Protein AF-0000000073942133 (afdb_homodimer)

Structure (mmCIF, N/CA/C/O backbone):
data_AF-0000000073942133-model_v1
#
loop_
_entity.id
_entity.type
_entity.pdbx_description
1 polymer 'glycerol-3-phosphate dehydrogenase'
#
loop_
_atom_site.group_PDB
_atom_site.id
_atom_site.type_symbol
_atom_site.label_atom_id
_atom_site.label_alt_id
_atom_site.label_comp_id
_atom_site.label_asym_id
_atom_site.label_entity_id
_atom_site.label_seq_id
_atom_site.pdbx_PDB_ins_code
_atom_site.Cartn_x
_atom_site.Cartn_y
_atom_site.Cartn_z
_atom_site.occupancy
_atom_site.B_iso_or_equiv
_atom_site.auth_seq_id
_atom_site.auth_comp_id
_atom_site.auth_asym_id
_atom_site.auth_atom_id
_atom_site.pdbx_PDB_model_num
ATOM 1 N N . MET A 1 1 ? -6.895 -44.781 -34.844 1 18.38 1 MET A N 1
ATOM 2 C CA . MET A 1 1 ? -6.207 -43.5 -34.625 1 18.38 1 MET A CA 1
ATOM 3 C C . MET A 1 1 ? -5.527 -43.438 -33.281 1 18.38 1 MET A C 1
ATOM 5 O O . MET A 1 1 ? -6.191 -43.562 -32.25 1 18.38 1 MET A O 1
ATOM 9 N N . ALA A 1 2 ? -4.328 -43.969 -33.219 1 23.02 2 ALA A N 1
ATOM 10 C CA . ALA A 1 2 ? -3.523 -44.25 -32.031 1 23.02 2 ALA A CA 1
ATOM 11 C C . ALA A 1 2 ? -3.377 -43 -31.156 1 23.02 2 ALA A C 1
ATOM 13 O O . ALA A 1 2 ? -2.912 -41.969 -31.641 1 23.02 2 ALA A O 1
ATOM 14 N N . LEU A 1 3 ? -4.281 -42.844 -30.266 1 23.98 3 LEU A N 1
ATOM 15 C CA . LEU A 1 3 ? -4.328 -41.781 -29.297 1 23.98 3 LEU A CA 1
ATOM 16 C C . LEU A 1 3 ? -2.982 -41.594 -28.594 1 23.98 3 LEU A C 1
ATOM 18 O O . LEU A 1 3 ? -2.467 -42.562 -28 1 23.98 3 LEU A O 1
ATOM 22 N N . THR A 1 4 ? -2.107 -40.938 -29.219 1 26.41 4 THR A N 1
ATOM 23 C CA . THR A 1 4 ? -0.809 -40.562 -28.672 1 26.41 4 THR A CA 1
ATOM 24 C C . THR A 1 4 ? -0.973 -39.906 -27.297 1 26.41 4 THR A C 1
ATOM 26 O O . THR A 1 4 ? -1.591 -38.844 -27.188 1 26.41 4 THR A O 1
ATOM 29 N N . THR A 1 5 ? -1.275 -40.812 -26.297 1 28.55 5 THR A N 1
ATOM 30 C CA . THR A 1 5 ? -1.516 -40.375 -24.922 1 28.55 5 THR A CA 1
ATOM 31 C C . THR A 1 5 ? -0.202 -40.031 -24.234 1 28.55 5 THR A C 1
ATOM 33 O O . THR A 1 5 ? 0.751 -40.812 -24.266 1 28.55 5 THR A O 1
ATOM 36 N N . LEU A 1 6 ? 0.133 -38.844 -24.156 1 30.69 6 LEU A N 1
ATOM 37 C CA . LEU A 1 6 ? 1.237 -38.406 -23.312 1 30.69 6 LEU A CA 1
ATOM 38 C C . LEU A 1 6 ? 0.811 -38.312 -21.859 1 30.69 6 LEU A C 1
ATOM 40 O O . LEU A 1 6 ? -0.242 -37.781 -21.531 1 30.69 6 LEU A O 1
ATOM 44 N N . ILE A 1 7 ? 1.294 -39.406 -21.047 1 28.94 7 ILE A N 1
ATOM 45 C CA . ILE A 1 7 ? 1.059 -39.344 -19.609 1 28.94 7 ILE A CA 1
ATOM 46 C C . ILE A 1 7 ? 2.088 -38.438 -18.953 1 28.94 7 ILE A C 1
ATOM 48 O O . ILE A 1 7 ? 3.293 -38.562 -19.172 1 28.94 7 ILE A O 1
ATOM 52 N N . HIS A 1 8 ? 1.687 -37.281 -18.484 1 34.56 8 HIS A N 1
ATOM 53 C CA . HIS A 1 8 ? 2.576 -36.375 -17.781 1 34.56 8 HIS A CA 1
ATOM 54 C C . HIS A 1 8 ? 2.371 -36.438 -16.266 1 34.56 8 HIS A C 1
ATOM 56 O O . HIS A 1 8 ? 1.234 -36.406 -15.797 1 34.56 8 HIS A O 1
ATOM 62 N N . ILE A 1 9 ? 3.383 -37.031 -15.531 1 30.84 9 ILE A N 1
ATOM 63 C CA . ILE A 1 9 ? 3.316 -37.219 -14.086 1 30.84 9 ILE A CA 1
ATOM 64 C C . ILE A 1 9 ? 3.789 -35.938 -13.391 1 30.84 9 ILE A C 1
ATOM 66 O O . ILE A 1 9 ? 4.953 -35.562 -13.516 1 30.84 9 ILE A O 1
ATOM 70 N N . PRO A 1 10 ? 2.932 -35 -12.961 1 36.94 10 PRO A N 1
ATOM 71 C CA . PRO A 1 10 ? 3.275 -33.656 -12.508 1 36.94 10 PRO A CA 1
ATOM 72 C C . PRO A 1 10 ? 3.729 -33.625 -11.047 1 36.94 10 PRO A C 1
ATOM 74 O O . PRO A 1 10 ? 3.051 -34.188 -10.172 1 36.94 10 PRO A O 1
ATOM 77 N N . LEU A 1 11 ? 4.887 -33.844 -10.766 1 32.72 11 LEU A N 1
ATOM 78 C CA . LEU A 1 11 ? 5.086 -33.438 -9.375 1 32.72 11 LEU A CA 1
ATOM 79 C C . LEU A 1 11 ? 5.168 -31.922 -9.234 1 32.72 11 LEU A C 1
ATOM 81 O O . LEU A 1 11 ? 4.648 -31.359 -8.273 1 32.72 11 LEU A O 1
ATOM 85 N N . VAL A 1 12 ? 6.297 -31.422 -9.844 1 36.19 12 VAL A N 1
ATOM 86 C CA . VAL A 1 12 ? 6.555 -29.984 -9.703 1 36.19 12 VAL A CA 1
ATOM 87 C C . VAL A 1 12 ? 5.898 -29.234 -10.859 1 36.19 12 VAL A C 1
ATOM 89 O O . VAL A 1 12 ? 6.133 -29.547 -12.023 1 36.19 12 VAL A O 1
ATOM 92 N N . PHE A 1 13 ? 4.836 -28.5 -10.672 1 40.72 13 PHE A N 1
ATOM 93 C CA . PHE A 1 13 ? 3.744 -28.047 -11.531 1 40.72 13 PHE A CA 1
ATOM 94 C C . PHE A 1 13 ? 4.266 -27.156 -12.648 1 40.72 13 PHE A C 1
ATOM 96 O O . PHE A 1 13 ? 3.768 -27.203 -13.773 1 40.72 13 PHE A O 1
ATOM 103 N N . ARG A 1 14 ? 5.262 -26.344 -12.453 1 46.28 14 ARG A N 1
ATOM 104 C CA . ARG A 1 14 ? 5.371 -25.219 -13.367 1 46.28 14 ARG A CA 1
ATOM 105 C C . ARG A 1 14 ? 5.742 -25.672 -14.773 1 46.28 14 ARG A C 1
ATOM 107 O O . ARG A 1 14 ? 5.066 -25.344 -15.742 1 46.28 14 ARG A O 1
ATOM 114 N N . PRO A 1 15 ? 6.84 -26.406 -14.914 1 41.75 15 PRO A N 1
ATOM 115 C CA . PRO A 1 15 ? 7.27 -26.734 -16.281 1 41.75 15 PRO A CA 1
ATOM 116 C C . PRO A 1 15 ? 6.254 -27.594 -17.031 1 41.75 15 PRO A C 1
ATOM 118 O O . PRO A 1 15 ? 6.09 -27.438 -18.234 1 41.75 15 PRO A O 1
ATOM 121 N N . LEU A 1 16 ? 5.457 -28.297 -16.281 1 45.31 16 LEU A N 1
ATOM 122 C CA . LEU A 1 16 ? 4.664 -29.344 -16.906 1 45.31 16 LEU A CA 1
ATOM 123 C C . LEU A 1 16 ? 3.42 -28.781 -17.578 1 45.31 16 LEU A C 1
ATOM 125 O O . LEU A 1 16 ? 3.043 -29.203 -18.672 1 45.31 16 LEU A O 1
ATOM 129 N N . SER A 1 17 ? 2.92 -27.875 -16.828 1 44.53 17 SER A N 1
ATOM 130 C CA . SER A 1 17 ? 1.689 -27.359 -17.406 1 44.53 17 SER A CA 1
ATOM 131 C C . SER A 1 17 ? 1.965 -26.625 -18.719 1 44.53 17 SER A C 1
ATOM 133 O O . SER A 1 17 ? 1.148 -26.672 -19.641 1 44.53 17 SER A O 1
ATOM 135 N N . TYR A 1 18 ? 3.252 -26.297 -18.719 1 48.66 18 TYR A N 1
ATOM 136 C CA . TYR A 1 18 ? 3.627 -25.688 -19.984 1 48.66 18 TYR A CA 1
ATOM 137 C C . TYR A 1 18 ? 3.723 -26.734 -21.078 1 48.66 18 TYR A C 1
ATOM 139 O O . TYR A 1 18 ? 3.299 -26.484 -22.219 1 48.66 18 TYR A O 1
ATOM 147 N N . LEU A 1 19 ? 4.156 -27.891 -20.641 1 48.28 19 LEU A N 1
ATOM 148 C CA . LEU A 1 19 ? 4.332 -28.969 -21.594 1 48.28 19 LEU A CA 1
ATOM 149 C C . LEU A 1 19 ? 2.996 -29.391 -22.203 1 48.28 19 LEU A C 1
ATOM 151 O O . LEU A 1 19 ? 2.881 -29.531 -23.422 1 48.28 19 LEU A O 1
ATOM 155 N N . SER A 1 20 ? 2.08 -29.562 -21.375 1 41.88 20 SER A N 1
ATOM 156 C CA . SER A 1 20 ? 0.787 -30.047 -21.828 1 41.88 20 SER A CA 1
ATOM 157 C C . SER A 1 20 ? 0.107 -29.047 -22.75 1 41.88 20 SER A C 1
ATOM 159 O O . SER A 1 20 ? -0.511 -29.438 -23.75 1 41.88 20 SER A O 1
ATOM 161 N N . THR A 1 21 ? 0.329 -27.844 -22.422 1 46.91 21 THR A N 1
ATOM 162 C CA . THR A 1 21 ? -0.264 -26.812 -23.266 1 46.91 21 THR A CA 1
ATOM 163 C C . THR A 1 21 ? 0.386 -26.812 -24.656 1 46.91 21 THR A C 1
ATOM 165 O O . THR A 1 21 ? -0.305 -26.734 -25.672 1 46.91 21 THR A O 1
ATOM 168 N N . ILE A 1 22 ? 1.604 -27.125 -24.641 1 51.31 22 ILE A N 1
ATOM 169 C CA . ILE A 1 22 ? 2.348 -27.078 -25.891 1 51.31 22 ILE A CA 1
ATOM 170 C C . ILE A 1 22 ? 1.969 -28.281 -26.766 1 51.31 22 ILE A C 1
ATOM 172 O O . ILE A 1 22 ? 1.729 -28.125 -27.969 1 51.31 22 ILE A O 1
ATOM 176 N N . PHE A 1 23 ? 1.799 -29.375 -26.125 1 51.38 23 PHE A N 1
ATOM 177 C CA . PHE A 1 23 ? 1.507 -30.594 -26.875 1 51.38 23 PHE A CA 1
ATOM 178 C C . PHE A 1 23 ? 0.134 -30.5 -27.531 1 51.38 23 PHE A C 1
ATOM 180 O O . PHE A 1 23 ? -0.019 -30.828 -28.719 1 51.38 23 PHE A O 1
ATOM 187 N N . ASN A 1 24 ? -0.779 -30.078 -26.797 1 52.62 24 ASN A N 1
ATOM 188 C CA . ASN A 1 24 ? -2.133 -30.094 -27.344 1 52.62 24 ASN A CA 1
ATOM 189 C C . ASN A 1 24 ? -2.303 -29.062 -28.469 1 52.62 24 ASN A C 1
ATOM 191 O O . ASN A 1 24 ? -3.062 -29.281 -29.406 1 52.62 24 ASN A O 1
ATOM 195 N N . LEU A 1 25 ? -1.527 -28.094 -28.344 1 53.12 25 LEU A N 1
ATOM 196 C CA . LEU A 1 25 ? -1.572 -27.141 -29.438 1 53.12 25 LEU A CA 1
ATOM 197 C C . LEU A 1 25 ? -1.017 -27.766 -30.719 1 53.12 25 LEU A C 1
ATOM 199 O O . LEU A 1 25 ? -1.333 -27.312 -31.828 1 53.12 25 LEU A O 1
ATOM 203 N N . ASN A 1 26 ? -0.343 -28.859 -30.531 1 53.78 26 ASN A N 1
ATOM 204 C CA . ASN A 1 26 ? 0.201 -29.562 -31.688 1 53.78 26 ASN A CA 1
ATOM 205 C C . ASN A 1 26 ? -0.642 -30.781 -32.062 1 53.78 26 ASN A C 1
ATOM 207 O O . ASN A 1 26 ? -0.185 -31.656 -32.781 1 53.78 26 ASN A O 1
ATOM 211 N N . LYS A 1 27 ? -1.918 -30.781 -31.562 1 53.88 27 LYS A N 1
ATOM 212 C CA . LYS A 1 27 ? -2.881 -31.844 -31.859 1 53.88 27 LYS A CA 1
ATOM 213 C C . LYS A 1 27 ? -2.363 -33.219 -31.422 1 53.88 27 LYS A C 1
ATOM 215 O O . LYS A 1 27 ? -2.508 -34.188 -32.125 1 53.88 27 LYS A O 1
ATOM 220 N N . VAL A 1 28 ? -1.515 -33.188 -30.531 1 52.69 28 VAL A N 1
ATOM 221 C CA . VAL A 1 28 ? -1.12 -34.438 -29.875 1 52.69 28 VAL A CA 1
ATOM 222 C C . VAL A 1 28 ? -1.883 -34.594 -28.562 1 52.69 28 VAL A C 1
ATOM 224 O O . VAL A 1 28 ? -1.959 -33.656 -27.766 1 52.69 28 VAL A O 1
ATOM 227 N N . LYS A 1 29 ? -2.637 -35.688 -28.578 1 55.16 29 LYS A N 1
ATOM 228 C CA . LYS A 1 29 ? -3.402 -35.938 -27.359 1 55.16 29 LYS A CA 1
ATOM 229 C C . LYS A 1 29 ? -2.477 -36.125 -26.156 1 55.16 29 LYS A C 1
ATOM 231 O O . LYS A 1 29 ? -1.551 -36.938 -26.203 1 55.16 29 LYS A O 1
ATOM 236 N N . THR A 1 30 ? -2.561 -35.219 -25.297 1 55.09 30 THR A N 1
ATOM 237 C CA . THR A 1 30 ? -1.694 -35.25 -24.125 1 55.09 30 THR A CA 1
ATOM 238 C C . THR A 1 30 ? -2.506 -35.531 -22.859 1 55.09 30 THR A C 1
ATOM 240 O O . THR A 1 30 ? -3.613 -35.031 -22.703 1 55.09 30 THR A O 1
ATOM 243 N N . TYR A 1 31 ? -2.049 -36.656 -22.156 1 48.16 31 TYR A N 1
ATOM 244 C CA . TYR A 1 31 ? -2.607 -36.969 -20.859 1 48.16 31 TYR A CA 1
ATOM 245 C C . TYR A 1 31 ? -1.702 -36.469 -19.734 1 48.16 31 TYR A C 1
ATOM 247 O O . TYR A 1 31 ? -0.503 -36.75 -19.719 1 48.16 31 TYR A O 1
ATOM 255 N N . LEU A 1 32 ? -2.24 -35.562 -19.031 1 53.81 32 LEU A N 1
ATOM 256 C CA . LEU A 1 32 ? -1.499 -35.031 -17.906 1 53.81 32 LEU A CA 1
ATOM 257 C C . LEU A 1 32 ? -1.964 -35.656 -16.594 1 53.81 32 LEU A C 1
ATOM 259 O O . LEU A 1 32 ? -3.152 -35.625 -16.266 1 53.81 32 LEU A O 1
ATOM 263 N N . VAL A 1 33 ? -1.079 -36.562 -16.062 1 45.53 33 VAL A N 1
ATOM 264 C CA . VAL A 1 33 ? -1.37 -37.156 -14.766 1 45.53 33 VAL A CA 1
ATOM 265 C C . VAL A 1 33 ? -0.679 -36.375 -13.656 1 45.53 33 VAL A C 1
ATOM 267 O O . VAL A 1 33 ? 0.544 -36.219 -13.672 1 45.53 33 VAL A O 1
ATOM 270 N N . LEU A 1 34 ? -1.489 -35.719 -12.938 1 50.91 34 LEU A N 1
ATOM 271 C CA . LEU A 1 34 ? -0.98 -34.906 -11.828 1 50.91 34 LEU A CA 1
ATOM 272 C C . LEU A 1 34 ? -1.048 -35.688 -10.523 1 50.91 34 LEU A C 1
ATOM 274 O O . LEU A 1 34 ? -2.107 -36.219 -10.156 1 50.91 34 LEU A O 1
ATOM 278 N N . TYR A 1 35 ? 0.207 -36.219 -10.109 1 46.25 35 TYR A N 1
ATOM 279 C CA . TYR A 1 35 ? 0.288 -36.906 -8.828 1 46.25 35 TYR A CA 1
ATOM 280 C C . TYR A 1 35 ? 0.151 -35.938 -7.664 1 46.25 35 TYR A C 1
ATOM 282 O O . TYR A 1 35 ? 0.802 -34.906 -7.645 1 46.25 35 TYR A O 1
ATOM 290 N N . ASN A 1 36 ? -0.962 -35.844 -7.07 1 45.56 36 ASN A N 1
ATOM 291 C CA . ASN A 1 36 ? -1.144 -35 -5.91 1 45.56 36 ASN A CA 1
ATOM 292 C C . ASN A 1 36 ? -0.457 -35.562 -4.672 1 45.56 36 ASN A C 1
ATOM 294 O O . ASN A 1 36 ? -1.115 -36.125 -3.791 1 45.56 36 ASN A O 1
ATOM 298 N N . GLN A 1 37 ? 0.386 -36.531 -4.66 1 38.41 37 GLN A N 1
ATOM 299 C CA . GLN A 1 37 ? 0.679 -36.719 -3.246 1 38.41 37 GLN A CA 1
ATOM 300 C C . GLN A 1 37 ? 0.98 -35.406 -2.553 1 38.41 37 GLN A C 1
ATOM 302 O O . GLN A 1 37 ? 0.756 -34.312 -3.123 1 38.41 37 GLN A O 1
ATOM 307 N N . ASP A 1 38 ? 2.199 -35.5 -1.638 1 35.03 38 ASP A N 1
ATOM 308 C CA . ASP A 1 38 ? 2.725 -34.406 -0.829 1 35.03 38 ASP A CA 1
ATOM 309 C C . ASP A 1 38 ? 3.094 -33.219 -1.701 1 35.03 38 ASP A C 1
ATOM 311 O O . ASP A 1 38 ? 4.18 -33.188 -2.281 1 35.03 38 ASP A O 1
ATOM 315 N N . ILE A 1 39 ? 2.254 -32.906 -2.496 1 38.81 39 ILE A N 1
ATOM 316 C CA . ILE A 1 39 ? 2.328 -31.625 -3.18 1 38.81 39 ILE A CA 1
ATOM 317 C C . ILE A 1 39 ? 3.205 -30.672 -2.381 1 38.81 39 ILE A C 1
ATOM 319 O O . ILE A 1 39 ? 2.709 -29.703 -1.806 1 38.81 39 ILE A O 1
ATOM 323 N N . GLN A 1 40 ? 3.701 -31.234 -1.528 1 36.91 40 GLN A N 1
ATOM 324 C CA . GLN A 1 40 ? 4.543 -30.469 -0.616 1 36.91 40 GLN A CA 1
ATOM 325 C C . GLN A 1 40 ? 5.488 -29.547 -1.383 1 36.91 40 GLN A C 1
ATOM 327 O O . GLN A 1 40 ? 5.977 -28.562 -0.839 1 36.91 40 GLN A O 1
ATOM 332 N N . ARG A 1 41 ? 5.969 -30.172 -2.602 1 39.03 41 ARG A N 1
ATOM 333 C CA . ARG A 1 41 ? 7.18 -29.516 -3.09 1 39.03 41 ARG A CA 1
ATOM 334 C C . ARG A 1 41 ? 6.848 -28.25 -3.873 1 39.03 41 ARG A C 1
ATOM 336 O O . ARG A 1 41 ? 7.746 -27.562 -4.363 1 39.03 41 ARG A O 1
ATOM 343 N N . SER A 1 42 ? 5.625 -28.438 -4.551 1 41.12 42 SER A N 1
ATOM 344 C CA . SER A 1 42 ? 5.586 -27.188 -5.301 1 41.12 42 SER A CA 1
ATOM 345 C C . SER A 1 42 ? 5.707 -25.984 -4.371 1 41.12 42 SER A C 1
ATOM 347 O O . SER A 1 42 ? 4.895 -25.812 -3.461 1 41.12 42 SER A O 1
ATOM 349 N N . ARG A 1 43 ? 7.008 -25.797 -4.09 1 41.44 43 ARG A N 1
ATOM 350 C CA . ARG A 1 43 ? 7.578 -24.688 -3.332 1 41.44 43 ARG A CA 1
ATOM 351 C C . ARG A 1 43 ? 6.805 -23.406 -3.582 1 41.44 43 ARG A C 1
ATOM 353 O O . ARG A 1 43 ? 6.598 -23 -4.73 1 41.44 43 ARG A O 1
ATOM 360 N N . LYS A 1 44 ? 5.758 -23.125 -2.781 1 46.09 44 LYS A N 1
ATOM 361 C CA . LYS A 1 44 ? 4.945 -21.938 -2.525 1 46.09 44 LYS A CA 1
ATOM 362 C C . LYS A 1 44 ? 5.816 -20.688 -2.428 1 46.09 44 LYS A C 1
ATOM 364 O O . LYS A 1 44 ? 6.344 -20.375 -1.359 1 46.09 44 LYS A O 1
ATOM 369 N N . GLY A 1 45 ? 6.891 -20.578 -3.09 1 44.38 45 GLY A N 1
ATOM 370 C CA . GLY A 1 45 ? 7.68 -19.406 -2.762 1 44.38 45 GLY A CA 1
ATOM 371 C C . GLY A 1 45 ? 7.34 -18.203 -3.613 1 44.38 45 GLY A C 1
ATOM 372 O O . GLY A 1 45 ? 6.629 -18.312 -4.613 1 44.38 45 GLY A O 1
ATOM 373 N N . ILE A 1 46 ? 7 -17 -3.062 1 47.12 46 ILE A N 1
ATOM 374 C CA . ILE A 1 46 ? 7.191 -15.773 -3.826 1 47.12 46 ILE A CA 1
ATOM 375 C C . ILE A 1 46 ? 8.211 -16.016 -4.938 1 47.12 46 ILE A C 1
ATOM 377 O O . ILE A 1 46 ? 9.398 -16.219 -4.668 1 47.12 46 ILE A O 1
ATOM 381 N N . SER A 1 47 ? 7.648 -16.594 -6.051 1 61.72 47 SER A N 1
ATOM 382 C CA . SER A 1 47 ? 8.594 -17.203 -6.973 1 61.72 47 SER A CA 1
ATOM 383 C C . SER A 1 47 ? 9.086 -16.219 -8.016 1 61.72 47 SER A C 1
ATOM 385 O O . SER A 1 47 ? 8.281 -15.531 -8.656 1 61.72 47 SER A O 1
ATOM 387 N N . PHE A 1 48 ? 10.164 -15.695 -7.723 1 64.31 48 PHE A N 1
ATOM 388 C CA . PHE A 1 48 ? 10.891 -14.938 -8.734 1 64.31 48 PHE A CA 1
ATOM 389 C C . PHE A 1 48 ? 10.984 -15.719 -10.039 1 64.31 48 PHE A C 1
ATOM 391 O O . PHE A 1 48 ? 11.094 -16.953 -10.023 1 64.31 48 PHE A O 1
ATOM 398 N N . ILE A 1 49 ? 10.531 -15.008 -11 1 63.5 49 ILE A N 1
ATOM 399 C CA . ILE A 1 49 ? 10.859 -15.562 -12.305 1 63.5 49 ILE A CA 1
ATOM 400 C C . ILE A 1 49 ? 12.367 -15.453 -12.539 1 63.5 49 ILE A C 1
ATOM 402 O O . ILE A 1 49 ? 12.969 -14.414 -12.266 1 63.5 49 ILE A O 1
ATOM 406 N N . THR A 1 50 ? 13.031 -16.344 -12.547 1 57.88 50 THR A N 1
ATOM 407 C CA . THR A 1 50 ? 14.492 -16.391 -12.625 1 57.88 50 THR A CA 1
ATOM 408 C C . THR A 1 50 ? 15.023 -15.266 -13.508 1 57.88 50 THR A C 1
ATOM 410 O O . THR A 1 50 ? 14.578 -15.102 -14.648 1 57.88 50 THR A O 1
ATOM 413 N N . THR A 1 51 ? 15.672 -14.195 -13.023 1 59.25 51 THR A N 1
ATOM 414 C CA . THR A 1 51 ? 16.094 -13 -13.758 1 59.25 51 THR A CA 1
ATOM 415 C C . THR A 1 51 ? 17.469 -13.211 -14.383 1 59.25 51 THR A C 1
ATOM 417 O O . THR A 1 51 ? 17.828 -12.539 -15.352 1 59.25 51 THR A O 1
ATOM 420 N N . GLY A 1 52 ? 18.172 -14.227 -14.039 1 62.34 52 GLY A N 1
ATOM 421 C CA . GLY A 1 52 ? 19.469 -14.461 -14.664 1 62.34 52 GLY A CA 1
ATOM 422 C C . GLY A 1 52 ? 20.547 -13.484 -14.211 1 62.34 52 GLY A C 1
ATOM 423 O O . GLY A 1 52 ? 21.672 -13.539 -14.688 1 62.34 52 GLY A O 1
ATOM 424 N N . VAL A 1 53 ? 20.188 -12.5 -13.305 1 66.56 53 VAL A N 1
ATOM 425 C CA . VAL A 1 53 ? 21.172 -11.492 -12.906 1 66.56 53 VAL A CA 1
ATOM 426 C C . VAL A 1 53 ? 22.359 -12.172 -12.227 1 66.56 53 VAL A C 1
ATOM 428 O O . VAL A 1 53 ? 23.5 -11.734 -12.383 1 66.56 53 VAL A O 1
ATOM 431 N N . GLN A 1 54 ? 22.141 -13.141 -11.594 1 66.81 54 GLN A N 1
ATOM 432 C CA . GLN A 1 54 ? 23.188 -13.867 -10.891 1 66.81 54 GLN A CA 1
ATOM 433 C C . GLN A 1 54 ? 24.141 -14.531 -11.875 1 66.81 54 GLN A C 1
ATOM 435 O O . GLN A 1 54 ? 25.328 -14.727 -11.57 1 66.81 54 GLN A O 1
ATOM 440 N N . TYR A 1 55 ? 23.672 -14.797 -13.008 1 68.62 55 TYR A N 1
ATOM 441 C CA . TYR A 1 55 ? 24.484 -15.453 -14.023 1 68.62 55 TYR A CA 1
ATOM 442 C C . TYR A 1 55 ? 25.344 -14.445 -14.781 1 68.62 55 TYR A C 1
ATOM 444 O O . TYR A 1 55 ? 26.344 -14.812 -15.398 1 68.62 55 TYR A O 1
ATOM 452 N N . LEU A 1 56 ? 24.859 -13.219 -14.75 1 73.81 56 LEU A N 1
ATOM 453 C CA . LEU A 1 56 ? 25.578 -12.188 -15.492 1 73.81 56 LEU A CA 1
ATOM 454 C C . LEU A 1 56 ? 26.953 -11.938 -14.891 1 73.81 56 LEU A C 1
ATOM 456 O O . LEU A 1 56 ? 27.922 -11.742 -15.617 1 73.81 56 LEU A O 1
ATOM 460 N N . ASP A 1 57 ? 26.953 -11.93 -13.609 1 73.19 57 ASP A N 1
ATOM 461 C CA . ASP A 1 57 ? 28.234 -11.734 -12.938 1 73.19 57 ASP A CA 1
ATOM 462 C C . ASP A 1 57 ? 29.234 -12.797 -13.352 1 73.19 57 ASP A C 1
ATOM 464 O O . ASP A 1 57 ? 30.375 -12.477 -13.719 1 73.19 57 ASP A O 1
ATOM 468 N N . LYS A 1 58 ? 28.781 -13.984 -13.359 1 70.06 58 LYS A N 1
ATOM 469 C CA . LYS A 1 58 ? 29.656 -15.086 -13.734 1 70.06 58 LYS A CA 1
ATOM 470 C C . LYS A 1 58 ? 29.984 -15.047 -15.227 1 70.06 58 LYS A C 1
ATOM 472 O O . LYS A 1 58 ? 31.094 -15.391 -15.641 1 70.06 58 LYS A O 1
ATOM 477 N N . ALA A 1 59 ? 29.109 -14.633 -16.016 1 75.56 59 ALA A N 1
ATOM 478 C CA . ALA A 1 59 ? 29.297 -14.555 -17.453 1 75.56 59 ALA A CA 1
ATOM 479 C C . ALA A 1 59 ? 30.328 -13.492 -17.828 1 75.56 59 ALA A C 1
ATOM 481 O O . ALA A 1 59 ? 31.203 -13.727 -18.672 1 75.56 59 ALA A O 1
ATOM 482 N N . VAL A 1 60 ? 30.281 -12.391 -17.188 1 74.06 60 VAL A N 1
ATOM 483 C CA . VAL A 1 60 ? 31.141 -11.266 -17.531 1 74.06 60 VAL A CA 1
ATOM 484 C C . VAL A 1 60 ? 32.531 -11.492 -16.969 1 74.06 60 VAL A C 1
ATOM 486 O O . VAL A 1 60 ? 33.531 -11.297 -17.672 1 74.06 60 VAL A O 1
ATOM 489 N N . PHE A 1 61 ? 32.594 -11.984 -15.742 1 74.88 61 PHE A N 1
ATOM 490 C CA . PHE A 1 61 ? 33.875 -12.109 -15.102 1 74.88 61 PHE A CA 1
ATOM 491 C C . PHE A 1 61 ? 34.625 -13.32 -15.633 1 74.88 61 PHE A C 1
ATOM 493 O O . PHE A 1 61 ? 35.875 -13.289 -15.766 1 74.88 61 PHE A O 1
ATOM 500 N N . ASN A 1 62 ? 33.844 -14.367 -15.938 1 75 62 ASN A N 1
ATOM 501 C CA . ASN A 1 62 ? 34.5 -15.578 -16.422 1 75 62 ASN A CA 1
ATOM 502 C C . ASN A 1 62 ? 34.438 -15.648 -17.953 1 75 62 ASN A C 1
ATOM 504 O O . ASN A 1 62 ? 34.938 -16.609 -18.547 1 75 62 ASN A O 1
ATOM 508 N N . LEU A 1 63 ? 34 -14.617 -18.562 1 75.81 63 LEU A N 1
ATOM 509 C CA . LEU A 1 63 ? 33.844 -14.594 -20.016 1 75.81 63 LEU A CA 1
ATOM 510 C C . LEU A 1 63 ? 33.25 -15.898 -20.531 1 75.81 63 LEU A C 1
ATOM 512 O O . LEU A 1 63 ? 33.812 -16.516 -21.453 1 75.81 63 LEU A O 1
ATOM 516 N N . ASP A 1 64 ? 32.375 -16.453 -19.828 1 79.62 64 ASP A N 1
ATOM 517 C CA . ASP A 1 64 ? 31.734 -17.719 -20.141 1 79.62 64 ASP A CA 1
ATOM 518 C C . ASP A 1 64 ? 30.5 -17.516 -21.031 1 79.62 64 ASP A C 1
ATOM 520 O O . ASP A 1 64 ? 29.484 -16.984 -20.594 1 79.62 64 ASP A O 1
ATOM 524 N N . TYR A 1 65 ? 30.594 -17.984 -22.219 1 79 65 TYR A N 1
ATOM 525 C CA . TYR A 1 65 ? 29.531 -17.828 -23.188 1 79 65 TYR A CA 1
ATOM 526 C C . TYR A 1 65 ? 28.312 -18.656 -22.797 1 79 65 TYR A C 1
ATOM 528 O O . TYR A 1 65 ? 27.172 -18.297 -23.109 1 79 65 TYR A O 1
ATOM 536 N N . GLY A 1 66 ? 28.547 -19.781 -22.234 1 72.56 66 GLY A N 1
ATOM 537 C CA . GLY A 1 66 ? 27.453 -20.625 -21.766 1 72.56 66 GLY A CA 1
ATOM 538 C C . GLY A 1 66 ? 26.562 -19.922 -20.75 1 72.56 66 GLY A C 1
ATOM 539 O O . GLY A 1 66 ? 25.328 -20 -20.828 1 72.56 66 GLY A O 1
ATOM 540 N N . GLN A 1 67 ? 27.172 -19.219 -19.969 1 74.25 67 GLN A N 1
ATOM 541 C CA . GLN A 1 67 ? 26.422 -18.5 -18.938 1 74.25 67 GLN A CA 1
ATOM 542 C C . GLN A 1 67 ? 25.688 -17.312 -19.547 1 74.25 67 GLN A C 1
ATOM 544 O O . GLN A 1 67 ? 24.578 -16.969 -19.109 1 74.25 67 GLN A O 1
ATOM 549 N N . LEU A 1 68 ? 26.297 -16.703 -20.422 1 79.88 68 LEU A N 1
ATOM 550 C CA . LEU A 1 68 ? 25.641 -15.578 -21.094 1 79.88 68 LEU A CA 1
ATOM 551 C C . LEU A 1 68 ? 24.391 -16.047 -21.828 1 79.88 68 LEU A C 1
ATOM 553 O O . LEU A 1 68 ? 23.375 -15.336 -21.844 1 79.88 68 LEU A O 1
ATOM 557 N N . LYS A 1 69 ? 24.5 -17.172 -22.453 1 78.19 69 LYS A N 1
ATOM 558 C CA . LYS A 1 69 ? 23.344 -17.75 -23.141 1 78.19 69 LYS A CA 1
ATOM 559 C C . LYS A 1 69 ? 22.203 -18.031 -22.156 1 78.19 69 LYS A C 1
ATOM 561 O O . LYS A 1 69 ? 21.031 -17.891 -22.484 1 78.19 69 LYS A O 1
ATOM 566 N N . LEU A 1 70 ? 22.594 -18.406 -21 1 75.25 70 LEU A N 1
ATOM 567 C CA . LEU A 1 70 ? 21.594 -18.672 -19.969 1 75.25 70 LEU A CA 1
ATOM 568 C C . LEU A 1 70 ? 20.891 -17.391 -19.562 1 75.25 70 LEU A C 1
ATOM 570 O O . LEU A 1 70 ? 19.688 -17.391 -19.266 1 75.25 70 LEU A O 1
ATOM 574 N N . VAL A 1 71 ? 21.609 -16.375 -19.516 1 79.94 71 VAL A N 1
ATOM 575 C CA . VAL A 1 71 ? 21.031 -15.078 -19.156 1 79.94 71 VAL A CA 1
ATOM 576 C C . VAL A 1 71 ? 20.016 -14.672 -20.234 1 79.94 71 VAL A C 1
ATOM 578 O O . VAL A 1 71 ? 18.906 -14.234 -19.906 1 79.94 71 VAL A O 1
ATOM 581 N N . PHE A 1 72 ? 20.391 -14.906 -21.453 1 82.62 72 PHE A N 1
ATOM 582 C CA . PHE A 1 72 ? 19.484 -14.547 -22.547 1 82.62 72 PHE A CA 1
ATOM 583 C C . PHE A 1 72 ? 18.219 -15.406 -22.5 1 82.62 72 PHE A C 1
ATOM 585 O O . PHE A 1 72 ? 17.125 -14.898 -22.734 1 82.62 72 PHE A O 1
ATOM 592 N N . CYS A 1 73 ? 18.391 -16.609 -22.219 1 77.69 73 CYS A N 1
ATOM 593 C CA . CYS A 1 73 ? 17.25 -17.516 -22.141 1 77.69 73 CYS A CA 1
ATOM 594 C C . CYS A 1 73 ? 16.344 -17.141 -20.984 1 77.69 73 CYS A C 1
ATOM 596 O O . CYS A 1 73 ? 15.109 -17.188 -21.125 1 77.69 73 CYS A O 1
ATOM 598 N N . ALA A 1 74 ? 16.938 -16.812 -19.938 1 79.31 74 ALA A N 1
ATOM 599 C CA . ALA A 1 74 ? 16.156 -16.422 -18.766 1 79.31 74 ALA A CA 1
ATOM 600 C C . ALA A 1 74 ? 15.367 -15.141 -19.031 1 79.31 74 ALA A C 1
ATOM 602 O O . ALA A 1 74 ? 14.211 -15.016 -18.625 1 79.31 74 ALA A O 1
ATOM 603 N N . LEU A 1 75 ? 16 -14.242 -19.703 1 83.94 75 LEU A N 1
ATOM 604 C CA . LEU A 1 75 ? 15.352 -12.977 -20.031 1 83.94 75 LEU A CA 1
ATOM 605 C C . LEU A 1 75 ? 14.203 -13.18 -21 1 83.94 75 LEU A C 1
ATOM 607 O O . LEU A 1 75 ? 13.148 -12.547 -20.875 1 83.94 75 LEU A O 1
ATOM 611 N N . LYS A 1 76 ? 14.438 -14.023 -21.906 1 82.94 76 LYS A N 1
ATOM 612 C CA . LYS A 1 76 ? 13.391 -14.336 -22.875 1 82.94 76 LYS A CA 1
ATOM 613 C C . LYS A 1 76 ? 12.195 -15 -22.188 1 82.94 76 LYS A C 1
ATOM 615 O O . LYS A 1 76 ? 11.047 -14.656 -22.469 1 82.94 76 LYS A O 1
ATOM 620 N N . GLU A 1 77 ? 12.43 -15.875 -21.344 1 80.81 77 GLU A N 1
ATOM 621 C CA . GLU A 1 77 ? 11.375 -16.594 -20.641 1 80.81 77 GLU A CA 1
ATOM 622 C C . GLU A 1 77 ? 10.594 -15.664 -19.719 1 80.81 77 GLU A C 1
ATOM 624 O O . GLU A 1 77 ? 9.367 -15.766 -19.609 1 80.81 77 GLU A O 1
ATOM 629 N N . ARG A 1 78 ? 11.32 -14.852 -19.031 1 83.62 78 ARG A N 1
ATOM 630 C CA . ARG A 1 78 ? 10.672 -13.906 -18.141 1 83.62 78 ARG A CA 1
ATOM 631 C C . ARG A 1 78 ? 9.656 -13.047 -18.875 1 83.62 78 ARG A C 1
ATOM 633 O O . ARG A 1 78 ? 8.523 -12.883 -18.438 1 83.62 78 ARG A O 1
ATOM 640 N N . LYS A 1 79 ? 10.094 -12.539 -19.953 1 85.94 79 LYS A N 1
ATOM 641 C CA . LYS A 1 79 ? 9.203 -11.703 -20.75 1 85.94 79 LYS A CA 1
ATOM 642 C C . LYS A 1 79 ? 8.016 -12.508 -21.281 1 85.94 79 LYS A C 1
ATOM 644 O O . LYS A 1 79 ? 6.883 -12.031 -21.266 1 85.94 79 LYS A O 1
ATOM 649 N N . GLN A 1 80 ? 8.281 -13.656 -21.719 1 83.5 80 GLN A N 1
ATOM 650 C CA . GLN A 1 80 ? 7.238 -14.516 -22.281 1 83.5 80 GLN A CA 1
ATOM 651 C C . GLN A 1 80 ? 6.199 -14.875 -21.219 1 83.5 80 GLN A C 1
ATOM 653 O O . GLN A 1 80 ? 4.996 -14.82 -21.469 1 83.5 80 GLN A O 1
ATOM 658 N N . VAL A 1 81 ? 6.652 -15.242 -20.078 1 83.69 81 VAL A N 1
ATOM 659 C CA . VAL A 1 81 ? 5.734 -15.664 -19.016 1 83.69 81 VAL A CA 1
ATOM 660 C C . VAL A 1 81 ? 4.867 -14.484 -18.578 1 83.69 81 VAL A C 1
ATOM 662 O O . VAL A 1 81 ? 3.678 -14.648 -18.297 1 83.69 81 VAL A O 1
ATOM 665 N N . ILE A 1 82 ? 5.422 -13.344 -18.531 1 88.38 82 ILE A N 1
ATOM 666 C CA . ILE A 1 82 ? 4.676 -12.148 -18.141 1 88.38 82 ILE A CA 1
ATOM 667 C C . ILE A 1 82 ? 3.619 -11.836 -19.203 1 88.38 82 ILE A C 1
ATOM 669 O O . ILE A 1 82 ? 2.504 -11.43 -18.859 1 88.38 82 ILE A O 1
ATOM 673 N N . GLU A 1 83 ? 3.971 -12.078 -20.422 1 88.44 83 GLU A N 1
ATOM 674 C CA . GLU A 1 83 ? 3.02 -11.836 -21.516 1 88.44 83 GLU A CA 1
ATOM 675 C C . GLU A 1 83 ? 1.943 -12.914 -21.547 1 88.44 83 GLU A C 1
ATOM 677 O O . GLU A 1 83 ? 0.795 -12.641 -21.906 1 88.44 83 GLU A O 1
ATOM 682 N N . ASN A 1 84 ? 2.324 -14.133 -21.234 1 88.25 84 ASN A N 1
ATOM 683 C CA . ASN A 1 84 ? 1.379 -15.242 -21.219 1 88.25 84 ASN A CA 1
ATOM 684 C C . ASN A 1 84 ? 0.354 -15.094 -20.094 1 88.25 84 ASN A C 1
ATOM 686 O O . ASN A 1 84 ? -0.797 -15.516 -20.25 1 88.25 84 ASN A O 1
ATOM 690 N N . ALA A 1 85 ? 0.789 -14.633 -19.062 1 91.75 85 ALA A N 1
ATOM 691 C CA . ALA A 1 85 ? -0.074 -14.5 -17.891 1 91.75 85 ALA A CA 1
ATOM 692 C C . ALA A 1 85 ? 0.083 -13.133 -17.234 1 91.75 85 ALA A C 1
ATOM 694 O O . ALA A 1 85 ? 0.552 -13.023 -16.109 1 91.75 85 ALA A O 1
ATOM 695 N N . PRO A 1 86 ? -0.513 -12.102 -17.828 1 92.62 86 PRO A N 1
ATOM 696 C CA . PRO A 1 86 ? -0.313 -10.727 -17.359 1 92.62 86 PRO A CA 1
ATOM 697 C C . PRO A 1 86 ? -0.961 -10.484 -15.992 1 92.62 86 PRO A C 1
ATOM 699 O O . PRO A 1 86 ? -0.538 -9.586 -15.258 1 92.62 86 PRO A O 1
ATOM 702 N N . HIS A 1 87 ? -1.966 -11.258 -15.672 1 95.25 87 HIS A N 1
ATOM 703 C CA . HIS A 1 87 ? -2.623 -11.062 -14.391 1 95.25 87 HIS A CA 1
ATOM 704 C C . HIS A 1 87 ? -1.859 -11.766 -13.266 1 95.25 87 HIS A C 1
ATOM 706 O O . HIS A 1 87 ? -2 -11.406 -12.094 1 95.25 87 HIS A O 1
ATOM 712 N N . LEU A 1 88 ? -1.017 -12.68 -13.578 1 93 88 LEU A N 1
ATOM 713 C CA . LEU A 1 88 ? -0.375 -13.508 -12.555 1 93 88 LEU A CA 1
ATOM 714 C C . LEU A 1 88 ? 1.095 -13.133 -12.398 1 93 88 LEU A C 1
ATOM 716 O O . LEU A 1 88 ? 1.733 -13.5 -11.414 1 93 88 LEU A O 1
ATOM 720 N N . CYS A 1 89 ? 1.622 -12.453 -13.367 1 90.06 89 CYS A N 1
ATOM 721 C CA . CYS A 1 89 ? 3.041 -12.109 -13.367 1 90.06 89 CYS A CA 1
ATOM 722 C C . CYS A 1 89 ? 3.24 -10.602 -13.469 1 90.06 89 CYS A C 1
ATOM 724 O O . CYS A 1 89 ? 2.547 -9.93 -14.234 1 90.06 89 CYS A O 1
ATOM 726 N N . THR A 1 90 ? 4.109 -10.148 -12.609 1 87.81 90 THR A N 1
ATOM 727 C CA . THR A 1 90 ? 4.391 -8.711 -12.609 1 87.81 90 THR A CA 1
ATOM 728 C C . THR A 1 90 ? 5.883 -8.453 -12.406 1 87.81 90 THR A C 1
ATOM 730 O O . THR A 1 90 ? 6.625 -9.352 -12.008 1 87.81 90 THR A O 1
ATOM 733 N N . ALA A 1 91 ? 6.242 -7.254 -12.82 1 89.12 91 ALA A N 1
ATOM 734 C CA . ALA A 1 91 ? 7.609 -6.832 -12.523 1 89.12 91 ALA A CA 1
ATOM 735 C C . ALA A 1 91 ? 7.75 -6.414 -11.062 1 89.12 91 ALA A C 1
ATOM 737 O O . ALA A 1 91 ? 6.848 -5.785 -10.5 1 89.12 91 ALA A O 1
ATOM 738 N N . LEU A 1 92 ? 8.789 -6.824 -10.445 1 88.12 92 LEU A N 1
ATOM 739 C CA . LEU A 1 92 ? 9.062 -6.48 -9.055 1 88.12 92 LEU A CA 1
ATOM 740 C C . LEU A 1 92 ? 10.398 -5.758 -8.922 1 88.12 92 LEU A C 1
ATOM 742 O O . LEU A 1 92 ? 11.438 -6.293 -9.312 1 88.12 92 LEU A O 1
ATOM 746 N N . PRO A 1 93 ? 10.344 -4.543 -8.43 1 90.12 93 PRO A N 1
ATOM 747 C CA . PRO A 1 93 ? 11.617 -3.879 -8.148 1 90.12 93 PRO A CA 1
ATOM 748 C C . PRO A 1 93 ? 12.375 -4.52 -6.988 1 90.12 93 PRO A C 1
ATOM 750 O O . PRO A 1 93 ? 11.766 -4.859 -5.965 1 90.12 93 PRO A O 1
ATOM 753 N N . CYS A 1 94 ? 13.609 -4.762 -7.184 1 88.88 94 CYS A N 1
ATOM 754 C CA . CYS A 1 94 ? 14.5 -5.316 -6.164 1 88.88 94 CYS A CA 1
ATOM 755 C C . CYS A 1 94 ? 15.602 -4.328 -5.812 1 88.88 94 CYS A C 1
ATOM 757 O O . CYS A 1 94 ? 16.375 -3.918 -6.684 1 88.88 94 CYS A O 1
ATOM 759 N N . MET A 1 95 ? 15.648 -4.066 -4.582 1 91.56 95 MET A N 1
ATOM 760 C CA . MET A 1 95 ? 16.594 -3.064 -4.098 1 91.56 95 MET A CA 1
ATOM 761 C C . MET A 1 95 ? 17.812 -3.729 -3.455 1 91.56 95 MET A C 1
ATOM 763 O O . MET A 1 95 ? 17.672 -4.699 -2.709 1 91.56 95 MET A O 1
ATOM 767 N N . THR A 1 96 ? 19.016 -3.246 -3.797 1 90.25 96 THR A N 1
ATOM 768 C CA . THR A 1 96 ? 20.266 -3.678 -3.176 1 90.25 96 THR A CA 1
ATOM 769 C C . THR A 1 96 ? 20.953 -2.508 -2.486 1 90.25 96 THR A C 1
ATOM 771 O O . THR A 1 96 ? 21.422 -1.573 -3.146 1 90.25 96 THR A O 1
ATOM 774 N N . PRO A 1 97 ? 21 -2.562 -1.205 1 91.44 97 PRO A N 1
ATOM 775 C CA . PRO A 1 97 ? 21.672 -1.474 -0.481 1 91.44 97 PRO A CA 1
ATOM 776 C C . PRO A 1 97 ? 23.188 -1.49 -0.648 1 91.44 97 PRO A C 1
ATOM 778 O O . PRO A 1 97 ? 23.797 -2.562 -0.672 1 91.44 97 PRO A O 1
ATOM 781 N N . CYS A 1 98 ? 23.781 -0.323 -0.854 1 93.5 98 CYS A N 1
ATOM 782 C CA . CYS A 1 98 ? 25.219 -0.154 -1 1 93.5 98 CYS A CA 1
ATOM 783 C C . CYS A 1 98 ? 25.781 0.712 0.12 1 93.5 98 CYS A C 1
ATOM 785 O O . CYS A 1 98 ? 25.375 1.862 0.287 1 93.5 98 CYS A O 1
ATOM 787 N N . PHE A 1 99 ? 26.75 0.2 0.862 1 91.19 99 PHE A N 1
ATOM 788 C CA . PHE A 1 99 ? 27.328 0.921 1.991 1 91.19 99 PHE A CA 1
ATOM 789 C C . PHE A 1 99 ? 28.703 1.448 1.646 1 91.19 99 PHE A C 1
ATOM 791 O O . PHE A 1 99 ? 29.406 1.98 2.51 1 91.19 99 PHE A O 1
ATOM 798 N N . ASP A 1 100 ? 29.094 1.166 0.406 1 91.88 100 ASP A N 1
ATOM 799 C CA . ASP A 1 100 ? 30.344 1.691 -0.142 1 91.88 100 ASP A CA 1
ATOM 800 C C . ASP A 1 100 ? 30.141 2.209 -1.564 1 91.88 100 ASP A C 1
ATOM 802 O O . ASP A 1 100 ? 29.422 1.604 -2.354 1 91.88 100 ASP A O 1
ATOM 806 N N . TRP A 1 101 ? 30.891 3.332 -1.825 1 92.5 101 TRP A N 1
ATOM 807 C CA . TRP A 1 101 ? 30.734 3.943 -3.141 1 92.5 101 TRP A CA 1
ATOM 808 C C . TRP A 1 101 ? 31.234 3.012 -4.238 1 92.5 101 TRP A C 1
ATOM 810 O O . TRP A 1 101 ? 30.688 2.996 -5.344 1 92.5 101 TRP A O 1
ATOM 820 N N . PHE A 1 102 ? 32.25 2.311 -3.973 1 92.56 102 PHE A N 1
ATOM 821 C CA . PHE A 1 102 ? 32.781 1.373 -4.961 1 92.56 102 PHE A CA 1
ATOM 822 C C . PHE A 1 102 ? 31.75 0.283 -5.266 1 92.56 102 PHE A C 1
ATOM 824 O O . PHE A 1 102 ? 31.578 -0.121 -6.418 1 92.56 102 PHE A O 1
ATOM 831 N N . GLU A 1 103 ? 31.141 -0.119 -4.227 1 88.38 103 GLU A N 1
ATOM 832 C CA . GLU A 1 103 ? 30.094 -1.123 -4.402 1 88.38 103 GLU A CA 1
ATOM 833 C C . GLU A 1 103 ? 28.922 -0.567 -5.203 1 88.38 103 GLU A C 1
ATOM 835 O O . GLU A 1 103 ? 28.359 -1.267 -6.043 1 88.38 103 GLU A O 1
ATOM 840 N N . ALA A 1 104 ? 28.547 0.633 -4.902 1 92.94 104 ALA A N 1
ATOM 841 C CA . ALA A 1 104 ? 27.422 1.268 -5.598 1 92.94 104 ALA A CA 1
ATOM 842 C C . ALA A 1 104 ? 27.703 1.363 -7.098 1 92.94 104 ALA A C 1
ATOM 844 O O . ALA A 1 104 ? 26.828 1.044 -7.91 1 92.94 104 ALA A O 1
ATOM 845 N N . VAL A 1 105 ? 28.906 1.759 -7.445 1 93.5 105 VAL A N 1
ATOM 846 C CA . VAL A 1 105 ? 29.281 1.91 -8.852 1 93.5 105 VAL A CA 1
ATOM 847 C C . VAL A 1 105 ? 29.375 0.537 -9.516 1 93.5 105 VAL A C 1
ATOM 849 O O . VAL A 1 105 ? 28.922 0.364 -10.648 1 93.5 105 VAL A O 1
ATOM 852 N N . TYR A 1 106 ? 29.922 -0.385 -8.758 1 89.62 106 TYR A N 1
ATOM 853 C CA . TYR A 1 106 ? 30.047 -1.746 -9.266 1 89.62 106 TYR A CA 1
ATOM 854 C C . TYR A 1 106 ? 28.688 -2.338 -9.602 1 89.62 106 TYR A C 1
ATOM 856 O O . TYR A 1 106 ? 28.469 -2.828 -10.711 1 89.62 106 TYR A O 1
ATOM 864 N N . PHE A 1 107 ? 27.797 -2.297 -8.633 1 89.38 107 PHE A N 1
ATOM 865 C CA . PHE A 1 107 ? 26.469 -2.863 -8.852 1 89.38 107 PHE A CA 1
ATOM 866 C C . PHE A 1 107 ? 25.719 -2.078 -9.914 1 89.38 107 PHE A C 1
ATOM 868 O O . PHE A 1 107 ? 24.984 -2.658 -10.719 1 89.38 107 PHE A O 1
ATOM 875 N N . TRP A 1 108 ? 25.844 -0.834 -9.836 1 92.12 108 TRP A N 1
ATOM 876 C CA . TRP A 1 108 ? 25.156 0.003 -10.82 1 92.12 108 TRP A CA 1
ATOM 877 C C . TRP A 1 108 ? 25.625 -0.333 -12.234 1 92.12 108 TRP A C 1
ATOM 879 O O . TRP A 1 108 ? 24.797 -0.467 -13.141 1 92.12 108 TRP A O 1
ATOM 889 N N . MET A 1 109 ? 26.875 -0.448 -12.477 1 90.56 109 MET A N 1
ATOM 890 C CA . MET A 1 109 ? 27.422 -0.782 -13.789 1 90.56 109 MET A CA 1
ATOM 891 C C . MET A 1 109 ? 26.969 -2.176 -14.227 1 90.56 109 MET A C 1
ATOM 893 O O . MET A 1 109 ? 26.672 -2.4 -15.398 1 90.56 109 MET A O 1
ATOM 897 N N . GLY A 1 110 ? 27.047 -3.047 -13.273 1 87.19 110 GLY A N 1
ATOM 898 C CA . GLY A 1 110 ? 26.578 -4.387 -13.586 1 87.19 110 GLY A CA 1
ATOM 899 C C . GLY A 1 110 ? 25.125 -4.418 -14.023 1 87.19 110 GLY A C 1
ATOM 900 O O . GLY A 1 110 ? 24.766 -5.133 -14.969 1 87.19 110 GLY A O 1
ATOM 901 N N . LEU A 1 111 ? 24.344 -3.635 -13.391 1 89.69 111 LEU A N 1
ATOM 902 C CA . LEU A 1 111 ? 22.922 -3.617 -13.711 1 89.69 111 LEU A CA 1
ATOM 903 C C . LEU A 1 111 ? 22.672 -2.904 -15.039 1 89.69 111 LEU A C 1
ATOM 905 O O . LEU A 1 111 ? 21.766 -3.266 -15.781 1 89.69 111 LEU A O 1
ATOM 909 N N . LYS A 1 112 ? 23.453 -1.926 -15.242 1 91.62 112 LYS A N 1
ATOM 910 C CA . LYS A 1 112 ? 23.312 -1.256 -16.531 1 91.62 112 LYS A CA 1
ATOM 911 C C . LYS A 1 112 ? 23.719 -2.184 -17.672 1 91.62 112 LYS A C 1
ATOM 913 O O . LYS A 1 112 ? 23.125 -2.131 -18.766 1 91.62 112 LYS A O 1
ATOM 918 N N . LEU A 1 113 ? 24.719 -2.941 -17.406 1 88 113 LEU A N 1
ATOM 919 C CA . LEU A 1 113 ? 25.078 -3.953 -18.391 1 88 113 LEU A CA 1
ATOM 920 C C . LEU A 1 113 ? 23.953 -4.957 -18.594 1 88 113 LEU A C 1
ATOM 922 O O . LEU A 1 113 ? 23.672 -5.383 -19.719 1 88 113 LEU A O 1
ATOM 926 N N . TYR A 1 114 ? 23.438 -5.305 -17.516 1 87.19 114 TYR A N 1
ATOM 927 C CA . TYR A 1 114 ? 22.281 -6.188 -17.562 1 87.19 114 TYR A CA 1
ATOM 928 C C . TYR A 1 114 ? 21.172 -5.578 -18.406 1 87.19 114 TYR A C 1
ATOM 930 O O . TYR A 1 114 ? 20.531 -6.273 -19.203 1 87.19 114 TYR A O 1
ATOM 938 N N . ASP A 1 115 ? 20.922 -4.301 -18.188 1 90.25 115 ASP A N 1
ATOM 939 C CA . ASP A 1 115 ? 19.906 -3.596 -18.984 1 90.25 115 ASP A CA 1
ATOM 940 C C . ASP A 1 115 ? 20.234 -3.654 -20.469 1 90.25 115 ASP A C 1
ATOM 942 O O . ASP A 1 115 ? 19.344 -3.814 -21.297 1 90.25 115 ASP A O 1
ATOM 946 N N . LEU A 1 116 ? 21.438 -3.521 -20.781 1 88.56 116 LEU A N 1
ATOM 947 C CA . LEU A 1 116 ? 21.891 -3.535 -22.172 1 88.56 116 LEU A CA 1
ATOM 948 C C . LEU A 1 116 ? 21.688 -4.914 -22.797 1 88.56 116 LEU A C 1
ATOM 950 O O . LEU A 1 116 ? 21.219 -5.027 -23.922 1 88.56 116 LEU A O 1
ATOM 954 N N . VAL A 1 117 ? 22.062 -5.84 -22.031 1 85.31 117 VAL A N 1
ATOM 955 C CA . VAL A 1 117 ? 21.953 -7.215 -22.516 1 85.31 117 VAL A CA 1
ATOM 956 C C . VAL A 1 117 ? 20.484 -7.586 -22.688 1 85.31 117 VAL A C 1
ATOM 958 O O . VAL A 1 117 ? 20.125 -8.32 -23.609 1 85.31 117 VAL A O 1
ATOM 961 N N . ALA A 1 118 ? 19.719 -7.164 -21.766 1 86.81 118 ALA A N 1
ATOM 962 C CA . ALA A 1 118 ? 18.281 -7.465 -21.844 1 86.81 118 ALA A CA 1
ATOM 963 C C . ALA A 1 118 ? 17.656 -6.844 -23.078 1 86.81 118 ALA A C 1
ATOM 965 O O . ALA A 1 118 ? 16.766 -7.43 -23.688 1 86.81 118 ALA A O 1
ATOM 966 N N . GLY A 1 119 ? 18.078 -5.656 -23.453 1 84.56 119 GLY A N 1
ATOM 967 C CA . GLY A 1 119 ? 17.594 -5.02 -24.672 1 84.56 119 GLY A CA 1
ATOM 968 C C . GLY A 1 119 ? 16.094 -4.867 -24.703 1 84.56 119 GLY A C 1
ATOM 969 O O . GLY A 1 119 ? 15.5 -4.285 -23.797 1 84.56 119 GLY A O 1
ATOM 970 N N . SER A 1 120 ? 15.477 -5.57 -25.719 1 82.81 120 SER A N 1
ATOM 971 C CA . SER A 1 120 ? 14.039 -5.469 -25.922 1 82.81 120 SER A CA 1
ATOM 972 C C . SER A 1 120 ? 13.273 -6.266 -24.875 1 82.81 120 SER A C 1
ATOM 974 O O . SER A 1 120 ? 12.055 -6.105 -24.734 1 82.81 120 SER A O 1
ATOM 976 N N . ARG A 1 121 ? 13.938 -7.066 -24.203 1 83.69 121 ARG A N 1
ATOM 977 C CA . ARG A 1 121 ? 13.297 -7.895 -23.188 1 83.69 121 ARG A CA 1
ATOM 978 C C . ARG A 1 121 ? 13.367 -7.238 -21.812 1 83.69 121 ARG A C 1
ATOM 980 O O . ARG A 1 121 ? 13.008 -7.848 -20.812 1 83.69 121 ARG A O 1
ATOM 987 N N . LEU A 1 122 ? 13.789 -6.043 -21.797 1 83.19 122 LEU A N 1
ATOM 988 C CA . LEU A 1 122 ? 13.914 -5.281 -20.562 1 83.19 122 LEU A CA 1
ATOM 989 C C . LEU A 1 122 ? 12.547 -4.93 -20 1 83.19 122 LEU A C 1
ATOM 991 O O . LEU A 1 122 ? 11.641 -4.539 -20.75 1 83.19 122 LEU A O 1
ATOM 995 N N . LEU A 1 123 ? 12.438 -5.27 -18.719 1 84.38 123 LEU A N 1
ATOM 996 C CA . LEU A 1 123 ? 11.211 -4.84 -18.062 1 84.38 123 LEU A CA 1
ATOM 997 C C . LEU A 1 123 ? 11.227 -3.336 -17.797 1 84.38 123 LEU A C 1
ATOM 999 O O . LEU A 1 123 ? 10.469 -2.586 -18.422 1 84.38 123 LEU A O 1
ATOM 1003 N N . HIS A 1 124 ? 12.094 -2.939 -16.891 1 86.69 124 HIS A N 1
ATOM 1004 C CA . HIS A 1 124 ? 12.344 -1.528 -16.625 1 86.69 124 HIS A CA 1
ATOM 1005 C C . HIS A 1 124 ? 13.828 -1.254 -16.422 1 86.69 124 HIS A C 1
ATOM 1007 O O . HIS A 1 124 ? 14.594 -2.162 -16.078 1 86.69 124 HIS A O 1
ATOM 1013 N N . LEU A 1 125 ? 14.086 -0.029 -16.688 1 88.38 125 LEU A N 1
ATOM 1014 C CA . LEU A 1 125 ? 15.484 0.36 -16.516 1 88.38 125 LEU A CA 1
ATOM 1015 C C . LEU A 1 125 ? 15.859 0.396 -15.039 1 88.38 125 LEU A C 1
ATOM 1017 O O . LEU A 1 125 ? 15.055 0.812 -14.195 1 88.38 125 LEU A O 1
ATOM 1021 N N . SER A 1 126 ? 17.047 -0.131 -14.812 1 90.88 126 SER A N 1
ATOM 1022 C CA . SER A 1 126 ? 17.578 -0.044 -13.453 1 90.88 126 SER A CA 1
ATOM 1023 C C . SER A 1 126 ? 17.844 1.404 -13.055 1 90.88 126 SER A C 1
ATOM 1025 O O . SER A 1 126 ? 18.062 2.26 -13.914 1 90.88 126 SER A O 1
ATOM 1027 N N . ARG A 1 127 ? 17.812 1.616 -11.727 1 90.56 127 ARG A N 1
ATOM 1028 C CA . ARG A 1 127 ? 17.953 2.98 -11.234 1 90.56 127 ARG A CA 1
ATOM 1029 C C . ARG A 1 127 ? 18.766 3.012 -9.938 1 90.56 127 ARG A C 1
ATOM 1031 O O . ARG A 1 127 ? 18.828 2.01 -9.227 1 90.56 127 ARG A O 1
ATOM 1038 N N . TYR A 1 128 ? 19.438 4.141 -9.789 1 93.12 128 TYR A N 1
ATOM 1039 C CA . TYR A 1 128 ? 20.125 4.43 -8.531 1 93.12 128 TYR A CA 1
ATOM 1040 C C . TYR A 1 128 ? 19.312 5.395 -7.676 1 93.12 128 TYR A C 1
ATOM 1042 O O . TYR A 1 128 ? 18.766 6.379 -8.188 1 93.12 128 TYR A O 1
ATOM 1050 N N . TYR A 1 129 ? 19.125 5.059 -6.418 1 92.31 129 TYR A N 1
ATOM 1051 C CA . TYR A 1 129 ? 18.469 5.93 -5.453 1 92.31 129 TYR A CA 1
ATOM 1052 C C . TYR A 1 129 ? 19.438 6.395 -4.379 1 92.31 129 TYR A C 1
ATOM 1054 O O . TYR A 1 129 ? 20.266 5.613 -3.91 1 92.31 129 TYR A O 1
ATOM 1062 N N . SER A 1 130 ? 19.297 7.633 -4.027 1 91.5 130 SER A N 1
ATOM 1063 C CA . SER A 1 130 ? 20.156 8.164 -2.967 1 91.5 130 SER A CA 1
ATOM 1064 C C . SER A 1 130 ? 19.812 7.543 -1.619 1 91.5 130 SER A C 1
ATOM 1066 O O . SER A 1 130 ? 18.797 6.855 -1.486 1 91.5 130 SER A O 1
ATOM 1068 N N . ALA A 1 131 ? 20.703 7.797 -0.682 1 92.19 131 ALA A N 1
ATOM 1069 C CA . ALA A 1 131 ? 20.484 7.258 0.659 1 92.19 131 ALA A CA 1
ATOM 1070 C C . ALA A 1 131 ? 19.172 7.75 1.239 1 92.19 131 ALA A C 1
ATOM 1072 O O . ALA A 1 131 ? 18.391 6.965 1.796 1 92.19 131 ALA A O 1
ATOM 1073 N N . GLN A 1 132 ? 18.859 9 1.099 1 88.19 132 GLN A N 1
ATOM 1074 C CA . GLN A 1 132 ? 17.625 9.586 1.633 1 88.19 132 GLN A CA 1
ATOM 1075 C C . GLN A 1 132 ? 16.391 9 0.949 1 88.19 132 GLN A C 1
ATOM 1077 O O . GLN A 1 132 ? 15.43 8.633 1.614 1 88.19 132 GLN A O 1
ATOM 1082 N N . GLU A 1 133 ? 16.469 8.867 -0.32 1 88.75 133 GLU A N 1
ATOM 1083 C CA . GLU A 1 133 ? 15.367 8.289 -1.071 1 88.75 133 GLU A CA 1
ATOM 1084 C C . GLU A 1 133 ? 15.141 6.828 -0.686 1 88.75 133 GLU A C 1
ATOM 1086 O O . GLU A 1 133 ? 14 6.367 -0.609 1 88.75 133 GLU A O 1
ATOM 1091 N N . SER A 1 134 ? 16.219 6.207 -0.508 1 91.81 134 SER A N 1
ATOM 1092 C CA . SER A 1 134 ? 16.156 4.789 -0.17 1 91.81 134 SER A CA 1
ATOM 1093 C C . SER A 1 134 ? 15.438 4.57 1.16 1 91.81 134 SER A C 1
ATOM 1095 O O . SER A 1 134 ? 14.602 3.672 1.283 1 91.81 134 SER A O 1
ATOM 1097 N N . VAL A 1 135 ? 15.703 5.383 2.08 1 90.12 135 VAL A N 1
ATOM 1098 C CA . VAL A 1 135 ? 15.125 5.242 3.412 1 90.12 135 VAL A CA 1
ATOM 1099 C C . VAL A 1 135 ? 13.648 5.621 3.377 1 90.12 135 VAL A C 1
ATOM 1101 O O . VAL A 1 135 ? 12.836 5.062 4.117 1 90.12 135 VAL A O 1
ATOM 1104 N N . GLU A 1 136 ? 13.328 6.508 2.516 1 87.44 136 GLU A N 1
ATOM 1105 C CA . GLU A 1 136 ? 11.922 6.875 2.365 1 87.44 136 GLU A CA 1
ATOM 1106 C C . GLU A 1 136 ? 11.125 5.746 1.721 1 87.44 136 GLU A C 1
ATOM 1108 O O . GLU A 1 136 ? 9.969 5.516 2.08 1 87.44 136 GLU A O 1
ATOM 1113 N N . LEU A 1 137 ? 11.797 5.039 0.788 1 87.69 137 LEU A N 1
ATOM 1114 C CA . LEU A 1 137 ? 11.141 3.943 0.081 1 87.69 137 LEU A CA 1
ATOM 1115 C C . LEU A 1 137 ? 11.094 2.691 0.95 1 87.69 137 LEU A C 1
ATOM 1117 O O . LEU A 1 137 ? 10.133 1.919 0.878 1 87.69 137 LEU A O 1
ATOM 1121 N N . PHE A 1 138 ? 12.102 2.533 1.696 1 91.62 138 PHE A N 1
ATOM 1122 C CA . PHE A 1 138 ? 12.258 1.387 2.584 1 91.62 138 PHE A CA 1
ATOM 1123 C C . PHE A 1 138 ? 12.672 1.834 3.98 1 91.62 138 PHE A C 1
ATOM 1125 O O . PHE A 1 138 ? 13.836 1.699 4.363 1 91.62 138 PHE A O 1
ATOM 1132 N N . PRO A 1 139 ? 11.68 2.186 4.777 1 89.69 139 PRO A N 1
ATOM 1133 C CA . PRO A 1 139 ? 11.969 2.828 6.066 1 89.69 139 PRO A CA 1
ATOM 1134 C C . PRO A 1 139 ? 12.758 1.928 7.012 1 89.69 139 PRO A C 1
ATOM 1136 O O . PRO A 1 139 ? 13.492 2.424 7.871 1 89.69 139 PRO A O 1
ATOM 1139 N N . THR A 1 140 ? 12.68 0.634 6.941 1 87.19 140 THR A N 1
ATOM 1140 C CA . THR A 1 140 ? 13.344 -0.283 7.859 1 87.19 140 THR A CA 1
ATOM 1141 C C . THR A 1 140 ? 14.766 -0.586 7.391 1 87.19 140 THR A C 1
ATOM 1143 O O . THR A 1 140 ? 15.469 -1.391 8 1 87.19 140 THR A O 1
ATOM 1146 N N . LEU A 1 141 ? 15.148 0.045 6.297 1 88.38 141 LEU A N 1
ATOM 1147 C CA . LEU A 1 141 ? 16.516 -0.119 5.801 1 88.38 141 LEU A CA 1
ATOM 1148 C C . LEU A 1 141 ? 17.516 0.528 6.742 1 88.38 141 LEU A C 1
ATOM 1150 O O . LEU A 1 141 ? 17.312 1.65 7.211 1 88.38 141 LEU A O 1
ATOM 1154 N N . ALA A 1 142 ? 18.516 -0.146 7.031 1 84.69 142 ALA A N 1
ATOM 1155 C CA . ALA A 1 142 ? 19.547 0.362 7.93 1 84.69 142 ALA A CA 1
ATOM 1156 C C . ALA A 1 142 ? 20.328 1.497 7.281 1 84.69 142 ALA A C 1
ATOM 1158 O O . ALA A 1 142 ? 20.75 1.393 6.121 1 84.69 142 ALA A O 1
ATOM 1159 N N . ARG A 1 143 ? 20.547 2.527 7.984 1 86.62 143 ARG A N 1
ATOM 1160 C CA . ARG A 1 143 ? 21.328 3.65 7.488 1 86.62 143 ARG A CA 1
ATOM 1161 C C . ARG A 1 143 ? 22.828 3.422 7.73 1 86.62 143 ARG A C 1
ATOM 1163 O O . ARG A 1 143 ? 23.656 3.961 7.012 1 86.62 143 ARG A O 1
ATOM 1170 N N . LYS A 1 144 ? 23.078 2.771 8.766 1 83.56 144 LYS A N 1
ATOM 1171 C CA . LYS A 1 144 ? 24.453 2.451 9.109 1 83.56 144 LYS A CA 1
ATOM 1172 C C . LYS A 1 144 ? 24.672 0.943 9.148 1 83.56 144 LYS A C 1
ATOM 1174 O O . LYS A 1 144 ? 23.812 0.193 9.602 1 83.56 144 LYS A O 1
ATOM 1179 N N . GLY A 1 145 ? 25.75 0.495 8.422 1 68.25 145 GLY A N 1
ATOM 1180 C CA . GLY A 1 145 ? 26.125 -0.909 8.445 1 68.25 145 GLY A CA 1
ATOM 1181 C C . GLY A 1 145 ? 27.609 -1.124 8.578 1 68.25 145 GLY A C 1
ATOM 1182 O O . GLY A 1 145 ? 28.391 -0.567 7.805 1 68.25 145 GLY A O 1
ATOM 1183 N N . LYS A 1 146 ? 28 -2.088 9.453 1 69.5 146 LYS A N 1
ATOM 1184 C CA . LYS A 1 146 ? 29.391 -2.496 9.672 1 69.5 146 LYS A CA 1
ATOM 1185 C C . LYS A 1 146 ? 30.328 -1.297 9.625 1 69.5 146 LYS A C 1
ATOM 1187 O O . LYS A 1 146 ? 31.328 -1.308 8.898 1 69.5 146 LYS A O 1
ATOM 1192 N N . ASP A 1 147 ? 30.047 -0.196 10.188 1 77.19 147 ASP A N 1
ATOM 1193 C CA . ASP A 1 147 ? 30.859 0.998 10.359 1 77.19 147 ASP A CA 1
ATOM 1194 C C . ASP A 1 147 ? 30.797 1.891 9.125 1 77.19 147 ASP A C 1
ATOM 1196 O O . ASP A 1 147 ? 31.688 2.713 8.898 1 77.19 147 ASP A O 1
ATOM 1200 N N . ARG A 1 148 ? 30.047 1.53 8.242 1 87.94 148 ARG A N 1
ATOM 1201 C CA . ARG A 1 148 ? 29.859 2.371 7.066 1 87.94 148 ARG A CA 1
ATOM 1202 C C . ARG A 1 148 ? 28.438 2.896 6.988 1 87.94 148 ARG A C 1
ATOM 1204 O O . ARG A 1 148 ? 27.531 2.363 7.637 1 87.94 148 ARG A O 1
ATOM 1211 N N . THR A 1 149 ? 28.266 3.967 6.195 1 91.31 149 THR A N 1
ATOM 1212 C CA . THR A 1 149 ? 26.953 4.594 6.043 1 91.31 149 THR A CA 1
ATOM 1213 C C . THR A 1 149 ? 26.359 4.277 4.676 1 91.31 149 THR A C 1
ATOM 1215 O O . THR A 1 149 ? 27.094 4.086 3.703 1 91.31 149 THR A O 1
ATOM 1218 N N . LEU A 1 150 ? 25.078 4.148 4.68 1 93.12 150 LEU A N 1
ATOM 1219 C CA . LEU A 1 150 ? 24.359 3.877 3.445 1 93.12 150 LEU A CA 1
ATOM 1220 C C . LEU A 1 150 ? 24.609 4.969 2.412 1 93.12 150 LEU A C 1
ATOM 1222 O O . LEU A 1 150 ? 24.391 6.148 2.682 1 93.12 150 LEU A O 1
ATOM 1226 N N . LYS A 1 151 ? 25.125 4.559 1.286 1 94.5 151 LYS A N 1
ATOM 1227 C CA . LYS A 1 151 ? 25.406 5.504 0.21 1 94.5 151 LYS A CA 1
ATOM 1228 C C . LYS A 1 151 ? 24.25 5.562 -0.786 1 94.5 151 LYS A C 1
ATOM 1230 O O . LYS A 1 151 ? 24.109 6.543 -1.521 1 94.5 151 LYS A O 1
ATOM 1235 N N . GLY A 1 152 ? 23.484 4.613 -0.825 1 94.19 152 GLY A N 1
ATOM 1236 C CA . GLY A 1 152 ? 22.344 4.52 -1.725 1 94.19 152 GLY A CA 1
ATOM 1237 C C . GLY A 1 152 ? 21.953 3.088 -2.045 1 94.19 152 GLY A C 1
ATOM 1238 O O . GLY A 1 152 ? 22.422 2.15 -1.392 1 94.19 152 GLY A O 1
ATOM 1239 N N . THR A 1 153 ? 20.984 2.998 -2.922 1 94.75 153 THR A N 1
ATOM 1240 C CA . THR A 1 153 ? 20.547 1.676 -3.354 1 94.75 153 THR A CA 1
ATOM 1241 C C . THR A 1 153 ? 20.438 1.613 -4.875 1 94.75 153 THR A C 1
ATOM 1243 O O . THR A 1 153 ? 20.203 2.633 -5.527 1 94.75 153 THR A O 1
ATOM 1246 N N . VAL A 1 154 ? 20.766 0.444 -5.352 1 94.69 154 VAL A N 1
ATOM 1247 C CA . VAL A 1 154 ? 20.516 0.173 -6.766 1 94.69 154 VAL A CA 1
ATOM 1248 C C . VAL A 1 154 ? 19.281 -0.727 -6.91 1 94.69 154 VAL A C 1
ATOM 1250 O O . VAL A 1 154 ? 19.109 -1.681 -6.145 1 94.69 154 VAL A O 1
ATOM 1253 N N . VAL A 1 155 ? 18.422 -0.291 -7.828 1 92.44 155 VAL A N 1
ATOM 1254 C CA . VAL A 1 155 ? 17.172 -1.018 -8.008 1 92.44 155 VAL A CA 1
ATOM 1255 C C . VAL A 1 155 ? 17.094 -1.562 -9.43 1 92.44 155 VAL A C 1
ATOM 1257 O O . VAL A 1 155 ? 17.312 -0.828 -10.398 1 92.44 155 VAL A O 1
ATOM 1260 N N . TYR A 1 156 ? 16.859 -2.811 -9.555 1 89.81 156 TYR A N 1
ATOM 1261 C CA . TYR A 1 156 ? 16.547 -3.422 -10.836 1 89.81 156 TYR A CA 1
ATOM 1262 C C . TYR A 1 156 ? 15.219 -4.164 -10.781 1 89.81 156 TYR A C 1
ATOM 1264 O O . TYR A 1 156 ? 14.633 -4.316 -9.703 1 89.81 156 TYR A O 1
ATOM 1272 N N . TYR A 1 157 ? 14.703 -4.535 -11.867 1 88.25 157 TYR A N 1
ATOM 1273 C CA . TYR A 1 157 ? 13.383 -5.152 -11.93 1 88.25 157 TYR A CA 1
ATOM 1274 C C . TYR A 1 157 ? 13.477 -6.613 -12.344 1 88.25 157 TYR A C 1
ATOM 1276 O O . TYR A 1 157 ? 14.141 -6.941 -13.336 1 88.25 157 TYR A O 1
ATOM 1284 N N . ASP A 1 158 ? 12.812 -7.379 -11.531 1 83.88 158 ASP A N 1
ATOM 1285 C CA . ASP A 1 158 ? 12.703 -8.805 -11.82 1 83.88 158 ASP A CA 1
ATOM 1286 C C . ASP A 1 158 ? 11.242 -9.234 -11.93 1 83.88 158 ASP A C 1
ATOM 1288 O O . ASP A 1 158 ? 10.336 -8.445 -11.648 1 83.88 158 ASP A O 1
ATOM 1292 N N . GLY A 1 159 ? 11.086 -10.484 -12.469 1 84.56 159 GLY A N 1
ATOM 1293 C CA . GLY A 1 159 ? 9.734 -11 -12.602 1 84.56 159 GLY A CA 1
ATOM 1294 C C . GLY A 1 159 ? 9.25 -11.742 -11.375 1 84.56 159 GLY A C 1
ATOM 1295 O O . GLY A 1 159 ? 10.023 -12.461 -10.734 1 84.56 159 GLY A O 1
ATOM 1296 N N . GLN A 1 160 ? 8.055 -11.414 -11.039 1 85.31 160 GLN A N 1
ATOM 1297 C CA . GLN A 1 160 ? 7.383 -12.125 -9.953 1 85.31 160 GLN A CA 1
ATOM 1298 C C . GLN A 1 160 ? 6.105 -12.797 -10.445 1 85.31 160 GLN A C 1
ATOM 1300 O O . GLN A 1 160 ? 5.371 -12.234 -11.258 1 85.31 160 GLN A O 1
ATOM 1305 N N . MET A 1 161 ? 5.883 -14.016 -9.984 1 85.5 161 MET A N 1
ATOM 1306 C CA . MET A 1 161 ? 4.684 -14.734 -10.406 1 85.5 161 MET A CA 1
ATOM 1307 C C . MET A 1 161 ? 3.977 -15.367 -9.211 1 85.5 161 MET A C 1
ATOM 1309 O O . MET A 1 161 ? 4.605 -15.648 -8.195 1 85.5 161 MET A O 1
ATOM 1313 N N . ASN A 1 162 ? 2.703 -15.438 -9.312 1 86.25 162 ASN A N 1
ATOM 1314 C CA . ASN A 1 162 ? 1.928 -16.312 -8.438 1 86.25 162 ASN A CA 1
ATOM 1315 C C . ASN A 1 162 ? 2.016 -17.766 -8.875 1 86.25 162 ASN A C 1
ATOM 1317 O O . ASN A 1 162 ? 1.207 -18.234 -9.688 1 86.25 162 ASN A O 1
ATOM 1321 N N . ASP A 1 163 ? 2.91 -18.422 -8.297 1 78.5 163 ASP A N 1
ATOM 1322 C CA . ASP A 1 163 ? 3.268 -19.75 -8.773 1 78.5 163 ASP A CA 1
ATOM 1323 C C . ASP A 1 163 ? 2.074 -20.703 -8.695 1 78.5 163 ASP A C 1
ATOM 1325 O O . ASP A 1 163 ? 1.833 -21.484 -9.625 1 78.5 163 ASP A O 1
ATOM 1329 N N . SER A 1 164 ? 1.342 -20.656 -7.621 1 82.19 164 SER A N 1
ATOM 1330 C CA . SER A 1 164 ? 0.21 -21.547 -7.449 1 82.19 164 SER A CA 1
ATOM 1331 C C . SER A 1 164 ? -0.874 -21.297 -8.484 1 82.19 164 SER A C 1
ATOM 1333 O O . SER A 1 164 ? -1.392 -22.234 -9.102 1 82.19 164 SER A O 1
ATOM 1335 N N . ARG A 1 165 ? -1.157 -20.094 -8.719 1 88.88 165 ARG A N 1
ATOM 1336 C CA . ARG A 1 165 ? -2.209 -19.75 -9.672 1 88.88 165 ARG A CA 1
ATOM 1337 C C . ARG A 1 165 ? -1.756 -20 -11.102 1 88.88 165 ARG A C 1
ATOM 1339 O O . ARG A 1 165 ? -2.561 -20.375 -11.961 1 88.88 165 ARG A O 1
ATOM 1346 N N . VAL A 1 166 ? -0.471 -19.766 -11.367 1 85.62 166 VAL A N 1
ATOM 1347 C CA . VAL A 1 166 ? 0.059 -20.047 -12.695 1 85.62 166 VAL A CA 1
ATOM 1348 C C . VAL A 1 166 ? -0.069 -21.547 -13 1 85.62 166 VAL A C 1
ATOM 1350 O O . VAL A 1 166 ? -0.468 -21.938 -14.102 1 85.62 166 VAL A O 1
ATOM 1353 N N . ASN A 1 167 ? 0.223 -22.328 -12.031 1 81.62 167 ASN A N 1
ATOM 1354 C CA . ASN A 1 167 ? 0.131 -23.781 -12.211 1 81.62 167 ASN A CA 1
ATOM 1355 C C . ASN A 1 167 ? -1.301 -24.219 -12.508 1 81.62 167 ASN A C 1
ATOM 1357 O O . ASN A 1 167 ? -1.534 -25.031 -13.406 1 81.62 167 ASN A O 1
ATOM 1361 N N . VAL A 1 168 ? -2.205 -23.719 -11.766 1 85.94 168 VAL A N 1
ATOM 1362 C CA . VAL A 1 168 ? -3.609 -24.047 -11.977 1 85.94 168 VAL A CA 1
ATOM 1363 C C . VAL A 1 168 ? -4.07 -23.5 -13.328 1 85.94 168 VAL A C 1
ATOM 1365 O O . VAL A 1 168 ? -4.797 -24.172 -14.062 1 85.94 168 VAL A O 1
ATOM 1368 N N . GLY A 1 169 ? -3.629 -22.281 -13.562 1 86.88 169 GLY A N 1
ATOM 1369 C CA . GLY A 1 169 ? -3.965 -21.672 -14.844 1 86.88 169 GLY A CA 1
ATOM 1370 C C . GLY A 1 169 ? -3.457 -22.469 -16.031 1 86.88 169 GLY A C 1
ATOM 1371 O O . GLY A 1 169 ? -4.156 -22.609 -17.031 1 86.88 169 GLY A O 1
ATOM 1372 N N . LEU A 1 170 ? -2.301 -22.984 -15.914 1 83.38 170 LEU A N 1
ATOM 1373 C CA . LEU A 1 170 ? -1.718 -23.797 -16.984 1 83.38 170 LEU A CA 1
ATOM 1374 C C . LEU A 1 170 ? -2.508 -25.078 -17.172 1 83.38 170 LEU A C 1
ATOM 1376 O O . LEU A 1 170 ? -2.789 -25.469 -18.312 1 83.38 170 LEU A O 1
ATOM 1380 N N . ALA A 1 171 ? -2.865 -25.75 -16.109 1 83.12 171 ALA A N 1
ATOM 1381 C CA . ALA A 1 171 ? -3.629 -27 -16.188 1 83.12 171 ALA A CA 1
ATOM 1382 C C . ALA A 1 171 ? -5 -26.766 -16.812 1 83.12 171 ALA A C 1
ATOM 1384 O O . ALA A 1 171 ? -5.438 -27.547 -17.656 1 83.12 171 ALA A O 1
ATOM 1385 N N . CYS A 1 172 ? -5.629 -25.734 -16.359 1 87.38 172 CYS A N 1
ATOM 1386 C CA . CYS A 1 172 ? -6.949 -25.422 -16.891 1 87.38 172 CYS A CA 1
ATOM 1387 C C . CYS A 1 172 ? -6.867 -25.047 -18.359 1 87.38 172 CYS A C 1
ATOM 1389 O O . CYS A 1 172 ? -7.734 -25.422 -19.156 1 87.38 172 CYS A O 1
ATOM 1391 N N . THR A 1 173 ? -5.852 -24.281 -18.719 1 86.06 173 THR A N 1
ATOM 1392 C CA . THR A 1 173 ? -5.664 -23.891 -20.125 1 86.06 173 THR A CA 1
ATOM 1393 C C . THR A 1 173 ? -5.391 -25.125 -20.984 1 86.06 173 THR A C 1
ATOM 1395 O O . THR A 1 173 ? -5.891 -25.219 -22.109 1 86.06 173 THR A O 1
ATOM 1398 N N . ALA A 1 174 ? -4.559 -26 -20.469 1 81.38 174 ALA A N 1
ATOM 1399 C CA . ALA A 1 174 ? -4.293 -27.25 -21.188 1 81.38 174 ALA A CA 1
ATOM 1400 C C . ALA A 1 174 ? -5.574 -28.031 -21.406 1 81.38 174 ALA A C 1
ATOM 1402 O O . ALA A 1 174 ? -5.805 -28.578 -22.5 1 81.38 174 ALA A O 1
ATOM 1403 N N . ALA A 1 175 ? -6.406 -28.141 -20.422 1 83.69 175 ALA A N 1
ATOM 1404 C CA . ALA A 1 175 ? -7.68 -28.844 -20.516 1 83.69 175 ALA A CA 1
ATOM 1405 C C . ALA A 1 175 ? -8.586 -28.188 -21.562 1 83.69 175 ALA A C 1
ATOM 1407 O O . ALA A 1 175 ? -9.242 -28.875 -22.344 1 83.69 175 ALA A O 1
ATOM 1408 N N . LEU A 1 176 ? -8.625 -26.922 -21.547 1 83.25 176 LEU A N 1
ATOM 1409 C CA . LEU A 1 176 ? -9.445 -26.172 -22.484 1 83.25 176 LEU A CA 1
ATOM 1410 C C . LEU A 1 176 ? -8.945 -26.375 -23.922 1 83.25 176 LEU A C 1
ATOM 1412 O O . LEU A 1 176 ? -9.742 -26.359 -24.859 1 83.25 176 LEU A O 1
ATOM 1416 N N . ALA A 1 177 ? -7.648 -26.547 -24.016 1 77.75 177 ALA A N 1
ATOM 1417 C CA . ALA A 1 177 ? -7.047 -26.766 -25.328 1 77.75 177 ALA A CA 1
ATOM 1418 C C . ALA A 1 177 ? -7.27 -28.203 -25.797 1 77.75 177 ALA A C 1
ATOM 1420 O O . ALA A 1 177 ? -6.926 -28.547 -26.922 1 77.75 177 ALA A O 1
ATOM 1421 N N . GLY A 1 178 ? -7.863 -29.078 -24.922 1 76.12 178 GLY A N 1
ATOM 1422 C CA . GLY A 1 178 ? -8.234 -30.406 -25.359 1 76.12 178 GLY A CA 1
ATOM 1423 C C . GLY A 1 178 ? -7.406 -31.5 -24.703 1 76.12 178 GLY A C 1
ATOM 1424 O O . GLY A 1 178 ? -7.602 -32.688 -24.969 1 76.12 178 GLY A O 1
ATOM 1425 N N . ALA A 1 179 ? -6.48 -31.109 -23.828 1 76.38 179 ALA A N 1
ATOM 1426 C CA . ALA A 1 179 ? -5.668 -32.125 -23.125 1 76.38 179 ALA A CA 1
ATOM 1427 C C . ALA A 1 179 ? -6.492 -32.844 -22.078 1 76.38 179 ALA A C 1
ATOM 1429 O O . ALA A 1 179 ? -7.402 -32.281 -21.469 1 76.38 179 ALA A O 1
ATOM 1430 N N . ALA A 1 180 ? -6.227 -34.125 -21.906 1 79.19 180 ALA A N 1
ATOM 1431 C CA . ALA A 1 180 ? -6.801 -34.875 -20.781 1 79.19 180 ALA A CA 1
ATOM 1432 C C . ALA A 1 180 ? -5.977 -34.656 -19.516 1 79.19 180 ALA A C 1
ATOM 1434 O O . ALA A 1 180 ? -4.82 -35.094 -19.438 1 79.19 180 ALA A O 1
ATOM 1435 N N . VAL A 1 181 ? -6.562 -33.938 -18.625 1 78.44 181 VAL A N 1
ATOM 1436 C CA . VAL A 1 181 ? -5.863 -33.625 -17.375 1 78.44 181 VAL A CA 1
ATOM 1437 C C . VAL A 1 181 ? -6.5 -34.406 -16.219 1 78.44 181 VAL A C 1
ATOM 1439 O O . VAL A 1 181 ? -7.703 -34.281 -15.977 1 78.44 181 VAL A O 1
ATOM 1442 N N . LEU A 1 182 ? -5.695 -35.281 -15.641 1 78.5 182 LEU A N 1
ATOM 1443 C CA . LEU A 1 182 ? -6.168 -36.031 -14.484 1 78.5 182 LEU A CA 1
ATOM 1444 C C . LEU A 1 182 ? -5.477 -35.562 -13.211 1 78.5 182 LEU A C 1
ATOM 1446 O O . LEU A 1 182 ? -4.258 -35.688 -13.07 1 78.5 182 LEU A O 1
ATOM 1450 N N . ASN A 1 183 ? -6.293 -34.938 -12.352 1 77.69 183 ASN A N 1
ATOM 1451 C CA . ASN A 1 183 ? -5.777 -34.531 -11.047 1 77.69 183 ASN A CA 1
ATOM 1452 C C . ASN A 1 183 ? -5.949 -35.656 -10.008 1 77.69 183 ASN A C 1
ATOM 1454 O O . ASN A 1 183 ? -6.785 -36.531 -10.164 1 77.69 183 ASN A O 1
ATOM 1458 N N . HIS A 1 184 ? -5.051 -35.656 -9.023 1 80 184 HIS A N 1
ATOM 1459 C CA . HIS A 1 184 ? -5.082 -36.594 -7.93 1 80 184 HIS A CA 1
ATOM 1460 C C . HIS A 1 184 ? -4.918 -38.031 -8.438 1 80 184 HIS A C 1
ATOM 1462 O O . HIS A 1 184 ? -5.684 -38.906 -8.062 1 80 184 HIS A O 1
ATOM 1468 N N . ALA A 1 185 ? -4.055 -38.156 -9.352 1 80.88 185 ALA A N 1
ATOM 1469 C CA . ALA A 1 185 ? -3.734 -39.469 -9.922 1 80.88 185 ALA A CA 1
ATOM 1470 C C . ALA A 1 185 ? -2.236 -39.75 -9.844 1 80.88 185 ALA A C 1
ATOM 1472 O O . ALA A 1 185 ? -1.426 -38.812 -9.812 1 80.88 185 ALA A O 1
ATOM 1473 N N . ALA A 1 186 ? -1.933 -41.031 -9.781 1 81.31 186 ALA A N 1
ATOM 1474 C CA . ALA A 1 186 ? -0.529 -41.406 -9.656 1 81.31 186 ALA A CA 1
ATOM 1475 C C . ALA A 1 186 ? -0.181 -42.562 -10.617 1 81.31 186 ALA A C 1
ATOM 1477 O O . ALA A 1 186 ? -0.986 -43.469 -10.828 1 81.31 186 ALA A O 1
ATOM 1478 N N . VAL A 1 187 ? 1.01 -42.406 -11.156 1 82 187 VAL A N 1
ATOM 1479 C CA . VAL A 1 187 ? 1.553 -43.531 -11.914 1 82 187 VAL A CA 1
ATOM 1480 C C . VAL A 1 187 ? 2.139 -44.562 -10.953 1 82 187 VAL A C 1
ATOM 1482 O O . VAL A 1 187 ? 3.021 -44.25 -10.156 1 82 187 VAL A O 1
ATOM 1485 N N . ILE A 1 188 ? 1.614 -45.719 -11.062 1 85.06 188 ILE A N 1
ATOM 1486 C CA . ILE A 1 188 ? 2.025 -46.75 -10.125 1 85.06 188 ILE A CA 1
ATOM 1487 C C . ILE A 1 188 ? 3.104 -47.625 -10.773 1 85.06 188 ILE A C 1
ATOM 1489 O O . ILE A 1 188 ? 4.031 -48.094 -10.094 1 85.06 188 ILE A O 1
ATOM 1493 N N . SER A 1 189 ? 2.943 -47.938 -12.023 1 85.38 189 SER A N 1
ATOM 1494 C CA . SER A 1 189 ? 3.893 -48.75 -12.773 1 85.38 189 SER A CA 1
ATOM 1495 C C . SER A 1 189 ? 3.805 -48.469 -14.266 1 85.38 189 SER A C 1
ATOM 1497 O O . SER A 1 189 ? 2.842 -47.875 -14.742 1 85.38 189 SER A O 1
ATOM 1499 N N . PHE A 1 190 ? 4.902 -48.969 -14.953 1 86.69 190 PHE A N 1
ATOM 1500 C CA . PHE A 1 190 ? 4.914 -48.812 -16.406 1 86.69 190 PHE A CA 1
ATOM 1501 C C . PHE A 1 190 ? 4.57 -50.125 -17.094 1 86.69 190 PHE A C 1
ATOM 1503 O O . PHE A 1 190 ? 4.93 -51.188 -16.609 1 86.69 190 PHE A O 1
ATOM 1510 N N . LEU A 1 191 ? 3.748 -49.906 -18.156 1 87 191 LEU A N 1
ATOM 1511 C CA . LEU A 1 191 ? 3.453 -51.062 -19 1 87 191 LEU A CA 1
ATOM 1512 C C . LEU A 1 191 ? 4.539 -51.25 -20.062 1 87 191 LEU A C 1
ATOM 1514 O O . LEU A 1 191 ? 4.855 -50.312 -20.797 1 87 191 LEU A O 1
ATOM 1518 N N . LYS A 1 192 ? 5.102 -52.438 -20.078 1 86.88 192 LYS A N 1
ATOM 1519 C CA . LYS A 1 192 ? 6.172 -52.75 -21.031 1 86.88 192 LYS A CA 1
ATOM 1520 C C . LYS A 1 192 ? 5.73 -53.781 -22.047 1 86.88 192 LYS A C 1
ATOM 1522 O O . LYS A 1 192 ? 4.949 -54.688 -21.734 1 86.88 192 LYS A O 1
ATOM 1527 N N . ASP A 1 193 ? 6.23 -53.531 -23.234 1 85.75 193 ASP A N 1
ATOM 1528 C CA . ASP A 1 193 ? 6.008 -54.562 -24.266 1 85.75 193 ASP A CA 1
ATOM 1529 C C . ASP A 1 193 ? 6.805 -55.812 -23.984 1 85.75 193 ASP A C 1
ATOM 1531 O O . ASP A 1 193 ? 7.98 -55.75 -23.609 1 85.75 193 ASP A O 1
ATOM 1535 N N . GLU A 1 194 ? 6.207 -57 -24 1 84 194 GLU A N 1
ATOM 1536 C CA . GLU A 1 194 ? 6.836 -58.25 -23.656 1 84 194 GLU A CA 1
ATOM 1537 C C . GLU A 1 194 ? 8.016 -58.562 -24.594 1 84 194 GLU A C 1
ATOM 1539 O O . GLU A 1 194 ? 9.023 -59.125 -24.156 1 84 194 GLU A O 1
ATOM 1544 N N . GLY A 1 195 ? 7.906 -58.219 -25.828 1 79.75 195 GLY A N 1
ATOM 1545 C CA . GLY A 1 195 ? 8.953 -58.531 -26.781 1 79.75 195 GLY A CA 1
ATOM 1546 C C . GLY A 1 195 ? 10.078 -57.5 -26.781 1 79.75 195 GLY A C 1
ATOM 1547 O O . GLY A 1 195 ? 11.258 -57.875 -26.734 1 79.75 195 GLY A O 1
ATOM 1548 N N . SER A 1 196 ? 9.891 -56.281 -26.719 1 77.81 196 SER A N 1
ATOM 1549 C CA . SER A 1 196 ? 10.875 -55.219 -26.922 1 77.81 196 SER A CA 1
ATOM 1550 C C . SER A 1 196 ? 11.234 -54.531 -25.609 1 77.81 196 SER A C 1
ATOM 1552 O O . SER A 1 196 ? 12.211 -53.781 -25.531 1 77.81 196 SER A O 1
ATOM 1554 N N . ASN A 1 197 ? 10.617 -54.812 -24.469 1 79.19 197 ASN A N 1
ATOM 1555 C CA . ASN A 1 197 ? 10.82 -54.188 -23.172 1 79.19 197 ASN A CA 1
ATOM 1556 C C . ASN A 1 197 ? 10.648 -52.688 -23.234 1 79.19 197 ASN A C 1
ATOM 1558 O O . ASN A 1 197 ? 11.133 -51.969 -22.359 1 79.19 197 ASN A O 1
ATOM 1562 N N . ARG A 1 198 ? 10.07 -52.281 -24.297 1 79.94 198 ARG A N 1
ATOM 1563 C CA . ARG A 1 198 ? 9.781 -50.844 -24.453 1 79.94 198 ARG A CA 1
ATOM 1564 C C . ARG A 1 198 ? 8.562 -50.469 -23.609 1 79.94 198 ARG A C 1
ATOM 1566 O O . ARG A 1 198 ? 7.594 -51.219 -23.516 1 79.94 198 ARG A O 1
ATOM 1573 N N . ILE A 1 199 ? 8.656 -49.281 -22.984 1 82.88 199 ILE A N 1
ATOM 1574 C CA . ILE A 1 199 ? 7.527 -48.781 -22.219 1 82.88 199 ILE A CA 1
ATOM 1575 C C . ILE A 1 199 ? 6.422 -48.312 -23.156 1 82.88 199 ILE A C 1
ATOM 1577 O O . ILE A 1 199 ? 6.645 -47.438 -24 1 82.88 199 ILE A O 1
ATOM 1581 N N . ILE A 1 200 ? 5.207 -48.906 -23.047 1 83.12 200 ILE A N 1
ATOM 1582 C CA . ILE A 1 200 ? 4.129 -48.594 -23.984 1 83.12 200 ILE A CA 1
ATOM 1583 C C . ILE A 1 200 ? 2.967 -47.938 -23.234 1 83.12 200 ILE A C 1
ATOM 1585 O O . ILE A 1 200 ? 1.952 -47.594 -23.844 1 83.12 200 ILE A O 1
ATOM 1589 N N . GLY A 1 201 ? 3.092 -47.844 -21.953 1 82.75 201 GLY A N 1
ATOM 1590 C CA . GLY A 1 201 ? 2.023 -47.25 -21.172 1 82.75 201 GLY A CA 1
ATOM 1591 C C . GLY A 1 201 ? 2.309 -47.25 -19.688 1 82.75 201 GLY A C 1
ATOM 1592 O O . GLY A 1 201 ? 3.449 -47.469 -19.266 1 82.75 201 GLY A O 1
ATOM 1593 N N . ALA A 1 202 ? 1.276 -46.75 -18.938 1 83.94 202 ALA A N 1
ATOM 1594 C CA . ALA A 1 202 ? 1.414 -46.719 -17.484 1 83.94 202 ALA A CA 1
ATOM 1595 C C . ALA A 1 202 ? 0.114 -47.125 -16.797 1 83.94 202 ALA A C 1
ATOM 1597 O O . ALA A 1 202 ? -0.973 -46.938 -17.344 1 83.94 202 ALA A O 1
ATOM 1598 N N . HIS A 1 203 ? 0.288 -47.844 -15.727 1 89 203 HIS A N 1
ATOM 1599 C CA . HIS A 1 203 ? -0.837 -48.094 -14.836 1 89 203 HIS A CA 1
ATOM 1600 C C . HIS A 1 203 ? -1.062 -46.938 -13.883 1 89 203 HIS A C 1
ATOM 1602 O O . HIS A 1 203 ? -0.167 -46.562 -13.117 1 89 203 HIS A O 1
ATOM 1608 N N . ILE A 1 204 ? -2.246 -46.281 -13.984 1 86.5 204 ILE A N 1
ATOM 1609 C CA . ILE A 1 204 ? -2.547 -45.094 -13.227 1 86.5 204 ILE A CA 1
ATOM 1610 C C . ILE A 1 204 ? -3.562 -45.406 -12.125 1 86.5 204 ILE A C 1
ATOM 1612 O O . ILE A 1 204 ? -4.504 -46.156 -12.352 1 86.5 204 ILE A O 1
ATOM 1616 N N . GLN A 1 205 ? -3.32 -44.938 -11 1 87.62 205 GLN A N 1
ATOM 1617 C CA . GLN A 1 205 ? -4.258 -45.031 -9.891 1 87.62 205 GLN A CA 1
ATOM 1618 C C . GLN A 1 205 ? -4.953 -43.688 -9.625 1 87.62 205 GLN A C 1
ATOM 1620 O O . GLN A 1 205 ? -4.297 -42.656 -9.5 1 87.62 205 GLN A O 1
ATOM 1625 N N . ASP A 1 206 ? -6.258 -43.688 -9.672 1 85.31 206 ASP A N 1
ATOM 1626 C CA . ASP A 1 206 ? -7.051 -42.562 -9.219 1 85.31 206 ASP A CA 1
ATOM 1627 C C . ASP A 1 206 ? -7.137 -42.5 -7.695 1 85.31 206 ASP A C 1
ATOM 1629 O O . ASP A 1 206 ? -7.812 -43.344 -7.086 1 85.31 206 ASP A O 1
ATOM 1633 N N . ASN A 1 207 ? -6.605 -41.531 -7.141 1 81.31 207 ASN A N 1
ATOM 1634 C CA . ASN A 1 207 ? -6.5 -41.5 -5.688 1 81.31 207 ASN A CA 1
ATOM 1635 C C . ASN A 1 207 ? -7.801 -41 -5.051 1 81.31 207 ASN A C 1
ATOM 1637 O O . ASN A 1 207 ? -7.988 -41.125 -3.84 1 81.31 207 ASN A O 1
ATOM 1641 N N . LEU A 1 208 ? -8.719 -40.469 -5.773 1 80.12 208 LEU A N 1
ATOM 1642 C CA . LEU A 1 208 ? -10.008 -40.062 -5.246 1 80.12 208 LEU A CA 1
ATOM 1643 C C . LEU A 1 208 ? -10.953 -41.25 -5.105 1 80.12 208 LEU A C 1
ATOM 1645 O O . LEU A 1 208 ? -11.688 -41.344 -4.117 1 80.12 208 LEU A O 1
ATOM 1649 N N . THR A 1 209 ? -10.883 -42.156 -6.059 1 84.31 209 THR A N 1
ATOM 1650 C CA . THR A 1 209 ? -11.789 -43.312 -6.07 1 84.31 209 THR A CA 1
ATOM 1651 C C . THR A 1 209 ? -11.07 -44.562 -5.637 1 84.31 209 THR A C 1
ATOM 1653 O O . THR A 1 209 ? -11.703 -45.531 -5.238 1 84.31 209 THR A O 1
ATOM 1656 N N . GLY A 1 210 ? -9.773 -44.562 -5.82 1 86.44 210 GLY A N 1
ATOM 1657 C CA . GLY A 1 210 ? -9 -45.75 -5.523 1 86.44 210 GLY A CA 1
ATOM 1658 C C . GLY A 1 210 ? -8.922 -46.719 -6.695 1 86.44 210 GLY A C 1
ATOM 1659 O O . GLY A 1 210 ? -8.211 -47.719 -6.625 1 86.44 210 GLY A O 1
ATOM 1660 N N . LYS A 1 211 ? -9.484 -46.438 -7.73 1 91.12 211 LYS A N 1
ATOM 1661 C CA . LYS A 1 211 ? -9.508 -47.312 -8.891 1 91.12 211 LYS A CA 1
ATOM 1662 C C . LYS A 1 211 ? -8.281 -47.094 -9.773 1 91.12 211 LYS A C 1
ATOM 1664 O O . LYS A 1 211 ? -7.773 -45.969 -9.883 1 91.12 211 LYS A O 1
ATOM 1669 N N . GLY A 1 212 ? -7.84 -48.219 -10.359 1 90.25 212 GLY A N 1
ATOM 1670 C CA . GLY A 1 212 ? -6.723 -48.156 -11.289 1 90.25 212 GLY A CA 1
ATOM 1671 C C . GLY A 1 212 ? -7.129 -48.406 -12.727 1 90.25 212 GLY A C 1
ATOM 1672 O O . GLY A 1 212 ? -8.164 -49.031 -12.984 1 90.25 212 GLY A O 1
ATOM 1673 N N . PHE A 1 213 ? -6.426 -47.844 -13.688 1 89.56 213 PHE A N 1
ATOM 1674 C CA . PHE A 1 213 ? -6.664 -48.125 -15.102 1 89.56 213 PHE A CA 1
ATOM 1675 C C . PHE A 1 213 ? -5.371 -48 -15.906 1 89.56 213 PHE A C 1
ATOM 1677 O O . PHE A 1 213 ? -4.414 -47.344 -15.453 1 89.56 213 PHE A O 1
ATOM 1684 N N . ASP A 1 214 ? -5.402 -48.594 -17.047 1 87.69 214 ASP A N 1
ATOM 1685 C CA . ASP A 1 214 ? -4.234 -48.562 -17.906 1 87.69 214 ASP A CA 1
ATOM 1686 C C . ASP A 1 214 ? -4.391 -47.531 -19 1 87.69 214 ASP A C 1
ATOM 1688 O O . ASP A 1 214 ? -5.488 -47.312 -19.531 1 87.69 214 ASP A O 1
ATOM 1692 N N . THR A 1 215 ? -3.289 -46.812 -19.156 1 83.31 215 THR A N 1
ATOM 1693 C CA . THR A 1 215 ? -3.24 -45.844 -20.266 1 83.31 215 THR A CA 1
ATOM 1694 C C . THR A 1 215 ? -2.033 -46.125 -21.156 1 83.31 215 THR A C 1
ATOM 1696 O O . THR A 1 215 ? -0.955 -46.469 -20.672 1 83.31 215 THR A O 1
ATOM 1699 N N . TYR A 1 216 ? -2.301 -46.062 -22.438 1 82.56 216 TYR A N 1
ATOM 1700 C CA . TYR A 1 216 ? -1.233 -46.312 -23.391 1 82.56 216 TYR A CA 1
ATOM 1701 C C . TYR A 1 216 ? -0.771 -45.031 -24.078 1 82.56 216 TYR A C 1
ATOM 1703 O O . TYR A 1 216 ? -1.556 -44.125 -24.25 1 82.56 216 TYR A O 1
ATOM 1711 N N . ALA A 1 217 ? 0.563 -44.969 -24.297 1 78.69 217 ALA A N 1
ATOM 1712 C CA . ALA A 1 217 ? 1.137 -43.812 -24.969 1 78.69 217 ALA A CA 1
ATOM 1713 C C . ALA A 1 217 ? 2.381 -44.188 -25.766 1 78.69 217 ALA A C 1
ATOM 1715 O O . ALA A 1 217 ? 3.088 -45.125 -25.406 1 78.69 217 ALA A O 1
ATOM 1716 N N . ARG A 1 218 ? 2.633 -43.469 -26.812 1 75.56 218 ARG A N 1
ATOM 1717 C CA . ARG A 1 218 ? 3.83 -43.688 -27.625 1 75.56 218 ARG A CA 1
ATOM 1718 C C . ARG A 1 218 ? 5.07 -43.156 -26.922 1 75.56 218 ARG A C 1
ATOM 1720 O O . ARG A 1 218 ? 6.16 -43.719 -27.062 1 75.56 218 ARG A O 1
ATOM 1727 N N . VAL A 1 219 ? 4.883 -42.031 -26.203 1 76.19 219 VAL A N 1
ATOM 1728 C CA . VAL A 1 219 ? 5.977 -41.438 -25.453 1 76.19 219 VAL A CA 1
ATOM 1729 C C . VAL A 1 219 ? 5.496 -41.062 -24.047 1 76.19 219 VAL A C 1
ATOM 1731 O O . VAL A 1 219 ? 4.379 -40.562 -23.875 1 76.19 219 VAL A O 1
ATOM 1734 N N . ILE A 1 220 ? 6.336 -41.344 -23.094 1 77.44 220 ILE A N 1
ATOM 1735 C CA . ILE A 1 220 ? 6.062 -40.969 -21.703 1 77.44 220 ILE A CA 1
ATOM 1736 C C . ILE A 1 220 ? 7.133 -39.969 -21.234 1 77.44 220 ILE A C 1
ATOM 1738 O O . ILE A 1 220 ? 8.328 -40.25 -21.359 1 77.44 220 ILE A O 1
ATOM 1742 N N . VAL A 1 221 ? 6.711 -38.781 -20.766 1 76.31 221 VAL A N 1
ATOM 1743 C CA . VAL A 1 221 ? 7.637 -37.75 -20.297 1 76.31 221 VAL A CA 1
ATOM 1744 C C . VAL A 1 221 ? 7.625 -37.719 -18.766 1 76.31 221 VAL A C 1
ATOM 1746 O O . VAL A 1 221 ? 6.57 -37.531 -18.156 1 76.31 221 VAL A O 1
ATOM 1749 N N . ASN A 1 222 ? 8.836 -37.906 -18.172 1 77.31 222 ASN A N 1
ATOM 1750 C CA . ASN A 1 222 ? 9.016 -37.75 -16.734 1 77.31 222 ASN A CA 1
ATOM 1751 C C . ASN A 1 222 ? 9.32 -36.312 -16.359 1 77.31 222 ASN A C 1
ATOM 1753 O O . ASN A 1 222 ? 10.453 -35.844 -16.484 1 77.31 222 ASN A O 1
ATOM 1757 N N . ALA A 1 223 ? 8.336 -35.594 -15.852 1 73.12 223 ALA A N 1
ATOM 1758 C CA . ALA A 1 223 ? 8.477 -34.219 -15.414 1 73.12 223 ALA A CA 1
ATOM 1759 C C . ALA A 1 223 ? 8.227 -34.094 -13.914 1 73.12 223 ALA A C 1
ATOM 1761 O O . ALA A 1 223 ? 7.574 -33.125 -13.469 1 73.12 223 ALA A O 1
ATOM 1762 N N . ALA A 1 224 ? 8.727 -35.031 -13.18 1 71.25 224 ALA A N 1
ATOM 1763 C CA . ALA A 1 224 ? 8.43 -35.094 -11.75 1 71.25 224 ALA A CA 1
ATOM 1764 C C . ALA A 1 224 ? 9.359 -34.219 -10.953 1 71.25 224 ALA A C 1
ATOM 1766 O O . ALA A 1 224 ? 9.32 -34.188 -9.719 1 71.25 224 ALA A O 1
ATOM 1767 N N . GLY A 1 225 ? 10.18 -33.406 -11.633 1 69.44 225 GLY A N 1
ATOM 1768 C CA . GLY A 1 225 ? 11.047 -32.469 -10.914 1 69.44 225 GLY A CA 1
ATOM 1769 C C . GLY A 1 225 ? 11.984 -33.188 -9.945 1 69.44 225 GLY A C 1
ATOM 1770 O O . GLY A 1 225 ? 12.703 -34.094 -10.328 1 69.44 225 GLY A O 1
ATOM 1771 N N . PRO A 1 226 ? 11.922 -32.875 -8.68 1 68.81 226 PRO A N 1
ATOM 1772 C CA . PRO A 1 226 ? 12.797 -33.5 -7.688 1 68.81 226 PRO A CA 1
ATOM 1773 C C . PRO A 1 226 ? 12.539 -35 -7.52 1 68.81 226 PRO A C 1
ATOM 1775 O O . PRO A 1 226 ? 13.391 -35.719 -7.012 1 68.81 226 PRO A O 1
ATOM 1778 N N . PHE A 1 227 ? 11.445 -35.469 -8.023 1 72.19 227 PHE A N 1
ATOM 1779 C CA . PHE A 1 227 ? 11.094 -36.875 -7.852 1 72.19 227 PHE A CA 1
ATOM 1780 C C . PHE A 1 227 ? 11.328 -37.656 -9.141 1 72.19 227 PHE A C 1
ATOM 1782 O O . PHE A 1 227 ? 10.812 -38.781 -9.305 1 72.19 227 PHE A O 1
ATOM 1789 N N . CYS A 1 228 ? 12.016 -37.062 -9.977 1 74.19 228 CYS A N 1
ATOM 1790 C CA . CYS A 1 228 ? 12.297 -37.688 -11.258 1 74.19 228 CYS A CA 1
ATOM 1791 C C . CYS A 1 228 ? 12.992 -39 -11.07 1 74.19 228 CYS A C 1
ATOM 1793 O O . CYS A 1 228 ? 12.75 -39.969 -11.828 1 74.19 228 CYS A O 1
ATOM 1795 N N . ASP A 1 229 ? 13.836 -39.156 -10.055 1 76.56 229 ASP A N 1
ATOM 1796 C CA . ASP A 1 229 ? 14.586 -40.375 -9.82 1 76.56 229 ASP A CA 1
ATOM 1797 C C . ASP A 1 229 ? 13.664 -41.5 -9.375 1 76.56 229 ASP A C 1
ATOM 1799 O O . ASP A 1 229 ? 13.891 -42.656 -9.711 1 76.56 229 ASP A O 1
ATOM 1803 N N . SER A 1 230 ? 12.695 -41.125 -8.641 1 78.19 230 SER A N 1
ATOM 1804 C CA . SER A 1 230 ? 11.734 -42.125 -8.211 1 78.19 230 SER A CA 1
ATOM 1805 C C . SER A 1 230 ? 10.984 -42.719 -9.406 1 78.19 230 SER A C 1
ATOM 1807 O O . SER A 1 230 ? 10.734 -43.938 -9.453 1 78.19 230 SER A O 1
ATOM 1809 N N . VAL A 1 231 ? 10.633 -41.938 -10.32 1 79.38 231 VAL A N 1
ATOM 1810 C CA . VAL A 1 231 ? 9.93 -42.375 -11.516 1 79.38 231 VAL A CA 1
ATOM 1811 C C . VAL A 1 231 ? 10.875 -43.188 -12.398 1 79.38 231 VAL A C 1
ATOM 1813 O O . VAL A 1 231 ? 10.469 -44.188 -12.984 1 79.38 231 VAL A O 1
ATOM 1816 N N . ARG A 1 232 ? 12.102 -42.812 -12.453 1 79.5 232 ARG A N 1
ATOM 1817 C CA . ARG A 1 232 ? 13.094 -43.531 -13.227 1 79.5 232 ARG A CA 1
ATOM 1818 C C . ARG A 1 232 ? 13.32 -44.938 -12.648 1 79.5 232 ARG A C 1
ATOM 1820 O O . ARG A 1 232 ? 13.484 -45.906 -13.391 1 79.5 232 ARG A O 1
ATOM 1827 N N . LYS A 1 233 ? 13.297 -44.969 -11.43 1 82.81 233 LYS A N 1
ATOM 1828 C CA . LYS A 1 233 ? 13.492 -46.25 -10.766 1 82.81 233 LYS A CA 1
ATOM 1829 C C . LYS A 1 233 ? 12.32 -47.188 -11.016 1 82.81 233 LYS A C 1
ATOM 1831 O O . LYS A 1 233 ? 12.492 -48.406 -11.062 1 82.81 233 LYS A O 1
ATOM 1836 N N . MET A 1 234 ? 11.148 -46.625 -11.18 1 81.25 234 MET A N 1
ATOM 1837 C CA . MET A 1 234 ? 9.977 -47.438 -11.531 1 81.25 234 MET A CA 1
ATOM 1838 C C . MET A 1 234 ? 10.156 -48.094 -12.898 1 81.25 234 MET A C 1
ATOM 1840 O O . MET A 1 234 ? 9.68 -49.188 -13.125 1 81.25 234 MET A O 1
ATOM 1844 N N . ALA A 1 235 ? 10.773 -47.375 -13.789 1 80.06 235 ALA A N 1
ATOM 1845 C CA . ALA A 1 235 ? 11.008 -47.875 -15.141 1 80.06 235 ALA A CA 1
ATOM 1846 C C . ALA A 1 235 ? 12.188 -48.844 -15.156 1 80.06 235 ALA A C 1
ATOM 1848 O O . ALA A 1 235 ? 12.156 -49.875 -15.875 1 80.06 235 ALA A O 1
ATOM 1849 N N . ASP A 1 236 ? 13.211 -48.438 -14.453 1 80.94 236 ASP A N 1
ATOM 1850 C CA . ASP A 1 236 ? 14.43 -49.219 -14.336 1 80.94 236 ASP A CA 1
ATOM 1851 C C . ASP A 1 236 ? 14.969 -49.188 -12.906 1 80.94 236 ASP A C 1
ATOM 1853 O O . ASP A 1 236 ? 15.523 -48.188 -12.469 1 80.94 236 ASP A O 1
ATOM 1857 N N . ASN A 1 237 ? 14.883 -50.312 -12.258 1 81.69 237 ASN A N 1
ATOM 1858 C CA . ASN A 1 237 ? 15.273 -50.438 -10.852 1 81.69 237 ASN A CA 1
ATOM 1859 C C . ASN A 1 237 ? 16.75 -50.125 -10.664 1 81.69 237 ASN A C 1
ATOM 1861 O O . ASN A 1 237 ? 17.172 -49.719 -9.578 1 81.69 237 ASN A O 1
ATOM 1865 N N . ASP A 1 238 ? 17.547 -50.25 -11.688 1 81.44 238 ASP A N 1
ATOM 1866 C CA . ASP A 1 238 ? 18.984 -50.062 -11.578 1 81.44 238 ASP A CA 1
ATOM 1867 C C . ASP A 1 238 ? 19.391 -48.656 -11.977 1 81.44 238 ASP A C 1
ATOM 1869 O O . ASP A 1 238 ? 20.578 -48.312 -12.031 1 81.44 238 ASP A O 1
ATOM 1873 N N . ALA A 1 239 ? 18.391 -47.875 -12.234 1 79.06 239 ALA A N 1
ATOM 1874 C CA . ALA A 1 239 ? 18.703 -46.5 -12.664 1 79.06 239 ALA A CA 1
ATOM 1875 C C . ALA A 1 239 ? 19.469 -45.75 -11.578 1 79.06 239 ALA A C 1
ATOM 1877 O O . ALA A 1 239 ? 19.062 -45.75 -10.406 1 79.06 239 ALA A O 1
ATOM 1878 N N . LYS A 1 240 ? 20.594 -45.062 -11.82 1 76 240 LYS A N 1
ATOM 1879 C CA . LYS A 1 240 ? 21.375 -44.281 -10.875 1 76 240 LYS A CA 1
ATOM 1880 C C . LYS A 1 240 ? 20.719 -42.938 -10.617 1 76 240 LYS A C 1
ATOM 1882 O O . LYS A 1 240 ? 20.188 -42.312 -11.539 1 76 240 LYS A O 1
ATOM 1887 N N . PRO A 1 241 ? 20.812 -42.531 -9.383 1 76.19 241 PRO A N 1
ATOM 1888 C CA . PRO A 1 241 ? 20.234 -41.219 -9.07 1 76.19 241 PRO A CA 1
ATOM 1889 C C . PRO A 1 241 ? 20.906 -40.094 -9.836 1 76.19 241 PRO A C 1
ATOM 1891 O O . PRO A 1 241 ? 22.125 -40.094 -10.008 1 76.19 241 PRO A O 1
ATOM 1894 N N . MET A 1 242 ? 20.047 -39.219 -10.305 1 71.06 242 MET A N 1
ATOM 1895 C CA . MET A 1 242 ? 20.531 -38.125 -11.109 1 71.06 242 MET A CA 1
ATOM 1896 C C . MET A 1 242 ? 20.312 -36.781 -10.391 1 71.06 242 MET A C 1
ATOM 1898 O O . MET A 1 242 ? 21.016 -35.812 -10.648 1 71.06 242 MET A O 1
ATOM 1902 N N . ILE A 1 243 ? 19.312 -36.719 -9.516 1 70.25 243 ILE A N 1
ATOM 1903 C CA . ILE A 1 243 ? 18.922 -35.438 -8.906 1 70.25 243 ILE A CA 1
ATOM 1904 C C . ILE A 1 243 ? 19.484 -35.344 -7.488 1 70.25 243 ILE A C 1
ATOM 1906 O O . ILE A 1 243 ? 19.484 -36.344 -6.746 1 70.25 243 ILE A O 1
ATOM 1910 N N . CYS A 1 244 ? 20.203 -34.25 -7.25 1 68.56 244 CYS A N 1
ATOM 1911 C CA . CYS A 1 244 ? 20.609 -33.906 -5.895 1 68.56 244 CYS A CA 1
ATOM 1912 C C . CYS A 1 244 ? 19.75 -32.781 -5.344 1 68.56 244 CYS A C 1
ATOM 1914 O O . CYS A 1 244 ? 19.984 -31.594 -5.645 1 68.56 244 CYS A O 1
ATOM 1916 N N . PRO A 1 245 ? 18.781 -33.219 -4.578 1 68.19 245 PRO A N 1
ATOM 1917 C CA . PRO A 1 245 ? 17.859 -32.188 -4.09 1 68.19 245 PRO A CA 1
ATOM 1918 C C . PRO A 1 245 ? 18.5 -31.25 -3.084 1 68.19 245 PRO A C 1
ATOM 1920 O O . PRO A 1 245 ? 19.359 -31.672 -2.301 1 68.19 245 PRO A O 1
ATOM 1923 N N . SER A 1 246 ? 18.312 -29.938 -3.287 1 66.56 246 SER A N 1
ATOM 1924 C CA . SER A 1 246 ? 18.719 -28.922 -2.324 1 66.56 246 SER A CA 1
ATOM 1925 C C . SER A 1 246 ? 17.5 -28.297 -1.635 1 66.56 246 SER A C 1
ATOM 1927 O O . SER A 1 246 ? 16.453 -28.109 -2.256 1 66.56 246 SER A O 1
ATOM 1929 N N . SER A 1 247 ? 17.703 -28.141 -0.3 1 70.38 247 SER A N 1
ATOM 1930 C CA . SER A 1 247 ? 16.594 -27.594 0.452 1 70.38 247 SER A CA 1
ATOM 1931 C C . SER A 1 247 ? 16.719 -26.078 0.627 1 70.38 247 SER A C 1
ATOM 1933 O O . SER A 1 247 ? 17.828 -25.578 0.812 1 70.38 247 SER A O 1
ATOM 1935 N N . GLY A 1 248 ? 15.609 -25.359 0.354 1 69.56 248 GLY A N 1
ATOM 1936 C CA . GLY A 1 248 ? 15.508 -23.938 0.649 1 69.56 248 GLY A CA 1
ATOM 1937 C C . GLY A 1 248 ? 14.43 -23.625 1.669 1 69.56 248 GLY A C 1
ATOM 1938 O O . GLY A 1 248 ? 13.367 -24.234 1.67 1 69.56 248 GLY A O 1
ATOM 1939 N N . VAL A 1 249 ? 14.82 -22.672 2.557 1 75.81 249 VAL A N 1
ATOM 1940 C CA . VAL A 1 249 ? 13.891 -22.344 3.627 1 75.81 249 VAL A CA 1
ATOM 1941 C C . VAL A 1 249 ? 13.242 -20.984 3.34 1 75.81 249 VAL A C 1
ATOM 1943 O O . VAL A 1 249 ? 13.898 -20.062 2.848 1 75.81 249 VAL A O 1
ATOM 1946 N N . HIS A 1 250 ? 12.016 -20.938 3.555 1 81.06 250 HIS A N 1
ATOM 1947 C CA . HIS A 1 250 ? 11.242 -19.719 3.451 1 81.06 250 HIS A CA 1
ATOM 1948 C C . HIS A 1 250 ? 10.578 -19.375 4.777 1 81.06 250 HIS A C 1
ATOM 1950 O O . HIS A 1 250 ? 10.039 -20.25 5.453 1 81.06 250 HIS A O 1
ATOM 1956 N N . ILE A 1 251 ? 10.719 -18.109 5.102 1 85.44 251 ILE A N 1
ATOM 1957 C CA . ILE A 1 251 ? 10.062 -17.609 6.305 1 85.44 251 ILE A CA 1
ATOM 1958 C C . ILE A 1 251 ? 9.148 -16.438 5.941 1 85.44 251 ILE A C 1
ATOM 1960 O O . ILE A 1 251 ? 9.523 -15.578 5.129 1 85.44 251 ILE A O 1
ATOM 1964 N N . VAL A 1 252 ? 7.965 -16.469 6.438 1 89.88 252 VAL A N 1
ATOM 1965 C CA . VAL A 1 252 ? 7.02 -15.391 6.211 1 89.88 252 VAL A CA 1
ATOM 1966 C C . VAL A 1 252 ? 6.965 -14.484 7.441 1 89.88 252 VAL A C 1
ATOM 1968 O O . VAL A 1 252 ? 6.816 -14.969 8.562 1 89.88 252 VAL A O 1
ATOM 1971 N N . LEU A 1 253 ? 7.145 -13.195 7.223 1 89.75 253 LEU A N 1
ATOM 1972 C CA . LEU A 1 253 ? 7.152 -12.203 8.289 1 89.75 253 LEU A CA 1
ATOM 1973 C C . LEU A 1 253 ? 6.02 -11.203 8.109 1 89.75 253 LEU A C 1
ATOM 1975 O O . LEU A 1 253 ? 5.457 -11.086 7.016 1 89.75 253 LEU A O 1
ATOM 1979 N N . PRO A 1 254 ? 5.648 -10.5 9.18 1 89.31 254 PRO A N 1
ATOM 1980 C CA . PRO A 1 254 ? 4.617 -9.469 9.055 1 89.31 254 PRO A CA 1
ATOM 1981 C C . PRO A 1 254 ? 5 -8.367 8.062 1 89.31 254 PRO A C 1
ATOM 1983 O O . PRO A 1 254 ? 6.188 -8.18 7.773 1 89.31 254 PRO A O 1
ATOM 1986 N N . ASP A 1 255 ? 3.986 -7.672 7.594 1 89 255 ASP A N 1
ATOM 1987 C CA . ASP A 1 255 ? 4.16 -6.738 6.484 1 89 255 ASP A CA 1
ATOM 1988 C C . ASP A 1 255 ? 4.914 -5.488 6.93 1 89 255 ASP A C 1
ATOM 1990 O O . ASP A 1 255 ? 5.355 -4.691 6.098 1 89 255 ASP A O 1
ATOM 1994 N N . TYR A 1 256 ? 5.113 -5.285 8.242 1 88.56 256 TYR A N 1
ATOM 1995 C CA . TYR A 1 256 ? 5.824 -4.09 8.672 1 88.56 256 TYR A CA 1
ATOM 1996 C C . TYR A 1 256 ? 7.328 -4.242 8.469 1 88.56 256 TYR A C 1
ATOM 1998 O O . TYR A 1 256 ? 8.086 -3.283 8.633 1 88.56 256 TYR A O 1
ATOM 2006 N N . TYR A 1 257 ? 7.844 -5.398 8.008 1 87 257 TYR A N 1
ATOM 2007 C CA . TYR A 1 257 ? 9.266 -5.609 7.773 1 87 257 TYR A CA 1
ATOM 2008 C C . TYR A 1 257 ? 9.688 -5.047 6.422 1 87 257 TYR A C 1
ATOM 2010 O O . TYR A 1 257 ? 10.859 -4.742 6.207 1 87 257 TYR A O 1
ATOM 2018 N N . SER A 1 258 ? 8.734 -4.945 5.461 1 86.75 258 SER A N 1
ATOM 2019 C CA . SER A 1 258 ? 9.07 -4.488 4.117 1 86.75 258 SER A CA 1
ATOM 2020 C C . SER A 1 258 ? 7.938 -3.654 3.521 1 86.75 258 SER A C 1
ATOM 2022 O O . SER A 1 258 ? 6.766 -3.881 3.824 1 86.75 258 SER A O 1
ATOM 2024 N N . PRO A 1 259 ? 8.406 -2.672 2.717 1 86.44 259 PRO A N 1
ATOM 2025 C CA . PRO A 1 259 ? 7.359 -1.948 1.988 1 86.44 259 PRO A CA 1
ATOM 2026 C C . PRO A 1 259 ? 6.668 -2.814 0.937 1 86.44 259 PRO A C 1
ATOM 2028 O O . PRO A 1 259 ? 7.199 -3.855 0.543 1 86.44 259 PRO A O 1
ATOM 2031 N N . GLU A 1 260 ? 5.516 -2.332 0.582 1 82.44 260 GLU A N 1
ATOM 2032 C CA . GLU A 1 260 ? 4.758 -3.062 -0.431 1 82.44 260 GLU A CA 1
ATOM 2033 C C . GLU A 1 260 ? 5.379 -2.887 -1.814 1 82.44 260 GLU A C 1
ATOM 2035 O O . GLU A 1 260 ? 5.781 -1.781 -2.186 1 82.44 260 GLU A O 1
ATOM 2040 N N . GLY A 1 261 ? 5.547 -3.975 -2.467 1 79.31 261 GLY A N 1
ATOM 2041 C CA . GLY A 1 261 ? 5.926 -3.939 -3.869 1 79.31 261 GLY A CA 1
ATOM 2042 C C . GLY A 1 261 ? 7.41 -3.705 -4.082 1 79.31 261 GLY A C 1
ATOM 2043 O O . GLY A 1 261 ? 7.82 -3.209 -5.129 1 79.31 261 GLY A O 1
ATOM 2044 N N . MET A 1 262 ? 8.18 -3.916 -3.076 1 86.31 262 MET A N 1
ATOM 2045 C CA . MET A 1 262 ? 9.633 -3.773 -3.193 1 86.31 262 MET A CA 1
ATOM 2046 C C . MET A 1 262 ? 10.344 -4.953 -2.545 1 86.31 262 MET A C 1
ATOM 2048 O O . MET A 1 262 ? 10.031 -5.332 -1.415 1 86.31 262 MET A O 1
ATOM 2052 N N . GLY A 1 263 ? 11.273 -5.59 -3.34 1 86.31 263 GLY A N 1
ATOM 2053 C CA . GLY A 1 263 ? 12.125 -6.621 -2.771 1 86.31 263 GLY A CA 1
ATOM 2054 C C . GLY A 1 263 ? 13.484 -6.109 -2.342 1 86.31 263 GLY A C 1
ATOM 2055 O O . GLY A 1 263 ? 13.961 -5.094 -2.855 1 86.31 263 GLY A O 1
ATOM 2056 N N . LEU A 1 264 ? 14.031 -6.703 -1.289 1 86.69 264 LEU A N 1
ATOM 2057 C CA . LEU A 1 264 ? 15.375 -6.379 -0.812 1 86.69 264 LEU A CA 1
ATOM 2058 C C . LEU A 1 264 ? 16.312 -7.562 -0.997 1 86.69 264 LEU A C 1
ATOM 2060 O O . LEU A 1 264 ? 16 -8.688 -0.598 1 86.69 264 LEU A O 1
ATOM 2064 N N . ILE A 1 265 ? 17.375 -7.301 -1.692 1 81.19 265 ILE A N 1
ATOM 2065 C CA . ILE A 1 265 ? 18.406 -8.312 -1.879 1 81.19 265 ILE A CA 1
ATOM 2066 C C . ILE A 1 265 ? 19.656 -7.922 -1.112 1 81.19 265 ILE A C 1
ATOM 2068 O O . ILE A 1 265 ? 20.234 -6.863 -1.362 1 81.19 265 ILE A O 1
ATOM 2072 N N . ILE A 1 266 ? 20.016 -8.719 -0.194 1 78.31 266 ILE A N 1
ATOM 2073 C CA . ILE A 1 266 ? 21.25 -8.516 0.553 1 78.31 266 ILE A CA 1
ATOM 2074 C C . ILE A 1 266 ? 22.312 -9.523 0.098 1 78.31 266 ILE A C 1
ATOM 2076 O O . ILE A 1 266 ? 22.234 -10.703 0.451 1 78.31 266 ILE A O 1
ATOM 2080 N N . PRO A 1 267 ? 23.188 -9.055 -0.688 1 70.62 267 PRO A N 1
ATOM 2081 C CA . PRO A 1 267 ? 24.125 -9.992 -1.301 1 70.62 267 PRO A CA 1
ATOM 2082 C C . PRO A 1 267 ? 25.016 -10.695 -0.273 1 70.62 267 PRO A C 1
ATOM 2084 O O . PRO A 1 267 ? 25.281 -11.891 -0.404 1 70.62 267 PRO A O 1
ATOM 2087 N N . LYS A 1 268 ? 25.578 -9.953 0.639 1 64.25 268 LYS A N 1
ATOM 2088 C CA . LYS A 1 268 ? 26.469 -10.562 1.626 1 64.25 268 LYS A CA 1
ATOM 2089 C C . LYS A 1 268 ? 25.828 -10.562 3.014 1 64.25 268 LYS A C 1
ATOM 2091 O O . LYS A 1 268 ? 25.469 -9.5 3.529 1 64.25 268 LYS A O 1
ATOM 2096 N N . THR A 1 269 ? 25.078 -11.609 3.309 1 57.94 269 THR A N 1
ATOM 2097 C CA . THR A 1 269 ? 24.312 -11.641 4.555 1 57.94 269 THR A CA 1
ATOM 2098 C C . THR A 1 269 ? 25.219 -12.008 5.727 1 57.94 269 THR A C 1
ATOM 2100 O O . THR A 1 269 ? 25.797 -13.086 5.754 1 57.94 269 THR A O 1
ATOM 2103 N N . LYS A 1 270 ? 26.141 -11.414 6.035 1 53.75 270 LYS A N 1
ATOM 2104 C CA . LYS A 1 270 ? 26.531 -11.859 7.367 1 53.75 270 LYS A CA 1
ATOM 2105 C C . LYS A 1 270 ? 25.375 -11.742 8.352 1 53.75 270 LYS A C 1
ATOM 2107 O O . LYS A 1 270 ? 24.312 -11.211 8.008 1 53.75 270 LYS A O 1
ATOM 2112 N N . ASP A 1 271 ? 25.469 -12.016 9.742 1 49.91 271 ASP A N 1
ATOM 2113 C CA . ASP A 1 271 ? 24.625 -12.156 10.914 1 49.91 271 ASP A CA 1
ATOM 2114 C C . ASP A 1 271 ? 23.625 -11 11.008 1 49.91 271 ASP A C 1
ATOM 2116 O O . ASP A 1 271 ? 23.047 -10.766 12.07 1 49.91 271 ASP A O 1
ATOM 2120 N N . GLY A 1 272 ? 23.266 -10.352 9.828 1 52.91 272 GLY A N 1
ATOM 2121 C CA . GLY A 1 272 ? 22.781 -9.07 10.32 1 52.91 272 GLY A CA 1
ATOM 2122 C C . GLY A 1 272 ? 21.266 -8.922 10.203 1 52.91 272 GLY A C 1
ATOM 2123 O O . GLY A 1 272 ? 20.703 -7.906 10.617 1 52.91 272 GLY A O 1
ATOM 2124 N N . LEU A 1 273 ? 20.578 -9.867 9.461 1 58.66 273 LEU A N 1
ATOM 2125 C CA . LEU A 1 273 ? 19.141 -9.586 9.547 1 58.66 273 LEU A CA 1
ATOM 2126 C C . LEU A 1 273 ? 18.562 -10.141 10.836 1 58.66 273 LEU A C 1
ATOM 2128 O O . LEU A 1 273 ? 18.656 -11.336 11.109 1 58.66 273 LEU A O 1
ATOM 2132 N N . VAL A 1 274 ? 18.266 -9.227 11.664 1 63.44 274 VAL A N 1
ATOM 2133 C CA . VAL A 1 274 ? 17.672 -9.633 12.93 1 63.44 274 VAL A CA 1
ATOM 2134 C C . VAL A 1 274 ? 16.156 -9.688 12.797 1 63.44 274 VAL A C 1
ATOM 2136 O O . VAL A 1 274 ? 15.523 -8.703 12.406 1 63.44 274 VAL A O 1
ATOM 2139 N N . VAL A 1 275 ? 15.695 -10.867 12.695 1 73.94 275 VAL A N 1
ATOM 2140 C CA . VAL A 1 275 ? 14.25 -11.086 12.75 1 73.94 275 VAL A CA 1
ATOM 2141 C C . VAL A 1 275 ? 13.867 -11.648 14.109 1 73.94 275 VAL A C 1
ATOM 2143 O O . VAL A 1 275 ? 14.586 -12.484 14.672 1 73.94 275 VAL A O 1
ATOM 2146 N N . ARG A 1 276 ? 12.836 -11.164 14.586 1 78.81 276 ARG A N 1
ATOM 2147 C CA . ARG A 1 276 ? 12.336 -11.711 15.836 1 78.81 276 ARG A CA 1
ATOM 2148 C C . ARG A 1 276 ? 11.586 -13.023 15.609 1 78.81 276 ARG A C 1
ATOM 2150 O O . ARG A 1 276 ? 10.695 -13.094 14.758 1 78.81 276 ARG A O 1
ATOM 2157 N N . HIS A 1 277 ? 11.922 -13.93 16.391 1 82.06 277 HIS A N 1
ATOM 2158 C CA . HIS A 1 277 ? 11.312 -15.242 16.25 1 82.06 277 HIS A CA 1
ATOM 2159 C C . HIS A 1 277 ? 9.797 -15.172 16.453 1 82.06 277 HIS A C 1
ATOM 2161 O O . HIS A 1 277 ? 9.047 -15.859 15.75 1 82.06 277 HIS A O 1
ATOM 2167 N N . VAL A 1 278 ? 9.398 -14.352 17.25 1 86.06 278 VAL A N 1
ATOM 2168 C CA . VAL A 1 278 ? 7.988 -14.273 17.609 1 86.06 278 VAL A CA 1
ATOM 2169 C C . VAL A 1 278 ? 7.195 -13.688 16.438 1 86.06 278 VAL A C 1
ATOM 2171 O O . VAL A 1 278 ? 5.98 -13.859 16.359 1 86.06 278 VAL A O 1
ATOM 2174 N N . ASP A 1 279 ? 7.934 -13.125 15.508 1 86.69 279 ASP A N 1
ATOM 2175 C CA . ASP A 1 279 ? 7.246 -12.469 14.406 1 86.69 279 ASP A CA 1
ATOM 2176 C C . ASP A 1 279 ? 7.047 -13.43 13.234 1 86.69 279 ASP A C 1
ATOM 2178 O O . ASP A 1 279 ? 6.379 -13.094 12.258 1 86.69 279 ASP A O 1
ATOM 2182 N N . VAL A 1 280 ? 7.57 -14.656 13.352 1 90.12 280 VAL A N 1
ATOM 2183 C CA . VAL A 1 280 ? 7.457 -15.602 12.242 1 90.12 280 VAL A CA 1
ATOM 2184 C C . VAL A 1 280 ? 6.012 -16.078 12.117 1 90.12 280 VAL A C 1
ATOM 2186 O O . VAL A 1 280 ? 5.441 -16.594 13.078 1 90.12 280 VAL A O 1
ATOM 2189 N N . LEU A 1 281 ? 5.461 -15.891 10.969 1 90.19 281 LEU A N 1
ATOM 2190 C CA . LEU A 1 281 ? 4.078 -16.281 10.719 1 90.19 281 LEU A CA 1
ATOM 2191 C C . LEU A 1 281 ? 4.004 -17.703 10.188 1 90.19 281 LEU A C 1
ATOM 2193 O O . LEU A 1 281 ? 3.014 -18.406 10.422 1 90.19 281 LEU A O 1
ATOM 2197 N N . SER A 1 282 ? 4.922 -18.047 9.344 1 89.44 282 SER A N 1
ATOM 2198 C CA . SER A 1 282 ? 5.016 -19.375 8.773 1 89.44 282 SER A CA 1
ATOM 2199 C C . SER A 1 282 ? 6.441 -19.688 8.336 1 89.44 282 SER A C 1
ATOM 2201 O O . SER A 1 282 ? 7.234 -18.781 8.086 1 89.44 282 SER A O 1
ATOM 2203 N N . ALA A 1 283 ? 6.781 -20.875 8.391 1 86 283 ALA A N 1
ATOM 2204 C CA . ALA A 1 283 ? 8.07 -21.375 7.922 1 86 283 ALA A CA 1
ATOM 2205 C C . ALA A 1 283 ? 7.91 -22.688 7.16 1 86 283 ALA A C 1
ATOM 2207 O O . ALA A 1 283 ? 7.129 -23.562 7.559 1 86 283 ALA A O 1
ATOM 2208 N N . TRP A 1 284 ? 8.516 -22.781 6.047 1 82 284 TRP A N 1
ATOM 2209 C CA . TRP A 1 284 ? 8.453 -24 5.254 1 82 284 TRP A CA 1
ATOM 2210 C C . TRP A 1 284 ? 9.711 -24.172 4.41 1 82 284 TRP A C 1
ATOM 2212 O O . TRP A 1 284 ? 10.492 -23.219 4.254 1 82 284 TRP A O 1
ATOM 2222 N N . SER A 1 285 ? 9.93 -25.312 4.055 1 76.56 285 SER A N 1
ATOM 2223 C CA . SER A 1 285 ? 11.094 -25.641 3.236 1 76.56 285 SER A CA 1
ATOM 2224 C C . SER A 1 285 ? 10.672 -26.25 1.906 1 76.56 285 SER A C 1
ATOM 2226 O O . SER A 1 285 ? 9.711 -27.016 1.846 1 76.56 285 SER A O 1
ATOM 2228 N N . GLY A 1 286 ? 11.328 -25.75 0.856 1 69.19 286 GLY A N 1
ATOM 2229 C CA . GLY A 1 286 ? 11.148 -26.312 -0.469 1 69.19 286 GLY A CA 1
ATOM 2230 C C . GLY A 1 286 ? 12.383 -27.031 -0.982 1 69.19 286 GLY A C 1
ATOM 2231 O O . GLY A 1 286 ? 13.484 -26.828 -0.459 1 69.19 286 GLY A O 1
ATOM 2232 N N . ILE A 1 287 ? 12.141 -27.953 -1.896 1 65.5 287 ILE A N 1
ATOM 2233 C CA . ILE A 1 287 ? 13.242 -28.734 -2.459 1 65.5 287 ILE A CA 1
ATOM 2234 C C . ILE A 1 287 ? 13.461 -28.328 -3.916 1 65.5 287 ILE A C 1
ATOM 2236 O O . ILE A 1 287 ? 12.508 -28.266 -4.695 1 65.5 287 ILE A O 1
ATOM 2240 N N . HIS A 1 288 ? 14.688 -27.922 -4.18 1 63.97 288 HIS A N 1
ATOM 2241 C CA . HIS A 1 288 ? 15.07 -27.609 -5.551 1 63.97 288 HIS A CA 1
ATOM 2242 C C . HIS A 1 288 ? 15.836 -28.766 -6.188 1 63.97 288 HIS A C 1
ATOM 2244 O O . HIS A 1 288 ? 16.703 -29.359 -5.555 1 63.97 288 HIS A O 1
ATOM 2250 N N . PRO A 1 289 ? 15.312 -29.109 -7.453 1 63.44 289 PRO A N 1
ATOM 2251 C CA . PRO A 1 289 ? 16.047 -30.172 -8.141 1 63.44 289 PRO A CA 1
ATOM 2252 C C . PRO A 1 289 ? 17.344 -29.703 -8.75 1 63.44 289 PRO A C 1
ATOM 2254 O O . PRO A 1 289 ? 17.344 -28.797 -9.594 1 63.44 289 PRO A O 1
ATOM 2257 N N . LEU A 1 290 ? 18.547 -30.078 -8.156 1 60.62 290 LEU A N 1
ATOM 2258 C CA . LEU A 1 290 ? 19.844 -29.797 -8.75 1 60.62 290 LEU A CA 1
ATOM 2259 C C . LEU A 1 290 ? 20.422 -31.031 -9.438 1 60.62 290 LEU A C 1
ATOM 2261 O 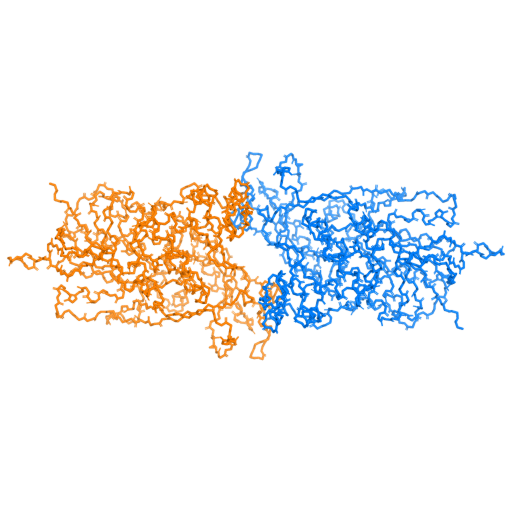O . LEU A 1 290 ? 20.359 -32.125 -8.898 1 60.62 290 LEU A O 1
ATOM 2265 N N . ALA A 1 291 ? 20.594 -30.875 -10.766 1 57.59 291 ALA A N 1
ATOM 2266 C CA . ALA A 1 291 ? 21.125 -32.031 -11.492 1 57.59 291 ALA A CA 1
ATOM 2267 C C . ALA A 1 291 ? 22.625 -32.156 -11.266 1 57.59 291 ALA A C 1
ATOM 2269 O O . ALA A 1 291 ? 23.344 -31.156 -11.195 1 57.59 291 ALA A O 1
ATOM 2270 N N . THR A 1 292 ? 23.125 -33.406 -10.594 1 48.09 292 THR A N 1
ATOM 2271 C CA . THR A 1 292 ? 24.531 -33.719 -10.422 1 48.09 292 THR A CA 1
ATOM 2272 C C . THR A 1 292 ? 25.172 -34.094 -11.758 1 48.09 292 THR A C 1
ATOM 2274 O O . THR A 1 292 ? 25.141 -35.281 -12.164 1 48.09 292 THR A O 1
ATOM 2277 N N . LEU A 1 293 ? 24.906 -33.719 -12.836 1 46.16 293 LEU A N 1
ATOM 2278 C CA . LEU A 1 293 ? 25.641 -34.312 -13.953 1 46.16 293 LEU A CA 1
ATOM 2279 C C . LEU A 1 293 ? 27.125 -34.062 -13.812 1 46.16 293 LEU A C 1
ATOM 2281 O O . LEU A 1 293 ? 27.547 -32.906 -13.602 1 46.16 293 LEU A O 1
ATOM 2285 N N . ARG A 1 294 ? 27.891 -35.094 -13.508 1 43.91 294 ARG A N 1
ATOM 2286 C CA . ARG A 1 294 ? 29.344 -35.156 -13.453 1 43.91 294 ARG A CA 1
ATOM 2287 C C . ARG A 1 294 ? 29.969 -34.375 -14.586 1 43.91 294 ARG A C 1
ATOM 2289 O O . ARG A 1 294 ? 31.047 -33.781 -14.43 1 43.91 294 ARG A O 1
ATOM 2296 N N . ALA A 1 295 ? 29.547 -34.625 -15.758 1 38.41 295 ALA A N 1
ATOM 2297 C CA . ALA A 1 295 ? 30.344 -34.156 -16.891 1 38.41 295 ALA A CA 1
ATOM 2298 C C . ALA A 1 295 ? 30.391 -32.625 -16.938 1 38.41 295 ALA A C 1
ATOM 2300 O O . ALA A 1 295 ? 31.188 -32.031 -17.672 1 38.41 295 ALA A O 1
ATOM 2301 N N . PHE A 1 296 ? 29.453 -31.906 -16.469 1 35.84 296 PHE A N 1
ATOM 2302 C CA . PHE A 1 296 ? 29.656 -30.469 -16.594 1 35.84 296 PHE A CA 1
ATOM 2303 C C . PHE A 1 296 ? 30.078 -29.859 -15.258 1 35.84 296 PHE A C 1
ATOM 2305 O O . PHE A 1 296 ? 29.453 -30.125 -14.234 1 35.84 296 PHE A O 1
ATOM 2312 N N . PRO A 1 297 ? 31.219 -29.484 -15.055 1 36.84 297 PRO A N 1
ATOM 2313 C CA . PRO A 1 297 ? 31.719 -28.641 -13.961 1 36.84 297 PRO A CA 1
ATOM 2314 C C . PRO A 1 297 ? 30.797 -27.469 -13.656 1 36.84 297 PRO A C 1
ATOM 2316 O O . PRO A 1 297 ? 30.328 -26.781 -14.57 1 36.84 297 PRO A O 1
ATOM 2319 N N . GLY A 1 298 ? 30.125 -27.391 -12.469 1 39.69 298 GLY A N 1
ATOM 2320 C CA . GLY A 1 298 ? 29.281 -26.406 -11.812 1 39.69 298 GLY A CA 1
ATOM 2321 C C . GLY A 1 298 ? 27.812 -26.766 -11.836 1 39.69 298 GLY A C 1
ATOM 2322 O O . GLY A 1 298 ? 27.359 -27.5 -12.719 1 39.69 298 GLY A O 1
ATOM 2323 N N . ILE A 1 299 ? 27.156 -26.984 -10.766 1 39 299 ILE A N 1
ATOM 2324 C CA . ILE A 1 299 ? 25.75 -27.234 -10.508 1 39 299 ILE A CA 1
ATOM 2325 C C . ILE A 1 299 ? 24.906 -26.484 -11.539 1 39 299 ILE A C 1
ATOM 2327 O O . ILE A 1 299 ? 24.891 -25.25 -11.57 1 39 299 ILE A O 1
ATOM 2331 N N . MET A 1 300 ? 25.094 -26.844 -12.766 1 40.53 300 MET A N 1
ATOM 2332 C CA . MET A 1 300 ? 24.281 -26.078 -13.695 1 40.53 300 MET A CA 1
ATOM 2333 C C . MET A 1 300 ? 22.797 -26.344 -13.469 1 40.53 300 MET A C 1
ATOM 2335 O O . MET A 1 300 ? 22.375 -27.5 -13.438 1 40.53 300 MET A O 1
ATOM 2339 N N . LEU A 1 301 ? 22.172 -25.594 -12.789 1 43.31 301 LEU A N 1
ATOM 2340 C CA . LEU A 1 301 ? 20.734 -25.484 -12.57 1 43.31 301 LEU A CA 1
ATOM 2341 C C . LEU A 1 301 ? 19.969 -25.859 -13.828 1 43.31 301 LEU A C 1
ATOM 2343 O O . LEU A 1 301 ? 18.75 -26.109 -13.773 1 43.31 301 LEU A O 1
ATOM 2347 N N . TYR A 1 302 ? 20.766 -25.672 -15.094 1 42.03 302 TYR A N 1
ATOM 2348 C CA . TYR A 1 302 ? 20.078 -25.797 -16.375 1 42.03 302 TYR A CA 1
ATOM 2349 C C . TYR A 1 302 ? 20.203 -27.219 -16.922 1 42.03 302 TYR A C 1
ATOM 2351 O O . TYR A 1 302 ? 21.078 -27.484 -17.75 1 42.03 302 TYR A O 1
ATOM 2359 N N . ALA A 1 303 ? 20.484 -28.203 -16.125 1 40.94 303 ALA A N 1
ATOM 2360 C CA . ALA A 1 303 ? 20.812 -29.422 -16.859 1 40.94 303 ALA A CA 1
ATOM 2361 C C . ALA A 1 303 ? 19.609 -29.953 -17.625 1 40.94 303 ALA A C 1
ATOM 2363 O O . ALA A 1 303 ? 18.547 -30.172 -17.047 1 40.94 303 ALA A O 1
ATOM 2364 N N . LYS A 1 304 ? 19.5 -29.469 -18.984 1 45.38 304 LYS A N 1
ATOM 2365 C CA . LYS A 1 304 ? 18.688 -30.109 -20.016 1 45.38 304 LYS A CA 1
ATOM 2366 C C . LYS A 1 304 ? 18.906 -31.625 -20.031 1 45.38 304 LYS A C 1
ATOM 2368 O O . LYS A 1 304 ? 19.953 -32.125 -20.422 1 45.38 304 LYS A O 1
ATOM 2373 N N . ILE A 1 305 ? 18.734 -32.438 -18.938 1 43.59 305 ILE A N 1
ATOM 2374 C CA . ILE A 1 305 ? 19 -33.844 -19.141 1 43.59 305 ILE A CA 1
ATOM 2375 C C . ILE A 1 305 ? 17.812 -34.531 -19.812 1 43.59 305 ILE A C 1
ATOM 2377 O O . ILE A 1 305 ? 16.703 -34.562 -19.234 1 43.59 305 ILE A O 1
ATOM 2381 N N . THR A 1 306 ? 17.625 -34.406 -21.25 1 47.47 306 THR A N 1
ATOM 2382 C CA . THR A 1 306 ? 16.625 -35.281 -21.891 1 47.47 306 THR A CA 1
ATOM 2383 C C . THR A 1 306 ? 17.188 -36.688 -22.062 1 47.47 306 THR A C 1
ATOM 2385 O O . THR A 1 306 ? 18.172 -36.875 -22.781 1 47.47 306 THR A O 1
ATOM 2388 N N . LEU A 1 307 ? 17.141 -37.594 -20.875 1 45.09 307 LEU A N 1
ATOM 2389 C CA . LEU A 1 307 ? 17.5 -38.969 -21.125 1 45.09 307 LEU A CA 1
ATOM 2390 C C . LEU A 1 307 ? 16.297 -39.75 -21.641 1 45.09 307 LEU A C 1
ATOM 2392 O O . LEU A 1 307 ? 15.164 -39.531 -21.203 1 45.09 307 LEU A O 1
ATOM 2396 N N . VAL A 1 308 ? 16.391 -40.125 -22.984 1 46.94 308 VAL A N 1
ATOM 2397 C CA . VAL A 1 308 ? 15.398 -41.062 -23.531 1 46.94 308 VAL A CA 1
ATOM 2398 C C . VAL A 1 308 ? 15.711 -42.469 -23.094 1 46.94 308 VAL A C 1
ATOM 2400 O O . VAL A 1 308 ? 16.766 -43.031 -23.422 1 46.94 308 VAL A O 1
ATOM 2403 N N . LEU A 1 309 ? 15.125 -42.812 -21.891 1 45.53 309 LEU A N 1
ATOM 2404 C CA . LEU A 1 309 ? 15.148 -44.25 -21.594 1 45.53 309 LEU A CA 1
ATOM 2405 C C . LEU A 1 309 ? 13.891 -44.938 -22.109 1 45.53 309 LEU A C 1
ATOM 2407 O O . LEU A 1 309 ? 12.82 -44.812 -21.5 1 45.53 309 LEU A O 1
ATOM 2411 N N . SER A 1 310 ? 14.062 -45.781 -23.047 1 45.91 310 SER A N 1
ATOM 2412 C CA . SER A 1 310 ? 12.953 -46.594 -23.547 1 45.91 310 SER A CA 1
ATOM 2413 C C . SER A 1 310 ? 11.68 -45.75 -23.672 1 45.91 310 SER A C 1
ATOM 2415 O O . SER A 1 310 ? 10.617 -46.156 -23.188 1 45.91 310 SER A O 1
ATOM 2417 N N . GLN A 1 311 ? 11.859 -44.5 -24.125 1 45.19 311 GLN A N 1
ATOM 2418 C CA . GLN A 1 311 ? 10.75 -43.594 -24.453 1 45.19 311 GLN A CA 1
ATOM 2419 C C . GLN A 1 311 ? 10.328 -42.781 -23.234 1 45.19 311 GLN A C 1
ATOM 2421 O O . GLN A 1 311 ? 9.227 -42.25 -23.203 1 45.19 311 GLN A O 1
ATOM 2426 N N . LEU A 1 312 ? 11.078 -43.062 -22.188 1 41.47 312 LEU A N 1
ATOM 2427 C CA . LEU A 1 312 ? 10.891 -42.188 -21.031 1 41.47 312 LEU A CA 1
ATOM 2428 C C . LEU A 1 312 ? 11.82 -40.969 -21.109 1 41.47 312 LEU A C 1
ATOM 2430 O O . LEU A 1 312 ? 13.047 -41.125 -21.078 1 41.47 312 LEU A O 1
ATOM 2434 N N . LEU A 1 313 ? 11.188 -39.75 -21.328 1 45.94 313 LEU A N 1
ATOM 2435 C CA . LEU A 1 313 ? 11.961 -38.531 -21.359 1 45.94 313 LEU A CA 1
ATOM 2436 C C . LEU A 1 313 ? 11.969 -37.844 -19.984 1 45.94 313 LEU A C 1
ATOM 2438 O O . LEU A 1 313 ? 10.93 -37.75 -19.344 1 45.94 313 LEU A O 1
ATOM 2442 N N . VAL A 1 314 ? 13.188 -37.656 -19.391 1 40.94 314 VAL A N 1
ATOM 2443 C CA . VAL A 1 314 ? 13.312 -37.062 -18.062 1 40.94 314 VAL A CA 1
ATOM 2444 C C . VAL A 1 314 ? 13.703 -35.594 -18.188 1 40.94 314 VAL A C 1
ATOM 2446 O O . VAL A 1 314 ? 14.625 -35.25 -18.938 1 40.94 314 VAL A O 1
ATOM 2449 N N . GLU A 1 315 ? 12.875 -34.656 -17.703 1 49.09 315 GLU A N 1
ATOM 2450 C CA . GLU A 1 315 ? 13.148 -33.219 -17.703 1 49.09 315 GLU A CA 1
ATOM 2451 C C . GLU A 1 315 ? 13.516 -32.719 -16.297 1 49.09 315 GLU A C 1
ATOM 2453 O O . GLU A 1 315 ? 12.805 -33 -15.336 1 49.09 315 GLU A O 1
ATOM 2458 N N . SER A 1 316 ? 14.805 -32.375 -16.141 1 45.28 316 SER A N 1
ATOM 2459 C CA . SER A 1 316 ? 15.148 -31.781 -14.852 1 45.28 316 SER A CA 1
ATOM 2460 C C . SER A 1 316 ? 15.719 -30.391 -15.031 1 45.28 316 SER A C 1
ATOM 2462 O O . SER A 1 316 ? 16.328 -30.078 -16.062 1 45.28 316 SER A O 1
ATOM 2464 N N . GLY A 1 317 ? 15.289 -29.281 -14.359 1 46.94 317 GLY A N 1
ATOM 2465 C CA . GLY A 1 317 ? 15.891 -27.969 -14.336 1 46.94 317 GLY A CA 1
ATOM 2466 C C . GLY A 1 317 ? 14.883 -26.844 -14.094 1 46.94 317 GLY A C 1
ATOM 2467 O O . GLY A 1 317 ? 13.695 -27.016 -14.367 1 46.94 317 GLY A O 1
ATOM 2468 N N . LEU A 1 318 ? 15.109 -25.984 -13.164 1 47.66 318 LEU A N 1
ATOM 2469 C CA . LEU A 1 318 ? 14.164 -25.016 -12.594 1 47.66 318 LEU A CA 1
ATOM 2470 C C . LEU A 1 318 ? 14.117 -23.75 -13.43 1 47.66 318 LEU A C 1
ATOM 2472 O O . LEU A 1 318 ? 13.086 -23.078 -13.492 1 47.66 318 LEU A O 1
ATOM 2476 N N . HIS A 1 319 ? 15.172 -23.297 -14.234 1 50.84 319 HIS A N 1
ATOM 2477 C CA . HIS A 1 319 ? 15.195 -21.859 -14.406 1 50.84 319 HIS A CA 1
ATOM 2478 C C . HIS A 1 319 ? 14.57 -21.453 -15.742 1 50.84 319 HIS A C 1
ATOM 2480 O O . HIS A 1 319 ? 13.984 -20.375 -15.852 1 50.84 319 HIS A O 1
ATOM 2486 N N . VAL A 1 320 ? 14.688 -22.266 -16.734 1 58.25 320 VAL A N 1
ATOM 2487 C CA . VAL A 1 320 ? 14.086 -21.891 -18 1 58.25 320 VAL A CA 1
ATOM 2488 C C . VAL A 1 320 ? 13.023 -22.922 -18.391 1 58.25 320 VAL A C 1
ATOM 2490 O O . VAL A 1 320 ? 13.281 -23.812 -19.203 1 58.25 320 VAL A O 1
ATOM 2493 N N . GLU A 1 321 ? 11.859 -22.703 -17.906 1 64.81 321 GLU A N 1
ATOM 2494 C CA . GLU A 1 321 ? 10.812 -23.719 -17.938 1 64.81 321 GLU A CA 1
ATOM 2495 C C . GLU A 1 321 ? 10.195 -23.828 -19.328 1 64.81 321 GLU A C 1
ATOM 2497 O O . GLU A 1 321 ? 9.961 -24.922 -19.828 1 64.81 321 GLU A O 1
ATOM 2502 N N . VAL A 1 322 ? 9.961 -22.75 -19.891 1 69.88 322 VAL A N 1
ATOM 2503 C CA . VAL A 1 322 ? 9.273 -22.766 -21.172 1 69.88 322 VAL A CA 1
ATOM 2504 C C . VAL A 1 322 ? 10.18 -23.375 -22.25 1 69.88 322 VAL A C 1
ATOM 2506 O O . VAL A 1 322 ? 9.742 -24.219 -23.031 1 69.88 322 VAL A O 1
ATOM 2509 N N . SER A 1 323 ? 11.383 -22.891 -22.234 1 69.12 323 SER A N 1
ATOM 2510 C CA . SER A 1 323 ? 12.336 -23.406 -23.219 1 69.12 323 SER A CA 1
ATOM 2511 C C . SER A 1 323 ? 12.586 -24.891 -23.016 1 69.12 323 SER A C 1
ATOM 2513 O O . SER A 1 323 ? 12.703 -25.656 -23.984 1 69.12 323 SER A O 1
ATOM 2515 N N . MET A 1 324 ? 12.633 -25.234 -21.859 1 69.44 324 MET A N 1
ATOM 2516 C CA . MET A 1 324 ? 12.828 -26.656 -21.562 1 69.44 324 MET A CA 1
ATOM 2517 C C . MET A 1 324 ? 11.633 -27.469 -22.031 1 69.44 324 MET A C 1
ATOM 2519 O O . MET A 1 324 ? 11.805 -28.562 -22.562 1 69.44 324 MET A O 1
ATOM 2523 N N . ALA A 1 325 ? 10.508 -26.953 -21.766 1 72.19 325 ALA A N 1
ATOM 2524 C CA . ALA A 1 325 ? 9.297 -27.641 -22.203 1 72.19 325 ALA A CA 1
ATOM 2525 C C . ALA A 1 325 ? 9.266 -27.781 -23.719 1 72.19 325 ALA A C 1
ATOM 2527 O O . ALA A 1 325 ? 8.844 -28.812 -24.25 1 72.19 325 ALA A O 1
ATOM 2528 N N . GLU A 1 326 ? 9.68 -26.812 -24.391 1 72.62 326 GLU A N 1
ATOM 2529 C CA . GLU A 1 326 ? 9.727 -26.875 -25.859 1 72.62 326 GLU A CA 1
ATOM 2530 C C . GLU A 1 326 ? 10.711 -27.953 -26.328 1 72.62 326 GLU A C 1
ATOM 2532 O O . GLU A 1 326 ? 10.422 -28.688 -27.281 1 72.62 326 GLU A O 1
ATOM 2537 N N . ASP A 1 327 ? 11.781 -27.953 -25.688 1 71.25 327 ASP A N 1
ATOM 2538 C CA . ASP A 1 327 ? 12.797 -28.953 -26.047 1 71.25 327 ASP A CA 1
ATOM 2539 C C . ASP A 1 327 ? 12.281 -30.359 -25.812 1 71.25 327 ASP A C 1
ATOM 2541 O O . ASP A 1 327 ? 12.539 -31.266 -26.609 1 71.25 327 ASP A O 1
ATOM 2545 N N . VAL A 1 328 ? 11.633 -30.547 -24.734 1 72.75 328 VAL A N 1
ATOM 2546 C CA . VAL A 1 328 ? 11.094 -31.859 -24.406 1 72.75 328 VAL A CA 1
ATOM 2547 C C . VAL A 1 328 ? 10.047 -32.281 -25.422 1 72.75 328 VAL A C 1
ATOM 2549 O O . VAL A 1 328 ? 9.992 -33.438 -25.844 1 72.75 328 VAL A O 1
ATOM 2552 N N . VAL A 1 329 ? 9.25 -31.375 -25.812 1 74.25 329 VAL A N 1
ATOM 2553 C CA . VAL A 1 329 ? 8.203 -31.656 -26.781 1 74.25 329 VAL A CA 1
ATOM 2554 C C . VAL A 1 329 ? 8.836 -32.031 -28.125 1 74.25 329 VAL A C 1
ATOM 2556 O O . VAL A 1 329 ? 8.406 -32.969 -28.797 1 74.25 329 VAL A O 1
ATOM 2559 N N . ASP A 1 330 ? 9.805 -31.281 -28.453 1 73.75 330 ASP A N 1
ATOM 2560 C CA . ASP A 1 330 ? 10.484 -31.578 -29.703 1 73.75 330 ASP A CA 1
ATOM 2561 C C . ASP A 1 330 ? 11.125 -32.969 -29.672 1 73.75 330 ASP A C 1
ATOM 2563 O O . ASP A 1 330 ? 11.062 -33.688 -30.656 1 73.75 330 ASP A O 1
ATOM 2567 N N . THR A 1 331 ? 11.773 -33.219 -28.578 1 74.56 331 THR A N 1
ATOM 2568 C CA . THR A 1 331 ? 12.398 -34.531 -28.438 1 74.56 331 THR A CA 1
ATOM 2569 C C . THR A 1 331 ? 11.344 -35.625 -28.453 1 74.56 331 THR A C 1
ATOM 2571 O O . THR A 1 331 ? 11.57 -36.688 -29.016 1 74.56 331 THR A O 1
ATOM 2574 N N . ALA A 1 332 ? 10.25 -35.375 -27.797 1 74.19 332 ALA A N 1
ATOM 2575 C CA . ALA A 1 332 ? 9.156 -36.344 -27.75 1 74.19 332 ALA A CA 1
ATOM 2576 C C . ALA A 1 332 ? 8.578 -36.594 -29.156 1 74.19 332 ALA A C 1
ATOM 2578 O O . ALA A 1 332 ? 8.25 -37.75 -29.5 1 74.19 332 ALA A O 1
ATOM 2579 N N . ILE A 1 333 ? 8.445 -35.594 -29.906 1 74.81 333 ILE A N 1
ATOM 2580 C CA . ILE A 1 333 ? 7.914 -35.688 -31.266 1 74.81 333 ILE A CA 1
ATOM 2581 C C . ILE A 1 333 ? 8.844 -36.562 -32.125 1 74.81 333 ILE A C 1
ATOM 2583 O O . ILE A 1 333 ? 8.383 -37.406 -32.875 1 74.81 333 ILE A O 1
ATOM 2587 N N . LYS A 1 334 ? 10.086 -36.312 -31.938 1 76 334 LYS A N 1
ATOM 2588 C CA . LYS A 1 334 ? 11.07 -37.094 -32.688 1 76 334 LYS A CA 1
ATOM 2589 C C . LYS A 1 334 ? 11.109 -38.531 -32.25 1 76 334 LYS A C 1
ATOM 2591 O O . LYS A 1 334 ? 11.109 -39.438 -33.094 1 76 334 LYS A O 1
ATOM 2596 N N . SER A 1 335 ? 11.195 -38.75 -30.984 1 72.56 335 SER A N 1
ATOM 2597 C CA . SER A 1 335 ? 11.344 -40.094 -30.438 1 72.56 335 SER A CA 1
ATOM 2598 C C . SER A 1 335 ? 10.094 -40.938 -30.688 1 72.56 335 SER A C 1
ATOM 2600 O O . SER A 1 335 ? 10.18 -42.125 -30.922 1 72.56 335 SER A O 1
ATOM 2602 N N . GLY A 1 336 ? 8.922 -40.312 -30.594 1 75.5 336 GLY A N 1
ATOM 2603 C CA . GLY A 1 336 ? 7.656 -41 -30.75 1 75.5 336 GLY A CA 1
ATOM 2604 C C . GLY A 1 336 ? 7.156 -41 -32.188 1 75.5 336 GLY A C 1
ATOM 2605 O O . GLY A 1 336 ? 6.113 -41.594 -32.5 1 75.5 336 GLY A O 1
ATOM 2606 N N . LYS A 1 337 ? 7.887 -40.375 -33.062 1 78.19 337 LYS A N 1
ATOM 2607 C CA . LYS A 1 337 ? 7.477 -40.25 -34.438 1 78.19 337 LYS A CA 1
ATOM 2608 C C . LYS A 1 337 ? 6.066 -39.656 -34.562 1 78.19 337 LYS A C 1
ATOM 2610 O O . LYS A 1 337 ? 5.211 -40.25 -35.219 1 78.19 337 LYS A O 1
ATOM 2615 N N . LEU A 1 338 ? 5.922 -38.625 -33.844 1 75.62 338 LEU A N 1
ATOM 2616 C CA . LEU A 1 338 ? 4.629 -37.938 -33.812 1 75.62 338 LEU A CA 1
ATOM 2617 C C . LEU A 1 338 ? 4.535 -36.938 -34.938 1 75.62 338 LEU A C 1
ATOM 2619 O O . LEU A 1 338 ? 5.559 -36.469 -35.438 1 75.62 338 LEU A O 1
ATOM 2623 N N . SER A 1 339 ? 3.34 -36.656 -35.531 1 74.44 339 SER A N 1
ATOM 2624 C CA . SER A 1 339 ? 3.127 -35.688 -36.594 1 74.44 339 SER A CA 1
ATOM 2625 C C . SER A 1 339 ? 2.277 -34.5 -36.125 1 74.44 339 SER A C 1
ATOM 2627 O O . SER A 1 339 ? 1.06 -34.5 -36.312 1 74.44 339 SER A O 1
ATOM 2629 N N . PRO A 1 340 ? 3.023 -33.531 -35.5 1 72.38 340 PRO A N 1
ATOM 2630 C CA . PRO A 1 340 ? 2.25 -32.375 -35.031 1 72.38 340 PRO A CA 1
ATOM 2631 C C . PRO A 1 340 ? 1.694 -31.531 -36.188 1 72.38 340 PRO A C 1
ATOM 2633 O O . PRO A 1 340 ? 2.268 -31.516 -37.281 1 72.38 340 PRO A O 1
ATOM 2636 N N . THR A 1 341 ? 0.493 -30.953 -36 1 68.75 341 THR A N 1
ATOM 2637 C CA . THR A 1 341 ? -0.122 -30.125 -37.031 1 68.75 341 THR A CA 1
ATOM 2638 C C . THR A 1 341 ? 0.404 -28.688 -36.938 1 68.75 341 THR A C 1
ATOM 2640 O O . THR A 1 341 ? 0.427 -27.969 -37.938 1 68.75 341 THR A O 1
ATOM 2643 N N . ASN A 1 342 ? 0.703 -28.234 -35.719 1 65.75 342 ASN A N 1
ATOM 2644 C CA . ASN A 1 342 ? 1.144 -26.859 -35.531 1 65.75 342 ASN A CA 1
ATOM 2645 C C . ASN A 1 342 ? 2.473 -26.781 -34.781 1 65.75 342 ASN A C 1
ATOM 2647 O O . ASN A 1 342 ? 2.879 -27.75 -34.156 1 65.75 342 ASN A O 1
ATOM 2651 N N . LYS A 1 343 ? 3.193 -25.672 -35.094 1 65.06 343 LYS A N 1
ATOM 2652 C CA . LYS A 1 343 ? 4.391 -25.391 -34.312 1 65.06 343 LYS A CA 1
ATOM 2653 C C . LYS A 1 343 ? 4.023 -24.984 -32.875 1 65.06 343 LYS A C 1
ATOM 2655 O O . LYS A 1 343 ? 2.852 -24.766 -32.594 1 65.06 343 LYS A O 1
ATOM 2660 N N . CYS A 1 344 ? 5 -25.047 -32.062 1 65.69 344 CYS A N 1
ATOM 2661 C CA . CYS A 1 344 ? 4.789 -24.672 -30.656 1 65.69 344 CYS A CA 1
ATOM 2662 C C . CYS A 1 344 ? 4.223 -23.266 -30.547 1 65.69 344 CYS A C 1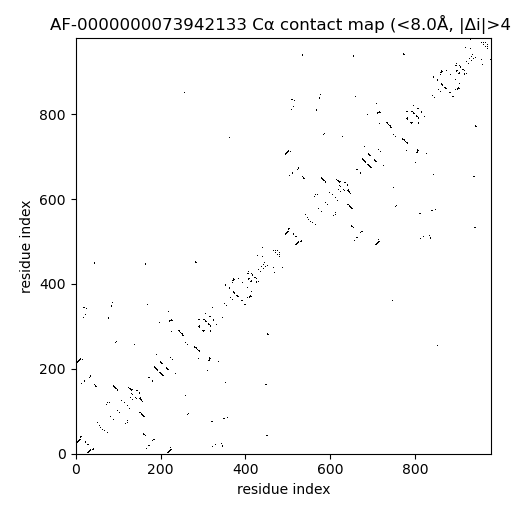
ATOM 2664 O O . CYS A 1 344 ? 4.793 -22.312 -31.094 1 65.69 344 CYS A O 1
ATOM 2666 N N . LEU A 1 345 ? 2.967 -23.141 -30.094 1 66.81 345 LEU A N 1
ATOM 2667 C CA . LEU A 1 345 ? 2.275 -21.859 -30 1 66.81 345 LEU A CA 1
ATOM 2668 C C . LEU A 1 345 ? 2.42 -21.266 -28.594 1 66.81 345 LEU A C 1
ATOM 2670 O O . LEU A 1 345 ? 1.616 -20.438 -28.188 1 66.81 345 LEU A O 1
ATOM 2674 N N . THR A 1 346 ? 3.416 -21.703 -27.922 1 69.06 346 THR A N 1
ATOM 2675 C CA . THR A 1 346 ? 3.518 -21.344 -26.516 1 69.06 346 THR A CA 1
ATOM 2676 C C . THR A 1 346 ? 3.822 -19.844 -26.375 1 69.06 346 THR A C 1
ATOM 2678 O O . THR A 1 346 ? 3.426 -19.219 -25.375 1 69.06 346 THR A O 1
ATOM 2681 N N . TYR A 1 347 ? 4.418 -19.297 -27.328 1 71.56 347 TYR A N 1
ATOM 2682 C CA . TYR A 1 347 ? 4.871 -17.922 -27.188 1 71.56 347 TYR A CA 1
ATOM 2683 C C . TYR A 1 347 ? 3.688 -16.953 -27.125 1 71.56 347 TYR A C 1
ATOM 2685 O O . TYR A 1 347 ? 3.723 -15.961 -26.406 1 71.56 347 TYR A O 1
ATOM 2693 N N . ASN A 1 348 ? 2.66 -17.266 -27.672 1 76.38 348 ASN A N 1
ATOM 2694 C CA . ASN A 1 348 ? 1.535 -16.344 -27.719 1 76.38 348 ASN A CA 1
ATOM 2695 C C . ASN A 1 348 ? 0.338 -16.875 -26.922 1 76.38 348 ASN A C 1
ATOM 2697 O O . ASN A 1 348 ? -0.766 -16.328 -27.031 1 76.38 348 ASN A O 1
ATOM 2701 N N . LEU A 1 349 ? 0.633 -17.891 -26.219 1 81.31 349 LEU A N 1
ATOM 2702 C CA . LEU A 1 349 ? -0.47 -18.484 -25.469 1 81.31 349 LEU A CA 1
ATOM 2703 C C . LEU A 1 349 ? -0.803 -17.656 -24.234 1 81.31 349 LEU A C 1
ATOM 2705 O O . LEU A 1 349 ? 0.092 -17.281 -23.484 1 81.31 349 LEU A O 1
ATOM 2709 N N . ARG A 1 350 ? -2.086 -17.297 -24.125 1 89.19 350 ARG A N 1
ATOM 2710 C CA . ARG A 1 350 ? -2.557 -16.625 -22.922 1 89.19 350 ARG A CA 1
ATOM 2711 C C . ARG A 1 350 ? -3.236 -17.609 -21.969 1 89.19 350 ARG A C 1
ATOM 2713 O O . ARG A 1 350 ? -4.09 -18.391 -22.391 1 89.19 350 ARG A O 1
ATOM 2720 N N . LEU A 1 351 ? -2.793 -17.594 -20.781 1 90.56 351 LEU A N 1
ATOM 2721 C CA . LEU A 1 351 ? -3.416 -18.469 -19.781 1 90.56 351 LEU A CA 1
ATOM 2722 C C . LEU A 1 351 ? -4.832 -18 -19.469 1 90.56 351 LEU A C 1
ATOM 2724 O O . LEU A 1 351 ? -5.156 -16.812 -19.641 1 90.56 351 LEU A O 1
ATOM 2728 N N . ILE A 1 352 ? -5.594 -18.938 -19.031 1 92.44 352 ILE A N 1
ATOM 2729 C CA . ILE A 1 352 ? -6.977 -18.641 -18.688 1 92.44 352 ILE A CA 1
ATOM 2730 C C . ILE A 1 352 ? -7.02 -17.453 -17.719 1 92.44 352 ILE A C 1
ATOM 2732 O O . ILE A 1 352 ? -6.211 -17.375 -16.781 1 92.44 352 ILE A O 1
ATOM 2736 N N . GLY A 1 353 ? -7.863 -16.5 -17.969 1 95.12 353 GLY A N 1
ATOM 2737 C CA . GLY A 1 353 ? -7.973 -15.297 -17.172 1 95.12 353 GLY A CA 1
ATOM 2738 C C . GLY A 1 353 ? -7.102 -14.156 -17.672 1 95.12 353 GLY A C 1
ATOM 2739 O O . GLY A 1 353 ? -7.262 -13.008 -17.25 1 95.12 353 GLY A O 1
ATOM 2740 N N . GLY A 1 354 ? -6.176 -14.461 -18.578 1 94.62 354 GLY A N 1
ATOM 2741 C CA . GLY A 1 354 ? -5.234 -13.461 -19.062 1 94.62 354 GLY A CA 1
ATOM 2742 C C . GLY A 1 354 ? -5.742 -12.695 -20.266 1 94.62 354 GLY A C 1
ATOM 2743 O O . GLY A 1 354 ? -5.348 -11.555 -20.5 1 94.62 354 GLY A O 1
ATOM 2744 N N . ASP A 1 355 ? -6.609 -13.32 -21.047 1 92.12 355 ASP A N 1
ATOM 2745 C CA . ASP A 1 355 ? -7.129 -12.672 -22.234 1 92.12 355 ASP A CA 1
ATOM 2746 C C . ASP A 1 355 ? -8.062 -11.516 -21.875 1 92.12 355 ASP A C 1
ATOM 2748 O O . ASP A 1 355 ? -9.078 -11.719 -21.203 1 92.12 355 ASP A O 1
ATOM 2752 N N . GLY A 1 356 ? -7.703 -10.383 -22.312 1 92.19 356 GLY A N 1
ATOM 2753 C CA . GLY A 1 356 ? -8.516 -9.211 -22.031 1 92.19 356 GLY A CA 1
ATOM 2754 C C . GLY A 1 356 ? -8.297 -8.648 -20.641 1 92.19 356 GLY A C 1
ATOM 2755 O O . GLY A 1 356 ? -9.094 -7.836 -20.156 1 92.19 356 GLY A O 1
ATOM 2756 N N . TYR A 1 357 ? -7.348 -9.148 -20.062 1 94.38 357 TYR A N 1
ATOM 2757 C CA . TYR A 1 357 ? -7.062 -8.664 -18.719 1 94.38 357 TYR A CA 1
ATOM 2758 C C . TYR A 1 357 ? -6.625 -7.207 -18.734 1 94.38 357 TYR A C 1
ATOM 2760 O O . TYR A 1 357 ? -5.801 -6.812 -19.562 1 94.38 357 TYR A O 1
ATOM 2768 N N . ASP A 1 358 ? -7.223 -6.441 -17.844 1 92.81 358 ASP A N 1
ATOM 2769 C CA . ASP A 1 358 ? -6.875 -5.043 -17.609 1 92.81 358 ASP A CA 1
ATOM 2770 C C . ASP A 1 358 ? -6.406 -4.828 -16.172 1 92.81 358 ASP A C 1
ATOM 2772 O O . ASP A 1 358 ? -7.102 -5.199 -15.227 1 92.81 358 ASP A O 1
ATOM 2776 N N . PRO A 1 359 ? -5.258 -4.168 -16.078 1 90.81 359 PRO A N 1
ATOM 2777 C CA . PRO A 1 359 ? -4.742 -3.943 -14.727 1 90.81 359 PRO A CA 1
ATOM 2778 C C . PRO A 1 359 ? -5.699 -3.127 -13.859 1 90.81 359 PRO A C 1
ATOM 2780 O O . PRO A 1 359 ? -5.613 -3.174 -12.625 1 90.81 359 PRO A O 1
ATOM 2783 N N . ALA A 1 360 ? -6.582 -2.414 -14.406 1 92.69 360 ALA A N 1
ATOM 2784 C CA . ALA A 1 360 ? -7.531 -1.596 -13.656 1 92.69 360 ALA A CA 1
ATOM 2785 C C . ALA A 1 360 ? -8.836 -2.35 -13.422 1 92.69 360 ALA A C 1
ATOM 2787 O O . ALA A 1 360 ? -9.805 -1.784 -12.898 1 92.69 360 ALA A O 1
ATOM 2788 N N . SER A 1 361 ? -8.844 -3.586 -13.711 1 95.62 361 SER A N 1
ATOM 2789 C CA . SER A 1 361 ? -10.078 -4.359 -13.617 1 95.62 361 SER A CA 1
ATOM 2790 C C . SER A 1 361 ? -10.547 -4.48 -12.172 1 95.62 361 SER A C 1
ATOM 2792 O O . SER A 1 361 ? -11.727 -4.75 -11.914 1 95.62 361 SER A O 1
ATOM 2794 N N . PHE A 1 362 ? -9.688 -4.285 -11.203 1 96.81 362 PHE A N 1
ATOM 2795 C CA . PHE A 1 362 ? -10.078 -4.363 -9.805 1 96.81 362 PHE A CA 1
ATOM 2796 C C . PHE A 1 362 ? -11.07 -3.262 -9.453 1 96.81 362 PHE A C 1
ATOM 2798 O O . PHE A 1 362 ? -11.891 -3.422 -8.547 1 96.81 362 PHE A O 1
ATOM 2805 N N . THR A 1 363 ? -11.031 -2.156 -10.172 1 94.19 363 THR A N 1
ATOM 2806 C CA . THR A 1 363 ? -11.961 -1.065 -9.906 1 94.19 363 THR A CA 1
ATOM 2807 C C . THR A 1 363 ? -13.391 -1.486 -10.234 1 94.19 363 THR A C 1
ATOM 2809 O O . THR A 1 363 ? -14.328 -1.119 -9.523 1 94.19 363 THR A O 1
ATOM 2812 N N . VAL A 1 364 ? -13.539 -2.258 -11.289 1 95.06 364 VAL A N 1
ATOM 2813 C CA . VAL A 1 364 ? -14.859 -2.75 -11.68 1 95.06 364 VAL A CA 1
ATOM 2814 C C . VAL A 1 364 ? -15.406 -3.67 -10.594 1 95.06 364 VAL A C 1
ATOM 2816 O O . VAL A 1 364 ? -16.578 -3.578 -10.234 1 95.06 364 VAL A O 1
ATOM 2819 N N . LEU A 1 365 ? -14.586 -4.477 -10.086 1 97.38 365 LEU A N 1
ATOM 2820 C CA . LEU A 1 365 ? -15 -5.387 -9.023 1 97.38 365 LEU A CA 1
ATOM 2821 C C . LEU A 1 365 ? -15.422 -4.613 -7.777 1 97.38 365 LEU A C 1
ATOM 2823 O O . LEU A 1 365 ? -16.453 -4.902 -7.18 1 97.38 365 LEU A O 1
ATOM 2827 N N . ALA A 1 366 ? -14.617 -3.611 -7.43 1 95.44 366 ALA A N 1
ATOM 2828 C CA . ALA A 1 366 ? -14.875 -2.822 -6.23 1 95.44 366 ALA A CA 1
ATOM 2829 C C . ALA A 1 366 ? -16.156 -2.002 -6.383 1 95.44 366 ALA A C 1
ATOM 2831 O O . ALA A 1 366 ? -16.875 -1.783 -5.41 1 95.44 366 ALA A O 1
ATOM 2832 N N . GLN A 1 367 ? -16.453 -1.602 -7.551 1 93.25 367 GLN A N 1
ATOM 2833 C CA . GLN A 1 367 ? -17.578 -0.713 -7.809 1 93.25 367 GLN A CA 1
ATOM 2834 C C . GLN A 1 367 ? -18.875 -1.505 -8 1 93.25 367 GLN A C 1
ATOM 2836 O O . GLN A 1 367 ? -19.938 -1.073 -7.566 1 93.25 367 GLN A O 1
ATOM 2841 N N . GLN A 1 368 ? -18.797 -2.688 -8.609 1 95.06 368 GLN A N 1
ATOM 2842 C CA . GLN A 1 368 ? -20 -3.328 -9.117 1 95.06 368 GLN A CA 1
ATOM 2843 C C . GLN A 1 368 ? -20.422 -4.484 -8.219 1 95.06 368 GLN A C 1
ATOM 2845 O O . GLN A 1 368 ? -21.578 -4.93 -8.281 1 95.06 368 GLN A O 1
ATOM 2850 N N . TYR A 1 369 ? -19.578 -4.949 -7.418 1 96.94 369 TYR A N 1
ATOM 2851 C CA . TYR A 1 369 ? -19.922 -6.133 -6.641 1 96.94 369 TYR A CA 1
ATOM 2852 C C . TYR A 1 369 ? -19.875 -5.84 -5.145 1 96.94 369 TYR A C 1
ATOM 2854 O O . TYR A 1 369 ? -19.141 -4.938 -4.711 1 96.94 369 TYR A O 1
ATOM 2862 N N . VAL A 1 370 ? -20.656 -6.59 -4.422 1 95.62 370 VAL A N 1
ATOM 2863 C CA . VAL A 1 370 ? -20.703 -6.5 -2.965 1 95.62 370 VAL A CA 1
ATOM 2864 C C . VAL A 1 370 ? -20.406 -7.871 -2.354 1 95.62 370 VAL A C 1
ATOM 2866 O O . VAL A 1 370 ? -20.656 -8.906 -2.982 1 95.62 370 VAL A O 1
ATOM 2869 N N . CYS A 1 371 ? -19.766 -7.82 -1.21 1 95.12 371 CYS A N 1
ATOM 2870 C CA . CYS A 1 371 ? -19.5 -9.055 -0.476 1 95.12 371 CYS A CA 1
ATOM 2871 C C . CYS A 1 371 ? -20.609 -9.344 0.526 1 95.12 371 CYS A C 1
ATOM 2873 O O . CYS A 1 371 ? -20.578 -8.836 1.648 1 95.12 371 CYS A O 1
ATOM 2875 N N . MET A 1 372 ? -21.5 -10.242 0.174 1 95.56 372 MET A N 1
ATOM 2876 C CA . MET A 1 372 ? -22.609 -10.586 1.07 1 95.56 372 MET A CA 1
ATOM 2877 C C . MET A 1 372 ? -22.156 -11.609 2.111 1 95.56 372 MET A C 1
ATOM 2879 O O . MET A 1 372 ? -21.562 -12.633 1.767 1 95.56 372 MET A O 1
ATOM 2883 N N . LYS A 1 373 ? -22.406 -11.258 3.365 1 91.5 373 LYS A N 1
ATOM 2884 C CA . LYS A 1 373 ? -21.953 -12.117 4.461 1 91.5 373 LYS A CA 1
ATOM 2885 C C . LYS A 1 373 ? -23.125 -12.578 5.316 1 91.5 373 LYS A C 1
ATOM 2887 O O . LYS A 1 373 ? -24.062 -11.82 5.547 1 91.5 373 LYS A O 1
ATOM 2892 N N . GLN A 1 374 ? -23.016 -13.766 5.688 1 86.75 374 GLN A N 1
ATOM 2893 C CA . GLN A 1 374 ? -24 -14.289 6.637 1 86.75 374 GLN A CA 1
ATOM 2894 C C . GLN A 1 374 ? -23.531 -14.094 8.078 1 86.75 374 GLN A C 1
ATOM 2896 O O . GLN A 1 374 ? -22.453 -14.555 8.445 1 86.75 374 GLN A O 1
ATOM 2901 N N . SER A 1 375 ? -24.297 -13.367 8.844 1 81.12 375 SER A N 1
ATOM 2902 C CA . SER A 1 375 ? -23.953 -13.125 10.242 1 81.12 375 SER A CA 1
ATOM 2903 C C . SER A 1 375 ? -24.203 -14.367 11.094 1 81.12 375 SER A C 1
ATOM 2905 O O . SER A 1 375 ? -24.781 -15.344 10.625 1 81.12 375 SER A O 1
ATOM 2907 N N . TYR A 1 376 ? -23.688 -14.289 12.312 1 75.5 376 TYR A N 1
ATOM 2908 C CA . TYR A 1 376 ? -23.875 -15.383 13.258 1 75.5 376 TYR A CA 1
ATOM 2909 C C . TYR A 1 376 ? -25.359 -15.641 13.508 1 75.5 376 TYR A C 1
ATOM 2911 O O . TYR A 1 376 ? -25.766 -16.781 13.773 1 75.5 376 TYR A O 1
ATOM 2919 N N . SER A 1 377 ? -26.141 -14.57 13.43 1 79.25 377 SER A N 1
ATOM 2920 C CA . SER A 1 377 ? -27.578 -14.68 13.664 1 79.25 377 SER A CA 1
ATOM 2921 C C . SER A 1 377 ? -28.297 -15.242 12.445 1 79.25 377 SER A C 1
ATOM 2923 O O . SER A 1 377 ? -29.5 -15.516 12.5 1 79.25 377 SER A O 1
ATOM 2925 N N . GLY A 1 378 ? -27.641 -15.461 11.391 1 79.75 378 GLY A N 1
ATOM 2926 C CA . GLY A 1 378 ? -28.234 -16.016 10.188 1 79.75 378 GLY A CA 1
ATOM 2927 C C . GLY A 1 378 ? -28.672 -14.953 9.203 1 79.75 378 GLY A C 1
ATOM 2928 O O . GLY A 1 378 ? -29.062 -15.273 8.07 1 79.75 378 GLY A O 1
ATOM 2929 N N . LYS A 1 379 ? -28.562 -13.68 9.664 1 88.88 379 LYS A N 1
ATOM 2930 C CA . LYS A 1 379 ? -28.969 -12.586 8.781 1 88.88 379 LYS A CA 1
ATOM 2931 C C . LYS A 1 379 ? -27.875 -12.281 7.762 1 88.88 379 LYS A C 1
ATOM 2933 O O . LYS A 1 379 ? -26.688 -12.32 8.086 1 88.88 379 LYS A O 1
ATOM 2938 N N . VAL A 1 380 ? -28.344 -12.055 6.52 1 91.75 380 VAL A N 1
ATOM 2939 C CA . VAL A 1 380 ? -27.422 -11.711 5.441 1 91.75 380 VAL A CA 1
ATOM 2940 C C . VAL A 1 380 ? -27.219 -10.203 5.391 1 91.75 380 VAL A C 1
ATOM 2942 O O . VAL A 1 380 ? -28.188 -9.445 5.316 1 91.75 380 VAL A O 1
ATOM 2945 N N . VAL A 1 381 ? -26 -9.805 5.512 1 92 381 VAL A N 1
ATOM 2946 C CA . VAL A 1 381 ? -25.703 -8.375 5.512 1 92 381 VAL A CA 1
ATOM 2947 C C . VAL A 1 381 ? -24.719 -8.055 4.379 1 92 381 VAL A C 1
ATOM 2949 O O . VAL A 1 381 ? -23.812 -8.828 4.105 1 92 381 VAL A O 1
ATOM 2952 N N . PRO A 1 382 ? -24.984 -6.949 3.74 1 92.38 382 PRO A N 1
ATOM 2953 C CA . PRO A 1 382 ? -24.047 -6.559 2.684 1 92.38 382 PRO A CA 1
ATOM 2954 C C . PRO A 1 382 ? -22.734 -6.016 3.23 1 92.38 382 PRO A C 1
ATOM 2956 O O . PRO A 1 382 ? -22.719 -5.348 4.27 1 92.38 382 PRO A O 1
ATOM 2959 N N . GLY A 1 383 ? -21.688 -6.418 2.584 1 90.25 383 GLY A N 1
ATOM 2960 C CA . GLY A 1 383 ? -20.359 -5.883 2.861 1 90.25 383 GLY A CA 1
ATOM 2961 C C . GLY A 1 383 ? -19.688 -5.293 1.639 1 90.25 383 GLY A C 1
ATOM 2962 O O . GLY A 1 383 ? -19.984 -5.68 0.508 1 90.25 383 GLY A O 1
ATOM 2963 N N . VAL A 1 384 ? -18.812 -4.375 1.897 1 89.56 384 VAL A N 1
ATOM 2964 C CA . VAL A 1 384 ? -18.125 -3.697 0.806 1 89.56 384 VAL A CA 1
ATOM 2965 C C . VAL A 1 384 ? -17.031 -4.605 0.245 1 89.56 384 VAL A C 1
ATOM 2967 O O . VAL A 1 384 ? -16.375 -5.34 0.994 1 89.56 384 VAL A O 1
ATOM 2970 N N . MET A 1 385 ? -16.922 -4.613 -1.086 1 94.19 385 MET A N 1
ATOM 2971 C CA . MET A 1 385 ? -15.734 -5.172 -1.727 1 94.19 385 MET A CA 1
ATOM 2972 C C . MET A 1 385 ? -14.562 -4.211 -1.624 1 94.19 385 MET A C 1
ATOM 2974 O O . MET A 1 385 ? -14.375 -3.357 -2.494 1 94.19 385 MET A O 1
ATOM 2978 N N . ASP A 1 386 ? -13.766 -4.469 -0.599 1 92.44 386 ASP A N 1
ATOM 2979 C CA . ASP A 1 386 ? -12.68 -3.516 -0.391 1 92.44 386 ASP A CA 1
ATOM 2980 C C . ASP A 1 386 ? -11.617 -3.648 -1.478 1 92.44 386 ASP A C 1
ATOM 2982 O O . ASP A 1 386 ? -11.562 -4.664 -2.178 1 92.44 386 ASP A O 1
ATOM 2986 N N . THR A 1 387 ? -10.805 -2.674 -1.621 1 93.44 387 THR A N 1
ATOM 2987 C CA . THR A 1 387 ? -9.828 -2.574 -2.701 1 93.44 387 THR A CA 1
ATOM 2988 C C . THR A 1 387 ? -8.82 -3.715 -2.625 1 93.44 387 THR A C 1
ATOM 2990 O O . THR A 1 387 ? -8.406 -4.254 -3.652 1 93.44 387 THR A O 1
ATOM 2993 N N . ALA A 1 388 ? -8.414 -4.086 -1.459 1 93.31 388 ALA A N 1
ATOM 2994 C CA . ALA A 1 388 ? -7.449 -5.168 -1.293 1 93.31 388 ALA A CA 1
ATOM 2995 C C . ALA A 1 388 ? -8.008 -6.484 -1.826 1 93.31 388 ALA A C 1
ATOM 2997 O O . ALA A 1 388 ? -7.309 -7.219 -2.531 1 93.31 388 ALA A O 1
ATOM 2998 N N . THR A 1 389 ? -9.211 -6.727 -1.488 1 96.5 389 THR A N 1
ATOM 2999 C CA . THR A 1 389 ? -9.867 -7.941 -1.954 1 96.5 389 THR A CA 1
ATOM 3000 C C . THR A 1 389 ? -10.062 -7.906 -3.467 1 96.5 389 THR A C 1
ATOM 3002 O O . THR A 1 389 ? -9.805 -8.898 -4.152 1 96.5 389 THR A O 1
ATOM 3005 N N . ALA A 1 390 ? -10.508 -6.773 -3.977 1 97.81 390 ALA A N 1
ATOM 3006 C CA . ALA A 1 390 ? -10.711 -6.621 -5.414 1 97.81 390 ALA A CA 1
ATOM 3007 C C . ALA A 1 390 ? -9.406 -6.824 -6.18 1 97.81 390 ALA A C 1
ATOM 3009 O O . ALA A 1 390 ? -9.391 -7.492 -7.215 1 97.81 390 ALA A O 1
ATOM 3010 N N . LYS A 1 391 ? -8.359 -6.254 -5.707 1 95.94 391 LYS A N 1
ATOM 3011 C CA . LYS A 1 391 ? -7.051 -6.41 -6.344 1 95.94 391 LYS A CA 1
ATOM 3012 C C . LYS A 1 391 ? -6.594 -7.863 -6.305 1 95.94 391 LYS A C 1
ATOM 3014 O O . LYS A 1 391 ? -6.051 -8.375 -7.285 1 95.94 391 LYS A O 1
ATOM 3019 N N . HIS A 1 392 ? -6.812 -8.469 -5.191 1 96.5 392 HIS A N 1
ATOM 3020 C CA . HIS A 1 392 ? -6.453 -9.875 -5.062 1 96.5 392 HIS A CA 1
ATOM 3021 C C . HIS A 1 392 ? -7.188 -10.727 -6.094 1 96.5 392 HIS A C 1
ATOM 3023 O O . HIS A 1 392 ? -6.574 -11.539 -6.789 1 96.5 392 HIS A O 1
ATOM 3029 N N . LEU A 1 393 ? -8.508 -10.539 -6.16 1 98.12 393 LEU A N 1
ATOM 3030 C CA . LEU A 1 393 ? -9.305 -11.328 -7.098 1 98.12 393 LEU A CA 1
ATOM 3031 C C . LEU A 1 393 ? -8.859 -11.07 -8.531 1 98.12 393 LEU A C 1
ATOM 3033 O O . LEU A 1 393 ? -8.742 -12 -9.328 1 98.12 393 LEU A O 1
ATOM 3037 N N . SER A 1 394 ? -8.594 -9.82 -8.82 1 97.5 394 SER A N 1
ATOM 3038 C CA . SER A 1 394 ? -8.172 -9.461 -10.172 1 97.5 394 SER A CA 1
ATOM 3039 C C . SER A 1 394 ? -6.84 -10.117 -10.523 1 97.5 394 SER A C 1
ATOM 3041 O O . SER A 1 394 ? -6.668 -10.625 -11.633 1 97.5 394 SER A O 1
ATOM 3043 N N . HIS A 1 395 ? -5.953 -10.172 -9.617 1 95.19 395 HIS A N 1
ATOM 3044 C CA . HIS A 1 395 ? -4.625 -10.734 -9.867 1 95.19 395 HIS A CA 1
ATOM 3045 C C . HIS A 1 395 ? -4.664 -12.258 -9.867 1 95.19 395 HIS A C 1
ATOM 3047 O O . HIS A 1 395 ? -3.918 -12.898 -10.609 1 95.19 395 HIS A O 1
ATOM 3053 N N . ALA A 1 396 ? -5.469 -12.789 -9.102 1 95.56 396 ALA A N 1
ATOM 3054 C CA . ALA A 1 396 ? -5.48 -14.242 -8.945 1 95.56 396 ALA A CA 1
ATOM 3055 C C . ALA A 1 396 ? -6.27 -14.914 -10.062 1 95.56 396 ALA A C 1
ATOM 3057 O O . ALA A 1 396 ? -5.914 -16 -10.516 1 95.56 396 ALA A O 1
ATOM 3058 N N . TYR A 1 397 ? -7.328 -14.234 -10.523 1 97.56 397 TYR A N 1
ATOM 3059 C CA . TYR A 1 397 ? -8.242 -14.93 -11.422 1 97.56 397 TYR A CA 1
ATOM 3060 C C . TYR A 1 397 ? -8.352 -14.195 -12.758 1 97.56 397 TYR A C 1
ATOM 3062 O O . TYR A 1 397 ? -8.961 -14.703 -13.703 1 97.56 397 TYR A O 1
ATOM 3070 N N . GLY A 1 398 ? -7.766 -13.008 -12.875 1 97.38 398 GLY A N 1
ATOM 3071 C CA . GLY A 1 398 ? -7.844 -12.25 -14.117 1 97.38 398 GLY A CA 1
ATOM 3072 C C . GLY A 1 398 ? -9.266 -11.898 -14.516 1 97.38 398 GLY A C 1
ATOM 3073 O O . GLY A 1 398 ? -10.031 -11.375 -13.703 1 97.38 398 GLY A O 1
ATOM 3074 N N . THR A 1 399 ? -9.641 -12.195 -15.719 1 97.5 399 THR A N 1
ATOM 3075 C CA . THR A 1 399 ? -10.969 -11.875 -16.234 1 97.5 399 THR A CA 1
ATOM 3076 C C . THR A 1 399 ? -12.031 -12.742 -15.562 1 97.5 399 THR A C 1
ATOM 3078 O O . THR A 1 399 ? -13.227 -12.43 -15.617 1 97.5 399 THR A O 1
ATOM 3081 N N . LEU A 1 400 ? -11.664 -13.789 -14.992 1 97.94 400 LEU A N 1
ATOM 3082 C CA . LEU A 1 400 ? -12.602 -14.695 -14.336 1 97.94 400 LEU A CA 1
ATOM 3083 C C . LEU A 1 400 ? -12.914 -14.227 -12.922 1 97.94 400 LEU A C 1
ATOM 3085 O O . LEU A 1 400 ? -13.734 -14.828 -12.227 1 97.94 400 LEU A O 1
ATOM 3089 N N . ALA A 1 401 ? -12.273 -13.148 -12.516 1 98.44 401 ALA A N 1
ATOM 3090 C CA . ALA A 1 401 ? -12.508 -12.594 -11.18 1 98.44 401 ALA A CA 1
ATOM 3091 C C . ALA A 1 401 ? -13.969 -12.219 -10.984 1 98.44 401 ALA A C 1
ATOM 3093 O O . ALA A 1 401 ? -14.5 -12.312 -9.875 1 98.44 401 ALA A O 1
ATOM 3094 N N . GLU A 1 402 ? -14.609 -11.836 -12.023 1 98.12 402 GLU A N 1
ATOM 3095 C CA . GLU A 1 402 ? -16.016 -11.453 -11.945 1 98.12 402 GLU A CA 1
ATOM 3096 C C . GLU A 1 402 ? -16.891 -12.641 -11.547 1 98.12 402 GLU A C 1
ATOM 3098 O O . GLU A 1 402 ? -17.891 -12.477 -10.852 1 98.12 402 GLU A O 1
ATOM 3103 N N . ARG A 1 403 ? -16.5 -13.805 -11.969 1 98.19 403 ARG A N 1
ATOM 3104 C CA . ARG A 1 403 ? -17.25 -15.008 -11.594 1 98.19 403 ARG A CA 1
ATOM 3105 C C . ARG A 1 403 ? -17.141 -15.273 -10.102 1 98.19 403 ARG A C 1
ATOM 3107 O O . ARG A 1 403 ? -18.125 -15.656 -9.461 1 98.19 403 ARG A O 1
ATOM 3114 N N . VAL A 1 404 ? -15.992 -15.07 -9.562 1 98.5 404 VAL A N 1
ATOM 3115 C CA . VAL A 1 404 ? -15.797 -15.258 -8.133 1 98.5 404 VAL A CA 1
ATOM 3116 C C . VAL A 1 404 ? -16.594 -14.203 -7.359 1 98.5 404 VAL A C 1
ATOM 3118 O O . VAL A 1 404 ? -17.25 -14.516 -6.363 1 98.5 404 VAL A O 1
ATOM 3121 N N . ALA A 1 405 ? -16.484 -12.953 -7.859 1 98.62 405 ALA A N 1
ATOM 3122 C CA . ALA A 1 405 ? -17.219 -11.859 -7.223 1 98.62 405 ALA A CA 1
ATOM 3123 C C . ALA A 1 405 ? -18.719 -12.117 -7.254 1 98.62 405 ALA A C 1
ATOM 3125 O O . ALA A 1 405 ? -19.438 -11.789 -6.301 1 98.62 405 ALA A O 1
ATOM 3126 N N . ALA A 1 406 ? -19.203 -12.672 -8.305 1 98.44 406 ALA A N 1
ATOM 3127 C CA . ALA A 1 406 ? -20.625 -12.992 -8.422 1 98.44 406 ALA A CA 1
ATOM 3128 C C . ALA A 1 406 ? -21.047 -14.039 -7.391 1 98.44 406 ALA A C 1
ATOM 3130 O O . ALA A 1 406 ? -22.141 -13.953 -6.82 1 98.44 406 ALA A O 1
ATOM 3131 N N . ILE A 1 407 ? -20.25 -15.016 -7.16 1 98.25 407 ILE A N 1
ATOM 3132 C CA . ILE A 1 407 ? -20.531 -16.031 -6.156 1 98.25 407 ILE A CA 1
ATOM 3133 C C . ILE A 1 407 ? -20.578 -15.383 -4.77 1 98.25 407 ILE A C 1
ATOM 3135 O O . ILE A 1 407 ? -21.453 -15.688 -3.963 1 98.25 407 ILE A O 1
ATOM 3139 N N . ALA A 1 408 ? -19.625 -14.539 -4.496 1 98.25 408 ALA A N 1
ATOM 3140 C CA . ALA A 1 408 ? -19.562 -13.852 -3.209 1 98.25 408 ALA A CA 1
ATOM 3141 C C . ALA A 1 408 ? -20.844 -13.062 -2.951 1 98.25 408 ALA A C 1
ATOM 3143 O O . ALA A 1 408 ? -21.359 -13.031 -1.824 1 98.25 408 ALA A O 1
ATOM 3144 N N . GLN A 1 409 ? -21.312 -12.453 -3.975 1 97.69 409 GLN A N 1
ATOM 3145 C CA . GLN A 1 409 ? -22.484 -11.594 -3.863 1 97.69 409 GLN A CA 1
ATOM 3146 C C . GLN A 1 409 ? -23.766 -12.414 -3.857 1 97.69 409 GLN A C 1
ATOM 3148 O O . GLN A 1 409 ? -24.625 -12.219 -2.998 1 97.69 409 GLN A O 1
ATOM 3153 N N . ASN A 1 410 ? -23.953 -13.375 -4.754 1 97.19 410 ASN A N 1
ATOM 3154 C CA . ASN A 1 410 ? -25.203 -14.062 -5 1 97.19 410 ASN A CA 1
ATOM 3155 C C . ASN A 1 410 ? -25.406 -15.234 -4.047 1 97.19 410 ASN A C 1
ATOM 3157 O O . ASN A 1 410 ? -26.531 -15.602 -3.73 1 97.19 410 ASN A O 1
ATOM 3161 N N . GLU A 1 411 ? -24.375 -15.789 -3.613 1 96.06 411 GLU A N 1
ATOM 3162 C CA . GLU A 1 411 ? -24.484 -16.984 -2.789 1 96.06 411 GLU A CA 1
ATOM 3163 C C . GLU A 1 411 ? -24.094 -16.703 -1.344 1 96.06 411 GLU A C 1
ATOM 3165 O O . GLU A 1 411 ? -23.891 -17.641 -0.559 1 96.06 411 GLU A O 1
ATOM 3170 N N . HIS A 1 412 ? -23.859 -15.516 -0.985 1 95.44 412 HIS A N 1
ATOM 3171 C CA . HIS A 1 412 ? -23.625 -15.039 0.371 1 95.44 412 HIS A CA 1
ATOM 3172 C C . HIS A 1 412 ? -22.344 -15.633 0.942 1 95.44 412 HIS A C 1
ATOM 3174 O O . HIS A 1 412 ? -22.312 -16.094 2.084 1 95.44 412 HIS A O 1
ATOM 3180 N N . LEU A 1 413 ? -21.359 -15.703 0.14 1 96.88 413 LEU A N 1
ATOM 3181 C CA . LEU A 1 413 ? -20.062 -16.219 0.537 1 96.88 413 LEU A CA 1
ATOM 3182 C C . LEU A 1 413 ? -18.984 -15.141 0.438 1 96.88 413 LEU A C 1
ATOM 3184 O O . LEU A 1 413 ? -17.875 -15.398 -0.037 1 96.88 413 LEU A O 1
ATOM 3188 N N . GLY A 1 414 ? -19.375 -13.953 0.788 1 96.62 414 GLY A N 1
ATOM 3189 C CA . GLY A 1 414 ? -18.484 -12.812 0.686 1 96.62 414 GLY A CA 1
ATOM 3190 C C . GLY A 1 414 ? -17.609 -12.633 1.904 1 96.62 414 GLY A C 1
ATOM 3191 O O . GLY A 1 414 ? -16.766 -11.719 1.944 1 96.62 414 GLY A O 1
ATOM 3192 N N . LYS A 1 415 ? -17.672 -13.492 2.816 1 95.12 415 LYS A N 1
ATOM 3193 C CA . LYS A 1 415 ? -16.875 -13.375 4.031 1 95.12 415 LYS A CA 1
ATOM 3194 C C . LYS A 1 415 ? -15.43 -13.789 3.777 1 95.12 415 LYS A C 1
ATOM 3196 O O . LYS A 1 415 ? -15.172 -14.727 3.018 1 95.12 415 LYS A O 1
ATOM 3201 N N . GLN A 1 416 ? -14.484 -13.094 4.426 1 94.44 416 GLN A N 1
ATOM 3202 C CA . GLN A 1 416 ? -13.078 -13.469 4.359 1 94.44 416 GLN A CA 1
ATOM 3203 C C . GLN A 1 416 ? -12.812 -14.75 5.152 1 94.44 416 GLN A C 1
ATOM 3205 O O . GLN A 1 416 ? -13.406 -14.961 6.215 1 94.44 416 GLN A O 1
ATOM 3210 N N . LEU A 1 417 ? -11.914 -15.555 4.652 1 93.62 417 LEU A N 1
ATOM 3211 C CA . LEU A 1 417 ? -11.562 -16.812 5.312 1 93.62 417 LEU A CA 1
ATOM 3212 C C . LEU A 1 417 ? -10.82 -16.547 6.617 1 93.62 417 LEU A C 1
ATOM 3214 O O . LEU A 1 417 ? -10.938 -17.312 7.57 1 93.62 417 LEU A O 1
ATOM 3218 N N . ALA A 1 418 ? -10.016 -15.555 6.582 1 92.19 418 ALA A N 1
ATOM 3219 C CA . ALA A 1 418 ? -9.234 -15.148 7.75 1 92.19 418 ALA A CA 1
ATOM 3220 C C . ALA A 1 418 ? -9.125 -13.625 7.828 1 92.19 418 ALA A C 1
ATOM 3222 O O . ALA A 1 418 ? -8.961 -12.961 6.805 1 92.19 418 ALA A O 1
ATOM 3223 N N . HIS A 1 419 ? -9.188 -13.188 9.102 1 86.12 419 HIS A N 1
ATOM 3224 C CA . HIS A 1 419 ? -9.102 -11.75 9.32 1 86.12 419 HIS A CA 1
ATOM 3225 C C . HIS A 1 419 ? -7.762 -11.203 8.844 1 86.12 419 HIS A C 1
ATOM 3227 O O . HIS A 1 419 ? -6.711 -11.766 9.156 1 86.12 419 HIS A O 1
ATOM 3233 N N . GLY A 1 420 ? -7.844 -10.172 8.109 1 85.69 420 GLY A N 1
ATOM 3234 C CA . GLY A 1 420 ? -6.621 -9.508 7.684 1 85.69 420 GLY A CA 1
ATOM 3235 C C . GLY A 1 420 ? -6.113 -10.008 6.34 1 85.69 420 GLY A C 1
ATOM 3236 O O . GLY A 1 420 ? -5.117 -9.492 5.82 1 85.69 420 GLY A O 1
ATOM 3237 N N . TYR A 1 421 ? -6.727 -11.031 5.812 1 92.62 421 TYR A N 1
ATOM 3238 C CA . TYR A 1 421 ? -6.324 -11.562 4.516 1 92.62 421 TYR A CA 1
ATOM 3239 C C . TYR A 1 421 ? -7.441 -11.414 3.492 1 92.62 421 TYR A C 1
ATOM 3241 O O . TYR A 1 421 ? -8.625 -11.469 3.842 1 92.62 421 TYR A O 1
ATOM 3249 N N . PRO A 1 422 ? -7.074 -11.273 2.25 1 94.44 422 PRO A N 1
ATOM 3250 C CA . PRO A 1 422 ? -8.078 -10.93 1.236 1 94.44 422 PRO A CA 1
ATOM 3251 C C . PRO A 1 422 ? -8.773 -12.164 0.663 1 94.44 422 PRO A C 1
ATOM 3253 O O . PRO A 1 422 ? -9.562 -12.047 -0.278 1 94.44 422 PRO A O 1
ATOM 3256 N N . PHE A 1 423 ? -8.68 -13.336 1.173 1 96.12 423 PHE A N 1
ATOM 3257 C CA . PHE A 1 423 ? -9.242 -14.555 0.616 1 96.12 423 PHE A CA 1
ATOM 3258 C C . PHE A 1 423 ? -10.711 -14.703 1.001 1 96.12 423 PHE A C 1
ATOM 3260 O O . PHE A 1 423 ? -11.055 -14.672 2.184 1 96.12 423 PHE A O 1
ATOM 3267 N N . LEU A 1 424 ? -11.562 -14.898 0.02 1 97.31 424 LEU A N 1
ATOM 3268 C CA . LEU A 1 424 ? -12.992 -15.016 0.255 1 97.31 424 LEU A CA 1
ATOM 3269 C C . LEU A 1 424 ? -13.422 -16.484 0.292 1 97.31 424 LEU A C 1
ATOM 3271 O O . LEU A 1 424 ? -12.805 -17.328 -0.348 1 97.31 424 LEU A O 1
ATOM 3275 N N . GLU A 1 425 ? -14.508 -16.703 1.003 1 97.06 425 GLU A N 1
ATOM 3276 C CA . GLU A 1 425 ? -15.141 -18.016 0.973 1 97.06 425 GLU A CA 1
ATOM 3277 C C . GLU A 1 425 ? -15.594 -18.375 -0.438 1 97.06 425 GLU A C 1
ATOM 3279 O O . GLU A 1 425 ? -15.57 -19.547 -0.82 1 97.06 425 GLU A O 1
ATOM 3284 N N . ALA A 1 426 ? -15.93 -17.406 -1.206 1 98.19 426 ALA A N 1
ATOM 3285 C CA . ALA A 1 426 ? -16.406 -17.594 -2.576 1 98.19 426 ALA A CA 1
ATOM 3286 C C . ALA A 1 426 ? -15.328 -18.25 -3.439 1 98.19 426 ALA A C 1
ATOM 3288 O O . ALA A 1 426 ? -15.641 -18.969 -4.387 1 98.19 426 ALA A O 1
ATOM 3289 N N . GLU A 1 427 ? -14.055 -18 -3.152 1 98.06 427 GLU A N 1
ATOM 3290 C CA . GLU A 1 427 ? -12.969 -18.578 -3.928 1 98.06 427 GLU A CA 1
ATOM 3291 C C . GLU A 1 427 ? -12.953 -20.094 -3.803 1 98.06 427 GLU A C 1
ATOM 3293 O O . GLU A 1 427 ? -12.648 -20.797 -4.77 1 98.06 427 GLU A O 1
ATOM 3298 N N . MET A 1 428 ? -13.297 -20.578 -2.656 1 96.94 428 MET A N 1
ATOM 3299 C CA . MET A 1 428 ? -13.336 -22.016 -2.434 1 96.94 428 MET A CA 1
ATOM 3300 C C . MET A 1 428 ? -14.367 -22.672 -3.34 1 96.94 428 MET A C 1
ATOM 3302 O O . MET A 1 428 ? -14.086 -23.703 -3.961 1 96.94 428 MET A O 1
ATOM 3306 N N . VAL A 1 429 ? -15.484 -22.094 -3.387 1 97.81 429 VAL A N 1
ATOM 3307 C CA . VAL A 1 429 ? -16.562 -22.641 -4.195 1 97.81 429 VAL A CA 1
ATOM 3308 C C . VAL A 1 429 ? -16.203 -22.562 -5.676 1 97.81 429 VAL A C 1
ATOM 3310 O O . VAL A 1 429 ? -16.422 -23.516 -6.426 1 97.81 429 VAL A O 1
ATOM 3313 N N . TYR A 1 430 ? -15.648 -21.469 -6.062 1 98.12 430 TYR A N 1
ATOM 3314 C CA . TYR A 1 430 ? -15.219 -21.328 -7.449 1 98.12 430 TYR A CA 1
ATOM 3315 C C . TYR A 1 430 ? -14.188 -22.391 -7.812 1 98.12 430 TYR A C 1
ATOM 3317 O O . TYR A 1 430 ? -14.281 -23.016 -8.867 1 98.12 430 TYR A O 1
ATOM 3325 N N . CYS A 1 431 ? -13.164 -22.531 -6.961 1 96.44 431 CYS A N 1
ATOM 3326 C CA . CYS A 1 431 ? -12.109 -23.516 -7.211 1 96.44 431 CYS A CA 1
ATOM 3327 C C . CYS A 1 431 ? -12.672 -24.922 -7.254 1 96.44 431 CYS A C 1
ATOM 3329 O O . CYS A 1 431 ? -12.234 -25.75 -8.062 1 96.44 431 CYS A O 1
ATOM 3331 N N . ALA A 1 432 ? -13.633 -25.219 -6.445 1 95.75 432 ALA A N 1
ATOM 3332 C CA . ALA A 1 432 ? -14.258 -26.547 -6.414 1 95.75 432 ALA A CA 1
ATOM 3333 C C . ALA A 1 432 ? -15.07 -26.797 -7.68 1 95.75 432 ALA A C 1
ATOM 3335 O O . ALA A 1 432 ? -15.055 -27.906 -8.227 1 95.75 432 ALA A O 1
ATOM 3336 N N . ARG A 1 433 ? -15.719 -25.781 -8.188 1 96.44 433 ARG A N 1
ATOM 3337 C CA . ARG A 1 433 ? -16.641 -25.938 -9.305 1 96.44 433 ARG A CA 1
ATOM 3338 C C . ARG A 1 433 ? -15.914 -25.844 -10.633 1 96.44 433 ARG A C 1
ATOM 3340 O O . ARG A 1 433 ? -16.297 -26.516 -11.602 1 96.44 433 ARG A O 1
ATOM 3347 N N . HIS A 1 434 ? -14.844 -25.016 -10.633 1 94.56 434 HIS A N 1
ATOM 3348 C CA . HIS A 1 434 ? -14.32 -24.672 -11.953 1 94.56 434 HIS A CA 1
ATOM 3349 C C . HIS A 1 434 ? -12.844 -25.016 -12.07 1 94.56 434 HIS A C 1
ATOM 3351 O O . HIS A 1 434 ? -12.289 -25.031 -13.172 1 94.56 434 HIS A O 1
ATOM 3357 N N . GLU A 1 435 ? -12.203 -25.344 -10.977 1 91.94 435 GLU A N 1
ATOM 3358 C CA . GLU A 1 435 ? -10.758 -25.562 -11.039 1 91.94 435 GLU A CA 1
ATOM 3359 C C . GLU A 1 435 ? -10.375 -26.906 -10.43 1 91.94 435 GLU A C 1
ATOM 3361 O O . GLU A 1 435 ? -9.266 -27.062 -9.93 1 91.94 435 GLU A O 1
ATOM 3366 N N . TYR A 1 436 ? -11.25 -27.812 -10.32 1 87.5 436 TYR A N 1
ATOM 3367 C CA . TYR A 1 436 ? -11.008 -29.203 -9.945 1 87.5 436 TYR A CA 1
ATOM 3368 C C . TYR A 1 436 ? -10.375 -29.297 -8.562 1 87.5 436 TYR A C 1
ATOM 3370 O O . TYR A 1 436 ? -9.469 -30.094 -8.336 1 87.5 436 TYR A O 1
ATOM 3378 N N . CYS A 1 437 ? -10.742 -28.344 -7.723 1 90.62 437 CYS A N 1
ATOM 3379 C CA . CYS A 1 437 ? -10.289 -28.422 -6.336 1 90.62 437 CYS A CA 1
ATOM 3380 C C . CYS A 1 437 ? -11.094 -29.453 -5.551 1 90.62 437 CYS A C 1
ATOM 3382 O O . CYS A 1 437 ? -12.281 -29.25 -5.293 1 90.62 437 CYS A O 1
ATOM 3384 N N . GLU A 1 438 ? -10.414 -30.562 -5.066 1 88.38 438 GLU A N 1
ATOM 3385 C CA . GLU A 1 438 ? -11.141 -31.688 -4.477 1 88.38 438 GLU A CA 1
ATOM 3386 C C . GLU A 1 438 ? -10.805 -31.844 -2.998 1 88.38 438 GLU A C 1
ATOM 3388 O O . GLU A 1 438 ? -11.477 -32.594 -2.277 1 88.38 438 GLU A O 1
ATOM 3393 N N . SER A 1 439 ? -9.805 -31.203 -2.555 1 87.5 439 SER A N 1
ATOM 3394 C CA . SER A 1 439 ? -9.406 -31.375 -1.162 1 87.5 439 SER A CA 1
ATOM 3395 C C . SER A 1 439 ? -9.195 -30.016 -0.483 1 87.5 439 SER A C 1
ATOM 3397 O O . SER A 1 439 ? -8.891 -29.031 -1.146 1 87.5 439 SER A O 1
ATOM 3399 N N . ALA A 1 440 ? -9.359 -30.109 0.903 1 91.44 440 ALA A N 1
ATOM 3400 C CA . ALA A 1 440 ? -9.172 -28.906 1.702 1 91.44 440 ALA A CA 1
ATOM 3401 C C . ALA A 1 440 ? -7.703 -28.484 1.729 1 91.44 440 ALA A C 1
ATOM 3403 O O . ALA A 1 440 ? -7.391 -27.297 1.726 1 91.44 440 ALA A O 1
ATOM 3404 N N . VAL A 1 441 ? -6.895 -29.406 1.71 1 88.06 441 VAL A N 1
ATOM 3405 C CA . VAL A 1 441 ? -5.461 -29.141 1.724 1 88.06 441 VAL A CA 1
ATOM 3406 C C . VAL A 1 441 ? -5.055 -28.453 0.424 1 88.06 441 VAL A C 1
ATOM 3408 O O . VAL A 1 441 ? -4.254 -27.516 0.438 1 88.06 441 VAL A O 1
ATOM 3411 N N . GLU A 1 442 ? -5.609 -28.938 -0.614 1 86 442 GLU A N 1
ATOM 3412 C CA . GLU A 1 442 ? -5.32 -28.359 -1.918 1 86 442 GLU A CA 1
ATOM 3413 C C . GLU A 1 442 ? -5.734 -26.891 -1.96 1 86 442 GLU A C 1
ATOM 3415 O O . GLU A 1 442 ? -5.016 -26.047 -2.512 1 86 442 GLU A O 1
ATOM 3420 N N . PHE A 1 443 ? -6.84 -26.625 -1.425 1 91.62 443 PHE A N 1
ATOM 3421 C CA . PHE A 1 443 ? -7.301 -25.234 -1.48 1 91.62 443 PHE A CA 1
ATOM 3422 C C . PHE A 1 443 ? -6.422 -24.344 -0.619 1 91.62 443 PHE A C 1
ATOM 3424 O O . PHE A 1 443 ? -5.934 -23.312 -1.086 1 91.62 443 PHE A O 1
ATOM 3431 N N . ILE A 1 444 ? -6.219 -24.672 0.644 1 91.31 444 ILE A N 1
ATOM 3432 C CA . ILE A 1 444 ? -5.598 -23.781 1.616 1 91.31 444 ILE A CA 1
ATOM 3433 C C . ILE A 1 444 ? -4.105 -23.641 1.322 1 91.31 444 ILE A C 1
ATOM 3435 O O . ILE A 1 444 ? -3.498 -22.609 1.604 1 91.31 444 ILE A O 1
ATOM 3439 N N . ALA A 1 445 ? -3.521 -24.625 0.693 1 86.62 445 ALA A N 1
ATOM 3440 C CA . ALA A 1 445 ? -2.078 -24.625 0.464 1 86.62 445 ALA A CA 1
ATOM 3441 C C . ALA A 1 445 ? -1.75 -24.234 -0.972 1 86.62 445 ALA A C 1
ATOM 3443 O O . ALA A 1 445 ? -0.738 -23.578 -1.226 1 86.62 445 ALA A O 1
ATOM 3444 N N . ARG A 1 446 ? -2.666 -24.562 -1.893 1 84.38 446 ARG A N 1
ATOM 3445 C CA . ARG A 1 446 ? -2.217 -24.484 -3.279 1 84.38 446 ARG A CA 1
ATOM 3446 C C . ARG A 1 446 ? -3.102 -23.531 -4.082 1 84.38 446 ARG A C 1
ATOM 3448 O O . ARG A 1 446 ? -2.797 -23.219 -5.234 1 84.38 446 ARG A O 1
ATOM 3455 N N . ARG A 1 447 ? -4.133 -23.203 -3.541 1 90.19 447 ARG A N 1
ATOM 3456 C CA . ARG A 1 447 ? -4.984 -22.25 -4.234 1 90.19 447 ARG A CA 1
ATOM 3457 C C . ARG A 1 447 ? -4.891 -20.875 -3.582 1 90.19 447 ARG A C 1
ATOM 3459 O O . ARG A 1 447 ? -4.379 -19.922 -4.184 1 90.19 447 ARG A O 1
ATOM 3466 N N . SER A 1 448 ? -5.203 -20.781 -2.32 1 89.44 448 SER A N 1
ATOM 3467 C CA . SER A 1 448 ? -5.141 -19.516 -1.599 1 89.44 448 SER A CA 1
ATOM 3468 C C . SER A 1 448 ? -3.76 -19.297 -0.989 1 89.44 448 SER A C 1
ATOM 3470 O O . SER A 1 448 ? -3.357 -18.156 -0.746 1 89.44 448 SER A O 1
ATOM 3472 N N . GLN A 1 449 ? -3.076 -20.328 -0.649 1 87.75 449 GLN A N 1
ATOM 3473 C CA . GLN A 1 449 ? -1.748 -20.344 -0.044 1 87.75 449 GLN A CA 1
ATOM 3474 C C . GLN A 1 449 ? -1.779 -19.75 1.362 1 87.75 449 GLN A C 1
ATOM 3476 O O . GLN A 1 449 ? -0.756 -19.281 1.867 1 87.75 449 GLN A O 1
ATOM 3481 N N . LEU A 1 450 ? -2.928 -19.719 1.963 1 92.31 450 LEU A N 1
ATOM 3482 C CA . LEU A 1 450 ? -3.061 -19.156 3.307 1 92.31 450 LEU A CA 1
ATOM 3483 C C . LEU A 1 450 ? -2.229 -19.953 4.305 1 92.31 450 LEU A C 1
ATOM 3485 O O . LEU A 1 450 ? -1.68 -19.391 5.254 1 92.31 450 LEU A O 1
ATOM 3489 N N . ALA A 1 451 ? -2.123 -21.297 4.09 1 91.12 451 ALA A N 1
ATOM 3490 C CA . ALA A 1 451 ? -1.356 -22.156 4.984 1 91.12 451 ALA A CA 1
ATOM 3491 C C . ALA A 1 451 ? 0.11 -21.75 5.027 1 91.12 451 ALA A C 1
ATOM 3493 O O . ALA A 1 451 ? 0.765 -21.859 6.066 1 91.12 451 ALA A O 1
ATOM 3494 N N . PHE A 1 452 ? 0.574 -21.234 3.953 1 87.69 452 PHE A N 1
ATOM 3495 C CA . PHE A 1 452 ? 1.98 -20.859 3.867 1 87.69 452 PHE A CA 1
ATOM 3496 C C . PHE A 1 452 ? 2.178 -19.391 4.266 1 87.69 452 PHE A C 1
ATOM 3498 O O . PHE A 1 452 ? 3.291 -18.984 4.59 1 87.69 452 PHE A O 1
ATOM 3505 N N . LEU A 1 453 ? 1.188 -18.625 4.227 1 89.56 453 LEU A N 1
ATOM 3506 C CA . LEU A 1 453 ? 1.279 -17.219 4.586 1 89.56 453 LEU A CA 1
ATOM 3507 C C . LEU A 1 453 ? 1.208 -17.031 6.098 1 89.56 453 LEU A C 1
ATOM 3509 O O . LEU A 1 453 ? 1.961 -16.25 6.668 1 89.56 453 LEU A O 1
ATOM 3513 N N . ASP A 1 454 ? 0.318 -17.719 6.66 1 92.81 454 ASP A N 1
ATOM 3514 C CA . ASP A 1 454 ? 0.055 -17.609 8.094 1 92.81 454 ASP A CA 1
ATOM 3515 C C . ASP A 1 454 ? -0.533 -18.906 8.641 1 92.81 454 ASP A C 1
ATOM 3517 O O . ASP A 1 454 ? -1.733 -19.156 8.508 1 92.81 454 ASP A O 1
ATOM 3521 N N . THR A 1 455 ? 0.244 -19.609 9.375 1 92.44 455 THR A N 1
ATOM 3522 C CA . THR A 1 455 ? -0.153 -20.922 9.867 1 92.44 455 THR A CA 1
ATOM 3523 C C . THR A 1 455 ? -1.299 -20.812 10.867 1 92.44 455 THR A C 1
ATOM 3525 O O . THR A 1 455 ? -2.24 -21.594 10.844 1 92.44 455 THR A O 1
ATOM 3528 N N . ASP A 1 456 ? -1.24 -19.844 11.742 1 92.88 456 ASP A N 1
ATOM 3529 C CA . ASP A 1 456 ? -2.279 -19.672 12.75 1 92.88 456 ASP A CA 1
ATOM 3530 C C . ASP A 1 456 ? -3.602 -19.25 12.109 1 92.88 456 ASP A C 1
ATOM 3532 O O . ASP A 1 456 ? -4.664 -19.75 12.484 1 92.88 456 ASP A O 1
ATOM 3536 N N . ALA A 1 457 ? -3.502 -18.375 11.219 1 93.69 457 ALA A N 1
ATOM 3537 C CA . ALA A 1 457 ? -4.711 -17.953 10.516 1 93.69 457 ALA A CA 1
ATOM 3538 C C . ALA A 1 457 ? -5.34 -19.125 9.766 1 93.69 457 ALA A C 1
ATOM 3540 O O . ALA A 1 457 ? -6.566 -19.266 9.734 1 93.69 457 ALA A O 1
ATOM 3541 N N . ALA A 1 458 ? -4.516 -19.891 9.141 1 94.31 458 ALA A N 1
ATOM 3542 C CA . ALA A 1 458 ? -5.004 -21.078 8.445 1 94.31 458 ALA A CA 1
ATOM 3543 C C . ALA A 1 458 ? -5.691 -22.047 9.414 1 94.31 458 ALA A C 1
ATOM 3545 O O . ALA A 1 458 ? -6.727 -22.625 9.086 1 94.31 458 ALA A O 1
ATOM 3546 N N . GLY A 1 459 ? -5.109 -22.172 10.57 1 93.69 459 GLY A N 1
ATOM 3547 C CA . GLY A 1 459 ? -5.68 -23.047 11.578 1 93.69 459 GLY A CA 1
ATOM 3548 C C . GLY A 1 459 ? -7.07 -22.625 12.016 1 93.69 459 GLY A C 1
ATOM 3549 O O . GLY A 1 459 ? -7.941 -23.469 12.242 1 93.69 459 GLY A O 1
ATOM 3550 N N . ARG A 1 460 ? -7.297 -21.391 12.078 1 92.88 460 ARG A N 1
ATOM 3551 C CA . ARG A 1 460 ? -8.594 -20.875 12.516 1 92.88 460 ARG A CA 1
ATOM 3552 C C . ARG A 1 460 ? -9.641 -21.031 11.422 1 92.88 460 ARG A C 1
ATOM 3554 O O . ARG A 1 460 ? -10.844 -21.047 11.711 1 92.88 460 ARG A O 1
ATOM 3561 N N . ALA A 1 461 ? -9.195 -21.188 10.211 1 95.12 461 ALA A N 1
ATOM 3562 C CA . ALA A 1 461 ? -10.109 -21.234 9.078 1 95.12 461 ALA A CA 1
ATOM 3563 C C . ALA A 1 461 ? -10.469 -22.672 8.727 1 95.12 461 ALA A C 1
ATOM 3565 O O . ALA A 1 461 ? -11.32 -22.922 7.867 1 95.12 461 ALA A O 1
ATOM 3566 N N . LEU A 1 462 ? -9.961 -23.688 9.43 1 95.12 462 LEU A N 1
ATOM 3567 C CA . LEU A 1 462 ? -10.062 -25.094 9.023 1 95.12 462 LEU A CA 1
ATOM 3568 C C . LEU A 1 462 ? -11.516 -25.562 9.039 1 95.12 462 LEU A C 1
ATOM 3570 O O . LEU A 1 462 ? -11.984 -26.156 8.07 1 95.12 462 LEU A O 1
ATOM 3574 N N . SER A 1 463 ? -12.211 -25.25 10.133 1 94.38 463 SER A N 1
ATOM 3575 C CA . SER A 1 463 ? -13.578 -25.734 10.281 1 94.38 463 SER A CA 1
ATOM 3576 C C . SER A 1 463 ? -14.484 -25.172 9.188 1 94.38 463 SER A C 1
ATOM 3578 O O . SER A 1 463 ? -15.297 -25.906 8.617 1 94.38 463 SER A O 1
ATOM 3580 N N . ARG A 1 464 ? -14.312 -23.969 8.883 1 93.75 464 ARG A N 1
ATOM 3581 C CA . ARG A 1 464 ? -15.148 -23.344 7.867 1 93.75 464 ARG A CA 1
ATOM 3582 C C . ARG A 1 464 ? -14.82 -23.891 6.48 1 93.75 464 ARG A C 1
ATOM 3584 O O . ARG A 1 464 ? -15.719 -24.078 5.656 1 93.75 464 ARG A O 1
ATOM 3591 N N . ILE A 1 465 ? -13.594 -24.109 6.199 1 95.38 465 ILE A N 1
ATOM 3592 C CA . ILE A 1 465 ? -13.164 -24.656 4.918 1 95.38 465 ILE A CA 1
ATOM 3593 C C . ILE A 1 465 ? -13.789 -26.031 4.695 1 95.38 465 ILE A C 1
ATOM 3595 O O . ILE A 1 465 ? -14.32 -26.312 3.619 1 95.38 465 ILE A O 1
ATOM 3599 N N . ILE A 1 466 ? -13.805 -26.844 5.746 1 96.25 466 ILE A N 1
ATOM 3600 C CA . ILE A 1 466 ? -14.375 -28.172 5.652 1 96.25 466 ILE A CA 1
ATOM 3601 C C . ILE A 1 466 ? -15.883 -28.078 5.418 1 96.25 466 ILE A C 1
ATOM 3603 O O . ILE A 1 466 ? -16.438 -28.812 4.59 1 96.25 466 ILE A O 1
ATOM 3607 N N . GLN A 1 467 ? -16.5 -27.156 6.062 1 94.69 467 GLN A N 1
ATOM 3608 C CA . GLN A 1 467 ? -17.938 -26.969 5.93 1 94.69 467 GLN A CA 1
ATOM 3609 C C . GLN A 1 467 ? -18.328 -26.609 4.5 1 94.69 467 GLN A C 1
ATOM 3611 O O . GLN A 1 467 ? -19.266 -27.172 3.936 1 94.69 467 GLN A O 1
ATOM 3616 N N . ILE A 1 468 ? -17.625 -25.734 3.916 1 94.81 468 ILE A N 1
ATOM 3617 C CA . ILE A 1 468 ? -17.969 -25.234 2.588 1 94.81 468 ILE A CA 1
ATOM 3618 C C . ILE A 1 468 ? -17.688 -26.312 1.544 1 94.81 468 ILE A C 1
ATOM 3620 O O . ILE A 1 468 ? -18.516 -26.578 0.672 1 94.81 468 ILE A O 1
ATOM 3624 N N . LEU A 1 469 ? -16.531 -26.922 1.612 1 95.56 469 LEU A N 1
ATOM 3625 C CA . LEU A 1 469 ? -16.188 -27.938 0.622 1 95.56 469 LEU A CA 1
ATOM 3626 C C . LEU A 1 469 ? -17.078 -29.172 0.772 1 95.56 469 LEU A C 1
ATOM 3628 O O . LEU A 1 469 ? -17.375 -29.844 -0.214 1 95.56 469 LEU A O 1
ATOM 3632 N N . ALA A 1 470 ? -17.469 -29.484 2.023 1 96.12 470 ALA A N 1
ATOM 3633 C CA . ALA A 1 470 ? -18.391 -30.594 2.25 1 96.12 470 ALA A CA 1
ATOM 3634 C C . ALA A 1 470 ? -19.719 -30.359 1.55 1 96.12 470 ALA A C 1
ATOM 3636 O O . ALA A 1 470 ? -20.312 -31.297 1.002 1 96.12 470 ALA A O 1
ATOM 3637 N N . ALA A 1 471 ? -20.141 -29.172 1.614 1 94.94 471 ALA A N 1
ATOM 3638 C CA . ALA A 1 471 ? -21.391 -28.828 0.946 1 94.94 471 ALA A CA 1
ATOM 3639 C C . ALA A 1 471 ? -21.25 -28.938 -0.57 1 94.94 471 ALA A C 1
ATOM 3641 O O . ALA A 1 471 ? -22.172 -29.375 -1.256 1 94.94 471 ALA A O 1
ATOM 3642 N N . GLU A 1 472 ? -20.125 -28.531 -1.144 1 95.31 472 GLU A N 1
ATOM 3643 C CA . GLU A 1 472 ? -19.891 -28.531 -2.586 1 95.31 472 GLU A CA 1
ATOM 3644 C C . GLU A 1 472 ? -19.703 -29.953 -3.107 1 95.31 472 GLU A C 1
ATOM 3646 O O . GLU A 1 472 ? -20.156 -30.281 -4.207 1 95.31 472 GLU A O 1
ATOM 3651 N N . HIS A 1 473 ? -19.016 -30.766 -2.348 1 94 473 HIS A N 1
ATOM 3652 C CA . HIS A 1 473 ? -18.672 -32.125 -2.816 1 94 473 HIS A CA 1
ATOM 3653 C C . HIS A 1 473 ? -19.578 -33.156 -2.186 1 94 473 HIS A C 1
ATOM 3655 O O . HIS A 1 473 ? -19.391 -34.375 -2.414 1 94 473 HIS A O 1
ATOM 3661 N N . ASN A 1 474 ? -20.516 -32.75 -1.324 1 93.94 474 ASN A N 1
ATOM 3662 C CA . ASN A 1 474 ? -21.453 -33.656 -0.663 1 93.94 474 ASN A CA 1
ATOM 3663 C C . ASN A 1 474 ? -20.734 -34.719 0.164 1 93.94 474 ASN A C 1
ATOM 3665 O O . ASN A 1 474 ? -20.969 -35.906 0.004 1 93.94 474 ASN A O 1
ATOM 3669 N N . TRP A 1 475 ? -19.906 -34.281 1.022 1 93.06 475 TRP A N 1
ATOM 3670 C CA . TRP A 1 475 ? -19.172 -35.188 1.911 1 93.06 475 TRP A CA 1
ATOM 3671 C C . TRP A 1 475 ? -20.062 -35.656 3.059 1 93.06 475 TRP A C 1
ATOM 3673 O O . TRP A 1 475 ? -20.859 -34.875 3.592 1 93.06 475 TRP A O 1
ATOM 3683 N N . SER A 1 476 ? -19.875 -36.906 3.391 1 93.88 476 SER A N 1
ATOM 3684 C CA . SER A 1 476 ? -20.531 -37.406 4.59 1 93.88 476 SER A CA 1
ATOM 3685 C C . SER A 1 476 ? -19.875 -36.875 5.852 1 93.88 476 SER A C 1
ATOM 3687 O O . SER A 1 476 ? -18.781 -36.281 5.793 1 93.88 476 SER A O 1
ATOM 3689 N N . LYS A 1 477 ? -20.547 -37 6.988 1 94.88 477 LYS A N 1
ATOM 3690 C CA . LYS A 1 477 ? -20 -36.531 8.258 1 94.88 477 LYS A CA 1
ATOM 3691 C C . LYS A 1 477 ? -18.688 -37.25 8.586 1 94.88 477 LYS A C 1
ATOM 3693 O O . LYS A 1 477 ? -17.75 -36.625 9.117 1 94.88 477 LYS A O 1
ATOM 3698 N N . SER A 1 478 ? -18.734 -38.469 8.297 1 94 478 SER A N 1
ATOM 3699 C CA . SER A 1 478 ? -17.516 -39.25 8.531 1 94 478 SER A CA 1
ATOM 3700 C C . SER A 1 478 ? -16.359 -38.75 7.664 1 94 478 SER A C 1
ATOM 3702 O O . SER A 1 478 ? -15.234 -38.625 8.141 1 94 478 SER A O 1
ATOM 3704 N N . ARG A 1 479 ? -16.641 -38.469 6.473 1 92.19 479 ARG A N 1
ATOM 3705 C CA . ARG A 1 479 ? -15.625 -37.969 5.555 1 92.19 479 ARG A CA 1
ATOM 3706 C C . ARG A 1 479 ? -15.133 -36.594 5.984 1 92.19 479 ARG A C 1
ATOM 3708 O O . ARG A 1 479 ? -13.945 -36.281 5.848 1 92.19 479 ARG A O 1
ATOM 3715 N N . GLN A 1 480 ? -15.984 -35.812 6.488 1 94.88 480 GLN A N 1
ATOM 3716 C CA . GLN A 1 480 ? -15.625 -34.469 6.977 1 94.88 480 GLN A CA 1
ATOM 3717 C C . GLN A 1 480 ? -14.617 -34.562 8.117 1 94.88 480 GLN A C 1
ATOM 3719 O O . GLN A 1 480 ? -13.648 -33.812 8.164 1 94.88 480 GLN A O 1
ATOM 3724 N N . LYS A 1 481 ? -14.867 -35.469 8.953 1 94.69 481 LYS A N 1
ATOM 3725 C CA . LYS A 1 481 ? -13.969 -35.625 10.094 1 94.69 481 LYS A CA 1
ATOM 3726 C C . LYS A 1 481 ? -12.586 -36.094 9.641 1 94.69 481 LYS A C 1
ATOM 3728 O O . LYS A 1 481 ? -11.57 -35.656 10.18 1 94.69 481 LYS A O 1
ATOM 3733 N N . GLN A 1 482 ? -12.625 -37 8.734 1 92.12 482 GLN A N 1
ATOM 3734 C CA . GLN A 1 482 ? -11.359 -37.5 8.203 1 92.12 482 GLN A CA 1
ATOM 3735 C C . GLN A 1 482 ? -10.578 -36.375 7.516 1 92.12 482 GLN A C 1
ATOM 3737 O O . GLN A 1 482 ? -9.367 -36.25 7.711 1 92.12 482 GLN A O 1
ATOM 3742 N N . LYS A 1 483 ? -11.266 -35.625 6.719 1 90.81 483 LYS A N 1
ATOM 3743 C CA . LYS A 1 483 ? -10.633 -34.531 5.992 1 90.81 483 LYS A CA 1
ATOM 3744 C C . LYS A 1 483 ? -10.133 -33.469 6.953 1 90.81 483 LYS A C 1
ATOM 3746 O O . LYS A 1 483 ? -9.086 -32.844 6.715 1 90.81 483 LYS A O 1
ATOM 3751 N N . TYR A 1 484 ? -10.867 -33.219 7.984 1 93.69 484 TYR A N 1
ATOM 3752 C CA . TYR A 1 484 ? -10.461 -32.25 8.992 1 93.69 484 TYR A CA 1
ATOM 3753 C C . TYR A 1 484 ? -9.156 -32.688 9.664 1 93.69 484 TYR A C 1
ATOM 3755 O O . TYR A 1 484 ? -8.25 -31.859 9.852 1 93.69 484 TYR A O 1
ATOM 3763 N N . LYS A 1 485 ? -9.094 -33.938 9.969 1 92.94 485 LYS A N 1
ATOM 3764 C CA . LYS A 1 485 ? -7.891 -34.438 10.609 1 92.94 485 LYS A CA 1
ATOM 3765 C C . LYS A 1 485 ? -6.684 -34.344 9.68 1 92.94 485 LYS A C 1
ATOM 3767 O O . LYS A 1 485 ? -5.582 -34.031 10.117 1 92.94 485 LYS A O 1
ATOM 3772 N N . ARG A 1 486 ? -6.906 -34.688 8.492 1 89 486 ARG A N 1
ATOM 3773 C CA . ARG A 1 486 ? -5.836 -34.594 7.512 1 89 486 ARG A CA 1
ATOM 3774 C C . ARG A 1 486 ? -5.363 -33.125 7.371 1 89 486 ARG A C 1
ATOM 3776 O O . ARG A 1 486 ? -4.164 -32.875 7.238 1 89 486 ARG A O 1
ATOM 3783 N N . LEU A 1 487 ? -6.285 -32.281 7.324 1 90.25 487 LEU A N 1
ATOM 3784 C CA . LEU A 1 487 ? -5.988 -30.844 7.203 1 90.25 487 LEU A CA 1
ATOM 3785 C C . LEU A 1 487 ? -5.211 -30.344 8.414 1 90.25 487 LEU A C 1
ATOM 3787 O O . LEU A 1 487 ? -4.25 -29.594 8.273 1 90.25 487 LEU A O 1
ATOM 3791 N N . GLN A 1 488 ? -5.605 -30.719 9.523 1 91.94 488 GLN A N 1
ATOM 3792 C CA . GLN A 1 488 ? -4.922 -30.359 10.758 1 91.94 488 GLN A CA 1
ATOM 3793 C C . GLN A 1 488 ? -3.486 -30.875 10.766 1 91.94 488 GLN A C 1
ATOM 3795 O O . GLN A 1 488 ? -2.564 -30.172 11.172 1 91.94 488 GLN A O 1
ATOM 3800 N N . ASN A 1 489 ? -3.336 -32.062 10.336 1 88.88 489 ASN A N 1
ATOM 3801 C CA . ASN A 1 489 ? -2.008 -32.688 10.289 1 88.88 489 ASN A CA 1
ATOM 3802 C C . ASN A 1 489 ? -1.096 -31.938 9.305 1 88.88 489 ASN A C 1
ATOM 3804 O O . ASN A 1 489 ? 0.088 -31.734 9.586 1 88.88 489 ASN A O 1
ATOM 3808 N N . PHE A 1 490 ? -1.672 -31.703 8.328 1 85.25 490 PHE A N 1
ATOM 3809 C CA . PHE A 1 490 ? -0.875 -30.969 7.348 1 85.25 490 PHE A CA 1
ATOM 3810 C C . PHE A 1 490 ? -0.364 -29.656 7.938 1 85.25 490 PHE A C 1
ATOM 3812 O O . PHE A 1 490 ? 0.801 -29.297 7.754 1 85.25 490 PHE A O 1
ATOM 3819 N N . MET B 1 1 ? 7.285 44.75 34.281 1 17.98 1 MET B N 1
ATOM 3820 C CA . MET B 1 1 ? 7.773 44.094 33.062 1 17.98 1 MET B CA 1
ATOM 3821 C C . MET B 1 1 ? 6.633 43.812 32.094 1 17.98 1 MET B C 1
ATOM 3823 O O . MET B 1 1 ? 5.684 43.094 32.438 1 17.98 1 MET B O 1
ATOM 3827 N N . ALA B 1 2 ? 6.301 44.781 31.297 1 21.7 2 ALA B N 1
ATOM 3828 C CA . ALA B 1 2 ? 5.152 44.906 30.391 1 21.7 2 ALA B CA 1
ATOM 3829 C C . ALA B 1 2 ? 5.051 43.688 29.469 1 21.7 2 ALA B C 1
ATOM 3831 O O . ALA B 1 2 ? 5.996 43.375 28.75 1 21.7 2 ALA B O 1
ATOM 3832 N N . LEU B 1 3 ? 4.355 42.75 29.938 1 23.92 3 LEU B N 1
ATOM 3833 C CA . LEU B 1 3 ? 4.074 41.5 29.25 1 23.92 3 LEU B CA 1
ATOM 3834 C C . LEU B 1 3 ? 3.604 41.75 27.828 1 23.92 3 LEU B C 1
ATOM 3836 O O . LEU B 1 3 ? 2.637 42.469 27.609 1 23.92 3 LEU B O 1
ATOM 3840 N N . THR B 1 4 ? 4.52 41.969 26.969 1 26.94 4 THR B N 1
ATOM 3841 C CA . THR B 1 4 ? 4.312 42.094 25.531 1 26.94 4 THR B CA 1
ATOM 3842 C C . THR B 1 4 ? 3.434 40.969 25 1 26.94 4 THR B C 1
ATOM 3844 O O . THR B 1 4 ? 3.814 39.781 25.062 1 26.94 4 THR B O 1
ATOM 3847 N N . THR B 1 5 ? 2.094 41.094 25.391 1 28.48 5 THR B N 1
ATOM 3848 C CA . THR B 1 5 ? 1.086 40.094 25.047 1 28.48 5 THR B CA 1
ATOM 3849 C C . THR B 1 5 ? 0.716 40.188 23.578 1 28.48 5 THR B C 1
ATOM 3851 O O . THR B 1 5 ? 0.413 41.281 23.062 1 28.48 5 THR B O 1
ATOM 3854 N N . LEU B 1 6 ? 1.317 39.469 22.781 1 30.19 6 LEU B N 1
ATOM 3855 C CA . LEU B 1 6 ? 0.873 39.312 21.406 1 30.19 6 LEU B CA 1
ATOM 3856 C C . LEU B 1 6 ? -0.381 38.438 21.328 1 30.19 6 LEU B C 1
ATOM 3858 O O . LEU B 1 6 ? -0.432 37.375 21.922 1 30.19 6 LEU B O 1
ATOM 3862 N N . ILE B 1 7 ? -1.596 39.188 21.156 1 28.7 7 ILE B N 1
ATOM 3863 C CA . ILE B 1 7 ? -2.83 38.438 20.922 1 28.7 7 ILE B CA 1
ATOM 3864 C C . ILE B 1 7 ? -2.887 37.969 19.469 1 28.7 7 ILE B C 1
ATOM 3866 O O . ILE B 1 7 ? -2.707 38.781 18.547 1 28.7 7 ILE B O 1
ATOM 3870 N N . HIS B 1 8 ? -2.699 36.719 19.219 1 33.75 8 HIS B N 1
ATOM 3871 C CA . HIS B 1 8 ? -2.799 36.156 17.875 1 33.75 8 HIS B CA 1
ATOM 3872 C C . HIS B 1 8 ? -4.156 35.5 17.656 1 33.75 8 HIS B C 1
ATOM 3874 O O . HIS B 1 8 ? -4.605 34.719 18.469 1 33.75 8 HIS B O 1
ATOM 3880 N N . ILE B 1 9 ? -5.09 36.156 16.844 1 30.2 9 ILE B N 1
ATOM 3881 C CA . ILE B 1 9 ? -6.43 35.656 16.562 1 30.2 9 ILE B CA 1
ATOM 3882 C C . ILE B 1 9 ? -6.383 34.656 15.398 1 30.2 9 ILE B C 1
ATOM 3884 O O . ILE B 1 9 ? -6.117 35.062 14.258 1 30.2 9 ILE B O 1
ATOM 3888 N N . PRO B 1 10 ? -6.219 33.344 15.586 1 37.47 10 PRO B N 1
ATOM 3889 C CA . PRO B 1 10 ? -5.941 32.344 14.539 1 37.47 10 PRO B CA 1
ATOM 3890 C C . PRO B 1 10 ? -7.199 31.891 13.805 1 37.47 10 PRO B C 1
ATOM 3892 O O . PRO B 1 10 ? -8.195 31.547 14.438 1 37.47 10 PRO B O 1
ATOM 3895 N N . LEU B 1 11 ? -7.562 32.438 12.789 1 32.78 11 LEU B N 1
ATOM 3896 C CA . LEU B 1 11 ? -8.594 31.656 12.109 1 32.78 11 LEU B CA 1
ATOM 3897 C C . LEU B 1 11 ? -7.969 30.516 11.32 1 32.78 11 LEU B C 1
ATOM 3899 O O . LEU B 1 11 ? -8.547 29.422 11.234 1 32.78 11 LEU B O 1
ATOM 3903 N N . VAL B 1 12 ? -7.078 30.953 10.367 1 36.28 12 VAL B N 1
ATOM 3904 C CA . VAL B 1 12 ? -6.465 29.922 9.523 1 36.28 12 VAL B CA 1
ATOM 3905 C C . VAL B 1 12 ? -5.105 29.531 10.094 1 36.28 12 VAL B C 1
ATOM 3907 O O . VAL B 1 12 ? -4.254 30.391 10.344 1 36.28 12 VAL B O 1
ATOM 3910 N N . PHE B 1 13 ? -4.918 28.375 10.641 1 40.12 13 PHE B N 1
ATOM 3911 C CA . PHE B 1 13 ? -3.979 27.859 11.633 1 40.12 13 PHE B CA 1
ATOM 3912 C C . PHE B 1 13 ? -2.553 27.891 11.102 1 40.12 13 PHE B C 1
ATOM 3914 O O . PHE B 1 13 ? -1.606 28.141 11.852 1 40.12 13 PHE B O 1
ATOM 3921 N N . ARG B 1 14 ? -2.299 27.734 9.836 1 46.12 14 ARG B N 1
ATOM 3922 C CA . ARG B 1 14 ? -0.95 27.297 9.5 1 46.12 14 ARG B CA 1
ATOM 3923 C C . ARG B 1 14 ? 0.071 28.391 9.781 1 46.12 14 ARG B C 1
ATOM 3925 O O . ARG B 1 14 ? 1.053 28.172 10.492 1 46.12 14 ARG B O 1
ATOM 3932 N N . PRO B 1 15 ? -0.084 29.562 9.172 1 41.81 15 PRO B N 1
ATOM 3933 C CA . PRO B 1 15 ? 0.982 30.562 9.32 1 41.81 15 PRO B CA 1
ATOM 3934 C C . PRO B 1 15 ? 1.177 31 10.766 1 41.81 15 PRO B C 1
ATOM 3936 O O . PRO B 1 15 ? 2.305 31.281 11.18 1 41.81 15 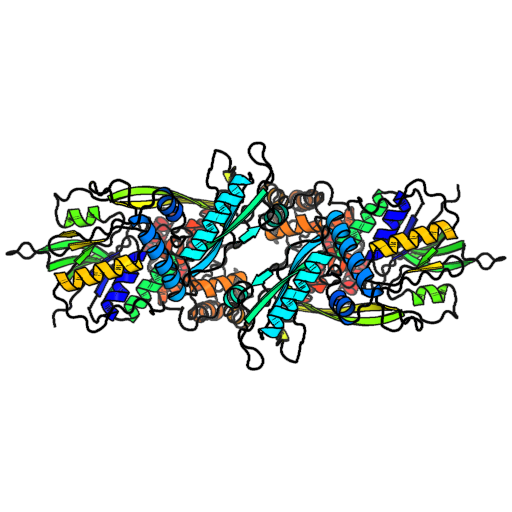PRO B O 1
ATOM 3939 N N . LEU B 1 16 ? 0.172 30.859 11.531 1 44.97 16 LEU B N 1
ATOM 3940 C CA . LEU B 1 16 ? 0.162 31.547 12.82 1 44.97 16 LEU B CA 1
ATOM 3941 C C . LEU B 1 16 ? 0.944 30.766 13.859 1 44.97 16 LEU B C 1
ATOM 3943 O O . LEU B 1 16 ? 1.658 31.344 14.68 1 44.97 16 LEU B O 1
ATOM 3947 N N . SER B 1 17 ? 0.72 29.516 13.734 1 44.72 17 SER B N 1
ATOM 3948 C CA . SER B 1 17 ? 1.421 28.75 14.758 1 44.72 17 SER B CA 1
ATOM 3949 C C . SER B 1 17 ? 2.934 28.875 14.609 1 44.72 17 SER B C 1
ATOM 3951 O O . SER B 1 17 ? 3.664 28.875 15.602 1 44.72 17 SER B O 1
ATOM 3953 N N . TYR B 1 18 ? 3.156 29.266 13.352 1 48.72 18 TYR B N 1
ATOM 3954 C CA . TYR B 1 18 ? 4.582 29.516 13.148 1 48.72 18 TYR B CA 1
ATOM 3955 C C . TYR B 1 18 ? 5.008 30.812 13.812 1 48.72 18 TYR B C 1
ATOM 3957 O O . TYR B 1 18 ? 6.086 30.891 14.406 1 48.72 18 TYR B O 1
ATOM 3965 N N . LEU B 1 19 ? 4.051 31.719 13.781 1 48.28 19 LEU B N 1
ATOM 3966 C CA . LEU B 1 19 ? 4.34 33.031 14.352 1 48.28 19 LEU B CA 1
ATOM 3967 C C . LEU B 1 19 ? 4.594 32.938 15.852 1 48.28 19 LEU B C 1
ATOM 3969 O O . LEU B 1 19 ? 5.57 33.5 16.359 1 48.28 19 LEU B O 1
ATOM 3973 N N . SER B 1 20 ? 3.756 32.25 16.469 1 41.22 20 SER B N 1
ATOM 3974 C CA . SER B 1 20 ? 3.844 32.188 17.922 1 41.22 20 SER B CA 1
ATOM 3975 C C . SER B 1 20 ? 5.117 31.453 18.375 1 41.22 20 SER B C 1
ATOM 3977 O O . SER B 1 20 ? 5.75 31.859 19.344 1 41.22 20 SER B O 1
ATOM 3979 N N . THR B 1 21 ? 5.441 30.531 17.594 1 47.41 21 THR B N 1
ATOM 3980 C CA . THR B 1 21 ? 6.664 29.812 17.922 1 47.41 21 THR B CA 1
ATOM 3981 C C . THR B 1 21 ? 7.887 30.703 17.75 1 47.41 21 THR B C 1
ATOM 3983 O O . THR B 1 21 ? 8.773 30.719 18.594 1 47.41 21 THR B O 1
ATOM 3986 N N . ILE B 1 22 ? 7.773 31.531 16.828 1 51.56 22 ILE B N 1
ATOM 3987 C CA . ILE B 1 22 ? 8.914 32.406 16.531 1 51.56 22 ILE B CA 1
ATOM 3988 C C . ILE B 1 22 ? 9.039 33.469 17.594 1 51.56 22 ILE B C 1
ATOM 3990 O O . ILE B 1 22 ? 10.141 33.75 18.094 1 51.56 22 ILE B O 1
ATOM 3994 N N . PHE B 1 23 ? 7.938 33.969 18.016 1 51.44 23 PHE B N 1
ATOM 3995 C CA . PHE B 1 23 ? 7.965 35.062 18.984 1 51.44 23 PHE B CA 1
ATOM 3996 C C . PHE B 1 23 ? 8.516 34.562 20.312 1 51.44 23 PHE B C 1
ATOM 3998 O O . PHE B 1 23 ? 9.359 35.25 20.922 1 51.44 23 PHE B O 1
ATOM 4005 N N . ASN B 1 24 ? 8.062 33.5 20.719 1 52.62 24 ASN B N 1
ATOM 4006 C CA . ASN B 1 24 ? 8.477 33.062 22.047 1 52.62 24 ASN B CA 1
ATOM 4007 C C . ASN B 1 24 ? 9.945 32.656 22.062 1 52.62 24 ASN B C 1
ATOM 4009 O O . ASN B 1 24 ? 10.625 32.844 23.078 1 52.62 24 ASN B O 1
ATOM 4013 N N . LEU B 1 25 ? 10.352 32.281 20.953 1 53.31 25 LEU B N 1
ATOM 4014 C CA . LEU B 1 25 ? 11.781 31.984 20.891 1 53.31 25 LEU B CA 1
ATOM 4015 C C . LEU B 1 25 ? 12.594 33.281 21.031 1 53.31 25 LEU B C 1
ATOM 4017 O O . LEU B 1 25 ? 13.758 33.219 21.453 1 53.31 25 LEU B O 1
ATOM 4021 N N . ASN B 1 26 ? 11.914 34.375 20.859 1 54.25 26 ASN B N 1
ATOM 4022 C CA . ASN B 1 26 ? 12.578 35.656 21.016 1 54.25 26 ASN B CA 1
ATOM 4023 C C . ASN B 1 26 ? 12.25 36.312 22.359 1 54.25 26 ASN B C 1
ATOM 4025 O O . ASN B 1 26 ? 12.461 37.5 22.547 1 54.25 26 ASN B O 1
ATOM 4029 N N . LYS B 1 27 ? 11.773 35.438 23.312 1 53.88 27 LYS B N 1
ATOM 4030 C CA . LYS B 1 27 ? 11.469 35.875 24.672 1 53.88 27 LYS B CA 1
ATOM 4031 C C . LYS B 1 27 ? 10.414 37 24.656 1 53.88 27 LYS B C 1
ATOM 4033 O O . LYS B 1 27 ? 10.531 37.969 25.406 1 53.88 27 LYS B O 1
ATOM 4038 N N . VAL B 1 28 ? 9.695 37.031 23.656 1 52.81 28 VAL B N 1
ATOM 4039 C CA . VAL B 1 28 ? 8.516 37.906 23.656 1 52.81 28 VAL B CA 1
ATOM 4040 C C . VAL B 1 28 ? 7.273 37.094 24 1 52.81 28 VAL B C 1
ATOM 4042 O O . VAL B 1 28 ? 7.055 36 23.469 1 52.81 28 VAL B O 1
ATOM 4045 N N . LYS B 1 29 ? 6.719 37.531 25.125 1 55.28 29 LYS B N 1
ATOM 4046 C CA . LYS B 1 29 ? 5.512 36.812 25.547 1 55.28 29 LYS B CA 1
ATOM 4047 C C . LYS B 1 29 ? 4.414 36.938 24.484 1 55.28 29 LYS B C 1
ATOM 4049 O O . LYS B 1 29 ? 4.082 38.031 24.047 1 55.28 29 LYS B O 1
ATOM 4054 N N . THR B 1 30 ? 4.109 35.844 23.938 1 54.59 30 THR B N 1
ATOM 4055 C CA . THR B 1 30 ? 3.109 35.812 22.875 1 54.59 30 THR B CA 1
ATOM 4056 C C . THR B 1 30 ? 1.846 35.094 23.328 1 54.59 30 THR B C 1
ATOM 4058 O O . THR B 1 30 ? 1.922 34.094 24.031 1 54.59 30 THR B O 1
ATOM 4061 N N . TYR B 1 31 ? 0.686 35.906 23.219 1 47.62 31 TYR B N 1
ATOM 4062 C CA . TYR B 1 31 ? -0.627 35.312 23.453 1 47.62 31 TYR B CA 1
ATOM 4063 C C . TYR B 1 31 ? -1.298 34.906 22.141 1 47.62 31 TYR B C 1
ATOM 4065 O O . TYR B 1 31 ? -1.407 35.719 21.219 1 47.62 31 TYR B O 1
ATOM 4073 N N . LEU B 1 32 ? -1.467 33.688 22.031 1 53.09 32 LEU B N 1
ATOM 4074 C CA . LEU B 1 32 ? -2.148 33.188 20.844 1 53.09 32 LEU B CA 1
ATOM 4075 C C . LEU B 1 32 ? -3.617 32.875 21.141 1 53.09 32 LEU B C 1
ATOM 4077 O O . LEU B 1 32 ? -3.93 32.125 22.062 1 53.09 32 LEU B O 1
ATOM 4081 N N . VAL B 1 33 ? -4.488 33.781 20.594 1 45.56 33 VAL B N 1
ATOM 4082 C CA . VAL B 1 33 ? -5.926 33.562 20.734 1 45.56 33 VAL B CA 1
ATOM 4083 C C . VAL B 1 33 ? -6.457 32.844 19.484 1 45.56 33 VAL B C 1
ATOM 4085 O O . VAL B 1 33 ? -6.312 33.344 18.375 1 45.56 33 VAL B O 1
ATOM 4088 N N . LEU B 1 34 ? -6.801 31.656 19.703 1 50.81 34 LEU B N 1
ATOM 4089 C CA . LEU B 1 34 ? -7.332 30.828 18.625 1 50.81 34 LEU B CA 1
ATOM 4090 C C . LEU B 1 34 ? -8.859 30.844 18.641 1 50.81 34 LEU B C 1
ATOM 4092 O O . LEU B 1 34 ? -9.477 30.547 19.656 1 50.81 34 LEU B O 1
ATOM 4096 N N . TYR B 1 35 ? -9.438 31.641 17.625 1 46.38 35 TYR B N 1
ATOM 4097 C CA . TYR B 1 35 ? -10.891 31.688 17.484 1 46.38 35 TYR B CA 1
ATOM 4098 C C . TYR B 1 35 ? -11.414 30.375 16.891 1 46.38 35 TYR B C 1
ATOM 4100 O O . TYR B 1 35 ? -10.867 29.875 15.914 1 46.38 35 TYR B O 1
ATOM 4108 N N . ASN B 1 36 ? -11.945 29.516 17.656 1 45.91 36 ASN B N 1
ATOM 4109 C CA . ASN B 1 36 ? -12.5 28.266 17.156 1 45.91 36 ASN B CA 1
ATOM 4110 C C . ASN B 1 36 ? -13.805 28.5 16.406 1 45.91 36 ASN B C 1
ATOM 4112 O O . ASN B 1 36 ? -14.727 27.688 16.469 1 45.91 36 ASN B O 1
ATOM 4116 N N . GLN B 1 37 ? -14.305 29.641 16.109 1 38.59 37 GLN B N 1
ATOM 4117 C CA . GLN B 1 37 ? -15.617 29.344 15.547 1 38.59 37 GLN B CA 1
ATOM 4118 C C . GLN B 1 37 ? -15.516 28.25 14.477 1 38.59 37 GLN B C 1
ATOM 4120 O O . GLN B 1 37 ? -14.484 27.578 14.367 1 38.59 37 GLN B O 1
ATOM 4125 N N . ASP B 1 38 ? -16.25 28.656 13.219 1 34.91 38 ASP B N 1
ATOM 4126 C CA . ASP B 1 38 ? -16.375 27.812 12.031 1 34.91 38 ASP B CA 1
ATOM 4127 C C . ASP B 1 38 ? -15.016 27.453 11.461 1 34.91 38 ASP B C 1
ATOM 4129 O O . ASP B 1 38 ? -14.438 28.219 10.68 1 34.91 38 ASP B O 1
ATOM 4133 N N . ILE B 1 39 ? -14.258 27.078 12.281 1 38.53 39 ILE B N 1
ATOM 4134 C CA . ILE B 1 39 ? -13.008 26.422 11.898 1 38.53 39 ILE B CA 1
ATOM 4135 C C . ILE B 1 39 ? -13.164 25.812 10.508 1 38.53 39 ILE B C 1
ATOM 4137 O O . ILE B 1 39 ? -12.742 24.672 10.281 1 38.53 39 ILE B O 1
ATOM 4141 N N . GLN B 1 40 ? -14.164 26.109 10.086 1 36.75 40 GLN B N 1
ATOM 4142 C CA . GLN B 1 40 ? -14.539 25.562 8.789 1 36.75 40 GLN B CA 1
ATOM 4143 C C . GLN B 1 40 ? -13.383 25.656 7.797 1 36.75 40 GLN B C 1
ATOM 4145 O O . GLN B 1 40 ? -13.344 24.938 6.801 1 36.75 40 GLN B O 1
ATOM 4150 N N . ARG B 1 41 ? -12.617 26.859 7.984 1 38.84 41 ARG B N 1
ATOM 4151 C CA . ARG B 1 41 ? -11.828 27.188 6.801 1 38.84 41 ARG B CA 1
ATOM 4152 C C . ARG B 1 41 ? -10.531 26.406 6.77 1 38.84 41 ARG B C 1
ATOM 4154 O O . ARG B 1 41 ? -9.734 26.531 5.836 1 38.84 41 ARG B O 1
ATOM 4161 N N . SER B 1 42 ? -10.078 26.203 8.109 1 41.09 42 SER B N 1
ATOM 4162 C CA . SER B 1 42 ? -8.789 25.562 7.848 1 41.09 42 SER B CA 1
ATOM 4163 C C . SER B 1 42 ? -8.961 24.312 7.004 1 41.09 42 SER B C 1
ATOM 4165 O O . SER B 1 42 ? -9.719 23.406 7.371 1 41.09 42 SER B O 1
ATOM 4167 N N . ARG B 1 43 ? -8.945 24.656 5.734 1 41.75 43 ARG B N 1
ATOM 4168 C CA . ARG B 1 43 ? -8.977 23.75 4.586 1 41.75 43 ARG B CA 1
ATOM 4169 C C . ARG B 1 43 ? -8.195 22.469 4.871 1 41.75 43 ARG B C 1
ATOM 4171 O O . ARG B 1 43 ? -7.016 22.531 5.234 1 41.75 43 ARG B O 1
ATOM 4178 N N . LYS B 1 44 ? -8.789 21.438 5.512 1 46.31 44 LYS B N 1
ATOM 4179 C CA . LYS B 1 44 ? -8.406 20.047 5.73 1 46.31 44 LYS B CA 1
ATOM 4180 C C . LYS B 1 44 ? -7.723 19.469 4.492 1 46.31 44 LYS B C 1
ATOM 4182 O O . LYS B 1 44 ? -8.352 18.766 3.699 1 46.31 44 LYS B O 1
ATOM 4187 N N . GLY B 1 45 ? -7.316 20.172 3.578 1 44.88 45 GLY B N 1
ATOM 4188 C CA . GLY B 1 45 ? -6.984 19.453 2.361 1 44.88 45 GLY B CA 1
ATOM 4189 C C . GLY B 1 45 ? -5.617 18.797 2.41 1 44.88 45 GLY B C 1
ATOM 4190 O O . GLY B 1 45 ? -4.82 19.078 3.309 1 44.88 45 GLY B O 1
ATOM 4191 N N . ILE B 1 46 ? -5.477 17.438 2.186 1 47.5 46 ILE B N 1
ATOM 4192 C CA . ILE B 1 46 ? -4.18 16.938 1.724 1 47.5 46 ILE B CA 1
ATOM 4193 C C . ILE B 1 46 ? -3.398 18.094 1.082 1 47.5 46 ILE B C 1
ATOM 4195 O O . ILE B 1 46 ? -3.807 18.625 0.049 1 47.5 46 ILE B O 1
ATOM 4199 N N . SER B 1 47 ? -2.693 18.812 2.021 1 62 47 SER B N 1
ATOM 4200 C CA . SER B 1 47 ? -2.221 20.125 1.593 1 62 47 SER B CA 1
ATOM 4201 C C . SER B 1 47 ? -0.795 20.047 1.056 1 62 47 SER B C 1
ATOM 4203 O O . SER B 1 47 ? 0.077 19.438 1.677 1 62 47 SER B O 1
ATOM 4205 N N . PHE B 1 48 ? -0.735 20.078 -0.143 1 64.62 48 PHE B N 1
ATOM 4206 C CA . PHE B 1 48 ? 0.553 20.281 -0.793 1 64.62 48 PHE B CA 1
ATOM 4207 C C . PHE B 1 48 ? 1.281 21.469 -0.178 1 64.62 48 PHE B C 1
ATOM 4209 O O . PHE B 1 48 ? 0.652 22.453 0.215 1 64.62 48 PHE B O 1
ATOM 4216 N N . ILE B 1 49 ? 2.451 21.109 0.205 1 63.44 49 ILE B N 1
ATOM 4217 C CA . ILE B 1 49 ? 3.307 22.25 0.521 1 63.44 49 ILE B CA 1
ATOM 4218 C C . ILE B 1 49 ? 3.629 23.016 -0.756 1 63.44 49 ILE B C 1
ATOM 4220 O O . ILE B 1 49 ? 3.932 22.422 -1.792 1 63.44 49 ILE B O 1
ATOM 4224 N N . THR B 1 50 ? 3.225 24.031 -0.963 1 57.72 50 THR B N 1
ATOM 4225 C CA . THR B 1 50 ? 3.336 24.812 -2.18 1 57.72 50 THR B CA 1
ATOM 4226 C C . THR B 1 50 ? 4.695 24.609 -2.842 1 57.72 50 THR B C 1
ATOM 4228 O O . THR B 1 50 ? 5.734 24.75 -2.193 1 57.72 50 THR B O 1
ATOM 4231 N N . THR B 1 51 ? 4.863 23.922 -3.971 1 59.22 51 THR B N 1
ATOM 4232 C CA . THR B 1 51 ? 6.129 23.562 -4.605 1 59.22 51 THR B CA 1
ATOM 4233 C C . THR B 1 51 ? 6.59 24.672 -5.547 1 59.22 51 THR B C 1
ATOM 4235 O O . THR B 1 51 ? 7.777 24.75 -5.879 1 59.22 51 THR B O 1
ATOM 4238 N N . GLY B 1 52 ? 5.801 25.625 -5.84 1 62.12 52 GLY B N 1
ATOM 4239 C CA . GLY B 1 52 ? 6.258 26.719 -6.688 1 62.12 52 GLY B CA 1
ATOM 4240 C C . GLY B 1 52 ? 6.41 26.328 -8.141 1 62.12 52 GLY B C 1
ATOM 4241 O O . GLY B 1 52 ? 6.855 27.125 -8.969 1 62.12 52 GLY B O 1
ATOM 4242 N N . VAL B 1 53 ? 6.102 25.031 -8.508 1 66.12 53 VAL B N 1
ATOM 4243 C CA . VAL B 1 53 ? 6.316 24.578 -9.883 1 66.12 53 VAL B CA 1
ATOM 4244 C C . VAL B 1 53 ? 5.441 25.391 -10.836 1 66.12 53 VAL B C 1
ATOM 4246 O O . VAL B 1 53 ? 5.848 25.703 -11.961 1 66.12 53 VAL B O 1
ATOM 4249 N N . GLN B 1 54 ? 4.414 25.766 -10.43 1 66.56 54 GLN B N 1
ATOM 4250 C CA . GLN B 1 54 ? 3.49 26.547 -11.242 1 66.56 54 GLN B CA 1
ATOM 4251 C C . GLN B 1 54 ? 4.043 27.938 -11.516 1 66.56 54 GLN B C 1
ATOM 4253 O O . GLN B 1 54 ? 3.732 28.547 -12.547 1 66.56 54 GLN B O 1
ATOM 4258 N N . TYR B 1 55 ? 4.875 28.375 -10.68 1 67.88 55 TYR B N 1
ATOM 4259 C CA . TYR B 1 55 ? 5.453 29.703 -10.828 1 67.88 55 TYR B CA 1
ATOM 4260 C C . TYR B 1 55 ? 6.656 29.672 -11.766 1 67.88 55 TYR B C 1
ATOM 4262 O O . TYR B 1 55 ? 7.051 30.703 -12.305 1 67.88 55 TYR B O 1
ATOM 4270 N N . LEU B 1 56 ? 7.211 28.484 -11.867 1 72.94 56 LEU B N 1
ATOM 4271 C CA . LEU B 1 56 ? 8.406 28.359 -12.695 1 72.94 56 LEU B CA 1
ATOM 4272 C C . LEU B 1 56 ? 8.078 28.625 -14.156 1 72.94 56 LEU B C 1
ATOM 4274 O O . LEU B 1 56 ? 8.859 29.25 -14.875 1 72.94 56 LEU B O 1
ATOM 4278 N N . ASP B 1 57 ? 6.973 28.078 -14.523 1 72.81 57 ASP B N 1
ATOM 4279 C CA . ASP B 1 57 ? 6.555 28.297 -15.906 1 72.81 57 ASP B CA 1
ATOM 4280 C C . ASP B 1 57 ? 6.434 29.781 -16.219 1 72.81 57 ASP B C 1
ATOM 4282 O O . ASP B 1 57 ? 6.965 30.25 -17.219 1 72.81 57 ASP B O 1
ATOM 4286 N N . LYS B 1 58 ? 5.82 30.453 -15.336 1 69.5 58 LYS B N 1
ATOM 4287 C CA . LYS B 1 58 ? 5.637 31.891 -15.523 1 69.5 58 LYS B CA 1
ATOM 4288 C C . LYS B 1 58 ? 6.957 32.625 -15.391 1 69.5 58 LYS B C 1
ATOM 4290 O O . LYS B 1 58 ? 7.195 33.625 -16.094 1 69.5 58 LYS B O 1
ATOM 4295 N N . ALA B 1 59 ? 7.816 32.219 -14.586 1 75 59 ALA B N 1
ATOM 4296 C CA . ALA B 1 59 ? 9.109 32.844 -14.367 1 75 59 ALA B CA 1
ATOM 4297 C C . ALA B 1 59 ? 10.008 32.719 -15.594 1 75 59 ALA B C 1
ATOM 4299 O O . ALA B 1 59 ? 10.664 33.688 -16 1 75 59 ALA B O 1
ATOM 4300 N N . VAL B 1 60 ? 10.008 31.578 -16.172 1 73.5 60 VAL B N 1
ATOM 4301 C CA . VAL B 1 60 ? 10.914 31.297 -17.281 1 73.5 60 VAL B CA 1
ATOM 4302 C C . VAL B 1 60 ? 10.375 31.938 -18.562 1 73.5 60 VAL B C 1
ATOM 4304 O O . VAL B 1 60 ? 11.125 32.562 -19.312 1 73.5 60 VAL B O 1
ATOM 4307 N N . PHE B 1 61 ? 9.086 31.828 -18.734 1 74.06 61 PHE B N 1
ATOM 4308 C CA . PHE B 1 61 ? 8.531 32.312 -20 1 74.06 61 PHE B CA 1
ATOM 4309 C C . PHE B 1 61 ? 8.406 33.844 -20 1 74.06 61 PHE B C 1
ATOM 4311 O O . PHE B 1 61 ? 8.602 34.469 -21.031 1 74.06 61 PHE B O 1
ATOM 4318 N N . ASN B 1 62 ? 8.102 34.344 -18.781 1 74.19 62 ASN B N 1
ATOM 4319 C CA . ASN B 1 62 ? 7.949 35.781 -18.719 1 74.19 62 ASN B CA 1
ATOM 4320 C C . ASN B 1 62 ? 9.219 36.469 -18.203 1 74.19 62 ASN B C 1
ATOM 4322 O O . ASN B 1 62 ? 9.273 37.688 -18.078 1 74.19 62 ASN B O 1
ATOM 4326 N N . LEU B 1 63 ? 10.25 35.688 -18.062 1 74.88 63 LEU B N 1
ATOM 4327 C CA . LEU B 1 63 ? 11.508 36.219 -17.531 1 74.88 63 LEU B CA 1
ATOM 4328 C C . LEU B 1 63 ? 11.266 37.125 -16.344 1 74.88 63 LEU B C 1
ATOM 4330 O O . LEU B 1 63 ? 11.773 38.25 -16.297 1 74.88 63 LEU B O 1
ATOM 4334 N N . ASP B 1 64 ? 10.336 36.812 -15.539 1 79.12 64 ASP B N 1
ATOM 4335 C CA . ASP B 1 64 ? 9.945 37.594 -14.367 1 79.12 64 ASP B CA 1
ATOM 4336 C C . ASP B 1 64 ? 10.766 37.188 -13.148 1 79.12 64 ASP B C 1
ATOM 4338 O O . ASP B 1 64 ? 10.602 36.094 -12.617 1 79.12 64 ASP B O 1
ATOM 4342 N N . TYR B 1 65 ? 11.562 38.094 -12.695 1 78.56 65 TYR B N 1
ATOM 4343 C CA . TYR B 1 65 ? 12.43 37.844 -11.547 1 78.56 65 TYR B CA 1
ATOM 4344 C C . TYR B 1 65 ? 11.617 37.719 -10.266 1 78.56 65 TYR B C 1
ATOM 4346 O O . TYR B 1 65 ? 12.016 37 -9.344 1 78.56 65 TYR B O 1
ATOM 4354 N N . GLY B 1 66 ? 10.578 38.438 -10.18 1 72.31 66 GLY B N 1
ATOM 4355 C CA . GL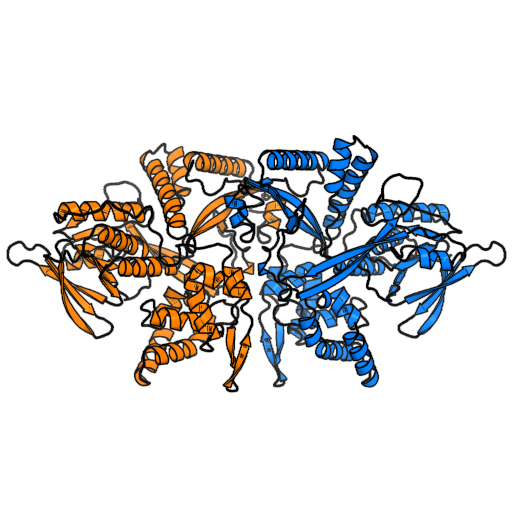Y B 1 66 ? 9.711 38.344 -9.016 1 72.31 66 GLY B CA 1
ATOM 4356 C C . GLY B 1 66 ? 9.133 36.938 -8.82 1 72.31 66 GLY B C 1
ATOM 4357 O O . GLY B 1 66 ? 9.109 36.406 -7.703 1 72.31 66 GLY B O 1
ATOM 4358 N N . GLN B 1 67 ? 8.828 36.406 -9.859 1 74.12 67 GLN B N 1
ATOM 4359 C CA . GLN B 1 67 ? 8.281 35.031 -9.812 1 74.12 67 GLN B CA 1
ATOM 4360 C C . GLN B 1 67 ? 9.367 34.031 -9.492 1 74.12 67 GLN B C 1
ATOM 4362 O O . GLN B 1 67 ? 9.109 33.031 -8.805 1 74.12 67 GLN B O 1
ATOM 4367 N N . LEU B 1 68 ? 10.461 34.219 -10.031 1 79.38 68 LEU B N 1
ATOM 4368 C CA . LEU B 1 68 ? 11.57 33.312 -9.734 1 79.38 68 LEU B CA 1
ATOM 4369 C C . LEU B 1 68 ? 11.914 33.344 -8.25 1 79.38 68 LEU B C 1
ATOM 4371 O O . LEU B 1 68 ? 12.234 32.312 -7.66 1 79.38 68 LEU B O 1
ATOM 4375 N N . LYS B 1 69 ? 11.883 34.531 -7.691 1 77.94 69 LYS B N 1
ATOM 4376 C CA . LYS B 1 69 ? 12.133 34.656 -6.258 1 77.94 69 LYS B CA 1
ATOM 4377 C C . LYS B 1 69 ? 11.086 33.906 -5.445 1 77.94 69 LYS B C 1
ATOM 4379 O O . LYS B 1 69 ? 11.398 33.344 -4.391 1 77.94 69 LYS B O 1
ATOM 4384 N N . LEU B 1 70 ? 9.93 33.906 -5.949 1 75 70 LEU B N 1
ATOM 4385 C CA . LEU B 1 70 ? 8.859 33.188 -5.277 1 75 70 LEU B CA 1
ATOM 4386 C C . LEU B 1 70 ? 9.117 31.672 -5.316 1 75 70 LEU B C 1
ATOM 4388 O O . LEU B 1 70 ? 8.812 30.953 -4.359 1 75 70 LEU B O 1
ATOM 4392 N N . VAL B 1 71 ? 9.625 31.234 -6.387 1 79.75 71 VAL B N 1
ATOM 4393 C CA . VAL B 1 71 ? 9.945 29.812 -6.508 1 79.75 71 VAL B CA 1
ATOM 4394 C C . VAL B 1 71 ? 11.023 29.438 -5.492 1 79.75 71 VAL B C 1
ATOM 4396 O O . VAL B 1 71 ? 10.914 28.422 -4.812 1 79.75 71 VAL B O 1
ATOM 4399 N N . PHE B 1 72 ? 11.984 30.328 -5.367 1 82.31 72 PHE B N 1
ATOM 4400 C CA . PHE B 1 72 ? 13.062 30.062 -4.426 1 82.31 72 PHE B CA 1
ATOM 4401 C C . PHE B 1 72 ? 12.547 30.062 -2.994 1 82.31 72 PHE B C 1
ATOM 4403 O O . PHE B 1 72 ? 12.945 29.219 -2.184 1 82.31 72 PHE B O 1
ATOM 4410 N N . CYS B 1 73 ? 11.703 30.938 -2.725 1 77.56 73 CYS B N 1
ATOM 4411 C CA . CYS B 1 73 ? 11.125 31.016 -1.386 1 77.56 73 CYS B CA 1
ATOM 4412 C C . CYS B 1 73 ? 10.281 29.797 -1.077 1 77.56 73 CYS B C 1
ATOM 4414 O O . CYS B 1 73 ? 10.312 29.281 0.041 1 77.56 73 CYS B O 1
ATOM 4416 N N . ALA B 1 74 ? 9.562 29.406 -2.025 1 79.19 74 ALA B N 1
ATOM 4417 C CA . ALA B 1 74 ? 8.711 28.234 -1.846 1 79.19 74 ALA B CA 1
ATOM 4418 C C . ALA B 1 74 ? 9.547 26.984 -1.623 1 79.19 74 ALA B C 1
ATOM 4420 O O . ALA B 1 74 ? 9.203 26.141 -0.794 1 79.19 74 ALA B O 1
ATOM 4421 N N . LEU B 1 75 ? 10.609 26.906 -2.348 1 83.88 75 LEU B N 1
ATOM 4422 C CA . LEU B 1 75 ? 11.492 25.75 -2.223 1 83.88 75 LEU B CA 1
ATOM 4423 C C . LEU B 1 75 ? 12.172 25.734 -0.861 1 83.88 75 LEU B C 1
ATOM 4425 O O . LEU B 1 75 ? 12.336 24.672 -0.255 1 83.88 75 LEU B O 1
ATOM 4429 N N . LYS B 1 76 ? 12.555 26.859 -0.457 1 82.75 76 LYS B N 1
ATOM 4430 C CA . LYS B 1 76 ? 13.18 26.984 0.857 1 82.75 76 LYS B CA 1
ATOM 4431 C C . LYS B 1 76 ? 12.203 26.594 1.967 1 82.75 76 LYS B C 1
ATOM 4433 O O . LYS B 1 76 ? 12.562 25.875 2.898 1 82.75 76 LYS B O 1
ATOM 4438 N N . GLU B 1 77 ? 11.047 27.047 1.882 1 80.62 77 GLU B N 1
ATOM 4439 C CA . GLU B 1 77 ? 10.031 26.766 2.893 1 80.62 77 GLU B CA 1
ATOM 4440 C C . GLU B 1 77 ? 9.664 25.281 2.918 1 80.62 77 GLU B C 1
ATOM 4442 O O . GLU B 1 77 ? 9.469 24.703 3.988 1 80.62 77 GLU B O 1
ATOM 4447 N N . ARG B 1 78 ? 9.516 24.734 1.769 1 83.56 78 ARG B N 1
ATOM 4448 C CA . ARG B 1 78 ? 9.188 23.328 1.681 1 83.56 78 ARG B CA 1
ATOM 4449 C C . ARG B 1 78 ? 10.219 22.469 2.41 1 83.56 78 ARG B C 1
ATOM 4451 O O . ARG B 1 78 ? 9.867 21.594 3.195 1 83.56 78 ARG B O 1
ATOM 4458 N N . LYS B 1 79 ? 11.43 22.766 2.117 1 85.81 79 LYS B N 1
ATOM 4459 C CA . LYS B 1 79 ? 12.5 22.016 2.77 1 85.81 79 LYS B CA 1
ATOM 4460 C C . LYS B 1 79 ? 12.492 22.25 4.277 1 85.81 79 LYS B C 1
ATOM 4462 O O . LYS B 1 79 ? 12.68 21.312 5.059 1 85.81 79 LYS B O 1
ATOM 4467 N N . GLN B 1 80 ? 12.297 23.438 4.652 1 83.38 80 GLN B N 1
ATOM 4468 C CA . GLN B 1 80 ? 12.305 23.797 6.066 1 83.38 80 GLN B CA 1
ATOM 4469 C C . GLN B 1 80 ? 11.164 23.109 6.812 1 83.38 80 GLN B C 1
ATOM 4471 O O . GLN B 1 80 ? 11.359 22.562 7.902 1 83.38 80 GLN B O 1
ATOM 4476 N N . VAL B 1 81 ? 10.008 23.141 6.25 1 83.56 81 VAL B N 1
ATOM 4477 C CA . VAL B 1 81 ? 8.844 22.562 6.918 1 83.56 81 VAL B CA 1
ATOM 4478 C C . VAL B 1 81 ? 9.031 21.047 7.055 1 83.56 81 VAL B C 1
ATOM 4480 O O . VAL B 1 81 ? 8.648 20.453 8.07 1 83.56 81 VAL B O 1
ATOM 4483 N N . ILE B 1 82 ? 9.578 20.422 6.09 1 88.31 82 ILE B N 1
ATOM 4484 C CA . ILE B 1 82 ? 9.812 18.984 6.129 1 88.31 82 ILE B CA 1
ATOM 4485 C C . ILE B 1 82 ? 10.836 18.656 7.215 1 88.31 82 ILE B C 1
ATOM 4487 O O . ILE B 1 82 ? 10.703 17.656 7.918 1 88.31 82 ILE B O 1
ATOM 4491 N N . GLU B 1 83 ? 11.797 19.531 7.355 1 88.44 83 GLU B N 1
ATOM 4492 C CA . GLU B 1 83 ? 12.812 19.328 8.383 1 88.44 83 GLU B CA 1
ATOM 4493 C C . GLU B 1 83 ? 12.258 19.625 9.773 1 88.44 83 GLU B C 1
ATOM 4495 O O . GLU B 1 83 ? 12.648 18.984 10.758 1 88.44 83 GLU B O 1
ATOM 4500 N N . ASN B 1 84 ? 11.383 20.609 9.859 1 88.06 84 ASN B N 1
ATOM 4501 C CA . ASN B 1 84 ? 10.781 20.969 11.133 1 88.06 84 ASN B CA 1
ATOM 4502 C C . ASN B 1 84 ? 9.836 19.875 11.641 1 88.06 84 ASN B C 1
ATOM 4504 O O . ASN B 1 84 ? 9.711 19.672 12.852 1 88.06 84 ASN B O 1
ATOM 4508 N N . ALA B 1 85 ? 9.18 19.312 10.789 1 91.69 85 ALA B N 1
ATOM 4509 C CA . ALA B 1 85 ? 8.195 18.297 11.141 1 91.69 85 ALA B CA 1
ATOM 4510 C C . ALA B 1 85 ? 8.336 17.062 10.258 1 91.69 85 ALA B C 1
ATOM 4512 O O . ALA B 1 85 ? 7.43 16.75 9.484 1 91.69 85 ALA B O 1
ATOM 4513 N N . PRO B 1 86 ? 9.336 16.234 10.508 1 92.56 86 PRO B N 1
ATOM 4514 C CA . PRO B 1 86 ? 9.617 15.094 9.633 1 92.56 86 PRO B CA 1
ATOM 4515 C C . PRO B 1 86 ? 8.539 14.016 9.703 1 92.56 86 PRO B C 1
ATOM 4517 O O . PRO B 1 86 ? 8.367 13.242 8.758 1 92.56 86 PRO B O 1
ATOM 4520 N N . HIS B 1 87 ? 7.832 13.969 10.797 1 95.25 87 HIS B N 1
ATOM 4521 C CA . HIS B 1 87 ? 6.789 12.953 10.914 1 95.25 87 HIS B CA 1
ATOM 4522 C C . HIS B 1 87 ? 5.504 13.398 10.227 1 95.25 87 HIS B C 1
ATOM 4524 O O . HIS B 1 87 ? 4.664 12.57 9.867 1 95.25 87 HIS B O 1
ATOM 4530 N N . LEU B 1 88 ? 5.34 14.656 9.977 1 93 88 LEU B N 1
ATOM 4531 C CA . LEU B 1 88 ? 4.074 15.18 9.469 1 93 88 LEU B CA 1
ATOM 4532 C C . LEU B 1 88 ? 4.195 15.562 8 1 93 88 LEU B C 1
ATOM 4534 O O . LEU B 1 88 ? 3.186 15.75 7.316 1 93 88 LEU B O 1
ATOM 4538 N N . CYS B 1 89 ? 5.395 15.719 7.531 1 90 89 CYS B N 1
ATOM 4539 C CA . CYS B 1 89 ? 5.633 16.172 6.168 1 90 89 CYS B CA 1
ATOM 4540 C C . CYS B 1 89 ? 6.484 15.164 5.398 1 90 89 CYS B C 1
ATOM 4542 O O . CYS B 1 89 ? 7.457 14.633 5.934 1 90 89 CYS B O 1
ATOM 4544 N N . THR B 1 90 ? 6.008 14.898 4.215 1 87.75 90 THR B N 1
ATOM 4545 C CA . THR B 1 90 ? 6.734 13.945 3.383 1 87.75 90 THR B CA 1
ATOM 4546 C C . THR B 1 90 ? 6.754 14.414 1.928 1 87.75 90 THR B C 1
ATOM 4548 O O . THR B 1 90 ? 5.992 15.297 1.544 1 87.75 90 THR B O 1
ATOM 4551 N N . ALA B 1 91 ? 7.734 13.852 1.242 1 89.12 91 ALA B N 1
ATOM 4552 C CA . ALA B 1 91 ? 7.75 14.094 -0.198 1 89.12 91 ALA B CA 1
ATOM 4553 C C . ALA B 1 91 ? 6.707 13.234 -0.909 1 89.12 91 ALA B C 1
ATOM 4555 O O . ALA B 1 91 ? 6.5 12.07 -0.548 1 89.12 91 ALA B O 1
ATOM 4556 N N . LEU B 1 92 ? 6.02 13.805 -1.819 1 88 92 LEU B N 1
ATOM 4557 C CA . LEU B 1 92 ? 5.004 13.102 -2.594 1 88 92 LEU B CA 1
ATOM 4558 C C . LEU B 1 92 ? 5.312 13.172 -4.086 1 88 92 LEU B C 1
ATOM 4560 O O . LEU B 1 92 ? 5.43 14.258 -4.648 1 88 92 LEU B O 1
ATOM 4564 N N . PRO B 1 93 ? 5.492 12.016 -4.68 1 90.06 93 PRO B N 1
ATOM 4565 C CA . PRO B 1 93 ? 5.641 12.039 -6.137 1 90.06 93 PRO B CA 1
ATOM 4566 C C . PRO B 1 93 ? 4.348 12.414 -6.859 1 90.06 93 PRO B C 1
ATOM 4568 O O . PRO B 1 93 ? 3.271 11.945 -6.492 1 90.06 93 PRO B O 1
ATOM 4571 N N . CYS B 1 94 ? 4.449 13.305 -7.766 1 88.81 94 CYS B N 1
ATOM 4572 C CA . CYS B 1 94 ? 3.332 13.742 -8.594 1 88.81 94 CYS B CA 1
ATOM 4573 C C . CYS B 1 94 ? 3.574 13.406 -10.062 1 88.81 94 CYS B C 1
ATOM 4575 O O . CYS B 1 94 ? 4.566 13.836 -10.648 1 88.81 94 CYS B O 1
ATOM 4577 N N . MET B 1 95 ? 2.639 12.719 -10.57 1 91.44 95 MET B N 1
ATOM 4578 C CA . MET B 1 95 ? 2.768 12.234 -11.938 1 91.44 95 MET B CA 1
ATOM 4579 C C . MET B 1 95 ? 1.935 13.086 -12.898 1 91.44 95 MET B C 1
ATOM 4581 O O . MET B 1 95 ? 0.796 13.438 -12.586 1 91.44 95 MET B O 1
ATOM 4585 N N . THR B 1 96 ? 2.531 13.461 -14.031 1 90.19 96 THR B N 1
ATOM 4586 C CA . THR B 1 96 ? 1.835 14.156 -15.109 1 90.19 96 THR B CA 1
ATOM 4587 C C . THR B 1 96 ? 1.854 13.328 -16.391 1 90.19 96 THR B C 1
ATOM 4589 O O . THR B 1 96 ? 2.912 13.125 -16.984 1 90.19 96 THR B O 1
ATOM 4592 N N . PRO B 1 97 ? 0.72 12.867 -16.781 1 91.38 97 PRO B N 1
ATOM 4593 C CA . PRO B 1 97 ? 0.667 12.07 -18 1 91.38 97 PRO B CA 1
ATOM 4594 C C . PRO B 1 97 ? 0.87 12.914 -19.266 1 91.38 97 PRO B C 1
ATOM 4596 O O . PRO B 1 97 ? 0.379 14.039 -19.344 1 91.38 97 PRO B O 1
ATOM 4599 N N . CYS B 1 98 ? 1.661 12.398 -20.203 1 93.5 98 CYS B N 1
ATOM 4600 C CA . CYS B 1 98 ? 1.935 13.055 -21.469 1 93.5 98 CYS B CA 1
ATOM 4601 C C . CYS B 1 98 ? 1.426 12.219 -22.641 1 93.5 98 CYS B C 1
ATOM 4603 O O . CYS B 1 98 ? 1.843 11.07 -22.812 1 93.5 98 CYS B O 1
ATOM 4605 N N . PHE B 1 99 ? 0.571 12.766 -23.469 1 91.12 99 PHE B N 1
ATOM 4606 C CA . PHE B 1 99 ? -0.018 12.039 -24.578 1 91.12 99 PHE B CA 1
ATOM 4607 C C . PHE B 1 99 ? 0.606 12.477 -25.906 1 91.12 99 PHE B C 1
ATOM 4609 O O . PHE B 1 99 ? 0.154 12.07 -26.969 1 91.12 99 PHE B O 1
ATOM 4616 N N . ASP B 1 100 ? 1.551 13.406 -25.781 1 91.81 100 ASP B N 1
ATOM 4617 C CA . ASP B 1 100 ? 2.344 13.859 -26.922 1 91.81 100 ASP B CA 1
ATOM 4618 C C . ASP B 1 100 ? 3.822 13.953 -26.562 1 91.81 100 ASP B C 1
ATOM 4620 O O . ASP B 1 100 ? 4.168 14.383 -25.453 1 91.81 100 ASP B O 1
ATOM 4624 N N . TRP B 1 101 ? 4.645 13.578 -27.594 1 92.38 101 TRP B N 1
ATOM 4625 C CA . TRP B 1 101 ? 6.082 13.586 -27.328 1 92.38 101 TRP B CA 1
ATOM 4626 C C . TRP B 1 101 ? 6.586 15 -27.062 1 92.38 101 TRP B C 1
ATOM 4628 O O . TRP B 1 101 ? 7.508 15.195 -26.281 1 92.38 101 TRP B O 1
ATOM 4638 N N . PHE B 1 102 ? 6.051 15.93 -27.734 1 92.38 102 PHE B N 1
ATOM 4639 C CA . PHE B 1 102 ? 6.457 17.312 -27.516 1 92.38 102 PHE B CA 1
ATOM 4640 C C . PHE B 1 102 ? 6.125 17.75 -26.094 1 92.38 102 PHE B C 1
ATOM 4642 O O . PHE B 1 102 ? 6.91 18.469 -25.453 1 92.38 102 PHE B O 1
ATOM 4649 N N . GLU B 1 103 ? 5.004 17.328 -25.688 1 88.38 103 GLU B N 1
ATOM 4650 C CA . GLU B 1 103 ? 4.602 17.641 -24.312 1 88.38 103 GLU B CA 1
ATOM 4651 C C . GLU B 1 103 ? 5.523 16.969 -23.297 1 88.38 103 GLU B C 1
ATOM 4653 O O . GLU B 1 103 ? 5.875 17.562 -22.281 1 88.38 103 GLU B O 1
ATOM 4658 N N . ALA B 1 104 ? 5.852 15.742 -23.562 1 92.94 104 ALA B N 1
ATOM 4659 C CA . ALA B 1 104 ? 6.723 14.992 -22.656 1 92.94 104 ALA B CA 1
ATOM 4660 C C . ALA B 1 104 ? 8.078 15.672 -22.516 1 92.94 104 ALA B C 1
ATOM 4662 O O . ALA B 1 104 ? 8.586 15.812 -21.391 1 92.94 104 ALA B O 1
ATOM 4663 N N . VAL B 1 105 ? 8.633 16.109 -23.625 1 93.38 105 VAL B N 1
ATOM 4664 C CA . VAL B 1 105 ? 9.938 16.766 -23.609 1 93.38 105 VAL B CA 1
ATOM 4665 C C . VAL B 1 105 ? 9.828 18.125 -22.922 1 93.38 105 VAL B C 1
ATOM 4667 O O . VAL B 1 105 ? 10.703 18.516 -22.141 1 93.38 105 VAL B O 1
ATOM 4670 N N . TYR B 1 106 ? 8.742 18.797 -23.234 1 89.44 106 TYR B N 1
ATOM 4671 C CA . TYR B 1 106 ? 8.5 20.109 -22.641 1 89.44 106 TYR B CA 1
ATOM 4672 C C . TYR B 1 106 ? 8.438 20 -21.125 1 89.44 106 TYR B C 1
ATOM 4674 O O . TYR B 1 106 ? 9.133 20.734 -20.406 1 89.44 106 TYR B O 1
ATOM 4682 N N . PHE B 1 107 ? 7.586 19.125 -20.641 1 89.31 107 PHE B N 1
ATOM 4683 C CA . PHE B 1 107 ? 7.43 18.984 -19.203 1 89.31 107 PHE B CA 1
ATOM 4684 C C . PHE B 1 107 ? 8.711 18.453 -18.562 1 89.31 107 PHE B C 1
ATOM 4686 O O . PHE B 1 107 ? 9.086 18.859 -17.469 1 89.31 107 PHE B O 1
ATOM 4693 N N . TRP B 1 108 ? 9.266 17.531 -19.219 1 92 108 TRP B N 1
ATOM 4694 C CA . TRP B 1 108 ? 10.508 16.969 -18.688 1 92 108 TRP B CA 1
ATOM 4695 C C . TRP B 1 108 ? 11.578 18.031 -18.547 1 92 108 TRP B C 1
ATOM 4697 O O . TRP B 1 108 ? 12.266 18.094 -17.531 1 92 108 TRP B O 1
ATOM 4707 N N . MET B 1 109 ? 11.781 18.844 -19.516 1 90.38 109 MET B N 1
ATOM 4708 C CA . MET B 1 109 ? 12.773 19.922 -19.469 1 90.38 109 MET B CA 1
ATOM 4709 C C . MET B 1 109 ? 12.43 20.938 -18.391 1 90.38 109 MET B C 1
ATOM 4711 O O . MET B 1 109 ? 13.32 21.438 -17.703 1 90.38 109 MET B O 1
ATOM 4715 N N . GLY B 1 110 ? 11.18 21.25 -18.359 1 86.88 110 GLY B N 1
ATOM 4716 C CA . GLY B 1 110 ? 10.758 22.156 -17.312 1 86.88 110 GLY B CA 1
ATOM 4717 C C . GLY B 1 110 ? 11.055 21.641 -15.914 1 86.88 110 GLY B C 1
ATOM 4718 O O . GLY B 1 110 ? 11.492 22.391 -15.047 1 86.88 110 GLY B O 1
ATOM 4719 N N . LEU B 1 111 ? 10.859 20.391 -15.75 1 89.62 111 LEU B N 1
ATOM 4720 C CA . LEU B 1 111 ? 11.086 19.797 -14.438 1 89.62 111 LEU B CA 1
ATOM 4721 C C . LEU B 1 111 ? 12.578 19.688 -14.141 1 89.62 111 LEU B C 1
ATOM 4723 O O . LEU B 1 111 ? 13 19.797 -12.992 1 89.62 111 LEU B O 1
ATOM 4727 N N . LYS B 1 112 ? 13.281 19.406 -15.156 1 91.5 112 LYS B N 1
ATOM 4728 C CA . LYS B 1 112 ? 14.727 19.375 -14.953 1 91.5 112 LYS B CA 1
ATOM 4729 C C . LYS B 1 112 ? 15.266 20.75 -14.586 1 91.5 112 LYS B C 1
ATOM 4731 O O . LYS B 1 112 ? 16.203 20.859 -13.789 1 91.5 112 LYS B O 1
ATOM 4736 N N . LEU B 1 113 ? 14.711 21.719 -15.211 1 87.81 113 LEU B N 1
ATOM 4737 C CA . LEU B 1 113 ? 15.07 23.078 -14.82 1 87.81 113 LEU B CA 1
ATOM 4738 C C . LEU B 1 113 ? 14.68 23.359 -13.375 1 87.81 113 LEU B C 1
ATOM 4740 O O . LEU B 1 113 ? 15.422 24.016 -12.641 1 87.81 113 LEU B O 1
ATOM 4744 N N . TYR B 1 114 ? 13.547 22.922 -13.102 1 86.94 114 TYR B N 1
ATOM 4745 C CA . TYR B 1 114 ? 13.102 23.031 -11.719 1 86.94 114 TYR B CA 1
ATOM 4746 C C . TYR B 1 114 ? 14.094 22.359 -10.766 1 86.94 114 TYR B C 1
ATOM 4748 O O . TYR B 1 114 ? 14.391 22.891 -9.695 1 86.94 114 TYR B O 1
ATOM 4756 N N . ASP B 1 115 ? 14.539 21.172 -11.141 1 90.12 115 ASP B N 1
ATOM 4757 C CA . ASP B 1 115 ? 15.523 20.453 -10.336 1 90.12 115 ASP B CA 1
ATOM 4758 C C . ASP B 1 115 ? 16.797 21.281 -10.172 1 90.12 115 ASP B C 1
ATOM 4760 O O . ASP B 1 115 ? 17.391 21.312 -9.094 1 90.12 115 ASP B O 1
ATOM 4764 N N . LEU B 1 116 ? 17.172 21.922 -11.188 1 88.44 116 LEU B N 1
ATOM 4765 C CA . LEU B 1 116 ? 18.391 22.734 -11.164 1 88.44 116 LEU B CA 1
ATOM 4766 C C . LEU B 1 116 ? 18.219 23.938 -10.25 1 88.44 116 LEU B C 1
ATOM 4768 O O . LEU B 1 116 ? 19.125 24.266 -9.469 1 88.44 116 LEU B O 1
ATOM 4772 N N . VAL B 1 117 ? 17.125 24.516 -10.406 1 85 117 VAL B N 1
ATOM 4773 C CA . VAL B 1 117 ? 16.844 25.703 -9.609 1 85 117 VAL B CA 1
ATOM 4774 C C . VAL B 1 117 ? 16.734 25.328 -8.133 1 85 117 VAL B C 1
ATOM 4776 O O . VAL B 1 117 ? 17.141 26.078 -7.254 1 85 117 VAL B O 1
ATOM 4779 N N . ALA B 1 118 ? 16.125 24.234 -7.906 1 86.69 118 ALA B N 1
ATOM 4780 C CA . ALA B 1 118 ? 15.969 23.781 -6.527 1 86.69 118 ALA B CA 1
ATOM 4781 C C . ALA B 1 118 ? 17.328 23.5 -5.887 1 86.69 118 ALA B C 1
ATOM 4783 O O . ALA B 1 118 ? 17.516 23.766 -4.695 1 86.69 118 ALA B O 1
ATOM 4784 N N . GLY B 1 119 ? 18.266 22.969 -6.648 1 84.25 119 GLY B N 1
ATOM 4785 C CA . GLY B 1 119 ? 19.609 22.75 -6.148 1 84.25 119 GLY B CA 1
ATOM 4786 C C . GLY B 1 119 ? 19.656 21.891 -4.895 1 84.25 119 GLY B C 1
ATOM 4787 O O . GLY B 1 119 ? 19.141 20.781 -4.883 1 84.25 119 GLY B O 1
ATOM 4788 N N . SER B 1 120 ? 20.141 22.547 -3.785 1 82.44 120 SER B N 1
ATOM 4789 C CA . SER B 1 120 ? 20.312 21.844 -2.521 1 82.44 120 SER B CA 1
ATOM 4790 C C . SER B 1 120 ? 18.969 21.625 -1.823 1 82.44 120 SER B C 1
ATOM 4792 O O . SER B 1 120 ? 18.875 20.844 -0.88 1 82.44 120 SER B O 1
ATOM 4794 N N . ARG B 1 121 ? 18.016 22.297 -2.256 1 83.31 121 ARG B N 1
ATOM 4795 C CA . ARG B 1 121 ? 16.703 22.172 -1.644 1 83.31 121 ARG B CA 1
ATOM 4796 C C . ARG B 1 121 ? 15.844 21.141 -2.373 1 83.31 121 ARG B C 1
ATOM 4798 O O . ARG B 1 121 ? 14.648 21.016 -2.096 1 83.31 121 ARG B O 1
ATOM 4805 N N . LEU B 1 122 ? 16.453 20.438 -3.229 1 82.88 122 LEU B N 1
ATOM 4806 C CA . LEU B 1 122 ? 15.766 19.422 -4.008 1 82.88 122 LEU B CA 1
ATOM 4807 C C . LEU B 1 122 ? 15.398 18.219 -3.131 1 82.88 122 LEU B C 1
ATOM 4809 O O . LEU B 1 122 ? 16.188 17.781 -2.299 1 82.88 122 LEU B O 1
ATOM 4813 N N . LEU B 1 123 ? 14.117 17.906 -3.27 1 84.19 123 LEU B N 1
ATOM 4814 C CA . LEU B 1 123 ? 13.711 16.688 -2.574 1 84.19 123 LEU B CA 1
ATOM 4815 C C . LEU B 1 123 ? 14.234 15.445 -3.289 1 84.19 123 LEU B C 1
ATOM 4817 O O . LEU B 1 123 ? 15.109 14.742 -2.766 1 84.19 123 LEU B O 1
ATOM 4821 N N . HIS B 1 124 ? 13.68 15.203 -4.453 1 86.5 124 HIS B N 1
ATOM 4822 C CA . HIS B 1 124 ? 14.164 14.141 -5.324 1 86.5 124 HIS B CA 1
ATOM 4823 C C . HIS B 1 124 ? 14.188 14.586 -6.781 1 86.5 124 HIS B C 1
ATOM 4825 O O . HIS B 1 124 ? 13.484 15.523 -7.16 1 86.5 124 HIS B O 1
ATOM 4831 N N . LEU B 1 125 ? 15.055 13.891 -7.43 1 88.19 125 LEU B N 1
ATOM 4832 C CA . LEU B 1 125 ? 15.164 14.219 -8.844 1 88.19 125 LEU B CA 1
ATOM 4833 C C . LEU B 1 125 ? 13.922 13.766 -9.609 1 88.19 125 LEU B C 1
ATOM 4835 O O . LEU B 1 125 ? 13.367 12.703 -9.32 1 88.19 125 LEU B O 1
ATOM 4839 N N . SER B 1 126 ? 13.523 14.672 -10.492 1 90.75 126 SER B N 1
ATOM 4840 C CA . SER B 1 126 ? 12.414 14.305 -11.367 1 90.75 126 SER B CA 1
ATOM 4841 C C . SER B 1 126 ? 12.812 13.172 -12.312 1 90.75 126 SER B C 1
ATOM 4843 O O . SER B 1 126 ? 13.992 12.992 -12.617 1 90.75 126 SER B O 1
ATOM 4845 N N . ARG B 1 127 ? 11.773 12.461 -12.75 1 90.56 127 ARG B N 1
ATOM 4846 C CA . ARG B 1 127 ? 12.039 11.289 -13.586 1 90.56 127 ARG B CA 1
ATOM 4847 C C . ARG B 1 127 ? 10.969 11.133 -14.656 1 90.56 127 ARG B C 1
ATOM 4849 O O . ARG B 1 127 ? 9.852 11.625 -14.508 1 90.56 127 ARG B O 1
ATOM 4856 N N . TYR B 1 128 ? 11.445 10.547 -15.758 1 93.12 128 TYR B N 1
ATOM 4857 C CA . TYR B 1 128 ? 10.531 10.148 -16.828 1 93.12 128 TYR B CA 1
ATOM 4858 C C . TYR B 1 128 ? 10.242 8.656 -16.766 1 93.12 128 TYR B C 1
ATOM 4860 O O . TYR B 1 128 ? 11.148 7.844 -16.562 1 93.12 128 TYR B O 1
ATOM 4868 N N . TYR B 1 129 ? 8.969 8.305 -16.828 1 92.38 129 TYR B N 1
ATOM 4869 C CA . TYR B 1 129 ? 8.539 6.914 -16.891 1 92.38 129 TYR B CA 1
ATOM 4870 C C . TYR B 1 129 ? 7.891 6.602 -18.234 1 92.38 129 TYR B C 1
ATOM 4872 O O . TYR B 1 129 ? 7.125 7.414 -18.75 1 92.38 129 TYR B O 1
ATOM 4880 N N . SER B 1 130 ? 8.203 5.445 -18.719 1 91.56 130 SER B N 1
ATOM 4881 C CA . SER B 1 130 ? 7.594 5.023 -19.969 1 91.56 130 SER B CA 1
ATOM 4882 C C . SER B 1 130 ? 6.098 4.766 -19.812 1 91.56 130 SER B C 1
ATOM 4884 O O . SER B 1 130 ? 5.594 4.727 -18.688 1 91.56 130 SER B O 1
ATOM 4886 N N . ALA B 1 131 ? 5.449 4.629 -20.953 1 92.25 131 ALA B N 1
ATOM 4887 C CA . ALA B 1 131 ? 4.012 4.371 -20.922 1 92.25 131 ALA B CA 1
ATOM 4888 C C . ALA B 1 131 ? 3.699 3.094 -20.156 1 92.25 131 ALA B C 1
ATOM 4890 O O . ALA B 1 131 ? 2.791 3.074 -19.312 1 92.25 131 ALA B O 1
ATOM 4891 N N . GLN B 1 132 ? 4.434 2.041 -20.359 1 88.25 132 GLN B N 1
ATOM 4892 C CA . GLN B 1 132 ? 4.211 0.763 -19.688 1 88.25 132 GLN B CA 1
ATOM 4893 C C . GLN B 1 132 ? 4.453 0.876 -18.188 1 88.25 132 GLN B C 1
ATOM 4895 O O . GLN B 1 132 ? 3.652 0.393 -17.391 1 88.25 132 GLN B O 1
ATOM 4900 N N . GLU B 1 133 ? 5.484 1.541 -17.844 1 88.81 133 GLU B N 1
ATOM 4901 C CA . GLU B 1 133 ? 5.793 1.739 -16.422 1 88.81 133 GLU B CA 1
ATOM 4902 C C . GLU B 1 133 ? 4.719 2.578 -15.734 1 88.81 133 GLU B C 1
ATOM 4904 O O . GLU B 1 133 ? 4.371 2.328 -14.578 1 88.81 133 GLU B O 1
ATOM 4909 N N . SER B 1 134 ? 4.305 3.523 -16.469 1 91.94 134 SER B N 1
ATOM 4910 C CA . SER B 1 134 ? 3.297 4.426 -15.914 1 91.94 134 SER B CA 1
ATOM 4911 C C . SER B 1 134 ? 2.008 3.68 -15.586 1 91.94 134 SER B C 1
ATOM 4913 O O . SER B 1 134 ? 1.413 3.895 -14.531 1 91.94 134 SER B O 1
ATOM 4915 N N . VAL B 1 135 ? 1.633 2.811 -16.422 1 90.25 135 VAL B N 1
ATOM 4916 C CA . VAL B 1 135 ? 0.386 2.074 -16.234 1 90.25 135 VAL B CA 1
ATOM 4917 C C . VAL B 1 135 ? 0.542 1.058 -15.109 1 90.25 135 VAL B C 1
ATOM 4919 O O . VAL B 1 135 ? -0.416 0.769 -14.391 1 90.25 135 VAL B O 1
ATOM 4922 N N . GLU B 1 136 ? 1.713 0.586 -14.953 1 87.62 136 GLU B N 1
ATOM 4923 C CA . GLU B 1 136 ? 1.964 -0.334 -13.844 1 87.62 136 GLU B CA 1
ATOM 4924 C C . GLU B 1 136 ? 1.916 0.389 -12.5 1 87.62 136 GLU B C 1
ATOM 4926 O O . GLU B 1 136 ? 1.44 -0.165 -11.508 1 87.62 136 GLU B O 1
ATOM 4931 N N . LEU B 1 137 ? 2.393 1.651 -12.523 1 87.81 137 LEU B N 1
ATOM 4932 C CA . LEU B 1 137 ? 2.42 2.449 -11.305 1 87.81 137 LEU B CA 1
ATOM 4933 C C . LEU B 1 137 ? 1.039 3.016 -10.992 1 87.81 137 LEU B C 1
ATOM 4935 O O . LEU B 1 137 ? 0.665 3.146 -9.828 1 87.81 137 LEU B O 1
ATOM 4939 N N . PHE B 1 138 ? 0.364 3.336 -12.016 1 91.69 138 PHE B N 1
ATOM 4940 C CA . PHE B 1 138 ? -0.971 3.916 -11.93 1 91.69 138 PHE B CA 1
ATOM 4941 C C . PHE B 1 138 ? -1.934 3.209 -12.875 1 91.69 138 PHE B C 1
ATOM 4943 O O . PHE B 1 138 ? -2.277 3.742 -13.93 1 91.69 138 PHE B O 1
ATOM 4950 N N . PRO B 1 139 ? -2.49 2.119 -12.391 1 89.88 139 PRO B N 1
ATOM 4951 C CA . PRO B 1 139 ? -3.264 1.241 -13.273 1 89.88 139 PRO B CA 1
ATOM 4952 C C . PRO B 1 139 ? -4.496 1.928 -13.859 1 89.88 139 PRO B C 1
ATOM 4954 O O . PRO B 1 139 ? -4.957 1.565 -14.945 1 89.88 139 PRO B O 1
ATOM 4957 N N . THR B 1 140 ? -5.086 2.891 -13.234 1 87.31 140 THR B N 1
ATOM 4958 C CA . THR B 1 140 ? -6.309 3.539 -13.695 1 87.31 140 THR B CA 1
ATOM 4959 C C . THR B 1 140 ? -5.988 4.676 -14.664 1 87.31 140 THR B C 1
ATOM 4961 O O . THR B 1 140 ? -6.891 5.379 -15.125 1 87.31 140 THR B O 1
ATOM 4964 N N . LEU B 1 141 ? -4.711 4.84 -14.945 1 88.56 141 LEU B N 1
ATOM 4965 C CA . LEU B 1 141 ? -4.301 5.852 -15.914 1 88.56 141 LEU B CA 1
ATOM 4966 C C . LEU B 1 141 ? -4.734 5.465 -17.328 1 88.56 141 LEU B C 1
ATOM 4968 O O . LEU B 1 141 ? -4.57 4.312 -17.734 1 88.56 141 LEU B O 1
ATOM 4972 N N . ALA B 1 142 ? -5.293 6.355 -18 1 84.69 142 ALA B N 1
ATOM 4973 C CA . ALA B 1 142 ? -5.77 6.105 -19.359 1 84.69 142 ALA B CA 1
ATOM 4974 C C . ALA B 1 142 ? -4.598 5.91 -20.312 1 84.69 142 ALA B C 1
ATOM 4976 O O . ALA B 1 142 ? -3.637 6.684 -20.297 1 84.69 142 ALA B O 1
ATOM 4977 N N . ARG B 1 143 ? -4.676 4.934 -21.109 1 86.69 143 ARG B N 1
ATOM 4978 C CA . ARG B 1 143 ? -3.648 4.688 -22.125 1 86.69 143 ARG B CA 1
ATOM 4979 C C . ARG B 1 143 ? -3.91 5.504 -23.375 1 86.69 143 ARG B C 1
ATOM 4981 O O . ARG B 1 143 ? -2.98 5.82 -24.125 1 86.69 143 ARG B O 1
ATOM 4988 N N . LYS B 1 144 ? -5.113 5.699 -23.609 1 83.81 144 LYS B N 1
ATOM 4989 C CA . LYS B 1 144 ? -5.516 6.488 -24.781 1 83.81 144 LYS B CA 1
ATOM 4990 C C . LYS B 1 144 ? -6.301 7.727 -24.344 1 83.81 144 LYS B C 1
ATOM 4992 O O . LYS B 1 144 ? -7.105 7.672 -23.422 1 83.81 144 LYS B O 1
ATOM 4997 N N . GLY B 1 145 ? -5.867 8.891 -24.875 1 68.38 145 GLY B N 1
ATOM 4998 C CA . GLY B 1 145 ? -6.578 10.133 -24.625 1 68.38 145 GLY B CA 1
ATOM 4999 C C . GLY B 1 145 ? -6.738 11 -25.859 1 68.38 145 GLY B C 1
ATOM 5000 O O . GLY B 1 145 ? -5.754 11.312 -26.531 1 68.38 145 GLY B O 1
ATOM 5001 N N . LYS B 1 146 ? -7.957 11.555 -26.078 1 69.69 146 LYS B N 1
ATOM 5002 C CA . LYS B 1 146 ? -8.305 12.461 -27.156 1 69.69 146 LYS B CA 1
ATOM 5003 C C . LYS B 1 146 ? -7.625 12.055 -28.469 1 69.69 146 LYS B C 1
ATOM 5005 O O . LYS B 1 146 ? -6.98 12.875 -29.125 1 69.69 146 LYS B O 1
ATOM 5010 N N . ASP B 1 147 ? -7.539 10.836 -28.812 1 77.25 147 ASP B N 1
ATOM 5011 C CA . ASP B 1 147 ? -7.047 10.273 -30.078 1 77.25 147 ASP B CA 1
ATOM 5012 C C . ASP B 1 147 ? -5.531 10.094 -30.031 1 77.25 147 ASP B C 1
ATOM 5014 O O . ASP B 1 147 ? -4.883 10.016 -31.078 1 77.25 147 ASP B O 1
ATOM 5018 N N . ARG B 1 148 ? -4.988 10.352 -28.984 1 87.88 148 ARG B N 1
ATOM 5019 C CA . ARG B 1 148 ? -3.557 10.117 -28.828 1 87.88 148 ARG B CA 1
ATOM 5020 C C . ARG B 1 148 ? -3.285 9.039 -27.797 1 87.88 148 ARG B C 1
ATOM 5022 O O . ARG B 1 148 ? -4.156 8.711 -26.984 1 87.88 148 ARG B O 1
ATOM 5029 N N . THR B 1 149 ? -2.064 8.469 -27.859 1 91.38 149 THR B N 1
ATOM 5030 C CA . THR B 1 149 ? -1.676 7.395 -26.953 1 91.38 149 THR B CA 1
ATOM 5031 C C . THR B 1 149 ? -0.683 7.902 -25.906 1 91.38 149 THR B C 1
ATOM 5033 O O . THR B 1 149 ? 0.095 8.82 -26.188 1 91.38 149 THR B O 1
ATOM 5036 N N . LEU B 1 150 ? -0.815 7.363 -24.75 1 93.19 150 LEU B N 1
ATOM 5037 C CA . LEU B 1 150 ? 0.084 7.719 -23.656 1 93.19 150 LEU B CA 1
ATOM 5038 C C . LEU B 1 150 ? 1.536 7.449 -24.031 1 93.19 150 LEU B C 1
ATOM 5040 O O . LEU B 1 150 ? 1.886 6.324 -24.406 1 93.19 150 LEU B O 1
ATOM 5044 N N . LYS B 1 151 ? 2.32 8.492 -24 1 94.5 151 LYS B N 1
ATOM 5045 C CA . LYS B 1 151 ? 3.736 8.352 -24.328 1 94.5 151 LYS B CA 1
ATOM 5046 C C . LYS B 1 151 ? 4.578 8.148 -23.062 1 94.5 151 LYS B C 1
ATOM 5048 O O . LYS B 1 151 ? 5.699 7.648 -23.141 1 94.5 151 LYS B O 1
ATOM 5053 N N . GLY B 1 152 ? 4.094 8.492 -22 1 94.19 152 GLY B N 1
ATOM 5054 C CA . GLY B 1 152 ? 4.777 8.375 -20.719 1 94.19 152 GLY B CA 1
ATOM 5055 C C . GLY B 1 152 ? 4.316 9.398 -19.703 1 94.19 152 GLY B C 1
ATOM 5056 O O . GLY B 1 152 ? 3.303 10.07 -19.906 1 94.19 152 GLY B O 1
ATOM 5057 N N . THR B 1 153 ? 4.992 9.344 -18.578 1 94.81 153 THR B N 1
ATOM 5058 C CA . THR B 1 153 ? 4.68 10.305 -17.516 1 94.81 153 THR B CA 1
ATOM 5059 C C . THR B 1 153 ? 5.957 10.93 -16.953 1 94.81 153 THR B C 1
ATOM 5061 O O . THR B 1 153 ? 7.02 10.305 -17 1 94.81 153 THR B O 1
ATOM 5064 N N . VAL B 1 154 ? 5.805 12.18 -16.625 1 94.62 154 VAL B N 1
ATOM 5065 C CA . VAL B 1 154 ? 6.879 12.844 -15.898 1 94.62 154 VAL B CA 1
ATOM 5066 C C . VAL B 1 154 ? 6.496 12.977 -14.422 1 94.62 154 VAL B C 1
ATOM 5068 O O . VAL B 1 154 ? 5.352 13.312 -14.102 1 94.62 154 VAL B O 1
ATOM 5071 N N . VAL B 1 155 ? 7.469 12.586 -13.594 1 92.38 155 VAL B N 1
ATOM 5072 C CA . VAL B 1 155 ? 7.203 12.586 -12.164 1 92.38 155 VAL B CA 1
ATOM 5073 C C . VAL B 1 155 ? 8.156 13.547 -11.453 1 92.38 155 VAL B C 1
ATOM 5075 O O . VAL B 1 155 ? 9.367 13.5 -11.68 1 92.38 155 VAL B O 1
ATOM 5078 N N . TYR B 1 156 ? 7.625 14.438 -10.711 1 89.69 156 TYR B N 1
ATOM 5079 C CA . TYR B 1 156 ? 8.414 15.281 -9.812 1 89.69 156 TYR B CA 1
ATOM 5080 C C . TYR B 1 156 ? 7.934 15.148 -8.375 1 89.69 156 TYR B C 1
ATOM 5082 O O . TYR B 1 156 ? 6.902 14.523 -8.109 1 89.69 156 TYR B O 1
ATOM 5090 N N . TYR B 1 157 ? 8.664 15.617 -7.469 1 88.25 157 TYR B N 1
ATOM 5091 C CA . TYR B 1 157 ? 8.352 15.445 -6.055 1 88.25 157 TYR B CA 1
ATOM 5092 C C . TYR B 1 157 ? 7.973 16.781 -5.414 1 88.25 157 TYR B C 1
ATOM 5094 O O . TYR B 1 157 ? 8.695 17.766 -5.559 1 88.25 157 TYR B O 1
ATOM 5102 N N . ASP B 1 158 ? 6.836 16.703 -4.762 1 83.94 158 ASP B N 1
ATOM 5103 C CA . ASP B 1 158 ? 6.367 17.844 -3.996 1 83.94 158 ASP B CA 1
ATOM 5104 C C . ASP B 1 158 ? 6.188 17.484 -2.523 1 83.94 158 ASP B C 1
ATOM 5106 O O . ASP B 1 158 ? 6.312 16.328 -2.143 1 83.94 158 ASP B O 1
ATOM 5110 N N . GLY B 1 159 ? 6.02 18.578 -1.721 1 84.56 159 GLY B N 1
ATOM 5111 C CA . GLY B 1 159 ? 5.82 18.344 -0.299 1 84.56 159 GLY B CA 1
ATOM 5112 C C . GLY B 1 159 ? 4.363 18.172 0.078 1 84.56 159 GLY B C 1
ATOM 5113 O O . GLY B 1 159 ? 3.484 18.828 -0.469 1 84.56 159 GLY B O 1
ATOM 5114 N N . GLN B 1 160 ? 4.191 17.172 0.879 1 85.25 160 GLN B N 1
ATOM 5115 C CA . GLN B 1 160 ? 2.867 16.922 1.441 1 85.25 160 GLN B CA 1
ATOM 5116 C C . GLN B 1 160 ? 2.895 17 2.965 1 85.25 160 GLN B C 1
ATOM 5118 O O . GLN B 1 160 ? 3.846 16.547 3.598 1 85.25 160 GLN B O 1
ATOM 5123 N N . MET B 1 161 ? 1.875 17.625 3.533 1 85.44 161 MET B N 1
ATOM 5124 C CA . MET B 1 161 ? 1.827 17.734 4.988 1 85.44 161 MET B CA 1
ATOM 5125 C C . MET B 1 161 ? 0.445 17.375 5.52 1 85.44 161 MET B C 1
ATOM 5127 O O . MET B 1 161 ? -0.548 17.484 4.797 1 85.44 161 MET B O 1
ATOM 5131 N N . ASN B 1 162 ? 0.438 16.844 6.684 1 86.06 162 ASN B N 1
ATOM 5132 C CA . ASN B 1 162 ? -0.792 16.766 7.465 1 86.06 162 ASN B CA 1
ATOM 5133 C C . ASN B 1 162 ? -1.137 18.094 8.117 1 86.06 162 ASN B C 1
ATOM 5135 O O . ASN B 1 162 ? -0.708 18.375 9.242 1 86.06 162 ASN B O 1
ATOM 5139 N N . ASP B 1 163 ? -1.921 18.797 7.457 1 78.31 163 ASP B N 1
ATOM 5140 C CA . ASP B 1 163 ? -2.166 20.188 7.836 1 78.31 163 ASP B CA 1
ATOM 5141 C C . ASP B 1 163 ? -2.758 20.266 9.242 1 78.31 163 ASP B C 1
ATOM 5143 O O . ASP B 1 163 ? -2.361 21.125 10.039 1 78.31 163 ASP B O 1
ATOM 5147 N N . SER B 1 164 ? -3.691 19.422 9.539 1 81.94 164 SER B N 1
ATOM 5148 C CA . SER B 1 164 ? -4.348 19.469 10.844 1 81.94 164 SER B CA 1
ATOM 5149 C C . SER B 1 164 ? -3.363 19.156 11.969 1 81.94 164 SER B C 1
ATOM 5151 O O . SER B 1 164 ? -3.326 19.859 12.977 1 81.94 164 SER B O 1
ATOM 5153 N N . ARG B 1 165 ? -2.578 18.203 11.781 1 88.81 165 ARG B N 1
ATOM 5154 C CA . ARG B 1 165 ? -1.631 17.797 12.812 1 88.81 165 ARG B CA 1
ATOM 5155 C C . ARG B 1 165 ? -0.498 18.812 12.938 1 88.81 165 ARG B C 1
ATOM 5157 O O . ARG B 1 165 ? 0.014 19.062 14.031 1 88.81 165 ARG B O 1
ATOM 5164 N N . VAL B 1 166 ? -0.098 19.391 11.805 1 85.5 166 VAL B N 1
ATOM 5165 C CA . VAL B 1 166 ? 0.933 20.422 11.844 1 85.5 166 VAL B CA 1
ATOM 5166 C C . VAL B 1 166 ? 0.44 21.625 12.664 1 85.5 166 VAL B C 1
ATOM 5168 O O . VAL B 1 166 ? 1.183 22.172 13.477 1 85.5 166 VAL B O 1
ATOM 5171 N N . ASN B 1 167 ? -0.776 21.969 12.461 1 81.5 167 ASN B N 1
ATOM 5172 C CA . ASN B 1 167 ? -1.346 23.094 13.195 1 81.5 167 ASN B CA 1
ATOM 5173 C C . ASN B 1 167 ? -1.373 22.828 14.695 1 81.5 167 ASN B C 1
ATOM 5175 O O . ASN B 1 167 ? -1.017 23.703 15.492 1 81.5 167 ASN B O 1
ATOM 5179 N N . VAL B 1 168 ? -1.814 21.688 15.062 1 85.81 168 VAL B N 1
ATOM 5180 C CA . VAL B 1 168 ? -1.855 21.328 16.469 1 85.81 168 VAL B CA 1
ATOM 5181 C C . VAL B 1 168 ? -0.434 21.234 17.016 1 85.81 168 VAL B C 1
ATOM 5183 O O . VAL B 1 168 ? -0.164 21.672 18.141 1 85.81 168 VAL B O 1
ATOM 5186 N N . GLY B 1 169 ? 0.4 20.625 16.203 1 86.75 169 GLY B N 1
ATOM 5187 C CA . GLY B 1 169 ? 1.794 20.531 16.609 1 86.75 169 GLY B CA 1
ATOM 5188 C C . GLY B 1 169 ? 2.445 21.891 16.828 1 86.75 169 GLY B C 1
ATOM 5189 O O . GLY B 1 169 ? 3.217 22.062 17.781 1 86.75 169 GLY B O 1
ATOM 5190 N N . LEU B 1 170 ? 2.146 22.797 16.016 1 83.25 170 LEU B N 1
ATOM 5191 C CA . LEU B 1 170 ? 2.684 24.156 16.156 1 83.25 170 LEU B CA 1
ATOM 5192 C C . LEU B 1 170 ? 2.168 24.812 17.422 1 83.25 170 LEU B C 1
ATOM 5194 O O . LEU B 1 170 ? 2.936 25.453 18.156 1 83.25 170 LEU B O 1
ATOM 5198 N N . ALA B 1 171 ? 0.896 24.703 17.703 1 82.94 171 ALA B N 1
ATOM 5199 C CA . ALA B 1 171 ? 0.299 25.297 18.906 1 82.94 171 ALA B CA 1
ATOM 5200 C C . ALA B 1 171 ? 0.903 24.703 20.172 1 82.94 171 ALA B C 1
ATOM 5202 O O . ALA B 1 171 ? 1.221 25.422 21.125 1 82.94 171 ALA B O 1
ATOM 5203 N N . CYS B 1 172 ? 1.003 23.422 20.156 1 87.31 172 CYS B N 1
ATOM 5204 C CA . CYS B 1 172 ? 1.562 22.734 21.328 1 87.31 172 CYS B CA 1
ATOM 5205 C C . CYS B 1 172 ? 3.029 23.109 21.516 1 87.31 172 CYS B C 1
ATOM 5207 O O . CYS B 1 172 ? 3.488 23.281 22.641 1 87.31 172 CYS B O 1
ATOM 5209 N N . THR B 1 173 ? 3.76 23.188 20.422 1 86 173 THR B N 1
ATOM 5210 C CA . THR B 1 173 ? 5.168 23.562 20.5 1 86 173 THR B CA 1
ATOM 5211 C C . THR B 1 173 ? 5.312 25 21.016 1 86 173 THR B C 1
ATOM 5213 O O . THR B 1 173 ? 6.219 25.281 21.797 1 86 173 THR B O 1
ATOM 5216 N N . ALA B 1 174 ? 4.465 25.875 20.516 1 81.38 174 ALA B N 1
ATOM 5217 C CA . ALA B 1 174 ? 4.469 27.25 21 1 81.38 174 ALA B CA 1
ATOM 5218 C C . ALA B 1 174 ? 4.207 27.297 22.516 1 81.38 174 ALA B C 1
ATOM 5220 O O . ALA B 1 174 ? 4.863 28.047 23.234 1 81.38 174 ALA B O 1
ATOM 5221 N N . ALA B 1 175 ? 3.264 26.531 22.984 1 83.62 175 ALA B N 1
ATOM 5222 C CA . ALA B 1 175 ? 2.947 26.469 24.406 1 83.62 175 ALA B CA 1
ATOM 5223 C C . ALA B 1 175 ? 4.137 25.953 25.203 1 83.62 175 ALA B C 1
ATOM 5225 O O . ALA B 1 175 ? 4.438 26.469 26.281 1 83.62 175 ALA B O 1
ATOM 5226 N N . LEU B 1 176 ? 4.758 24.969 24.703 1 83.19 176 LEU B N 1
ATOM 5227 C CA . LEU B 1 176 ? 5.914 24.375 25.375 1 83.19 176 LEU B CA 1
ATOM 5228 C C . LEU B 1 176 ? 7.062 25.375 25.438 1 83.19 176 LEU B C 1
ATOM 5230 O O . LEU B 1 176 ? 7.852 25.359 26.391 1 83.19 176 LEU B O 1
ATOM 5234 N N . ALA B 1 177 ? 7.109 26.203 24.422 1 77.75 177 ALA B N 1
ATOM 5235 C CA . ALA B 1 177 ? 8.156 27.219 24.359 1 77.75 177 ALA B CA 1
ATOM 5236 C C . ALA B 1 177 ? 7.84 28.391 25.297 1 77.75 177 ALA B C 1
ATOM 5238 O O . ALA B 1 177 ? 8.664 29.281 25.469 1 77.75 177 ALA B O 1
ATOM 5239 N N . GLY B 1 178 ? 6.621 28.391 25.906 1 76.12 178 GLY B N 1
ATOM 5240 C CA . GLY B 1 178 ? 6.297 29.406 26.906 1 76.12 178 GLY B CA 1
ATOM 5241 C C . GLY B 1 178 ? 5.223 30.375 26.453 1 76.12 178 GLY B C 1
ATOM 5242 O O . GLY B 1 178 ? 4.859 31.297 27.188 1 76.12 178 GLY B O 1
ATOM 5243 N N . ALA B 1 179 ? 4.703 30.172 25.25 1 76.38 179 ALA B N 1
ATOM 5244 C CA . ALA B 1 179 ? 3.641 31.047 24.766 1 76.38 179 ALA B CA 1
ATOM 5245 C C . ALA B 1 179 ? 2.322 30.75 25.469 1 76.38 179 ALA B C 1
ATOM 5247 O O . ALA B 1 179 ? 2.057 29.609 25.844 1 76.38 179 ALA B O 1
ATOM 5248 N N . ALA B 1 180 ? 1.539 31.781 25.719 1 79.25 180 ALA B N 1
ATOM 5249 C CA . ALA B 1 180 ? 0.174 31.594 26.203 1 79.25 180 ALA B CA 1
ATOM 5250 C C . ALA B 1 180 ? -0.785 31.328 25.047 1 79.25 180 ALA B C 1
ATOM 5252 O O . ALA B 1 180 ? -1.008 32.188 24.203 1 79.25 180 ALA B O 1
ATOM 5253 N N . VAL B 1 181 ? -1.212 30.109 25 1 78.5 181 VAL B N 1
ATOM 5254 C CA . VAL B 1 181 ? -2.098 29.703 23.906 1 78.5 181 VAL B CA 1
ATOM 5255 C C . VAL B 1 181 ? -3.51 29.484 24.453 1 78.5 181 VAL B C 1
ATOM 5257 O O . VAL B 1 181 ? -3.715 28.703 25.375 1 78.5 181 VAL B O 1
ATOM 5260 N N . LEU B 1 182 ? -4.422 30.328 23.953 1 78.44 182 LEU B N 1
ATOM 5261 C CA . LEU B 1 182 ? -5.82 30.188 24.344 1 78.44 182 LEU B CA 1
ATOM 5262 C C . LEU B 1 182 ? -6.656 29.641 23.188 1 78.44 182 LEU B C 1
ATOM 5264 O O . LEU B 1 182 ? -6.789 30.297 22.156 1 78.44 182 LEU B O 1
ATOM 5268 N N . ASN B 1 183 ? -7.133 28.422 23.375 1 77.62 183 ASN B N 1
ATOM 5269 C CA . ASN B 1 183 ? -8.031 27.828 22.391 1 77.62 183 ASN B CA 1
ATOM 5270 C C . ASN B 1 183 ? -9.492 28.141 22.703 1 77.62 183 ASN B C 1
ATOM 5272 O O . ASN B 1 183 ? -9.836 28.453 23.844 1 77.62 183 ASN B O 1
ATOM 5276 N N . HIS B 1 184 ? -10.281 28.188 21.656 1 79.94 184 HIS B N 1
ATOM 5277 C CA . HIS B 1 184 ? -11.719 28.438 21.766 1 79.94 184 HIS B CA 1
ATOM 5278 C C . HIS B 1 184 ? -11.984 29.812 22.359 1 79.94 184 HIS B C 1
ATOM 5280 O O . HIS B 1 184 ? -12.797 29.953 23.281 1 79.94 184 HIS B O 1
ATOM 5286 N N . ALA B 1 185 ? -11.227 30.734 21.922 1 80.94 185 ALA B N 1
ATOM 5287 C CA . ALA B 1 185 ? -11.375 32.125 22.359 1 80.94 185 ALA B CA 1
ATOM 5288 C C . ALA B 1 185 ? -11.516 33.062 21.156 1 80.94 185 ALA B C 1
ATOM 5290 O O . ALA B 1 185 ? -11.039 32.75 20.062 1 80.94 185 ALA B O 1
ATOM 5291 N N . ALA B 1 186 ? -12.211 34.156 21.406 1 81.44 186 ALA B N 1
ATOM 5292 C CA . ALA B 1 186 ? -12.445 35.094 20.328 1 81.44 186 ALA B CA 1
ATOM 5293 C C . ALA B 1 186 ? -12.172 36.531 20.766 1 81.44 186 ALA B C 1
ATOM 5295 O O . ALA B 1 186 ? -12.477 36.906 21.906 1 81.44 186 ALA B O 1
ATOM 5296 N N . VAL B 1 187 ? -11.57 37.25 19.812 1 82 187 VAL B N 1
ATOM 5297 C CA . VAL B 1 187 ? -11.453 38.688 20.031 1 82 187 VAL B CA 1
ATOM 5298 C C . VAL B 1 187 ? -12.773 39.375 19.688 1 82 187 VAL B C 1
ATOM 5300 O O . VAL B 1 187 ? -13.266 39.25 18.562 1 82 187 VAL B O 1
ATOM 5303 N N . ILE B 1 188 ? -13.281 40.031 20.641 1 85.06 188 ILE B N 1
ATOM 5304 C CA . ILE B 1 188 ? -14.594 40.656 20.453 1 85.06 188 ILE B CA 1
ATOM 5305 C C . ILE B 1 188 ? -14.43 42.125 20.078 1 85.06 188 ILE B C 1
ATOM 5307 O O . ILE B 1 188 ? -15.195 42.656 19.266 1 85.06 188 ILE B O 1
ATOM 5311 N N . SER B 1 189 ? -13.5 42.781 20.688 1 85.44 189 SER B N 1
ATOM 5312 C CA . SER B 1 189 ? -13.234 44.188 20.422 1 85.44 189 SER B CA 1
ATOM 5313 C C . SER B 1 189 ? -11.805 44.562 20.812 1 85.44 189 SER B C 1
ATOM 5315 O O . SER B 1 189 ? -11.141 43.812 21.531 1 85.44 189 SER B O 1
ATOM 5317 N N . PHE B 1 190 ? -11.414 45.75 20.266 1 86.75 190 PHE B N 1
ATOM 5318 C CA . PHE B 1 190 ? -10.078 46.25 20.609 1 86.75 190 PHE B CA 1
ATOM 5319 C C . PHE B 1 190 ? -10.156 47.344 21.641 1 86.75 190 PHE B C 1
ATOM 5321 O O . PHE B 1 190 ? -11.102 48.156 21.641 1 86.75 190 PHE B O 1
ATOM 5328 N N . LEU B 1 191 ? -9.164 47.25 22.562 1 87.12 191 LEU B N 1
ATOM 5329 C CA . LEU B 1 191 ? -9.016 48.312 23.531 1 87.12 191 LEU B CA 1
ATOM 5330 C C . LEU B 1 191 ? -8.141 49.438 22.969 1 87.12 191 LEU B C 1
ATOM 5332 O O . LEU B 1 191 ? -7.02 49.188 22.531 1 87.12 191 LEU B O 1
ATOM 5336 N N . LYS B 1 192 ? -8.703 50.625 22.984 1 86.94 192 LYS B N 1
ATOM 5337 C CA . LYS B 1 192 ? -7.973 51.781 22.453 1 86.94 192 LYS B CA 1
ATOM 5338 C C . LYS B 1 192 ? -7.641 52.781 23.562 1 86.94 192 LYS B C 1
ATOM 5340 O O . LYS B 1 192 ? -8.406 52.938 24.516 1 86.94 192 LYS B O 1
ATOM 5345 N N . ASP B 1 193 ? -6.477 53.344 23.359 1 85.88 193 ASP B N 1
ATOM 5346 C CA . ASP B 1 193 ? -6.102 54.406 24.266 1 85.88 193 ASP B CA 1
ATOM 5347 C C . ASP B 1 193 ? -6.953 55.656 24.016 1 85.88 193 ASP B C 1
ATOM 5349 O O . ASP B 1 193 ? -7.172 56.062 22.859 1 85.88 193 ASP B O 1
ATOM 5353 N N . GLU B 1 194 ? -7.539 56.25 25.016 1 84.06 194 GLU B N 1
ATOM 5354 C CA . GLU B 1 194 ? -8.438 57.406 24.906 1 84.06 194 GLU B CA 1
ATOM 5355 C C . GLU B 1 194 ? -7.73 58.594 24.266 1 84.06 194 GLU B C 1
ATOM 5357 O O . GLU B 1 194 ? -8.336 59.344 23.516 1 84.06 194 GLU B O 1
ATOM 5362 N N . GLY B 1 195 ? -6.508 58.781 24.562 1 79.75 195 GLY B N 1
ATOM 5363 C CA . GLY B 1 195 ? -5.789 59.969 24.062 1 79.75 195 GLY B CA 1
ATOM 5364 C C . GLY B 1 195 ? -5.23 59.75 22.656 1 79.75 195 GLY B C 1
ATOM 5365 O O . GLY B 1 195 ? -5.414 60.594 21.781 1 79.75 195 GLY B O 1
ATOM 5366 N N . SER B 1 196 ? -4.664 58.688 22.312 1 78 196 SER B N 1
ATOM 5367 C CA . SER B 1 196 ? -3.914 58.438 21.078 1 78 196 SER B CA 1
ATOM 5368 C C . SER B 1 196 ? -4.695 57.562 20.109 1 78 196 SER B C 1
ATOM 5370 O O . SER B 1 196 ? -4.34 57.469 18.938 1 78 196 SER B O 1
ATOM 5372 N N . ASN B 1 197 ? -5.844 57 20.453 1 79.31 197 ASN B N 1
ATOM 5373 C CA . ASN B 1 197 ? -6.652 56.094 19.641 1 79.31 197 ASN B CA 1
ATOM 5374 C C . ASN B 1 197 ? -5.848 54.875 19.188 1 79.31 197 ASN B C 1
ATOM 5376 O O . ASN B 1 197 ? -6.223 54.219 18.219 1 79.31 197 ASN B O 1
ATOM 5380 N N . ARG B 1 198 ? -4.75 54.75 19.812 1 80.12 198 ARG B N 1
ATOM 5381 C CA . ARG B 1 198 ? -3.93 53.562 19.516 1 80.12 198 ARG B CA 1
ATOM 5382 C C . ARG B 1 198 ? -4.504 52.312 20.172 1 80.12 198 ARG B C 1
ATOM 5384 O O . ARG B 1 198 ? -5.008 52.375 21.297 1 80.12 198 ARG B O 1
ATOM 5391 N N . ILE B 1 199 ? -4.457 51.219 19.422 1 83.25 199 ILE B N 1
ATOM 5392 C CA . ILE B 1 199 ? -4.926 49.938 19.969 1 83.25 199 ILE B CA 1
ATOM 5393 C C . ILE B 1 199 ? -3.926 49.406 21 1 83.25 199 ILE B C 1
ATOM 5395 O O . ILE B 1 199 ? -2.75 49.219 20.688 1 83.25 199 ILE B O 1
ATOM 5399 N N . ILE B 1 200 ? -4.379 49.219 22.266 1 83.25 200 ILE B N 1
ATOM 5400 C CA . ILE B 1 200 ? -3.461 48.844 23.344 1 83.25 200 ILE B CA 1
ATOM 5401 C C . ILE B 1 200 ? -3.836 47.438 23.859 1 83.25 200 ILE B C 1
ATOM 5403 O O . ILE B 1 200 ? -3.184 46.938 24.766 1 83.25 200 ILE B O 1
ATOM 5407 N N . GLY B 1 201 ? -4.875 46.906 23.359 1 83 201 GLY B N 1
ATOM 5408 C CA . GLY B 1 201 ? -5.305 45.594 23.812 1 83 201 GLY B CA 1
ATOM 5409 C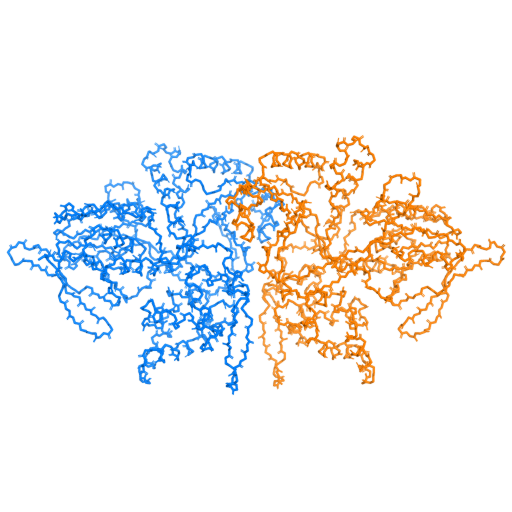 C . GLY B 1 201 ? -6.578 45.125 23.141 1 83 201 GLY B C 1
ATOM 5410 O O . GLY B 1 201 ? -7 45.688 22.125 1 83 201 GLY B O 1
ATOM 5411 N N . ALA B 1 202 ? -7.023 43.906 23.609 1 84.12 202 ALA B N 1
ATOM 5412 C CA . ALA B 1 202 ? -8.25 43.344 23.062 1 84.12 202 ALA B CA 1
ATOM 5413 C C . ALA B 1 202 ? -9.102 42.719 24.156 1 84.12 202 ALA B C 1
ATOM 5415 O O . ALA B 1 202 ? -8.578 42.25 25.172 1 84.12 202 ALA B O 1
ATOM 5416 N N . HIS B 1 203 ? -10.375 42.906 24 1 88.94 203 HIS B N 1
ATOM 5417 C CA . HIS B 1 203 ? -11.328 42.156 24.812 1 88.94 203 HIS B CA 1
ATOM 5418 C C . HIS B 1 203 ? -11.57 40.75 24.266 1 88.94 203 HIS B C 1
ATOM 5420 O O . HIS B 1 203 ? -12.016 40.625 23.125 1 88.94 203 HIS B O 1
ATOM 5426 N N . ILE B 1 204 ? -11.211 39.719 25.047 1 86.5 204 ILE B N 1
ATOM 5427 C CA . ILE B 1 204 ? -11.273 38.344 24.594 1 86.5 204 ILE B CA 1
ATOM 5428 C C . ILE B 1 204 ? -12.422 37.625 25.297 1 86.5 204 ILE B C 1
ATOM 5430 O O . ILE B 1 204 ? -12.656 37.844 26.484 1 86.5 204 ILE B O 1
ATOM 5434 N N . GLN B 1 205 ? -13.141 36.938 24.562 1 87.56 205 GLN B N 1
ATOM 5435 C CA . GLN B 1 205 ? -14.203 36.062 25.109 1 87.56 205 GLN B CA 1
ATOM 5436 C C . GLN B 1 205 ? -13.797 34.594 25.078 1 87.56 205 GLN B C 1
ATOM 5438 O O . GLN B 1 205 ? -13.359 34.094 24.047 1 87.56 205 GLN B O 1
ATOM 5443 N N . ASP B 1 206 ? -13.812 33.969 26.219 1 85.19 206 ASP B N 1
ATOM 5444 C CA . ASP B 1 206 ? -13.672 32.5 26.297 1 85.19 206 ASP B CA 1
ATOM 5445 C C . ASP B 1 206 ? -14.977 31.797 25.922 1 85.19 206 ASP B C 1
ATOM 5447 O O . ASP B 1 206 ? -15.945 31.844 26.688 1 85.19 206 ASP B O 1
ATOM 5451 N N . ASN B 1 207 ? -14.938 31.109 24.906 1 81.12 207 ASN B N 1
ATOM 5452 C CA . ASN B 1 207 ? -16.156 30.516 24.391 1 81.12 207 ASN B CA 1
ATOM 5453 C C . ASN B 1 207 ? -16.516 29.234 25.125 1 81.12 207 ASN B C 1
ATOM 5455 O O . ASN B 1 207 ? -17.641 28.719 25 1 81.12 207 ASN B O 1
ATOM 5459 N N . LEU B 1 208 ? -15.68 28.672 25.891 1 79.88 208 LEU B N 1
ATOM 5460 C CA . LEU B 1 208 ? -15.977 27.484 26.688 1 79.88 208 LEU B CA 1
ATOM 5461 C C . LEU B 1 208 ? -16.734 27.859 27.969 1 79.88 208 LEU B C 1
ATOM 5463 O O . LEU B 1 208 ? -17.672 27.156 28.359 1 79.88 208 LEU B O 1
ATOM 5467 N N . THR B 1 209 ? -16.359 28.969 28.562 1 84.38 209 THR B N 1
ATOM 5468 C CA . THR B 1 209 ? -16.953 29.391 29.828 1 84.38 209 THR B CA 1
ATOM 5469 C C . THR B 1 209 ? -17.938 30.531 29.609 1 84.38 209 THR B C 1
ATOM 5471 O O . THR B 1 209 ? -18.797 30.797 30.453 1 84.38 209 THR B O 1
ATOM 5474 N N . GLY B 1 210 ? -17.734 31.25 28.531 1 86.25 210 GLY B N 1
ATOM 5475 C CA . GLY B 1 210 ? -18.547 32.438 28.281 1 86.25 210 GLY B CA 1
ATOM 5476 C C . GLY B 1 210 ? -18.016 33.688 28.938 1 86.25 210 GLY B C 1
ATOM 5477 O O . GLY B 1 210 ? -18.547 34.781 28.719 1 86.25 210 GLY B O 1
ATOM 5478 N N . LYS B 1 211 ? -17 33.625 29.594 1 91.06 211 LYS B N 1
ATOM 5479 C CA . LYS B 1 211 ? -16.438 34.75 30.312 1 91.06 211 LYS B CA 1
ATOM 5480 C C . LYS B 1 211 ? -15.516 35.562 29.406 1 91.06 211 LYS B C 1
ATOM 5482 O O . LYS B 1 211 ? -14.836 35.031 28.547 1 91.06 211 LYS B O 1
ATOM 5487 N N . GLY B 1 212 ? -15.547 36.875 29.656 1 90 212 GLY B N 1
ATOM 5488 C CA . GLY B 1 212 ? -14.672 37.781 28.938 1 90 212 GLY B CA 1
ATOM 5489 C C . GLY B 1 212 ? -13.578 38.375 29.797 1 90 212 GLY B C 1
ATOM 5490 O O . GLY B 1 212 ? -13.711 38.438 31.031 1 90 212 GLY B O 1
ATOM 5491 N N . PHE B 1 213 ? -12.438 38.719 29.234 1 89.38 213 PHE B N 1
ATOM 5492 C CA . PHE B 1 213 ? -11.352 39.375 29.953 1 89.38 213 PHE B CA 1
ATOM 5493 C C . PHE B 1 213 ? -10.547 40.25 29.016 1 89.38 213 PHE B C 1
ATOM 5495 O O . PHE B 1 213 ? -10.57 40.062 27.797 1 89.38 213 PHE B O 1
ATOM 5502 N N . ASP B 1 214 ? -9.883 41.188 29.625 1 87.56 214 ASP B N 1
ATOM 5503 C CA . ASP B 1 214 ? -9.062 42.125 28.844 1 87.56 214 ASP B CA 1
ATOM 5504 C C . ASP B 1 214 ? -7.598 41.688 28.859 1 87.56 214 ASP B C 1
ATOM 5506 O O . ASP B 1 214 ? -7.094 41.219 29.875 1 87.56 214 ASP B O 1
ATOM 5510 N N . THR B 1 215 ? -7.055 41.781 27.656 1 83.25 215 THR B N 1
ATOM 5511 C CA . THR B 1 215 ? -5.621 41.531 27.531 1 83.25 215 THR B CA 1
ATOM 5512 C C . THR B 1 215 ? -4.93 42.719 26.859 1 83.25 215 THR B C 1
ATOM 5514 O O . THR B 1 215 ? -5.477 43.312 25.922 1 83.25 215 THR B O 1
ATOM 5517 N N . TYR B 1 216 ? -3.807 43.062 27.422 1 82.75 216 TYR B N 1
ATOM 5518 C CA . TYR B 1 216 ? -3.07 44.188 26.891 1 82.75 216 TYR B CA 1
ATOM 5519 C C . TYR B 1 216 ? -1.813 43.75 26.156 1 82.75 216 TYR B C 1
ATOM 5521 O O . TYR B 1 216 ? -1.229 42.719 26.5 1 82.75 216 TYR B O 1
ATOM 5529 N N . ALA B 1 217 ? -1.536 44.438 25.031 1 78.88 217 ALA B N 1
ATOM 5530 C CA . ALA B 1 217 ? -0.347 44.094 24.25 1 78.88 217 ALA B CA 1
ATOM 5531 C C . ALA B 1 217 ? 0.209 45.344 23.562 1 78.88 217 ALA B C 1
ATOM 5533 O O . ALA B 1 217 ? -0.54 46.281 23.234 1 78.88 217 ALA B O 1
ATOM 5534 N N . ARG B 1 218 ? 1.501 45.344 23.328 1 75.69 218 ARG B N 1
ATOM 5535 C CA . ARG B 1 218 ? 2.137 46.438 22.625 1 75.69 218 ARG B CA 1
ATOM 5536 C C . ARG B 1 218 ? 1.846 46.375 21.125 1 75.69 218 ARG B C 1
ATOM 5538 O O . ARG B 1 218 ? 1.741 47.406 20.453 1 75.69 218 ARG B O 1
ATOM 5545 N N . VAL B 1 219 ? 1.776 45.125 20.609 1 76.38 219 VAL B N 1
ATOM 5546 C CA . VAL B 1 219 ? 1.478 44.906 19.203 1 76.38 219 VAL B CA 1
ATOM 5547 C C . VAL B 1 219 ? 0.434 43.812 19.062 1 76.38 219 VAL B C 1
ATOM 5549 O O . VAL B 1 219 ? 0.488 42.812 19.781 1 76.38 219 VAL B O 1
ATOM 5552 N N . ILE B 1 220 ? -0.502 44.062 18.203 1 77.44 220 ILE B N 1
ATOM 5553 C CA . ILE B 1 220 ? -1.507 43.062 17.891 1 77.44 220 ILE B CA 1
ATOM 5554 C C . ILE B 1 220 ? -1.382 42.656 16.422 1 77.44 220 ILE B C 1
ATOM 5556 O O . ILE B 1 220 ? -1.36 43.5 15.531 1 77.44 220 ILE B O 1
ATOM 5560 N N . VAL B 1 221 ? -1.203 41.344 16.156 1 76.25 221 VAL B N 1
ATOM 5561 C CA . VAL B 1 221 ? -1.055 40.844 14.789 1 76.25 221 VAL B CA 1
ATOM 5562 C C . VAL B 1 221 ? -2.35 40.156 14.344 1 76.25 221 VAL B C 1
ATOM 5564 O O . VAL B 1 221 ? -2.826 39.219 15 1 76.25 221 VAL B O 1
ATOM 5567 N N . ASN B 1 222 ? -2.928 40.656 13.219 1 77.31 222 ASN B N 1
ATOM 5568 C CA . ASN B 1 222 ? -4.086 40.031 12.586 1 77.31 222 ASN B CA 1
ATOM 5569 C C . ASN B 1 222 ? -3.668 38.938 11.617 1 77.31 222 ASN B C 1
ATOM 5571 O O . ASN B 1 222 ? -3.273 39.219 10.484 1 77.31 222 ASN B O 1
ATOM 5575 N N . ALA B 1 223 ? -3.777 37.688 12.031 1 73.06 223 ALA B N 1
ATOM 5576 C CA . ALA B 1 223 ? -3.453 36.531 11.203 1 73.06 223 ALA B CA 1
ATOM 5577 C C . ALA B 1 223 ? -4.695 35.688 10.938 1 73.06 223 ALA B C 1
ATOM 5579 O O . ALA B 1 223 ? -4.633 34.469 10.977 1 73.06 223 ALA B O 1
ATOM 5580 N N . ALA B 1 224 ? -5.789 36.375 10.688 1 71.12 224 ALA B N 1
ATOM 5581 C CA . ALA B 1 224 ? -7.07 35.656 10.57 1 71.12 224 ALA B CA 1
ATOM 5582 C C . ALA B 1 224 ? -7.266 35.125 9.156 1 71.12 224 ALA B C 1
ATOM 5584 O O . ALA B 1 224 ? -8.328 34.594 8.836 1 71.12 224 ALA B O 1
ATOM 5585 N N . GLY B 1 225 ? -6.242 35.188 8.312 1 69.31 225 GLY B N 1
ATOM 5586 C CA . GLY B 1 225 ? -6.359 34.656 6.977 1 69.31 225 GLY B CA 1
ATOM 5587 C C . GLY B 1 225 ? -7.508 35.25 6.18 1 69.31 225 GLY B C 1
ATOM 5588 O O . GLY B 1 225 ? -7.613 36.469 6.051 1 69.31 225 GLY B O 1
ATOM 5589 N N . PRO B 1 226 ? -8.453 34.438 5.754 1 68.69 226 PRO B N 1
ATOM 5590 C CA . PRO B 1 226 ? -9.586 34.938 4.969 1 68.69 226 PRO B CA 1
ATOM 5591 C C . PRO B 1 226 ? -10.492 35.875 5.77 1 68.69 226 PRO B C 1
ATOM 5593 O O . PRO B 1 226 ? -11.258 36.656 5.188 1 68.69 226 PRO B O 1
ATOM 5596 N N . PHE B 1 227 ? -10.344 35.906 7.062 1 71.88 227 PHE B N 1
ATOM 5597 C CA . PHE B 1 227 ? -11.211 36.719 7.902 1 71.88 227 PHE B CA 1
ATOM 5598 C C . PHE B 1 227 ? -10.484 37.969 8.383 1 71.88 227 PHE B C 1
ATOM 5600 O O . PHE B 1 227 ? -10.914 38.625 9.328 1 71.88 227 PHE B O 1
ATOM 5607 N N . CYS B 1 228 ? -9.422 38.188 7.766 1 74.06 228 CYS B N 1
ATOM 5608 C CA . CYS B 1 228 ? -8.609 39.344 8.141 1 74.06 228 CYS B CA 1
ATOM 5609 C C . CYS B 1 228 ? -9.414 40.625 8.039 1 74.06 228 CYS B C 1
ATOM 5611 O O . CYS B 1 228 ? -9.242 41.531 8.852 1 74.06 228 CYS B O 1
ATOM 5613 N N . ASP B 1 229 ? -10.32 40.719 7.074 1 76.62 229 ASP B N 1
ATOM 5614 C CA . ASP B 1 229 ? -11.102 41.938 6.863 1 76.62 229 ASP B CA 1
ATOM 5615 C C . ASP B 1 229 ? -12.102 42.156 8 1 76.62 229 ASP B C 1
ATOM 5617 O O . ASP B 1 229 ? -12.383 43.312 8.375 1 76.62 229 ASP B O 1
ATOM 5621 N N . SER B 1 230 ? -12.578 41.062 8.477 1 78 230 SER B N 1
ATOM 5622 C CA . SER B 1 230 ? -13.5 41.188 9.602 1 78 230 SER B CA 1
ATOM 5623 C C . SER B 1 230 ? -12.797 41.75 10.828 1 78 230 SER B C 1
ATOM 5625 O O . SER B 1 230 ? -13.367 42.562 11.562 1 78 230 SER B O 1
ATOM 5627 N N . VAL B 1 231 ? -11.633 41.375 11.07 1 79.12 231 VAL B N 1
ATOM 5628 C CA . VAL B 1 231 ? -10.852 41.844 12.203 1 79.12 231 VAL B CA 1
ATOM 5629 C C . VAL B 1 231 ? -10.469 43.312 11.969 1 79.12 231 VAL B C 1
ATOM 5631 O O . VAL B 1 231 ? -10.477 44.125 12.906 1 79.12 231 VAL B O 1
ATOM 5634 N N . ARG B 1 232 ? -10.172 43.656 10.773 1 79.5 232 ARG B N 1
ATOM 5635 C CA . ARG B 1 232 ? -9.828 45.031 10.438 1 79.5 232 ARG B CA 1
ATOM 5636 C C . ARG B 1 232 ? -11.016 45.938 10.648 1 79.5 232 ARG B C 1
ATOM 5638 O O . ARG B 1 232 ? -10.852 47.062 11.117 1 79.5 232 ARG B O 1
ATOM 5645 N N . LYS B 1 233 ? -12.086 45.469 10.336 1 82.94 233 LYS B N 1
ATOM 5646 C CA . LYS B 1 233 ? -13.289 46.25 10.5 1 82.94 233 LYS B CA 1
ATOM 5647 C C . LYS B 1 233 ? -13.594 46.5 11.977 1 82.94 233 LYS B C 1
ATOM 5649 O O . LYS B 1 233 ? -14.164 47.531 12.344 1 82.94 233 LYS B O 1
ATOM 5654 N N . MET B 1 234 ? -13.227 45.562 12.797 1 81.31 234 MET B N 1
ATOM 5655 C CA . MET B 1 234 ? -13.383 45.719 14.242 1 81.31 234 MET B CA 1
ATOM 5656 C C . MET B 1 234 ? -12.516 46.875 14.75 1 81.31 234 MET B C 1
ATOM 5658 O O . MET B 1 234 ? -12.898 47.562 15.688 1 81.31 234 MET B O 1
ATOM 5662 N N . ALA B 1 235 ? -11.367 47 14.188 1 80.06 235 ALA B N 1
ATOM 5663 C CA . ALA B 1 235 ? -10.445 48.062 14.586 1 80.06 235 ALA B CA 1
ATOM 5664 C C . ALA B 1 235 ? -10.852 49.406 13.969 1 80.06 235 ALA B C 1
ATOM 5666 O O . ALA B 1 235 ? -10.742 50.438 14.609 1 80.06 235 ALA B O 1
ATOM 5667 N N . ASP B 1 236 ? -11.203 49.312 12.711 1 81.06 236 ASP B N 1
ATOM 5668 C CA . ASP B 1 236 ? -11.633 50.469 11.945 1 81.06 236 ASP B CA 1
ATOM 5669 C C . ASP B 1 236 ? -12.836 50.125 11.055 1 81.06 236 ASP B C 1
ATOM 5671 O O . ASP B 1 236 ? -12.68 49.469 10.039 1 81.06 236 ASP B O 1
ATOM 5675 N N . ASN B 1 237 ? -13.953 50.688 11.406 1 81.88 237 ASN B N 1
ATOM 5676 C CA . ASN B 1 237 ? -15.203 50.375 10.711 1 81.88 237 ASN B CA 1
ATOM 5677 C C . ASN B 1 237 ? -15.141 50.812 9.25 1 81.88 237 ASN B C 1
ATOM 5679 O O . ASN B 1 237 ? -15.867 50.281 8.406 1 81.88 237 ASN B O 1
ATOM 5683 N N . ASP B 1 238 ? -14.281 51.719 8.914 1 81.44 238 ASP B N 1
ATOM 5684 C CA . ASP B 1 238 ? -14.219 52.25 7.555 1 81.44 238 ASP B CA 1
ATOM 5685 C C . ASP B 1 238 ? -13.148 51.531 6.73 1 81.44 238 ASP B C 1
ATOM 5687 O O . ASP B 1 238 ? -12.891 51.906 5.586 1 81.44 238 ASP B O 1
ATOM 5691 N N . ALA B 1 239 ? -12.586 50.531 7.344 1 79.5 239 ALA B N 1
ATOM 5692 C CA . ALA B 1 239 ? -11.523 49.844 6.633 1 79.5 239 ALA B CA 1
ATOM 5693 C C . ALA B 1 239 ? -12.062 49.188 5.352 1 79.5 239 ALA B C 1
ATOM 5695 O O . ALA B 1 239 ? -13.086 48.531 5.375 1 79.5 239 ALA B O 1
ATOM 5696 N N . LYS B 1 240 ? -11.469 49.344 4.148 1 76.44 240 LYS B N 1
ATOM 5697 C CA . LYS B 1 240 ? -11.859 48.75 2.877 1 76.44 240 LYS B CA 1
ATOM 5698 C C . LYS B 1 240 ? -11.43 47.281 2.812 1 76.44 240 LYS B C 1
ATOM 5700 O O . LYS B 1 240 ? -10.344 46.906 3.273 1 76.44 240 LYS B O 1
ATOM 5705 N N . PRO B 1 241 ? -12.289 46.5 2.238 1 76.31 241 PRO B N 1
ATOM 5706 C CA . PRO B 1 241 ? -11.93 45.062 2.121 1 76.31 241 PRO B CA 1
ATOM 5707 C C . PRO B 1 241 ? -10.672 44.844 1.28 1 76.31 241 PRO B C 1
ATOM 5709 O O . PRO B 1 241 ? -10.477 45.531 0.266 1 76.31 241 PRO B O 1
ATOM 5712 N N . MET B 1 242 ? -9.875 44 1.78 1 71.19 242 MET B N 1
ATOM 5713 C CA . MET B 1 242 ? -8.602 43.719 1.109 1 71.19 242 MET B CA 1
ATOM 5714 C C . MET B 1 242 ? -8.562 42.281 0.573 1 71.19 242 MET B C 1
ATOM 5716 O O . MET B 1 242 ? -7.832 42 -0.377 1 71.19 242 MET B O 1
ATOM 5720 N N . ILE B 1 243 ? -9.32 41.375 1.159 1 70.31 243 ILE B N 1
ATOM 5721 C CA . ILE B 1 243 ? -9.234 39.969 0.818 1 70.31 243 ILE B CA 1
ATOM 5722 C C . ILE B 1 243 ? -10.375 39.594 -0.121 1 70.31 243 ILE B C 1
ATOM 5724 O O . ILE B 1 243 ? -11.516 40.031 0.063 1 70.31 243 ILE B O 1
ATOM 5728 N N . CYS B 1 244 ? -9.992 39 -1.268 1 68.69 244 CYS B N 1
ATOM 5729 C CA . CYS B 1 244 ? -10.969 38.375 -2.158 1 68.69 244 CYS B CA 1
ATOM 5730 C C . CYS B 1 244 ? -10.922 36.875 -2.029 1 68.69 244 CYS B C 1
ATOM 5732 O O . CYS B 1 244 ? -10.078 36.219 -2.639 1 68.69 244 CYS B O 1
ATOM 5734 N N . PRO B 1 245 ? -11.859 36.406 -1.229 1 68.12 245 PRO B N 1
ATOM 5735 C CA . PRO B 1 245 ? -11.812 34.969 -0.991 1 68.12 245 PRO B CA 1
ATOM 5736 C C . PRO B 1 245 ? -12.172 34.156 -2.23 1 68.12 245 PRO B C 1
ATOM 5738 O O . PRO B 1 245 ? -13.031 34.562 -3.02 1 68.12 245 PRO B O 1
ATOM 5741 N N . SER B 1 246 ? -11.344 33.156 -2.549 1 66.38 246 SER B N 1
ATOM 5742 C CA . SER B 1 246 ? -11.633 32.156 -3.596 1 66.38 246 SER B CA 1
ATOM 5743 C C . SER B 1 246 ? -11.977 30.812 -3.004 1 66.38 246 SER B C 1
ATOM 5745 O O . SER B 1 246 ? -11.391 30.391 -2.004 1 66.38 246 SER B O 1
ATOM 5747 N N . SER B 1 247 ? -13.062 30.266 -3.609 1 70.44 247 SER B N 1
ATOM 5748 C CA . SER B 1 247 ? -13.492 28.969 -3.078 1 70.44 247 SER B CA 1
ATOM 5749 C C . SER B 1 247 ? -12.891 27.828 -3.879 1 70.44 247 SER B C 1
ATOM 5751 O O . SER B 1 247 ? -12.766 27.906 -5.102 1 70.44 247 SER B O 1
ATOM 5753 N N . GLY B 1 248 ? -12.336 26.828 -3.148 1 69.69 248 GLY B N 1
ATOM 5754 C CA . GLY B 1 248 ? -11.891 25.578 -3.736 1 69.69 248 GLY B CA 1
ATOM 5755 C C . GLY B 1 248 ? -12.656 24.375 -3.223 1 69.69 248 GLY B C 1
ATOM 5756 O O . GLY B 1 248 ? -13.008 24.312 -2.045 1 69.69 248 GLY B O 1
ATOM 5757 N N . VAL B 1 249 ? -12.922 23.469 -4.199 1 76 249 VAL B N 1
ATOM 5758 C CA . VAL B 1 249 ? -13.719 22.297 -3.83 1 76 249 VAL B CA 1
ATOM 5759 C C . VAL B 1 249 ? -12.82 21.062 -3.744 1 76 249 VAL B C 1
ATOM 5761 O O . VAL B 1 249 ? -11.898 20.906 -4.551 1 76 249 VAL B O 1
ATOM 5764 N N . HIS B 1 250 ? -13.031 20.344 -2.762 1 81.25 250 HIS B N 1
ATOM 5765 C CA . HIS B 1 250 ? -12.359 19.062 -2.57 1 81.25 250 HIS B CA 1
ATOM 5766 C C . HIS B 1 250 ? -13.359 17.906 -2.512 1 81.25 250 HIS B C 1
ATOM 5768 O O . HIS B 1 250 ? -14.414 18.031 -1.88 1 81.25 250 HIS B O 1
ATOM 5774 N N . ILE B 1 251 ? -12.992 16.891 -3.244 1 85.69 251 ILE B N 1
ATOM 5775 C CA . ILE B 1 251 ? -13.805 15.68 -3.225 1 85.69 251 ILE B CA 1
ATOM 5776 C C . ILE B 1 251 ? -12.945 14.484 -2.822 1 85.69 251 ILE B C 1
ATOM 5778 O O . ILE B 1 251 ? -11.797 14.367 -3.26 1 85.69 251 ILE B O 1
ATOM 5782 N N . VAL B 1 252 ? -13.461 13.711 -1.922 1 90.06 252 VAL B N 1
ATOM 5783 C CA . VAL B 1 252 ? -12.766 12.508 -1.488 1 90.06 252 VAL B CA 1
ATOM 5784 C C . VAL B 1 252 ? -13.375 11.281 -2.164 1 90.06 252 VAL B C 1
ATOM 5786 O O . VAL B 1 252 ? -14.594 11.109 -2.16 1 90.06 252 VAL B O 1
ATOM 5789 N N . LEU B 1 253 ? -12.531 10.492 -2.789 1 89.88 253 LEU B N 1
ATOM 5790 C CA . LEU B 1 253 ? -12.953 9.297 -3.512 1 89.88 253 LEU B CA 1
ATOM 5791 C C . LEU B 1 253 ? -12.344 8.039 -2.895 1 89.88 253 LEU B C 1
ATOM 5793 O O . LEU B 1 253 ? -11.359 8.125 -2.148 1 89.88 253 LEU B O 1
ATOM 5797 N N . PRO B 1 254 ? -12.938 6.871 -3.172 1 89.56 254 PRO B N 1
ATOM 5798 C CA . PRO B 1 254 ? -12.352 5.625 -2.674 1 89.56 254 PRO B CA 1
ATOM 5799 C C . PRO B 1 254 ? -10.93 5.398 -3.184 1 89.56 254 PRO B C 1
ATOM 5801 O O . PRO B 1 254 ? -10.539 5.965 -4.203 1 89.56 254 PRO B O 1
ATOM 5804 N N . ASP B 1 255 ? -10.219 4.547 -2.465 1 89.25 255 ASP B N 1
ATOM 5805 C CA . ASP B 1 255 ? -8.781 4.391 -2.686 1 89.25 255 ASP B CA 1
ATOM 5806 C C . ASP B 1 255 ? -8.508 3.631 -3.98 1 89.25 255 ASP B C 1
ATOM 5808 O O . ASP B 1 255 ? -7.367 3.59 -4.453 1 89.25 255 ASP B O 1
ATOM 5812 N N . TYR B 1 256 ? -9.539 3.053 -4.613 1 88.81 256 TYR B N 1
ATOM 5813 C CA . TYR B 1 256 ? -9.273 2.32 -5.852 1 88.81 256 TYR B CA 1
ATOM 5814 C C . TYR B 1 256 ? -9.109 3.277 -7.027 1 88.81 256 TYR B C 1
ATOM 5816 O O . TYR B 1 256 ? -8.75 2.861 -8.125 1 88.81 256 TYR B O 1
ATOM 5824 N N . TYR B 1 257 ? -9.266 4.602 -6.855 1 87.12 257 TYR B N 1
ATOM 5825 C CA . TYR B 1 257 ? -9.109 5.57 -7.93 1 87.12 257 TYR B CA 1
ATOM 5826 C C . TYR B 1 257 ? -7.637 5.918 -8.141 1 87.12 257 TYR B C 1
ATOM 5828 O O . TYR B 1 257 ? -7.246 6.367 -9.219 1 87.12 257 TYR B O 1
ATOM 5836 N N . SER B 1 258 ? -6.801 5.762 -7.094 1 86.75 258 SER B N 1
ATOM 5837 C CA . SER B 1 258 ? -5.395 6.137 -7.188 1 86.75 258 SER B CA 1
ATOM 5838 C C . SER B 1 258 ? -4.516 5.18 -6.387 1 86.75 258 SER B C 1
ATOM 5840 O O . SER B 1 258 ? -4.945 4.641 -5.367 1 86.75 258 SER B O 1
ATOM 5842 N N . PRO B 1 259 ? -3.303 4.992 -6.957 1 86.56 259 PRO B N 1
ATOM 5843 C CA . PRO B 1 259 ? -2.359 4.219 -6.145 1 86.56 259 PRO B CA 1
ATOM 5844 C C . PRO B 1 259 ? -1.916 4.965 -4.887 1 86.56 259 PRO B C 1
ATOM 5846 O O . PRO B 1 259 ? -2.082 6.184 -4.797 1 86.56 259 PRO B O 1
ATOM 5849 N N . GLU B 1 260 ? -1.418 4.172 -3.99 1 82.44 260 GLU B N 1
ATOM 5850 C CA . GLU B 1 260 ? -0.945 4.77 -2.744 1 82.44 260 GLU B CA 1
ATOM 5851 C C . GLU B 1 260 ? 0.367 5.52 -2.955 1 82.44 260 GLU B C 1
ATOM 5853 O O . GLU B 1 260 ? 1.26 5.035 -3.652 1 82.44 260 GLU B O 1
ATOM 5858 N N . GLY B 1 261 ? 0.394 6.703 -2.465 1 79.38 261 GLY B N 1
ATOM 5859 C CA . GLY B 1 261 ? 1.642 7.449 -2.404 1 79.38 261 GLY B CA 1
ATOM 5860 C C . GLY B 1 261 ? 2.012 8.102 -3.723 1 79.38 261 GLY B C 1
ATOM 5861 O O . GLY B 1 261 ? 3.189 8.359 -3.984 1 79.38 261 GLY B O 1
ATOM 5862 N N . MET B 1 262 ? 1.081 8.227 -4.594 1 86.44 262 MET B N 1
ATOM 5863 C CA . MET B 1 262 ? 1.319 8.898 -5.871 1 86.44 262 MET B CA 1
ATOM 5864 C C . MET B 1 262 ? 0.201 9.883 -6.188 1 86.44 262 MET B C 1
ATOM 5866 O O . MET B 1 262 ? -0.979 9.547 -6.074 1 86.44 262 MET B O 1
ATOM 5870 N N . GLY B 1 263 ? 0.618 11.156 -6.508 1 86.31 263 GLY B N 1
ATOM 5871 C CA . GLY B 1 263 ? -0.354 12.125 -6.977 1 86.31 263 GLY B CA 1
ATOM 5872 C C . GLY B 1 263 ? -0.409 12.242 -8.484 1 86.31 263 GLY B C 1
ATOM 5873 O O . GLY B 1 263 ? 0.56 11.906 -9.172 1 86.31 263 GLY B O 1
ATOM 5874 N N . LEU B 1 264 ? -1.596 12.539 -9.016 1 86.75 264 LEU B N 1
ATOM 5875 C CA . LEU B 1 264 ? -1.784 12.773 -10.445 1 86.75 264 LEU B CA 1
ATOM 5876 C C . LEU B 1 264 ? -2.18 14.219 -10.711 1 86.75 264 LEU B C 1
ATOM 5878 O O . LEU B 1 264 ? -3.1 14.742 -10.086 1 86.75 264 LEU B O 1
ATOM 5882 N N . ILE B 1 265 ? -1.406 14.828 -11.547 1 81.31 265 ILE B N 1
ATOM 5883 C CA . ILE B 1 265 ? -1.713 16.188 -11.961 1 81.31 265 ILE B CA 1
ATOM 5884 C C . ILE B 1 265 ? -2.119 16.203 -13.43 1 81.31 265 ILE B C 1
ATOM 5886 O O . ILE B 1 265 ? -1.347 15.789 -14.297 1 81.31 265 ILE B O 1
ATOM 5890 N N . ILE B 1 266 ? -3.291 16.625 -13.672 1 78.5 266 ILE B N 1
ATOM 5891 C CA . ILE B 1 266 ? -3.773 16.781 -15.039 1 78.5 266 ILE B CA 1
ATOM 5892 C C . ILE B 1 266 ? -3.848 18.25 -15.398 1 78.5 266 ILE B C 1
ATOM 5894 O O . ILE B 1 266 ? -4.754 18.969 -14.945 1 78.5 266 ILE B O 1
ATOM 5898 N N . PRO B 1 267 ? -2.889 18.672 -16.125 1 70.5 267 PRO B N 1
ATOM 5899 C CA . PRO B 1 267 ? -2.799 20.109 -16.359 1 70.5 267 PRO B CA 1
ATOM 5900 C C . PRO B 1 267 ? -3.998 20.656 -17.141 1 70.5 267 PRO B C 1
ATOM 5902 O O . PRO B 1 267 ? -4.484 21.75 -16.844 1 70.5 267 PRO B O 1
ATOM 5905 N N . LYS B 1 268 ? -4.383 20 -18.219 1 64.62 268 LYS B N 1
ATOM 5906 C CA . LYS B 1 268 ? -5.504 20.5 -19.016 1 64.62 268 LYS B CA 1
ATOM 5907 C C . LYS B 1 268 ? -6.723 19.594 -18.859 1 64.62 268 LYS B C 1
ATOM 5909 O O . LYS B 1 268 ? -6.656 18.391 -19.156 1 64.62 268 LYS B O 1
ATOM 5914 N N . THR B 1 269 ? -7.523 19.875 -17.828 1 58.12 269 THR B N 1
ATOM 5915 C CA . THR B 1 269 ? -8.641 18.984 -17.516 1 58.12 269 THR B CA 1
ATOM 5916 C C . THR B 1 269 ? -9.805 19.219 -18.469 1 58.12 269 THR B C 1
ATOM 5918 O O . THR B 1 269 ? -10.352 20.328 -18.531 1 58.12 269 THR B O 1
ATOM 5921 N N . LYS B 1 270 ? -9.703 19.109 -19.609 1 54 270 LYS B N 1
ATOM 5922 C CA . LYS B 1 270 ? -11.062 19.078 -20.141 1 54 270 LYS B CA 1
ATOM 5923 C C . LYS B 1 270 ? -11.906 18.016 -19.453 1 54 270 LYS B C 1
ATOM 5925 O O . LYS B 1 270 ? -11.375 17.188 -18.703 1 54 270 LYS B O 1
ATOM 5930 N N . ASP B 1 271 ? -13.273 17.797 -19.719 1 50.16 271 ASP B N 1
ATOM 5931 C CA . ASP B 1 271 ? -14.398 17 -19.219 1 50.16 271 ASP B CA 1
ATOM 5932 C C . ASP B 1 271 ? -13.969 15.57 -18.938 1 50.16 271 ASP B C 1
ATOM 5934 O O . ASP B 1 271 ? -14.812 14.672 -18.844 1 50.16 271 ASP B O 1
ATOM 5938 N N . GLY B 1 272 ? -12.625 15.359 -18.609 1 53.44 272 GLY B N 1
ATOM 5939 C CA . GLY B 1 272 ? -12.453 13.938 -18.875 1 53.44 272 GLY B CA 1
ATOM 5940 C C . GLY B 1 272 ? -12.328 13.109 -17.609 1 53.44 272 GLY B C 1
ATOM 5941 O O . GLY B 1 272 ? -12.211 11.883 -17.672 1 53.44 272 GLY B O 1
ATOM 5942 N N . LEU B 1 273 ? -12.172 13.766 -16.406 1 59.03 273 LEU B N 1
ATOM 5943 C CA . LEU B 1 273 ? -12.164 12.797 -15.312 1 59.03 273 LEU B CA 1
ATOM 5944 C C . LEU B 1 273 ? -13.586 12.383 -14.953 1 59.03 273 LEU B C 1
ATOM 5946 O O . LEU B 1 273 ? -14.422 13.227 -14.617 1 59.03 273 LEU B O 1
ATOM 5950 N N . VAL B 1 274 ? -13.844 11.195 -15.312 1 64.19 274 VAL B N 1
ATOM 5951 C CA . VAL B 1 274 ? -15.164 10.68 -15 1 64.19 274 VAL B CA 1
ATOM 5952 C C . VAL B 1 274 ? -15.148 10.016 -13.625 1 64.19 274 VAL B C 1
ATOM 5954 O O . VAL B 1 274 ? -14.336 9.125 -13.367 1 64.19 274 VAL B O 1
ATOM 5957 N N . VAL B 1 275 ? -15.68 10.727 -12.719 1 74.5 275 VAL B N 1
ATOM 5958 C CA . VAL B 1 275 ? -15.906 10.148 -11.398 1 74.5 275 VAL B CA 1
ATOM 5959 C C . VAL B 1 275 ? -17.391 9.82 -11.219 1 74.5 275 VAL B C 1
ATOM 5961 O O . VAL B 1 275 ? -18.25 10.586 -11.656 1 74.5 275 VAL B O 1
ATOM 5964 N N . ARG B 1 276 ? -17.609 8.75 -10.648 1 79.75 276 ARG B N 1
ATOM 5965 C CA . ARG B 1 276 ? -18.984 8.398 -10.344 1 79.75 276 ARG B CA 1
ATOM 5966 C C . ARG B 1 276 ? -19.484 9.117 -9.094 1 79.75 276 ARG B C 1
ATOM 5968 O O . ARG B 1 276 ? -18.828 9.07 -8.055 1 79.75 276 ARG B O 1
ATOM 5975 N N . HIS B 1 277 ? -20.578 9.625 -9.234 1 82.69 277 HIS B N 1
ATOM 5976 C CA . HIS B 1 277 ? -21.156 10.375 -8.125 1 82.69 277 HIS B CA 1
ATOM 5977 C C . HIS B 1 277 ? -21.359 9.484 -6.898 1 82.69 277 HIS B C 1
ATOM 5979 O O . HIS B 1 277 ? -21.125 9.914 -5.766 1 82.69 277 HIS B O 1
ATOM 5985 N N . VAL B 1 278 ? -21.656 8.328 -7.125 1 86.56 278 VAL B N 1
ATOM 5986 C CA . VAL B 1 278 ? -21.984 7.406 -6.039 1 86.56 278 VAL B CA 1
ATOM 5987 C C . VAL B 1 278 ? -20.719 7.051 -5.262 1 86.56 278 VAL B C 1
ATOM 5989 O O . VAL B 1 2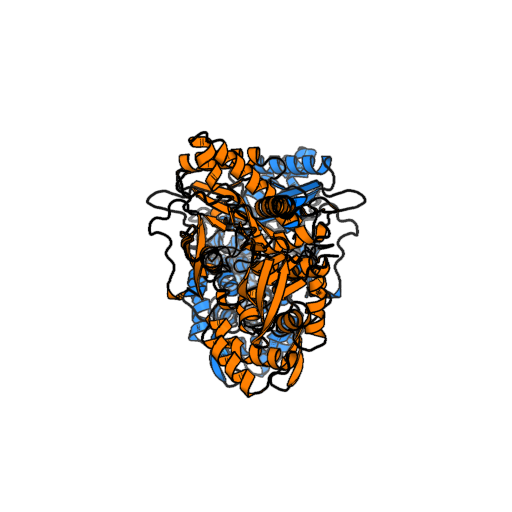78 ? -20.797 6.613 -4.113 1 86.56 278 VAL B O 1
ATOM 5992 N N . ASP B 1 279 ? -19.609 7.379 -5.859 1 87 279 ASP B N 1
ATOM 5993 C CA . ASP B 1 279 ? -18.344 6.996 -5.223 1 87 279 ASP B CA 1
ATOM 5994 C C . ASP B 1 279 ? -17.828 8.109 -4.32 1 87 279 ASP B C 1
ATOM 5996 O O . ASP B 1 279 ? -16.828 7.926 -3.611 1 87 279 ASP B O 1
ATOM 6000 N N . VAL B 1 280 ? -18.516 9.25 -4.293 1 90.31 280 VAL B N 1
ATOM 6001 C CA . VAL B 1 280 ? -18.047 10.375 -3.488 1 90.31 280 VAL B CA 1
ATOM 6002 C C . VAL B 1 280 ? -18.234 10.062 -2.006 1 90.31 280 VAL B C 1
ATOM 6004 O O . VAL B 1 280 ? -19.359 9.773 -1.565 1 90.31 280 VAL B O 1
ATOM 6007 N N . LEU B 1 281 ? -17.172 10.141 -1.281 1 90.19 281 LEU B N 1
ATOM 6008 C CA . LEU B 1 281 ? -17.219 9.844 0.148 1 90.19 281 LEU B CA 1
ATOM 6009 C C . LEU B 1 281 ? -17.484 11.117 0.953 1 90.19 281 LEU B C 1
ATOM 6011 O O . LEU B 1 281 ? -18.078 11.062 2.031 1 90.19 281 LEU B O 1
ATOM 6015 N N . SER B 1 282 ? -16.891 12.164 0.528 1 89.56 282 SER B N 1
ATOM 6016 C CA . SER B 1 282 ? -17.062 13.469 1.161 1 89.56 282 SER B CA 1
ATOM 6017 C C . SER B 1 282 ? -16.766 14.602 0.182 1 89.56 282 SER B C 1
ATOM 6019 O O . SER B 1 282 ? -16.078 14.406 -0.813 1 89.56 282 SER B O 1
ATOM 6021 N N . ALA B 1 283 ? -17.391 15.656 0.367 1 86.06 283 ALA B N 1
ATOM 6022 C CA . ALA B 1 283 ? -17.188 16.875 -0.411 1 86.06 283 ALA B CA 1
ATOM 6023 C C . ALA B 1 283 ? -17.188 18.109 0.487 1 86.06 283 ALA B C 1
ATOM 6025 O O . ALA B 1 283 ? -18 18.203 1.407 1 86.06 283 ALA B O 1
ATOM 6026 N N . TRP B 1 284 ? -16.234 18.938 0.317 1 81.94 284 TRP B N 1
ATOM 6027 C CA . TRP B 1 284 ? -16.172 20.172 1.102 1 81.94 284 TRP B CA 1
ATOM 6028 C C . TRP B 1 284 ? -15.484 21.281 0.32 1 81.94 284 TRP B C 1
ATOM 6030 O O . TRP B 1 284 ? -14.844 21.016 -0.701 1 81.94 284 TRP B O 1
ATOM 6040 N N . SER B 1 285 ? -15.742 22.391 0.704 1 76.75 285 SER B N 1
ATOM 6041 C CA . SER B 1 285 ? -15.148 23.562 0.066 1 76.75 285 SER B CA 1
ATOM 6042 C C . SER B 1 285 ? -14.328 24.375 1.06 1 76.75 285 SER B C 1
ATOM 6044 O O . SER B 1 285 ? -14.703 24.5 2.229 1 76.75 285 SER B O 1
ATOM 6046 N N . GLY B 1 286 ? -13.141 24.766 0.591 1 69.06 286 GLY B N 1
ATOM 6047 C CA . GLY B 1 286 ? -12.289 25.656 1.357 1 69.06 286 GLY B CA 1
ATOM 6048 C C . GLY B 1 286 ? -12.148 27.031 0.724 1 69.06 286 GLY B C 1
ATOM 6049 O O . GLY B 1 286 ? -12.445 27.219 -0.459 1 69.06 286 GLY B O 1
ATOM 6050 N N . ILE B 1 287 ? -11.844 28 1.589 1 65.31 287 ILE B N 1
ATOM 6051 C CA . ILE B 1 287 ? -11.688 29.359 1.104 1 65.31 287 ILE B CA 1
ATOM 6052 C C . ILE B 1 287 ? -10.219 29.766 1.17 1 65.31 287 ILE B C 1
ATOM 6054 O O . ILE B 1 287 ? -9.555 29.578 2.189 1 65.31 287 ILE B O 1
ATOM 6058 N N . HIS B 1 288 ? -9.734 30.172 0 1 63.88 288 HIS B N 1
ATOM 6059 C CA . HIS B 1 288 ? -8.375 30.703 -0.071 1 63.88 288 HIS B CA 1
ATOM 6060 C C . HIS B 1 288 ? -8.367 32.219 -0.069 1 63.88 288 HIS B C 1
ATOM 6062 O O . HIS B 1 288 ? -9.172 32.844 -0.762 1 63.88 288 HIS B O 1
ATOM 6068 N N . PRO B 1 289 ? -7.473 32.75 0.899 1 63.41 289 PRO B N 1
ATOM 6069 C CA . PRO B 1 289 ? -7.387 34.219 0.905 1 63.41 289 PRO B CA 1
ATOM 6070 C C . PRO B 1 289 ? -6.551 34.75 -0.25 1 63.41 289 PRO B C 1
ATOM 6072 O O . PRO B 1 289 ? -5.371 34.406 -0.378 1 63.41 289 PRO B O 1
ATOM 6075 N N . LEU B 1 290 ? -7.199 35.406 -1.301 1 60.97 290 LEU B N 1
ATOM 6076 C CA . LEU B 1 290 ? -6.477 36.062 -2.371 1 60.97 290 LEU B CA 1
ATOM 6077 C C . LEU B 1 290 ? -6.48 37.594 -2.16 1 60.97 290 LEU B C 1
ATOM 6079 O O . LEU B 1 290 ? -7.512 38.156 -1.81 1 60.97 290 LEU B O 1
ATOM 6083 N N . ALA B 1 291 ? -5.234 38.094 -1.987 1 57.84 291 ALA B N 1
ATOM 6084 C CA . ALA B 1 291 ? -5.152 39.531 -1.774 1 57.84 291 ALA B CA 1
ATOM 6085 C C . ALA B 1 291 ? -5.34 40.281 -3.086 1 57.84 291 ALA B C 1
ATOM 6087 O O . ALA B 1 291 ? -4.855 39.875 -4.133 1 57.84 291 ALA B O 1
ATOM 6088 N N . THR B 1 292 ? -6.488 41.219 -3.193 1 48.62 292 THR B N 1
ATOM 6089 C CA . THR B 1 292 ? -6.715 42.094 -4.336 1 48.62 292 THR B CA 1
ATOM 6090 C C . THR B 1 292 ? -5.734 43.25 -4.324 1 48.62 292 THR B C 1
ATOM 6092 O O . THR B 1 292 ? -5.898 44.219 -3.553 1 48.62 292 THR B O 1
ATOM 6095 N N . LEU B 1 293 ? -4.578 43.25 -4.027 1 46.34 293 LEU B N 1
ATOM 6096 C CA . LEU B 1 293 ? -3.848 44.5 -4.09 1 46.34 293 LEU B CA 1
ATOM 6097 C C . LEU B 1 293 ? -3.844 45.062 -5.508 1 46.34 293 LEU B C 1
ATOM 6099 O O . LEU B 1 293 ? -3.504 44.344 -6.457 1 46.34 293 LEU B O 1
ATOM 6103 N N . ARG B 1 294 ? -4.582 46.156 -5.699 1 43.78 294 ARG B N 1
ATOM 6104 C CA . ARG B 1 294 ? -4.641 46.938 -6.922 1 43.78 294 ARG B CA 1
ATOM 6105 C C . ARG B 1 294 ? -3.252 47.094 -7.539 1 43.78 294 ARG B C 1
ATOM 6107 O O . ARG B 1 294 ? -3.113 47.156 -8.758 1 43.78 294 ARG B O 1
ATOM 6114 N N . ALA B 1 295 ? -2.355 47.531 -6.762 1 38.56 295 ALA B N 1
ATOM 6115 C CA . ALA B 1 295 ? -1.122 48.031 -7.371 1 38.56 295 ALA B CA 1
ATOM 6116 C C . ALA B 1 295 ? -0.368 46.906 -8.07 1 38.56 295 ALA B C 1
ATOM 6118 O O . ALA B 1 295 ? 0.567 47.156 -8.828 1 38.56 295 ALA B O 1
ATOM 6119 N N . PHE B 1 296 ? -0.452 45.719 -7.695 1 35.75 296 PHE B N 1
ATOM 6120 C CA . PHE B 1 296 ? 0.333 44.75 -8.477 1 35.75 296 PHE B CA 1
ATOM 6121 C C . PHE B 1 296 ? -0.558 43.969 -9.43 1 35.75 296 PHE B C 1
ATOM 6123 O O . PHE B 1 296 ? -1.621 43.5 -9.039 1 35.75 296 PHE B O 1
ATOM 6130 N N . PRO B 1 297 ? -0.527 44.188 -10.641 1 37.19 297 PRO B N 1
ATOM 6131 C CA . PRO B 1 297 ? -1.111 43.344 -11.703 1 37.19 297 PRO B CA 1
ATOM 6132 C C . PRO B 1 297 ? -0.896 41.875 -11.469 1 37.19 297 PRO B C 1
ATOM 6134 O O . PRO B 1 297 ? 0.212 41.438 -11.133 1 37.19 297 PRO B O 1
ATOM 6137 N N . GLY B 1 298 ? -1.929 41.031 -11.219 1 40.38 298 GLY B N 1
ATOM 6138 C CA . GLY B 1 298 ? -2.094 39.594 -11.094 1 40.38 298 GLY B CA 1
ATOM 6139 C C . GLY B 1 298 ? -2.283 39.156 -9.664 1 40.38 298 GLY B C 1
ATOM 6140 O O . GLY B 1 298 ? -1.864 39.812 -8.727 1 40.38 298 GLY B O 1
ATOM 6141 N N . ILE B 1 299 ? -3.332 38.531 -9.281 1 39.31 299 ILE B N 1
ATOM 6142 C CA . ILE B 1 299 ? -3.703 37.906 -8.023 1 39.31 299 ILE B CA 1
ATOM 6143 C C . ILE B 1 299 ? -2.465 37.281 -7.367 1 39.31 299 ILE B C 1
ATOM 6145 O O . ILE B 1 299 ? -1.854 36.375 -7.922 1 39.31 299 ILE B O 1
ATOM 6149 N N . MET B 1 300 ? -1.57 38.156 -7.004 1 41.34 300 MET B N 1
ATOM 6150 C CA . MET B 1 300 ? -0.411 37.5 -6.406 1 41.34 300 MET B CA 1
ATOM 6151 C C . MET B 1 300 ? -0.786 36.844 -5.086 1 41.34 300 MET B C 1
ATOM 6153 O O . MET B 1 300 ? -1.364 37.469 -4.203 1 41.34 300 MET B O 1
ATOM 6157 N N . LEU B 1 301 ? -1.032 35.656 -5.09 1 43.72 301 LEU B N 1
ATOM 6158 C CA . LEU B 1 301 ? -1.224 34.75 -3.959 1 43.72 301 LEU B CA 1
ATOM 6159 C C . LEU B 1 301 ? -0.327 35.156 -2.791 1 43.72 301 LEU B C 1
ATOM 6161 O O . LEU B 1 301 ? -0.58 34.75 -1.649 1 43.72 301 LEU B O 1
ATOM 6165 N N . TYR B 1 302 ? 0.942 35.875 -3.215 1 43 302 TYR B N 1
ATOM 6166 C CA . TYR B 1 302 ? 1.979 36.062 -2.209 1 43 302 TYR B CA 1
ATOM 6167 C C . TYR B 1 302 ? 1.868 37.469 -1.587 1 43 302 TYR B C 1
ATOM 6169 O O . TYR B 1 302 ? 2.586 38.375 -1.981 1 43 302 TYR B O 1
ATOM 6177 N N . ALA B 1 303 ? 0.716 38.125 -1.634 1 42.72 303 ALA B N 1
ATOM 6178 C CA . ALA B 1 303 ? 0.882 39.5 -1.211 1 42.72 303 ALA B CA 1
ATOM 6179 C C . ALA B 1 303 ? 1.151 39.594 0.289 1 42.72 303 ALA B C 1
ATOM 6181 O O . ALA B 1 303 ? 0.402 39.031 1.095 1 42.72 303 ALA B O 1
ATOM 6182 N N . LYS B 1 304 ? 2.584 39.688 0.637 1 47.06 304 LYS B N 1
ATOM 6183 C CA . LYS B 1 304 ? 3.084 40.156 1.924 1 47.06 304 LYS B CA 1
ATOM 6184 C C . LYS B 1 304 ? 2.363 41.438 2.357 1 47.06 304 LYS B C 1
ATOM 6186 O O . LYS B 1 304 ? 2.539 42.5 1.75 1 47.06 304 LYS B O 1
ATOM 6191 N N . ILE B 1 305 ? 0.995 41.531 2.562 1 44.62 305 ILE B N 1
ATOM 6192 C CA . ILE B 1 305 ? 0.471 42.812 2.967 1 44.62 305 ILE B CA 1
ATOM 6193 C C . ILE B 1 305 ? 0.647 43 4.473 1 44.62 305 ILE B C 1
ATOM 6195 O O . ILE B 1 305 ? 0.106 42.219 5.266 1 44.62 305 ILE B O 1
ATOM 6199 N N . THR B 1 306 ? 1.928 43.469 4.988 1 48.84 306 THR B N 1
ATOM 6200 C CA . THR B 1 306 ? 1.998 43.875 6.383 1 48.84 306 THR B CA 1
ATOM 6201 C C . THR B 1 306 ? 1.516 45.312 6.543 1 48.84 306 THR B C 1
ATOM 6203 O O . THR B 1 306 ? 2.105 46.25 5.977 1 48.84 306 THR B O 1
ATOM 6206 N N . LEU B 1 307 ? 0.057 45.531 6.723 1 46.38 307 LEU B N 1
ATOM 6207 C CA . LEU B 1 307 ? -0.42 46.875 7.039 1 46.38 307 LEU B CA 1
ATOM 6208 C C . LEU B 1 307 ? -0.426 47.094 8.547 1 46.38 307 LEU B C 1
ATOM 6210 O O . LEU B 1 307 ? -0.752 46.188 9.32 1 46.38 307 LEU B O 1
ATOM 6214 N N . VAL B 1 308 ? 0.472 48.031 8.945 1 47.66 308 VAL B N 1
ATOM 6215 C CA . VAL B 1 308 ? 0.434 48.469 10.336 1 47.66 308 VAL B CA 1
ATOM 6216 C C . VAL B 1 308 ? -0.638 49.531 10.523 1 47.66 308 VAL B C 1
ATOM 6218 O O . VAL B 1 308 ? -0.568 50.625 9.914 1 47.66 308 VAL B O 1
ATOM 6221 N N . LEU B 1 309 ? -1.826 49 10.906 1 46.12 309 LEU B N 1
ATOM 6222 C CA . LEU B 1 309 ? -2.809 50 11.359 1 46.12 309 LEU B CA 1
ATOM 6223 C C . LEU B 1 309 ? -2.785 50.125 12.883 1 46.12 309 LEU B C 1
ATOM 6225 O O . LEU B 1 309 ? -3.301 49.25 13.594 1 46.12 309 LEU B O 1
ATOM 6229 N N . SER B 1 310 ? -2.414 51.25 13.328 1 46.56 310 SER B N 1
ATOM 6230 C CA . SER B 1 310 ? -2.439 51.531 14.758 1 46.56 310 SER B CA 1
ATOM 6231 C C . SER B 1 310 ? -1.961 50.312 15.555 1 46.56 310 SER B C 1
ATOM 6233 O O . SER B 1 310 ? -2.619 49.875 16.5 1 46.56 310 SER B O 1
ATOM 6235 N N . GLN B 1 311 ? -0.971 49.625 15.016 1 44.38 311 GLN B N 1
ATOM 6236 C CA . GLN B 1 311 ? -0.28 48.531 15.688 1 44.38 311 GLN B CA 1
ATOM 6237 C C . GLN B 1 311 ? -0.946 47.188 15.391 1 44.38 311 GLN B C 1
ATOM 6239 O O . GLN B 1 311 ? -0.722 46.219 16.094 1 44.38 311 GLN B O 1
ATOM 6244 N N . LEU B 1 312 ? -1.941 47.344 14.555 1 41.5 312 LEU B N 1
ATOM 6245 C CA . LEU B 1 312 ? -2.502 46.094 14.023 1 41.5 312 LEU B CA 1
ATOM 6246 C C . LEU B 1 312 ? -1.788 45.688 12.742 1 41.5 312 LEU B C 1
ATOM 6248 O O . LEU B 1 312 ? -1.853 46.375 11.734 1 41.5 312 LEU B O 1
ATOM 6252 N N . LEU B 1 313 ? -1.033 44.562 12.852 1 45.69 313 LEU B N 1
ATOM 6253 C CA . LEU B 1 313 ? -0.35 44.031 11.68 1 45.69 313 LEU B CA 1
ATOM 6254 C C . LEU B 1 313 ? -1.197 42.938 10.992 1 45.69 313 LEU B C 1
ATOM 6256 O O . LEU B 1 313 ? -1.75 42.062 11.664 1 45.69 313 LEU B O 1
ATOM 6260 N N . VAL B 1 314 ? -1.545 43.156 9.695 1 40.38 314 VAL B N 1
ATOM 6261 C CA . VAL B 1 314 ? -2.381 42.219 8.953 1 40.38 314 VAL B CA 1
ATOM 6262 C C . VAL B 1 314 ? -1.51 41.375 8.039 1 40.38 314 VAL B C 1
ATOM 6264 O O . VAL B 1 314 ? -0.657 41.875 7.316 1 40.38 314 VAL B O 1
ATOM 6267 N N . GLU B 1 315 ? -1.523 40.031 8.211 1 49.16 315 GLU B N 1
ATOM 6268 C CA . GLU B 1 315 ? -0.79 39.094 7.371 1 49.16 315 GLU B CA 1
ATOM 6269 C C . GLU B 1 315 ? -1.735 38.312 6.457 1 49.16 315 GLU B C 1
ATOM 6271 O O . GLU B 1 315 ? -2.742 37.75 6.914 1 49.16 315 GLU B O 1
ATOM 6276 N N . SER B 1 316 ? -1.638 38.625 5.168 1 45.03 316 SER B N 1
ATOM 6277 C CA . SER B 1 316 ? -2.428 37.781 4.262 1 45.03 316 SER B CA 1
ATOM 6278 C C . SER B 1 316 ? -1.541 37.094 3.234 1 45.03 316 SER B C 1
ATOM 6280 O O . SER B 1 316 ? -0.47 37.594 2.889 1 45.03 316 SER B O 1
ATOM 6282 N N . GLY B 1 317 ? -1.609 35.781 2.951 1 47.03 317 GLY B N 1
ATOM 6283 C CA . GLY B 1 317 ? -0.946 35.062 1.872 1 47.03 317 GLY B CA 1
ATOM 6284 C C . GLY B 1 317 ? -0.628 33.625 2.217 1 47.03 317 GLY B C 1
ATOM 6285 O O . GLY B 1 317 ? -0.519 33.281 3.393 1 47.03 317 GLY B O 1
ATOM 6286 N N . LEU B 1 318 ? -0.981 32.656 1.393 1 47.34 318 LEU B N 1
ATOM 6287 C CA . LEU B 1 318 ? -1.039 31.234 1.654 1 47.34 318 LEU B CA 1
ATOM 6288 C C . LEU B 1 318 ? 0.324 30.594 1.436 1 47.34 318 LEU B C 1
ATOM 6290 O O . LEU B 1 318 ? 0.656 29.594 2.088 1 47.34 318 LEU B O 1
ATOM 6294 N N . HIS B 1 319 ? 1.301 31.062 0.562 1 50.56 319 HIS B N 1
ATOM 6295 C CA . HIS B 1 319 ? 2.172 30.031 0.017 1 50.56 319 HIS B CA 1
ATOM 6296 C C . HIS B 1 319 ? 3.5 29.969 0.764 1 50.56 319 HIS B C 1
ATOM 6298 O O . HIS B 1 319 ? 4.121 28.906 0.867 1 50.56 319 HIS B O 1
ATOM 6304 N N . VAL B 1 320 ? 3.949 31.078 1.259 1 58.09 320 VAL B N 1
ATOM 6305 C CA . VAL B 1 320 ? 5.215 31.031 1.98 1 58.09 320 VAL B CA 1
ATOM 6306 C C . VAL B 1 320 ? 5 31.438 3.436 1 58.09 320 VAL B C 1
ATOM 6308 O O . VAL B 1 320 ? 5.27 32.594 3.811 1 58.09 320 VAL B O 1
ATOM 6311 N N . GLU B 1 321 ? 4.629 30.484 4.223 1 64.62 321 GLU B N 1
ATOM 6312 C CA . GLU B 1 321 ? 4.109 30.766 5.559 1 64.62 321 GLU B CA 1
ATOM 6313 C C . GLU B 1 321 ? 5.234 31.109 6.527 1 64.62 321 GLU B C 1
ATOM 6315 O O . GLU B 1 321 ? 5.102 32.031 7.328 1 64.62 321 GLU B O 1
ATOM 6320 N N . VAL B 1 322 ? 6.254 30.422 6.445 1 69.56 322 VAL B N 1
ATOM 6321 C CA . VAL B 1 322 ? 7.328 30.625 7.41 1 69.56 322 VAL B CA 1
ATOM 6322 C C . VAL B 1 322 ? 7.984 31.984 7.18 1 69.56 322 VAL B C 1
ATOM 6324 O O . VAL B 1 322 ? 8.227 32.719 8.125 1 69.56 322 VAL B O 1
ATOM 6327 N N . SER B 1 323 ? 8.258 32.219 5.934 1 69.06 323 SER B N 1
ATOM 6328 C CA . SER B 1 323 ? 8.891 33.5 5.602 1 69.06 323 SER B CA 1
ATOM 6329 C C . SER B 1 323 ? 7.977 34.656 5.938 1 69.06 323 SER B C 1
ATOM 6331 O O . SER B 1 323 ? 8.438 35.688 6.414 1 69.06 323 SER B O 1
ATOM 6333 N N . MET B 1 324 ? 6.812 34.438 5.711 1 69.44 324 MET B N 1
ATOM 6334 C CA . MET B 1 324 ? 5.852 35.5 6.039 1 69.44 324 MET B CA 1
ATOM 6335 C C . MET B 1 324 ? 5.789 35.719 7.547 1 69.44 324 MET B C 1
ATOM 6337 O O . MET B 1 324 ? 5.707 36.875 8 1 69.44 324 MET B O 1
ATOM 6341 N N . ALA B 1 325 ? 5.789 34.656 8.227 1 72 325 ALA B N 1
ATOM 6342 C CA . ALA B 1 325 ? 5.77 34.75 9.688 1 72 325 ALA B CA 1
ATOM 6343 C C . ALA B 1 325 ? 7.004 35.5 10.203 1 72 325 ALA B C 1
ATOM 6345 O O . ALA B 1 325 ? 6.918 36.281 11.141 1 72 325 ALA B O 1
ATOM 6346 N N . GLU B 1 326 ? 8.086 35.25 9.633 1 72.56 326 GLU B N 1
ATOM 6347 C CA . GLU B 1 326 ? 9.32 35.938 10.023 1 72.56 326 GLU B CA 1
ATOM 6348 C C . GLU B 1 326 ? 9.227 37.438 9.75 1 72.56 326 GLU B C 1
ATOM 6350 O O . GLU B 1 326 ? 9.672 38.25 10.562 1 72.56 326 GLU B O 1
ATOM 6355 N N . ASP B 1 327 ? 8.703 37.719 8.648 1 71.19 327 ASP B N 1
ATOM 6356 C CA . ASP B 1 327 ? 8.555 39.125 8.281 1 71.19 327 ASP B CA 1
ATOM 6357 C C . ASP B 1 327 ? 7.617 39.844 9.25 1 71.19 327 ASP B C 1
ATOM 6359 O O . ASP B 1 327 ? 7.859 40.969 9.609 1 71.19 327 ASP B O 1
ATOM 6363 N N . VAL B 1 328 ? 6.574 39.188 9.586 1 72.81 328 VAL B N 1
ATOM 6364 C CA . VAL B 1 328 ? 5.598 39.781 10.492 1 72.81 328 VAL B CA 1
ATOM 6365 C C . VAL B 1 328 ? 6.238 40 11.867 1 72.81 328 VAL B C 1
ATOM 6367 O O . VAL B 1 328 ? 6.02 41.031 12.508 1 72.81 328 VAL B O 1
ATOM 6370 N N . VAL B 1 329 ? 6.988 39.094 12.289 1 74.19 329 VAL B N 1
ATOM 6371 C CA . VAL B 1 329 ? 7.648 39.188 13.594 1 74.19 329 VAL B CA 1
ATOM 6372 C C . VAL B 1 329 ? 8.648 40.344 13.57 1 74.19 329 VAL B C 1
ATOM 6374 O O . VAL B 1 329 ? 8.727 41.125 14.523 1 74.19 329 VAL B O 1
ATOM 6377 N N . ASP B 1 330 ? 9.328 40.406 12.523 1 73.88 330 ASP B N 1
ATOM 6378 C CA . ASP B 1 330 ? 10.297 41.5 12.406 1 73.88 330 ASP B CA 1
ATOM 6379 C C . ASP B 1 330 ? 9.602 42.844 12.422 1 73.88 330 ASP B C 1
ATOM 6381 O O . ASP B 1 330 ? 10.078 43.781 13.055 1 73.88 330 ASP B O 1
ATOM 6385 N N . THR B 1 331 ? 8.555 42.906 11.656 1 74.81 331 THR B N 1
ATOM 6386 C CA . THR B 1 331 ? 7.793 44.156 11.617 1 74.81 331 THR B CA 1
ATOM 6387 C C . THR B 1 331 ? 7.207 44.469 12.992 1 74.81 331 THR B C 1
ATOM 6389 O O . THR B 1 331 ? 7.16 45.625 13.398 1 74.81 331 THR B O 1
ATOM 6392 N N . ALA B 1 332 ? 6.727 43.469 13.656 1 74.25 332 ALA B N 1
ATOM 6393 C CA . ALA B 1 332 ? 6.156 43.625 14.984 1 74.25 332 ALA B CA 1
ATOM 6394 C C . ALA B 1 332 ? 7.211 44.094 15.977 1 74.25 332 ALA B C 1
ATOM 6396 O O . ALA B 1 332 ? 6.926 44.938 16.844 1 74.25 332 ALA B O 1
ATOM 6397 N N . ILE B 1 333 ? 8.375 43.594 15.898 1 74.81 333 ILE B N 1
ATOM 6398 C CA . ILE B 1 333 ? 9.469 43.969 16.781 1 74.81 333 ILE B CA 1
ATOM 6399 C C . ILE B 1 333 ? 9.805 45.438 16.578 1 74.81 333 ILE B C 1
ATOM 6401 O O . ILE B 1 333 ? 10.008 46.188 17.547 1 74.81 333 ILE B O 1
ATOM 6405 N N . LYS B 1 334 ? 9.82 45.812 15.359 1 76.19 334 LYS B N 1
ATOM 6406 C CA . LYS B 1 334 ? 10.148 47.219 15.031 1 76.19 334 LYS B CA 1
ATOM 6407 C C . LYS B 1 334 ? 9.031 48.156 15.469 1 76.19 334 LYS B C 1
ATOM 6409 O O . LYS B 1 334 ? 9.305 49.188 16.078 1 76.19 334 LYS B O 1
ATOM 6414 N N . SER B 1 335 ? 7.82 47.812 15.125 1 72.88 335 SER B N 1
ATOM 6415 C CA . SER B 1 335 ? 6.68 48.688 15.406 1 72.88 335 SER B CA 1
ATOM 6416 C C . SER B 1 335 ? 6.422 48.812 16.906 1 72.88 335 SER B C 1
ATOM 6418 O O . SER B 1 335 ? 6.012 49.844 17.391 1 72.88 335 SER B O 1
ATOM 6420 N N . GLY B 1 336 ? 6.613 47.688 17.625 1 75.75 336 GLY B N 1
ATOM 6421 C CA . GLY B 1 336 ? 6.352 47.656 19.062 1 75.75 336 GLY B CA 1
ATOM 6422 C C . GLY B 1 336 ? 7.566 48 19.906 1 75.75 336 GLY B C 1
ATOM 6423 O O . GLY B 1 336 ? 7.48 48.062 21.125 1 75.75 336 GLY B O 1
ATOM 6424 N N . LYS B 1 337 ? 8.664 48.25 19.25 1 78.44 337 LYS B N 1
ATOM 6425 C CA . LYS B 1 337 ? 9.922 48.531 19.953 1 78.44 337 LYS B CA 1
ATOM 6426 C C . LYS B 1 337 ? 10.242 47.438 20.953 1 78.44 337 LYS B C 1
ATOM 6428 O O . LYS B 1 337 ? 10.492 47.719 22.125 1 78.44 337 LYS B O 1
ATOM 6433 N N . LEU B 1 338 ? 10.117 46.25 20.453 1 76.06 338 LEU B N 1
ATOM 6434 C CA . LEU B 1 338 ? 10.391 45.094 21.281 1 76.06 338 LEU B CA 1
ATOM 6435 C C . LEU B 1 338 ? 11.867 44.719 21.266 1 76.06 338 LEU B C 1
ATOM 6437 O O . LEU B 1 338 ? 12.586 45.094 20.328 1 76.06 338 LEU B O 1
ATOM 6441 N N . SER B 1 339 ? 12.469 44.156 22.344 1 74.38 339 SER B N 1
ATOM 6442 C CA . SER B 1 339 ? 13.875 43.75 22.422 1 74.38 339 SER B CA 1
ATOM 6443 C C . SER B 1 339 ? 14.016 42.25 22.531 1 74.38 339 SER B C 1
ATOM 6445 O O . SER B 1 339 ? 14.125 41.719 23.625 1 74.38 339 SER B O 1
ATOM 6447 N N . PRO B 1 340 ? 14.023 41.625 21.312 1 72.56 340 PRO B N 1
ATOM 6448 C CA . PRO B 1 340 ? 14.164 40.156 21.375 1 72.56 340 PRO B CA 1
ATOM 6449 C C . PRO B 1 340 ? 15.555 39.719 21.828 1 72.56 340 PRO B C 1
ATOM 6451 O O . PRO B 1 340 ? 16.531 40.469 21.656 1 72.56 340 PRO B O 1
ATOM 6454 N N . THR B 1 341 ? 15.625 38.625 22.578 1 68.69 341 THR B N 1
ATOM 6455 C CA . THR B 1 341 ? 16.906 38.094 23.047 1 68.69 341 THR B CA 1
ATOM 6456 C C . THR B 1 341 ? 17.578 37.25 21.984 1 68.69 341 THR B C 1
ATOM 6458 O O . THR B 1 341 ? 18.797 37.125 21.953 1 68.69 341 THR B O 1
ATOM 6461 N N . ASN B 1 342 ? 16.766 36.531 21.188 1 65.75 342 ASN B N 1
ATOM 6462 C CA . ASN B 1 342 ? 17.312 35.625 20.188 1 65.75 342 ASN B CA 1
ATOM 6463 C C . ASN B 1 342 ? 16.766 35.938 18.797 1 65.75 342 ASN B C 1
ATOM 6465 O O . ASN B 1 342 ? 15.734 36.594 18.656 1 65.75 342 ASN B O 1
ATOM 6469 N N . LYS B 1 343 ? 17.609 35.562 17.797 1 64.88 343 LYS B N 1
ATOM 6470 C CA . LYS B 1 343 ? 17.125 35.625 16.422 1 64.88 343 LYS B CA 1
ATOM 6471 C C . LYS B 1 343 ? 16.078 34.531 16.172 1 64.88 343 LYS B C 1
ATOM 6473 O O . LYS B 1 343 ? 15.891 33.656 17 1 64.88 343 LYS B O 1
ATOM 6478 N N . CYS B 1 344 ? 15.375 34.719 15.133 1 65.44 344 CYS B N 1
ATOM 6479 C CA . CYS B 1 344 ? 14.344 33.75 14.766 1 65.44 344 CYS B CA 1
ATOM 6480 C C . CYS B 1 344 ? 14.938 32.344 14.633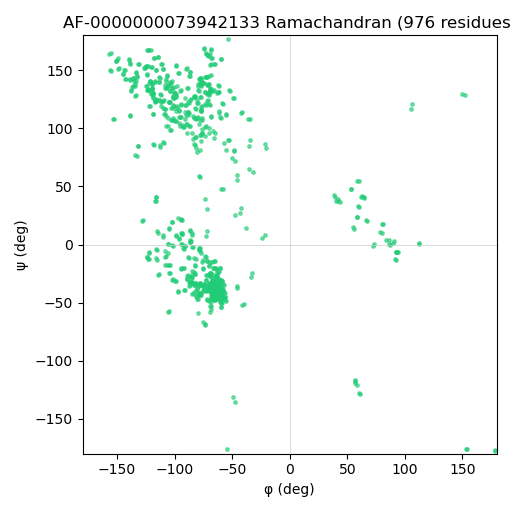 1 65.44 344 CYS B C 1
ATOM 6482 O O . CYS B 1 344 ? 15.898 32.156 13.898 1 65.44 344 CYS B O 1
ATOM 6484 N N . LEU B 1 345 ? 14.578 31.453 15.547 1 66.38 345 LEU B N 1
ATOM 6485 C CA . LEU B 1 345 ? 15.102 30.094 15.586 1 66.38 345 LEU B CA 1
ATOM 6486 C C . LEU B 1 345 ? 14.188 29.141 14.828 1 66.38 345 LEU B C 1
ATOM 6488 O O . LEU B 1 345 ? 14.211 27.922 15.062 1 66.38 345 LEU B O 1
ATOM 6492 N N . THR B 1 346 ? 13.43 29.688 13.977 1 68.75 346 THR B N 1
ATOM 6493 C CA . THR B 1 346 ? 12.398 28.859 13.344 1 68.75 346 THR B CA 1
ATOM 6494 C C . THR B 1 346 ? 13.023 27.828 12.414 1 68.75 346 THR B C 1
ATOM 6496 O O . THR B 1 346 ? 12.469 26.75 12.219 1 68.75 346 THR B O 1
ATOM 6499 N N . TYR B 1 347 ? 14.156 28.109 11.945 1 71.31 347 TYR B N 1
ATOM 6500 C CA . TYR B 1 347 ? 14.742 27.234 10.938 1 71.31 347 TYR B CA 1
ATOM 6501 C C . TYR B 1 347 ? 15.125 25.891 11.539 1 71.31 347 TYR B C 1
ATOM 6503 O O . TYR B 1 347 ? 14.992 24.859 10.883 1 71.31 347 TYR B O 1
ATOM 6511 N N . ASN B 1 348 ? 15.391 25.828 12.695 1 76.19 348 ASN B N 1
ATOM 6512 C CA . ASN B 1 348 ? 15.836 24.578 13.281 1 76.19 348 ASN B CA 1
ATOM 6513 C C . ASN B 1 348 ? 14.852 24.047 14.32 1 76.19 348 ASN B C 1
ATOM 6515 O O . ASN B 1 348 ? 15.164 23.125 15.078 1 76.19 348 ASN B O 1
ATOM 6519 N N . LEU B 1 349 ? 13.734 24.672 14.289 1 81.38 349 LEU B N 1
ATOM 6520 C CA . LEU B 1 349 ? 12.75 24.266 15.289 1 81.38 349 LEU B CA 1
ATOM 6521 C C . LEU B 1 349 ? 12.07 22.969 14.875 1 81.38 349 LEU B C 1
ATOM 6523 O O . LEU B 1 349 ? 11.648 22.812 13.727 1 81.38 349 LEU B O 1
ATOM 6527 N N . ARG B 1 350 ? 12.094 22 15.805 1 89.25 350 ARG B N 1
ATOM 6528 C CA . ARG B 1 350 ? 11.375 20.75 15.594 1 89.25 350 ARG B CA 1
ATOM 6529 C C . ARG B 1 350 ? 10.031 20.766 16.312 1 89.25 350 ARG B C 1
ATOM 6531 O O . ARG B 1 350 ? 9.953 21.109 17.5 1 89.25 350 ARG B O 1
ATOM 6538 N N . LEU B 1 351 ? 9.023 20.484 15.586 1 90.5 351 LEU B N 1
ATOM 6539 C CA . LEU B 1 351 ? 7.703 20.422 16.203 1 90.5 351 LEU B CA 1
ATOM 6540 C C . LEU B 1 351 ? 7.598 19.219 17.141 1 90.5 351 LEU B C 1
ATOM 6542 O O . LEU B 1 351 ? 8.336 18.25 17 1 90.5 351 LEU B O 1
ATOM 6546 N N . ILE B 1 352 ? 6.727 19.375 18.062 1 92.38 352 ILE B N 1
ATOM 6547 C CA . ILE B 1 352 ? 6.512 18.312 19.047 1 92.38 352 ILE B CA 1
ATOM 6548 C C . ILE B 1 352 ? 6.262 17 18.312 1 92.38 352 ILE B C 1
ATOM 6550 O O . ILE B 1 352 ? 5.531 16.953 17.312 1 92.38 352 ILE B O 1
ATOM 6554 N N . GLY B 1 353 ? 6.93 15.945 18.719 1 95.06 353 GLY B N 1
ATOM 6555 C CA . GLY B 1 353 ? 6.836 14.641 18.094 1 95.06 353 GLY B CA 1
ATOM 6556 C C . GLY B 1 353 ? 7.879 14.43 17.016 1 95.06 353 GLY B C 1
ATOM 6557 O O . GLY B 1 353 ? 8.086 13.297 16.562 1 95.06 353 GLY B O 1
ATOM 6558 N N . GLY B 1 354 ? 8.539 15.492 16.594 1 94.69 354 GLY B N 1
ATOM 6559 C CA . GLY B 1 354 ? 9.5 15.406 15.5 1 94.69 354 GLY B CA 1
ATOM 6560 C C . GLY B 1 354 ? 10.898 15.07 15.969 1 94.69 354 GLY B C 1
ATOM 6561 O O . GLY B 1 354 ? 11.688 14.492 15.211 1 94.69 354 GLY B O 1
ATOM 6562 N N . ASP B 1 355 ? 11.211 15.422 17.203 1 92.19 355 ASP B N 1
ATOM 6563 C CA . ASP B 1 355 ? 12.547 15.164 17.734 1 92.19 355 ASP B CA 1
ATOM 6564 C C . ASP B 1 355 ? 12.766 13.672 17.953 1 92.19 355 ASP B C 1
ATOM 6566 O O . ASP B 1 355 ? 12.039 13.039 18.719 1 92.19 355 ASP B O 1
ATOM 6570 N N . GLY B 1 356 ? 13.734 13.188 17.312 1 92.56 356 GLY B N 1
ATOM 6571 C CA . GLY B 1 356 ? 14.047 11.773 17.453 1 92.56 356 GLY B CA 1
ATOM 6572 C C . GLY B 1 356 ? 13.133 10.875 16.641 1 92.56 356 GLY B C 1
ATOM 6573 O O . GLY B 1 356 ? 13.109 9.656 16.828 1 92.56 356 GLY B O 1
ATOM 6574 N N . TYR B 1 357 ? 12.414 11.484 15.836 1 95 357 TYR B N 1
ATOM 6575 C CA . TYR B 1 357 ? 11.5 10.711 15.008 1 95 357 TYR B CA 1
ATOM 6576 C C . TYR B 1 357 ? 12.273 9.836 14.023 1 95 357 TYR B C 1
ATOM 6578 O O . TYR B 1 357 ? 13.219 10.297 13.383 1 95 357 TYR B O 1
ATOM 6586 N N . ASP B 1 358 ? 11.875 8.578 13.977 1 93 358 ASP B N 1
ATOM 6587 C CA . ASP B 1 358 ? 12.391 7.594 13.023 1 93 358 ASP B CA 1
ATOM 6588 C C . ASP B 1 358 ? 11.273 7.066 12.125 1 93 358 ASP B C 1
ATOM 6590 O O . ASP B 1 358 ? 10.25 6.59 12.609 1 93 358 ASP B O 1
ATOM 6594 N N . PRO B 1 359 ? 11.578 7.094 10.828 1 90.75 359 PRO B N 1
ATOM 6595 C CA . PRO B 1 359 ? 10.547 6.609 9.906 1 90.75 359 PRO B CA 1
ATOM 6596 C C . PRO B 1 359 ? 10.164 5.152 10.148 1 90.75 359 PRO B C 1
ATOM 6598 O O . PRO B 1 359 ? 9.086 4.711 9.75 1 90.75 359 PRO B O 1
ATOM 6601 N N . ALA B 1 360 ? 10.961 4.406 10.773 1 92.69 360 ALA B N 1
ATOM 6602 C CA . ALA B 1 360 ? 10.688 2.998 11.047 1 92.69 360 ALA B CA 1
ATOM 6603 C C . ALA B 1 360 ? 10.047 2.818 12.414 1 92.69 360 ALA B C 1
ATOM 6605 O O . ALA B 1 360 ? 9.836 1.689 12.867 1 92.69 360 ALA B O 1
ATOM 6606 N N . SER B 1 361 ? 9.68 3.869 13.023 1 95.62 361 SER B N 1
ATOM 6607 C CA . SER B 1 361 ? 9.156 3.803 14.383 1 95.62 361 SER B CA 1
ATOM 6608 C C . SER B 1 361 ? 7.824 3.059 14.43 1 95.62 361 SER B C 1
ATOM 6610 O O . SER B 1 361 ? 7.414 2.57 15.484 1 95.62 361 SER B O 1
ATOM 6612 N N . PHE B 1 362 ? 7.125 2.941 13.32 1 96.81 362 PHE B N 1
ATOM 6613 C CA . PHE B 1 362 ? 5.855 2.223 13.289 1 96.81 362 PHE B CA 1
ATOM 6614 C C . PHE B 1 362 ? 6.062 0.744 13.602 1 96.81 362 PHE B C 1
ATOM 6616 O O . PHE B 1 362 ? 5.16 0.078 14.109 1 96.81 362 PHE B O 1
ATOM 6623 N N . THR B 1 363 ? 7.242 0.224 13.305 1 94.06 363 THR B N 1
ATOM 6624 C CA . THR B 1 363 ? 7.523 -1.181 13.586 1 94.06 363 THR B CA 1
ATOM 6625 C C . THR B 1 363 ? 7.523 -1.444 15.086 1 94.06 363 THR B C 1
ATOM 6627 O O . THR B 1 363 ? 7.051 -2.488 15.539 1 94.06 363 THR B O 1
ATOM 6630 N N . VAL B 1 364 ? 8.039 -0.494 15.836 1 95 364 VAL B N 1
ATOM 6631 C CA . VAL B 1 364 ? 8.07 -0.621 17.297 1 95 364 VAL B CA 1
ATOM 6632 C C . VAL B 1 364 ? 6.648 -0.654 17.844 1 95 364 VAL B C 1
ATOM 6634 O O . VAL B 1 364 ? 6.332 -1.464 18.719 1 95 364 VAL B O 1
ATOM 6637 N N . LEU B 1 365 ? 5.836 0.168 17.328 1 97.38 365 LEU B N 1
ATOM 6638 C CA . LEU B 1 365 ? 4.445 0.207 17.75 1 97.38 365 LEU B CA 1
ATOM 6639 C C . LEU B 1 365 ? 3.738 -1.105 17.438 1 97.38 365 LEU B C 1
ATOM 6641 O O . LEU B 1 365 ? 3.033 -1.66 18.281 1 97.38 365 LEU B O 1
ATOM 6645 N N . ALA B 1 366 ? 3.977 -1.605 16.219 1 95.31 366 ALA B N 1
ATOM 6646 C CA . ALA B 1 366 ? 3.324 -2.834 15.773 1 95.31 366 ALA B CA 1
ATOM 6647 C C . ALA B 1 366 ? 3.812 -4.035 16.578 1 95.31 366 ALA B C 1
ATOM 6649 O O . ALA B 1 366 ? 3.049 -4.973 16.828 1 95.31 366 ALA B O 1
ATOM 6650 N N . GLN B 1 367 ? 5.008 -4.008 17.016 1 93.12 367 GLN B N 1
ATOM 6651 C CA . GLN B 1 367 ? 5.625 -5.141 17.688 1 93.12 367 GLN B CA 1
ATOM 6652 C C . GLN B 1 367 ? 5.336 -5.109 19.188 1 93.12 367 GLN B C 1
ATOM 6654 O O . GLN B 1 367 ? 5.129 -6.156 19.812 1 93.12 367 GLN B O 1
ATOM 6659 N N . GLN B 1 368 ? 5.277 -3.918 19.781 1 95 368 GLN B N 1
ATOM 6660 C CA . GLN B 1 368 ? 5.34 -3.826 21.234 1 95 368 GLN B CA 1
ATOM 6661 C C . GLN B 1 368 ? 3.965 -3.539 21.828 1 95 368 GLN B C 1
ATOM 6663 O O . GLN B 1 368 ? 3.738 -3.754 23.031 1 95 368 GLN B O 1
ATOM 6668 N N . TYR B 1 369 ? 3.076 -3.092 21.078 1 96.81 369 TYR B N 1
ATOM 6669 C CA . TYR B 1 369 ? 1.794 -2.684 21.641 1 96.81 369 TYR B CA 1
ATOM 6670 C C . TYR B 1 369 ? 0.652 -3.496 21.031 1 96.81 369 TYR B C 1
ATOM 6672 O O . TYR B 1 369 ? 0.762 -4.004 19.922 1 96.81 369 TYR B O 1
ATOM 6680 N N . VAL B 1 370 ? -0.38 -3.619 21.812 1 95.56 370 VAL B N 1
ATOM 6681 C CA . VAL B 1 370 ? -1.595 -4.316 21.406 1 95.56 370 VAL B CA 1
ATOM 6682 C C . VAL B 1 370 ? -2.797 -3.385 21.547 1 95.56 370 VAL B C 1
ATOM 6684 O O . VAL B 1 370 ? -2.783 -2.461 22.375 1 95.56 370 VAL B O 1
ATOM 6687 N N . CYS B 1 371 ? -3.73 -3.572 20.641 1 95.12 371 CYS B N 1
ATOM 6688 C CA . CYS B 1 371 ? -4.973 -2.809 20.719 1 95.12 371 CYS B CA 1
ATOM 6689 C C . CYS B 1 371 ? -6.031 -3.562 21.516 1 95.12 371 CYS B C 1
ATOM 6691 O O . CYS B 1 371 ? -6.738 -4.406 20.969 1 95.12 371 CYS B O 1
ATOM 6693 N N . MET B 1 372 ? -6.215 -3.188 22.766 1 95.44 372 MET B N 1
ATOM 6694 C CA . MET B 1 372 ? -7.211 -3.848 23.594 1 95.44 372 MET B CA 1
ATOM 6695 C C . MET B 1 372 ? -8.602 -3.281 23.344 1 95.44 372 MET B C 1
ATOM 6697 O O . MET B 1 372 ? -8.789 -2.064 23.328 1 95.44 372 MET B O 1
ATOM 6701 N N . LYS B 1 373 ? -9.516 -4.188 23.062 1 91.38 373 LYS B N 1
ATOM 6702 C CA . LYS B 1 373 ? -10.875 -3.766 22.719 1 91.38 373 LYS B CA 1
ATOM 6703 C C . LYS B 1 373 ? -11.898 -4.371 23.672 1 91.38 373 LYS B C 1
ATOM 6705 O O . LYS B 1 373 ? -11.758 -5.52 24.109 1 91.38 373 LYS B O 1
ATOM 6710 N N . GLN B 1 374 ? -12.812 -3.572 23.984 1 86.5 374 GLN B N 1
ATOM 6711 C CA . GLN B 1 374 ? -13.93 -4.074 24.766 1 86.5 374 GLN B CA 1
ATOM 6712 C C . GLN B 1 374 ? -15.055 -4.59 23.875 1 86.5 374 GLN B C 1
ATOM 6714 O O . GLN B 1 374 ? -15.555 -3.857 23.016 1 86.5 374 GLN B O 1
ATOM 6719 N N . SER B 1 375 ? -15.383 -5.844 24 1 80.88 375 SER B N 1
ATOM 6720 C CA . SER B 1 375 ? -16.453 -6.441 23.203 1 80.88 375 SER B CA 1
ATOM 6721 C C . SER B 1 375 ? -17.828 -5.996 23.703 1 80.88 375 SER B C 1
ATOM 6723 O O . SER B 1 375 ? -17.938 -5.359 24.75 1 80.88 375 SER B O 1
ATOM 6725 N N . TYR B 1 376 ? -18.797 -6.309 22.891 1 75.25 376 TYR B N 1
ATOM 6726 C CA . TYR B 1 376 ? -20.172 -5.973 23.25 1 75.25 376 TYR B CA 1
ATOM 6727 C C . TYR B 1 376 ? -20.578 -6.637 24.562 1 75.25 376 TYR B C 1
ATOM 6729 O O . TYR B 1 376 ? -21.406 -6.098 25.312 1 75.25 376 TYR B O 1
ATOM 6737 N N . SER B 1 377 ? -20 -7.789 24.797 1 79.56 377 SER B N 1
ATOM 6738 C CA . SER B 1 377 ? -20.312 -8.539 26 1 79.56 377 SER B CA 1
ATOM 6739 C C . SER B 1 377 ? -19.578 -7.965 27.219 1 79.56 377 SER B C 1
ATOM 6741 O O . SER B 1 377 ? -19.812 -8.383 28.344 1 79.56 377 SER B O 1
ATOM 6743 N N . GLY B 1 378 ? -18.766 -7.012 27.031 1 79.81 378 GLY B N 1
ATOM 6744 C CA . GLY B 1 378 ? -18.047 -6.383 28.125 1 79.81 378 GLY B CA 1
ATOM 6745 C C . GLY B 1 378 ? -16.672 -6.992 28.359 1 79.81 378 GLY B C 1
ATOM 6746 O O . GLY B 1 378 ? -15.875 -6.465 29.141 1 79.81 378 GLY B O 1
ATOM 6747 N N . LYS B 1 379 ? -16.438 -8.094 27.594 1 89.19 379 LYS B N 1
ATOM 6748 C CA . LYS B 1 379 ? -15.141 -8.75 27.734 1 89.19 379 LYS B CA 1
ATOM 6749 C C . LYS B 1 379 ? -14.055 -8.008 26.953 1 89.19 379 LYS B C 1
ATOM 6751 O O . LYS B 1 379 ? -14.312 -7.512 25.859 1 89.19 379 LYS B O 1
ATOM 6756 N N . VAL B 1 380 ? -12.898 -7.871 27.625 1 91.75 380 VAL B N 1
ATOM 6757 C CA . VAL B 1 380 ? -11.766 -7.215 26.984 1 91.75 380 VAL B CA 1
ATOM 6758 C C . VAL B 1 380 ? -10.945 -8.242 26.203 1 91.75 380 VAL B C 1
ATOM 6760 O O . VAL B 1 380 ? -10.539 -9.266 26.75 1 91.75 380 VAL B O 1
ATOM 6763 N N . VAL B 1 381 ? -10.805 -8.008 24.953 1 91.88 381 VAL B N 1
ATOM 6764 C CA . VAL B 1 381 ? -10.062 -8.938 24.094 1 91.88 381 VAL B CA 1
ATOM 6765 C C . VAL B 1 381 ? -8.891 -8.219 23.453 1 91.88 381 VAL B C 1
ATOM 6767 O O . VAL B 1 381 ? -9.008 -7.055 23.047 1 91.88 381 VAL B O 1
ATOM 6770 N N . PRO B 1 382 ? -7.789 -8.922 23.391 1 92.25 382 PRO B N 1
ATOM 6771 C CA . PRO B 1 382 ? -6.641 -8.305 22.719 1 92.25 382 PRO B CA 1
ATOM 6772 C C . PRO B 1 382 ? -6.781 -8.289 21.203 1 92.25 382 PRO B C 1
ATOM 6774 O O . PRO B 1 382 ? -7.34 -9.227 20.625 1 92.25 382 PRO B O 1
ATOM 6777 N N . GLY B 1 383 ? -6.383 -7.184 20.641 1 90.12 383 GLY B N 1
ATOM 6778 C CA . GLY B 1 383 ? -6.297 -7.043 19.203 1 90.12 383 GLY B CA 1
ATOM 6779 C C . GLY B 1 383 ? -4.914 -6.645 18.719 1 90.12 383 GLY B C 1
ATOM 6780 O O . GLY B 1 383 ? -4.141 -6.043 19.469 1 90.12 383 GLY B O 1
ATOM 6781 N N . VAL B 1 384 ? -4.637 -7.012 17.516 1 89.44 384 VAL B N 1
ATOM 6782 C CA . VAL B 1 384 ? -3.326 -6.723 16.953 1 89.44 384 VAL B CA 1
ATOM 6783 C C . VAL B 1 384 ? -3.256 -5.254 16.531 1 89.44 384 VAL B C 1
ATOM 6785 O O . VAL B 1 384 ? -4.242 -4.688 16.062 1 89.44 384 VAL B O 1
ATOM 6788 N N . MET B 1 385 ? -2.105 -4.633 16.828 1 94.06 385 MET B N 1
ATOM 6789 C CA . MET B 1 385 ? -1.786 -3.346 16.203 1 94.06 385 MET B CA 1
ATOM 6790 C C . MET B 1 385 ? -1.336 -3.531 14.766 1 94.06 385 MET B C 1
ATOM 6792 O O . MET B 1 385 ? -0.148 -3.723 14.5 1 94.06 385 MET B O 1
ATOM 6796 N N . ASP B 1 386 ? -2.312 -3.367 13.898 1 92.31 386 ASP B N 1
ATOM 6797 C CA . ASP B 1 386 ? -1.964 -3.633 12.508 1 92.31 386 ASP B CA 1
ATOM 6798 C C . ASP B 1 386 ? -1.043 -2.547 11.953 1 92.31 386 ASP B C 1
ATOM 6800 O O . ASP B 1 386 ? -0.944 -1.46 12.523 1 92.31 386 ASP B O 1
ATOM 6804 N N . THR B 1 387 ? -0.4 -2.814 10.883 1 93.31 387 THR B N 1
ATOM 6805 C CA . THR B 1 387 ? 0.626 -1.952 10.305 1 93.31 387 THR B CA 1
ATOM 6806 C C . THR B 1 387 ? 0.032 -0.611 9.883 1 93.31 387 THR B C 1
ATOM 6808 O O . THR B 1 387 ? 0.666 0.433 10.047 1 93.31 387 THR B O 1
ATOM 6811 N N . ALA B 1 388 ? -1.135 -0.616 9.352 1 93.31 388 ALA B N 1
ATOM 6812 C CA . ALA B 1 388 ? -1.78 0.62 8.914 1 93.31 388 ALA B CA 1
ATOM 6813 C C . ALA B 1 388 ? -2.006 1.562 10.094 1 93.31 388 ALA B C 1
ATOM 6815 O O . ALA B 1 388 ? -1.736 2.762 10 1 93.31 388 ALA B O 1
ATOM 6816 N N . THR B 1 389 ? -2.469 1.006 11.156 1 96.5 389 THR B N 1
ATOM 6817 C CA . THR B 1 389 ? -2.707 1.793 12.359 1 96.5 389 THR B CA 1
ATOM 6818 C C . THR B 1 389 ? -1.391 2.299 12.945 1 96.5 389 THR B C 1
ATOM 6820 O O . THR B 1 389 ? -1.285 3.463 13.336 1 96.5 389 THR B O 1
ATOM 6823 N N . ALA B 1 390 ? -0.404 1.417 12.992 1 97.75 390 ALA B N 1
ATOM 6824 C CA . ALA B 1 390 ? 0.904 1.795 13.516 1 97.75 390 ALA B CA 1
ATOM 6825 C C . ALA B 1 390 ? 1.523 2.92 12.695 1 97.75 390 ALA B C 1
ATOM 6827 O O . ALA B 1 390 ? 2.086 3.867 13.25 1 97.75 390 ALA B O 1
ATOM 6828 N N . LYS B 1 391 ? 1.441 2.822 11.414 1 95.94 391 LYS B N 1
ATOM 6829 C CA . LYS B 1 391 ? 1.968 3.859 10.531 1 95.94 391 LYS B CA 1
ATOM 6830 C C . LYS B 1 391 ? 1.222 5.176 10.727 1 95.94 391 LYS B C 1
ATOM 6832 O O . LYS B 1 391 ? 1.835 6.246 10.75 1 95.94 391 LYS B O 1
ATOM 6837 N N . HIS B 1 392 ? -0.051 5.055 10.852 1 96.5 392 HIS B N 1
ATOM 6838 C CA . HIS B 1 392 ? -0.854 6.25 11.086 1 96.5 392 HIS B CA 1
ATOM 6839 C C . HIS B 1 392 ? -0.425 6.957 12.367 1 96.5 392 HIS B C 1
ATOM 6841 O O . HIS B 1 392 ? -0.207 8.172 12.367 1 96.5 392 HIS B O 1
ATOM 6847 N N . LEU B 1 393 ? -0.327 6.191 13.453 1 98.12 393 LEU B N 1
ATOM 6848 C CA . LEU B 1 393 ? 0.054 6.777 14.734 1 98.12 393 LEU B CA 1
ATOM 6849 C C . LEU B 1 393 ? 1.443 7.402 14.648 1 98.12 393 LEU B C 1
ATOM 6851 O O . LEU B 1 393 ? 1.667 8.5 15.164 1 98.12 393 LEU B O 1
ATOM 6855 N N . SER B 1 394 ? 2.332 6.715 13.984 1 97.44 394 SER B N 1
ATOM 6856 C CA . SER B 1 394 ? 3.695 7.215 13.844 1 97.44 394 SER B CA 1
ATOM 6857 C C . SER B 1 394 ? 3.729 8.523 13.07 1 97.44 394 SER B C 1
ATOM 6859 O O . SER B 1 394 ? 4.438 9.461 13.445 1 97.44 394 SER B O 1
ATOM 6861 N N . HIS B 1 395 ? 2.957 8.633 12.07 1 95.19 395 HIS B N 1
ATOM 6862 C CA . HIS B 1 395 ? 2.943 9.82 11.227 1 95.19 395 HIS B CA 1
ATOM 6863 C C . HIS B 1 395 ? 2.176 10.961 11.891 1 95.19 395 HIS B C 1
ATOM 6865 O O . HIS B 1 395 ? 2.516 12.133 11.703 1 95.19 395 HIS B O 1
ATOM 6871 N N . ALA B 1 396 ? 1.229 10.641 12.602 1 95.56 396 ALA B N 1
ATOM 6872 C CA . ALA B 1 396 ? 0.359 11.672 13.172 1 95.56 396 ALA B CA 1
ATOM 6873 C C . ALA B 1 396 ? 0.956 12.25 14.445 1 95.56 396 ALA B C 1
ATOM 6875 O O . ALA B 1 396 ? 0.815 13.445 14.719 1 95.56 396 ALA B O 1
ATOM 6876 N N . TYR B 1 397 ? 1.642 11.406 15.211 1 97.56 397 TYR B N 1
ATOM 6877 C CA . TYR B 1 397 ? 2.031 11.844 16.547 1 97.56 397 TYR B CA 1
ATOM 6878 C C . TYR B 1 397 ? 3.545 11.781 16.719 1 97.56 397 TYR B C 1
ATOM 6880 O O . TYR B 1 397 ? 4.082 12.266 17.719 1 97.56 397 TYR B O 1
ATOM 6888 N N . GLY B 1 398 ? 4.27 11.234 15.75 1 97.38 398 GLY B N 1
ATOM 6889 C CA . GLY B 1 398 ? 5.719 11.125 15.859 1 97.38 398 GLY B CA 1
ATOM 6890 C C . GLY B 1 398 ? 6.176 10.312 17.047 1 97.38 398 GLY B C 1
ATOM 6891 O O . GLY B 1 398 ? 5.703 9.195 17.266 1 97.38 398 GLY B O 1
ATOM 6892 N N . THR B 1 399 ? 7.059 10.852 17.844 1 97.5 399 THR B N 1
ATOM 6893 C CA . THR B 1 399 ? 7.605 10.156 19.016 1 97.5 399 THR B CA 1
ATOM 6894 C C . THR B 1 399 ? 6.551 10.016 20.109 1 97.5 399 THR B C 1
ATOM 6896 O O . THR B 1 399 ? 6.699 9.203 21.016 1 97.5 399 THR B O 1
ATOM 6899 N N . LEU B 1 400 ? 5.539 10.75 20.047 1 97.94 400 LEU B N 1
ATOM 6900 C CA . LEU B 1 400 ? 4.477 10.695 21.047 1 97.94 400 LEU B CA 1
ATOM 6901 C C . LEU B 1 400 ? 3.477 9.594 20.719 1 97.94 400 LEU B C 1
ATOM 6903 O O . LEU B 1 400 ? 2.535 9.359 21.469 1 97.94 400 LEU B O 1
ATOM 6907 N N . ALA B 1 401 ? 3.688 8.922 19.609 1 98.44 401 ALA B N 1
ATOM 6908 C CA . ALA B 1 401 ? 2.805 7.832 19.203 1 98.44 401 ALA B CA 1
ATOM 6909 C C . ALA B 1 401 ? 2.762 6.727 20.25 1 98.44 401 ALA B C 1
ATOM 6911 O O . ALA B 1 401 ? 1.733 6.074 20.438 1 98.44 401 ALA B O 1
ATOM 6912 N N . GLU B 1 402 ? 3.82 6.555 20.953 1 98.12 402 GLU B N 1
ATOM 6913 C CA . GLU B 1 402 ? 3.879 5.531 21.984 1 98.12 402 GLU B CA 1
ATOM 6914 C C . GLU B 1 402 ? 2.896 5.828 23.109 1 98.12 402 GLU B C 1
ATOM 6916 O O . GLU B 1 402 ? 2.332 4.91 23.719 1 98.12 402 GLU B O 1
ATOM 6921 N N . ARG B 1 403 ? 2.699 7.082 23.375 1 98.12 403 ARG B N 1
ATOM 6922 C CA . ARG B 1 403 ? 1.742 7.465 24.406 1 98.12 403 ARG B CA 1
ATOM 6923 C C . ARG B 1 403 ? 0.32 7.094 24 1 98.12 403 ARG B C 1
ATOM 6925 O O . ARG B 1 403 ? -0.468 6.633 24.828 1 98.12 403 ARG B O 1
ATOM 6932 N N . VAL B 1 404 ? 0.009 7.293 22.766 1 98.5 404 VAL B N 1
ATOM 6933 C CA . VAL B 1 404 ? -1.313 6.934 22.266 1 98.5 404 VAL B CA 1
ATOM 6934 C C . VAL B 1 404 ? -1.481 5.414 22.297 1 98.5 404 VAL B C 1
ATOM 6936 O O . VAL B 1 404 ? -2.527 4.91 22.719 1 98.5 404 VAL B O 1
ATOM 6939 N N . ALA B 1 405 ? -0.421 4.73 21.844 1 98.62 405 ALA B N 1
ATOM 6940 C CA . ALA B 1 405 ? -0.454 3.27 21.828 1 98.62 405 ALA B CA 1
ATOM 6941 C C . ALA B 1 405 ? -0.621 2.723 23.25 1 98.62 405 ALA B C 1
ATOM 6943 O O . ALA B 1 405 ? -1.312 1.723 23.453 1 98.62 405 ALA B O 1
ATOM 6944 N N . ALA B 1 406 ? -0.017 3.334 24.203 1 98.44 406 ALA B N 1
ATOM 6945 C CA . ALA B 1 406 ? -0.137 2.918 25.594 1 98.44 406 ALA B CA 1
ATOM 6946 C C . ALA B 1 406 ? -1.571 3.074 26.094 1 98.44 406 ALA B C 1
ATOM 6948 O O . ALA B 1 406 ? -2.07 2.23 26.844 1 98.44 406 ALA B O 1
ATOM 6949 N N . ILE B 1 407 ? -2.221 4.113 25.75 1 98.25 407 ILE B N 1
ATOM 6950 C CA . ILE B 1 407 ? -3.613 4.328 26.125 1 98.25 407 ILE B CA 1
ATOM 6951 C C . ILE B 1 407 ? -4.488 3.244 25.5 1 98.25 407 ILE B C 1
ATOM 6953 O O . ILE B 1 407 ? -5.375 2.697 26.156 1 98.25 407 ILE B O 1
ATOM 6957 N N . ALA B 1 408 ? -4.266 2.965 24.25 1 98.19 408 ALA B N 1
ATOM 6958 C CA . ALA B 1 408 ? -5.023 1.933 23.547 1 98.19 408 ALA B CA 1
ATOM 6959 C C . ALA B 1 408 ? -4.91 0.587 24.266 1 98.19 408 ALA B C 1
ATOM 6961 O O . ALA B 1 408 ? -5.887 -0.155 24.359 1 98.19 408 ALA B O 1
ATOM 6962 N N . GLN B 1 409 ? -3.736 0.313 24.703 1 97.62 409 GLN B N 1
ATOM 6963 C CA . GLN B 1 409 ? -3.453 -0.974 25.328 1 97.62 409 GLN B CA 1
ATOM 6964 C C . GLN B 1 409 ? -3.928 -0.998 26.781 1 97.62 409 GLN B C 1
ATOM 6966 O O . GLN B 1 409 ? -4.609 -1.936 27.203 1 97.62 409 GLN B O 1
ATOM 6971 N N . ASN B 1 410 ? -3.635 0.024 27.578 1 97.06 410 ASN B N 1
ATOM 6972 C CA . ASN B 1 410 ? -3.822 0.015 29.016 1 97.06 410 ASN B CA 1
ATOM 6973 C C . ASN B 1 410 ? -5.246 0.415 29.406 1 97.06 410 ASN B C 1
ATOM 6975 O O . ASN B 1 410 ? -5.75 -0.002 30.453 1 97.06 410 ASN B O 1
ATOM 6979 N N . GLU B 1 411 ? -5.859 1.176 28.625 1 95.94 411 GLU B N 1
ATOM 6980 C CA . GLU B 1 411 ? -7.176 1.684 28.984 1 95.94 411 GLU B CA 1
ATOM 6981 C C . GLU B 1 411 ? -8.266 1.067 28.109 1 95.94 411 GLU B C 1
ATOM 6983 O O . GLU B 1 411 ? -9.398 1.55 28.094 1 95.94 411 GLU B O 1
ATOM 6988 N N . HIS B 1 412 ? -7.961 0.132 27.328 1 95.38 412 HIS B N 1
ATOM 6989 C CA . HIS B 1 412 ? -8.883 -0.674 26.531 1 95.38 412 HIS B CA 1
ATOM 6990 C C . HIS B 1 412 ? -9.609 0.179 25.5 1 95.38 412 HIS B C 1
ATOM 6992 O O . HIS B 1 412 ? -10.828 0.068 25.344 1 95.38 412 HIS B O 1
ATOM 6998 N N . LEU B 1 413 ? -8.914 1.056 24.922 1 96.88 413 LEU B N 1
ATOM 6999 C CA . LEU B 1 413 ? -9.461 1.938 23.891 1 96.88 413 LEU B CA 1
ATOM 7000 C C . LEU B 1 413 ? -8.789 1.69 22.547 1 96.88 413 LEU B C 1
ATOM 7002 O O . LEU B 1 413 ? -8.453 2.637 21.828 1 96.88 413 LEU B O 1
ATOM 7006 N N . GLY B 1 414 ? -8.516 0.443 22.297 1 96.56 414 GLY B N 1
ATOM 7007 C CA . GLY B 1 414 ? -7.816 0.058 21.078 1 96.56 414 GLY B CA 1
ATOM 7008 C C . GLY B 1 414 ? -8.742 -0.138 19.891 1 96.56 414 GLY B C 1
ATOM 7009 O O . GLY B 1 414 ? -8.281 -0.425 18.781 1 96.56 414 GLY B O 1
ATOM 7010 N N . LYS B 1 415 ? -9.961 0.103 20.062 1 95.06 415 LYS B N 1
ATOM 7011 C CA . LYS B 1 415 ? -10.922 -0.083 18.969 1 95.06 415 LYS B CA 1
ATOM 7012 C C . LYS B 1 415 ? -10.844 1.063 17.969 1 95.06 415 LYS B C 1
ATOM 7014 O O . LYS B 1 415 ? -10.633 2.217 18.344 1 95.06 415 LYS B O 1
ATOM 7019 N N . GLN B 1 416 ? -11.023 0.737 16.672 1 94.38 416 GLN B N 1
ATOM 7020 C CA . GLN B 1 416 ? -11.086 1.758 15.633 1 94.38 416 GLN B CA 1
ATOM 7021 C C . GLN B 1 416 ? -12.406 2.529 15.703 1 94.38 416 GLN B C 1
ATOM 7023 O O . GLN B 1 416 ? -13.453 1.954 16 1 94.38 416 GLN B O 1
ATOM 7028 N N . LEU B 1 417 ? -12.336 3.803 15.406 1 93.62 417 LEU B N 1
ATOM 7029 C CA . LEU B 1 417 ? -13.516 4.656 15.43 1 93.62 417 LEU B CA 1
ATOM 7030 C C . LEU B 1 417 ? -14.477 4.285 14.305 1 93.62 417 LEU B C 1
ATOM 7032 O O . LEU B 1 417 ? -15.695 4.418 14.453 1 93.62 417 LEU B O 1
ATOM 7036 N N . ALA B 1 418 ? -13.922 3.949 13.227 1 92.31 418 ALA B N 1
ATOM 7037 C CA . ALA B 1 418 ? -14.688 3.547 12.047 1 92.31 418 ALA B CA 1
ATOM 7038 C C . ALA B 1 418 ? -13.984 2.414 11.297 1 92.31 418 ALA B C 1
ATOM 7040 O O . ALA B 1 418 ? -12.758 2.41 11.172 1 92.31 418 ALA B O 1
ATOM 7041 N N . HIS B 1 419 ? -14.867 1.526 10.812 1 86.19 419 HIS B N 1
ATOM 7042 C CA . HIS B 1 419 ? -14.336 0.386 10.078 1 86.19 419 HIS B CA 1
ATOM 7043 C C . HIS B 1 419 ? -13.602 0.838 8.82 1 86.19 419 HIS B C 1
ATOM 7045 O O . HIS B 1 419 ? -14.109 1.668 8.062 1 86.19 419 HIS B O 1
ATOM 7051 N N . GLY B 1 420 ? -12.445 0.316 8.664 1 85.88 420 GLY B N 1
ATOM 7052 C CA . GLY B 1 420 ? -11.695 0.609 7.457 1 85.88 420 GLY B CA 1
ATOM 7053 C C . GLY B 1 420 ? -10.766 1.797 7.605 1 85.88 420 GLY B C 1
ATOM 7054 O O . GLY B 1 420 ? -10.016 2.129 6.684 1 85.88 420 GLY B O 1
ATOM 7055 N N . TYR B 1 421 ? -10.844 2.479 8.711 1 92.62 421 TYR B N 1
ATOM 7056 C CA . TYR B 1 421 ? -9.977 3.625 8.953 1 92.62 421 TYR B CA 1
ATOM 7057 C C . TYR B 1 421 ? -9.062 3.371 10.148 1 92.62 421 TYR B C 1
ATOM 7059 O O . TYR B 1 421 ? -9.445 2.68 11.094 1 92.62 421 TYR B O 1
ATOM 7067 N N . PRO B 1 422 ? -7.898 3.963 10.125 1 94.5 422 PRO B N 1
ATOM 7068 C CA . PRO B 1 422 ? -6.895 3.627 11.133 1 94.5 422 PRO B CA 1
ATOM 7069 C C . PRO B 1 422 ? -7.043 4.449 12.414 1 94.5 422 PRO B C 1
ATOM 7071 O O . PRO B 1 422 ? -6.207 4.355 13.312 1 94.5 422 PRO B O 1
ATOM 7074 N N . PHE B 1 423 ? -8.07 5.172 12.672 1 96.12 423 PHE B N 1
ATOM 7075 C CA . PHE B 1 423 ? -8.227 6.051 13.828 1 96.12 423 PHE B CA 1
ATOM 7076 C C . PHE B 1 423 ? -8.688 5.266 15.047 1 96.12 423 PHE B C 1
ATOM 7078 O O . PHE B 1 423 ? -9.711 4.582 15 1 96.12 423 PHE B O 1
ATOM 7085 N N . LEU B 1 424 ? -7.984 5.406 16.141 1 97.25 424 LEU B N 1
ATOM 7086 C CA . LEU B 1 424 ? -8.305 4.676 17.375 1 97.25 424 LEU B CA 1
ATOM 7087 C C . LEU B 1 424 ? -9.094 5.555 18.328 1 97.25 424 LEU B C 1
ATOM 7089 O O . LEU B 1 424 ? -8.938 6.781 18.328 1 97.25 424 LEU B O 1
ATOM 7093 N N . GLU B 1 425 ? -9.867 4.898 19.172 1 97.06 425 GLU B N 1
ATOM 7094 C CA . GLU B 1 425 ? -10.523 5.594 20.266 1 97.06 425 GLU B CA 1
ATOM 7095 C C . GLU B 1 425 ? -9.5 6.227 21.219 1 97.06 425 GLU B C 1
ATOM 7097 O O . GLU B 1 425 ? -9.758 7.285 21.781 1 97.06 425 GLU B O 1
ATOM 7102 N N . ALA B 1 426 ? -8.367 5.629 21.312 1 98.19 426 ALA B N 1
ATOM 7103 C CA . ALA B 1 426 ? -7.297 6.102 22.188 1 98.19 426 ALA B CA 1
ATOM 7104 C C . ALA B 1 426 ? -6.832 7.496 21.766 1 98.19 426 ALA B C 1
ATOM 7106 O O . ALA B 1 426 ? -6.391 8.281 22.609 1 98.19 426 ALA B O 1
ATOM 7107 N N . GLU B 1 427 ? -6.902 7.816 20.484 1 98 427 GLU B N 1
ATOM 7108 C CA . GLU B 1 427 ? -6.48 9.125 20 1 98 427 GLU B CA 1
ATOM 7109 C C . GLU B 1 427 ? -7.348 10.234 20.594 1 98 427 GLU B C 1
ATOM 7111 O O . GLU B 1 427 ? -6.852 11.328 20.891 1 98 427 GLU B O 1
ATOM 7116 N N . MET B 1 428 ? -8.586 9.945 20.766 1 96.94 428 MET B N 1
ATOM 7117 C CA . MET B 1 428 ? -9.508 10.938 21.328 1 96.94 428 MET B CA 1
ATOM 7118 C C . MET B 1 428 ? -9.102 11.305 22.75 1 96.94 428 MET B C 1
ATOM 7120 O O . MET B 1 428 ? -9.062 12.484 23.109 1 96.94 428 MET B O 1
ATOM 7124 N N . VAL B 1 429 ? -8.82 10.328 23.484 1 97.75 429 VAL B N 1
ATOM 7125 C CA . VAL B 1 429 ? -8.445 10.531 24.875 1 97.75 429 VAL B CA 1
ATOM 7126 C C . VAL B 1 429 ? -7.105 11.266 24.953 1 97.75 429 VAL B C 1
ATOM 7128 O O . VAL B 1 429 ? -6.945 12.195 25.75 1 97.75 429 VAL B O 1
ATOM 7131 N N . TYR B 1 430 ? -6.203 10.875 24.125 1 98.06 430 TYR B N 1
ATOM 7132 C CA . TYR B 1 430 ? -4.918 11.555 24.094 1 98.06 430 TYR B CA 1
ATOM 7133 C C . TYR B 1 430 ? -5.094 13.031 23.75 1 98.06 430 TYR B C 1
ATOM 7135 O O . TYR B 1 430 ? -4.5 13.898 24.391 1 98.06 430 TYR B O 1
ATOM 7143 N N . CYS B 1 431 ? -5.855 13.297 22.672 1 96.38 431 CYS B N 1
ATOM 7144 C CA . CYS B 1 431 ? -6.082 14.672 22.234 1 96.38 431 CYS B CA 1
ATOM 7145 C C . CYS B 1 431 ? -6.777 15.484 23.328 1 96.38 431 CYS B C 1
ATOM 7147 O O . CYS B 1 431 ? -6.473 16.672 23.516 1 96.38 431 CYS B O 1
ATOM 7149 N N . ALA B 1 432 ? -7.664 14.898 24.047 1 95.69 432 ALA B N 1
ATOM 7150 C CA . ALA B 1 432 ? -8.375 15.57 25.125 1 95.69 432 ALA B CA 1
ATOM 7151 C C . ALA B 1 432 ? -7.445 15.883 26.297 1 95.69 432 ALA B C 1
ATOM 7153 O O . ALA B 1 432 ? -7.535 16.953 26.891 1 95.69 432 ALA B O 1
ATOM 7154 N N . ARG B 1 433 ? -6.527 15.008 26.562 1 96.38 433 ARG B N 1
ATOM 7155 C CA . ARG B 1 433 ? -5.684 15.125 27.75 1 96.38 433 ARG B CA 1
ATOM 7156 C C . ARG B 1 433 ? -4.453 15.977 27.453 1 96.38 433 ARG B C 1
ATOM 7158 O O . ARG B 1 433 ? -3.963 16.688 28.344 1 96.38 433 ARG B O 1
ATOM 7165 N N . HIS B 1 434 ? -3.982 15.883 26.188 1 94.44 434 HIS B N 1
ATOM 7166 C CA . HIS B 1 434 ? -2.65 16.438 25.969 1 94.44 434 HIS B CA 1
ATOM 7167 C C . HIS B 1 434 ? -2.66 17.484 24.859 1 94.44 434 HIS B C 1
ATOM 7169 O O . HIS B 1 434 ? -1.69 18.219 24.688 1 94.44 434 HIS B O 1
ATOM 7175 N N . GLU B 1 435 ? -3.75 17.594 24.125 1 91.88 435 GLU B N 1
ATOM 7176 C CA . GLU B 1 435 ? -3.742 18.5 22.984 1 91.88 435 GLU B CA 1
ATOM 7177 C C . GLU B 1 435 ? -4.926 19.469 23.047 1 91.88 435 GLU B C 1
ATOM 7179 O O . GLU B 1 435 ? -5.398 19.938 22 1 91.88 435 GLU B O 1
ATOM 7184 N N . TYR B 1 436 ? -5.508 19.688 24.141 1 87.38 436 TYR B N 1
ATOM 7185 C CA . TYR B 1 436 ? -6.52 20.703 24.406 1 87.38 436 TYR B CA 1
ATOM 7186 C C . TYR B 1 436 ? -7.734 20.516 23.5 1 87.38 436 TYR B C 1
ATOM 7188 O O . TYR B 1 436 ? -8.289 21.484 22.984 1 87.38 436 TYR B O 1
ATOM 7196 N N . CYS B 1 437 ? -8 19.25 23.203 1 90.62 437 CYS B N 1
ATOM 7197 C CA . CYS B 1 437 ? -9.211 18.953 22.453 1 90.62 437 CYS B CA 1
ATOM 7198 C C . CYS B 1 437 ? -10.438 19.016 23.344 1 90.62 437 CYS B C 1
ATOM 7200 O O . CYS B 1 437 ? -10.617 18.172 24.234 1 90.62 437 CYS B O 1
ATOM 7202 N N . GLU B 1 438 ? -11.391 20 23.078 1 88.25 438 GLU B N 1
ATOM 7203 C CA . GLU B 1 438 ? -12.492 20.234 24 1 88.25 438 GLU B CA 1
ATOM 7204 C C . GLU B 1 438 ? -13.836 19.922 23.359 1 88.25 438 GLU B C 1
ATOM 7206 O O . GLU B 1 438 ? -14.859 19.844 24.047 1 88.25 438 GLU B O 1
ATOM 7211 N N . SER B 1 439 ? -13.852 19.734 22.109 1 87.5 439 SER B N 1
ATOM 7212 C CA . SER B 1 439 ? -15.117 19.484 21.438 1 87.5 439 SER B CA 1
ATOM 7213 C C . SER B 1 439 ? -15.023 18.281 20.5 1 87.5 439 SER B C 1
ATOM 7215 O O . SER B 1 439 ? -13.938 17.953 20.016 1 87.5 439 SER B O 1
ATOM 7217 N N . ALA B 1 440 ? -16.266 17.688 20.281 1 91.38 440 ALA B N 1
ATOM 7218 C CA . ALA B 1 440 ? -16.344 16.531 19.391 1 91.38 440 ALA B CA 1
ATOM 7219 C C . ALA B 1 440 ? -16.094 16.938 17.938 1 91.38 440 ALA B C 1
ATOM 7221 O O . ALA B 1 440 ? -15.477 16.188 17.172 1 91.38 440 ALA B O 1
ATOM 7222 N N . VAL B 1 441 ? -16.5 18.062 17.641 1 88.12 441 VAL B N 1
ATOM 7223 C CA . VAL B 1 441 ? -16.312 18.578 16.281 1 88.12 441 VAL B CA 1
ATOM 7224 C C . VAL B 1 441 ? -14.828 18.781 16.016 1 88.12 441 VAL B C 1
ATOM 7226 O O . VAL B 1 441 ? -14.336 18.469 14.93 1 88.12 441 VAL B O 1
ATOM 7229 N N . GLU B 1 442 ? -14.195 19.312 16.984 1 86.19 442 GLU B N 1
ATOM 7230 C CA . GLU B 1 442 ? -12.766 19.547 16.859 1 86.19 442 GLU B CA 1
ATOM 7231 C C . GLU B 1 442 ? -12.008 18.234 16.625 1 86.19 442 GLU B C 1
ATOM 7233 O O . GLU B 1 442 ? -11.078 18.188 15.82 1 86.19 442 GLU B O 1
ATOM 7238 N N . PHE B 1 443 ? -12.406 17.281 17.312 1 91.75 443 PHE B N 1
ATOM 7239 C CA . PHE B 1 443 ? -11.68 16.016 17.156 1 91.75 443 PHE B CA 1
ATOM 7240 C C . PHE B 1 443 ? -11.938 15.414 15.781 1 91.75 443 PHE B C 1
ATOM 7242 O O . PHE B 1 443 ? -11 15.062 15.062 1 91.75 443 PHE B O 1
ATOM 7249 N N . ILE B 1 444 ? -13.172 15.25 15.391 1 91.38 444 ILE B N 1
ATOM 7250 C CA . ILE B 1 444 ? -13.531 14.469 14.211 1 91.38 444 ILE B CA 1
ATOM 7251 C C . ILE B 1 444 ? -13.148 15.242 12.945 1 91.38 444 ILE B C 1
ATOM 7253 O O . ILE B 1 444 ? -12.844 14.641 11.914 1 91.38 444 ILE B O 1
ATOM 7257 N N . ALA B 1 445 ? -13.086 16.531 13.016 1 86.75 445 ALA B N 1
ATOM 7258 C CA . ALA B 1 445 ? -12.828 17.344 11.828 1 86.75 445 ALA B CA 1
ATOM 7259 C C . ALA B 1 445 ? -11.375 17.812 11.789 1 86.75 445 ALA B C 1
ATOM 7261 O O . ALA B 1 445 ? -10.789 17.938 10.711 1 86.75 445 ALA B O 1
ATOM 7262 N N . ARG B 1 446 ? -10.789 17.984 12.977 1 84.38 446 ARG B N 1
ATOM 7263 C CA . ARG B 1 446 ? -9.531 18.719 12.945 1 84.38 446 ARG B CA 1
ATOM 7264 C C . ARG B 1 446 ? -8.398 17.891 13.555 1 84.38 446 ARG B C 1
ATOM 7266 O O . ARG B 1 446 ? -7.23 18.297 13.484 1 84.38 446 ARG B O 1
ATOM 7273 N N . ARG B 1 447 ? -8.742 16.906 14.164 1 90.12 447 ARG B N 1
ATOM 7274 C CA . ARG B 1 447 ? -7.695 16.047 14.695 1 90.12 447 ARG B CA 1
ATOM 7275 C C . ARG B 1 447 ? -7.559 14.773 13.859 1 90.12 447 ARG B C 1
ATOM 7277 O O . ARG B 1 447 ? -6.543 14.562 13.195 1 90.12 447 ARG B O 1
ATOM 7284 N N . SER B 1 448 ? -8.617 14.023 13.727 1 89.44 448 SER B N 1
ATOM 7285 C CA . SER B 1 448 ? -8.609 12.797 12.945 1 89.44 448 SER B CA 1
ATOM 7286 C C . SER B 1 448 ? -8.961 13.062 11.484 1 89.44 448 SER B C 1
ATOM 7288 O O . SER B 1 448 ? -8.586 12.297 10.602 1 89.44 448 SER B O 1
ATOM 7290 N N . GLN B 1 449 ? -9.758 14.062 11.227 1 87.81 449 GLN B N 1
ATOM 7291 C CA . GLN B 1 449 ? -10.227 14.484 9.914 1 87.81 449 GLN B CA 1
ATOM 7292 C C . GLN B 1 449 ? -11.148 13.43 9.297 1 87.81 449 GLN B C 1
ATOM 7294 O O . GLN B 1 449 ? -11.305 13.383 8.078 1 87.81 449 GLN B O 1
ATOM 7299 N N . LEU B 1 450 ? -11.695 12.578 10.102 1 92.38 450 LEU B N 1
ATOM 7300 C CA . LEU B 1 450 ? -12.586 11.539 9.609 1 92.38 450 LEU B CA 1
ATOM 7301 C C . LEU B 1 450 ? -13.812 12.148 8.938 1 92.38 450 LEU B C 1
ATOM 7303 O O . LEU B 1 450 ? -14.32 11.594 7.957 1 92.38 450 LEU B O 1
ATOM 7307 N N . ALA B 1 451 ? -14.289 13.297 9.469 1 91.19 451 ALA B N 1
ATOM 7308 C CA . ALA B 1 451 ? -15.461 13.969 8.906 1 91.19 451 ALA B CA 1
ATOM 7309 C C . ALA B 1 451 ? -15.219 14.359 7.449 1 91.19 451 ALA B C 1
ATOM 7311 O O . ALA B 1 451 ? -16.156 14.344 6.637 1 91.19 451 ALA B O 1
ATOM 7312 N N . PHE B 1 452 ? -14.008 14.664 7.137 1 87.69 452 PHE B N 1
ATOM 7313 C CA . PHE B 1 452 ? -13.688 15.117 5.789 1 87.69 452 PHE B CA 1
ATOM 7314 C C . PHE B 1 452 ? -13.297 13.938 4.902 1 87.69 452 PHE B C 1
ATOM 7316 O O . PHE B 1 452 ? -13.336 14.039 3.676 1 87.69 452 PHE B O 1
ATOM 7323 N N . LEU B 1 453 ? -12.922 12.883 5.457 1 89.62 453 LEU B N 1
ATOM 7324 C CA . LEU B 1 453 ? -12.523 11.711 4.691 1 89.62 453 LEU B CA 1
ATOM 7325 C C . LEU B 1 453 ? -13.742 10.906 4.246 1 89.62 453 LEU B C 1
ATOM 7327 O O . LEU B 1 453 ? -13.805 10.453 3.104 1 89.62 453 LEU B O 1
ATOM 7331 N N . ASP B 1 454 ? -14.602 10.742 5.141 1 93 454 ASP B N 1
ATOM 7332 C CA . ASP B 1 454 ? -15.805 9.938 4.914 1 93 454 ASP B CA 1
ATOM 7333 C C . ASP B 1 454 ? -16.953 10.406 5.805 1 93 454 ASP B C 1
ATOM 7335 O O . ASP B 1 454 ? -17.016 10.047 6.98 1 93 454 ASP B O 1
ATOM 7339 N N . THR B 1 455 ? -17.906 11.023 5.219 1 92.56 455 THR B N 1
ATOM 7340 C CA . THR B 1 455 ? -19.016 11.617 5.969 1 92.56 455 THR B CA 1
ATOM 7341 C C . THR B 1 455 ? -19.875 10.531 6.617 1 92.56 455 THR B C 1
ATOM 7343 O O . THR B 1 455 ? -20.297 10.672 7.77 1 92.56 455 THR B O 1
ATOM 7346 N N . ASP B 1 456 ? -20.125 9.477 5.926 1 92.94 456 ASP B N 1
ATOM 7347 C CA . ASP B 1 456 ? -20.953 8.398 6.457 1 92.94 456 ASP B CA 1
ATOM 7348 C C . ASP B 1 456 ? -20.25 7.688 7.613 1 92.94 456 ASP B C 1
ATOM 7350 O O . ASP B 1 456 ? -20.875 7.375 8.633 1 92.94 456 ASP B O 1
ATOM 7354 N N . ALA B 1 457 ? -19.031 7.438 7.422 1 93.75 457 ALA B N 1
ATOM 7355 C CA . ALA B 1 457 ? -18.281 6.801 8.492 1 93.75 457 ALA B CA 1
ATOM 7356 C C . ALA B 1 457 ? -18.234 7.688 9.734 1 93.75 457 ALA B C 1
ATOM 7358 O O . ALA B 1 457 ? -18.344 7.191 10.859 1 93.75 457 ALA B O 1
ATOM 7359 N N . ALA B 1 458 ? -18.062 8.953 9.531 1 94.38 458 ALA B N 1
ATOM 7360 C CA . ALA B 1 458 ? -18.078 9.898 10.641 1 94.38 458 ALA B CA 1
ATOM 7361 C C . ALA B 1 458 ? -19.422 9.883 11.352 1 94.38 458 ALA B C 1
ATOM 7363 O O . ALA B 1 458 ? -19.484 9.938 12.586 1 94.38 458 ALA B O 1
ATOM 7364 N N . GLY B 1 459 ? -20.453 9.781 10.57 1 93.69 459 GLY B N 1
ATOM 7365 C CA . GLY B 1 459 ? -21.797 9.734 11.141 1 93.69 459 GLY B CA 1
ATOM 7366 C C . GLY B 1 459 ? -22.031 8.539 12.039 1 93.69 459 GLY B C 1
ATOM 7367 O O . GLY B 1 459 ? -22.688 8.648 13.078 1 93.69 459 GLY B O 1
ATOM 7368 N N . ARG B 1 460 ? -21.469 7.477 11.711 1 92.81 460 ARG B N 1
ATOM 7369 C CA . ARG B 1 460 ? -21.641 6.254 12.484 1 92.81 460 ARG B CA 1
ATOM 7370 C C . ARG B 1 460 ? -20.828 6.297 13.773 1 92.81 460 ARG B C 1
ATOM 7372 O O . ARG B 1 460 ? -21.125 5.59 14.734 1 92.81 460 ARG B O 1
ATOM 7379 N N . ALA B 1 461 ? -19.828 7.137 13.789 1 95.06 461 ALA B N 1
ATOM 7380 C CA . ALA B 1 461 ? -18.906 7.184 14.922 1 95.06 461 ALA B CA 1
ATOM 7381 C C . ALA B 1 461 ? -19.344 8.25 15.93 1 95.06 461 ALA B C 1
ATOM 7383 O O . ALA B 1 461 ? -18.766 8.359 17.016 1 95.06 461 ALA B O 1
ATOM 7384 N N . LEU B 1 462 ? -20.438 8.977 15.719 1 95.06 462 LEU B N 1
ATOM 7385 C CA . LEU B 1 462 ? -20.797 10.156 16.5 1 95.06 462 LEU B CA 1
ATOM 7386 C C . LEU B 1 462 ? -21.109 9.781 17.938 1 95.06 462 LEU B C 1
ATOM 7388 O O . LEU B 1 462 ? -20.609 10.406 18.875 1 95.06 462 LEU B O 1
ATOM 7392 N N . SER B 1 463 ? -21.922 8.742 18.109 1 94.38 463 SER B N 1
ATOM 7393 C CA . SER B 1 463 ? -22.359 8.359 19.438 1 94.38 463 SER B CA 1
ATOM 7394 C C . SER B 1 463 ? -21.172 7.941 20.312 1 94.38 463 SER B C 1
ATOM 7396 O O . SER B 1 463 ? -21.094 8.32 21.484 1 94.38 463 SER B O 1
ATOM 7398 N N . ARG B 1 464 ? -20.312 7.234 19.75 1 93.75 464 ARG B N 1
ATOM 7399 C CA . ARG B 1 464 ? -19.156 6.762 20.5 1 93.75 464 ARG B CA 1
ATOM 7400 C C . ARG B 1 464 ? -18.219 7.91 20.844 1 93.75 464 ARG B C 1
ATOM 7402 O O . ARG B 1 464 ? -17.641 7.945 21.938 1 93.75 464 ARG B O 1
ATOM 7409 N N . ILE B 1 465 ? -18.031 8.812 19.953 1 95.38 465 ILE B N 1
ATOM 7410 C CA . ILE B 1 465 ? -17.172 9.969 20.172 1 95.38 465 ILE B CA 1
ATOM 7411 C C . ILE B 1 465 ? -17.703 10.797 21.344 1 95.38 465 ILE B C 1
ATOM 7413 O O . ILE B 1 465 ? -16.922 11.188 22.234 1 95.38 465 ILE B O 1
ATOM 7417 N N . ILE B 1 466 ? -19.016 10.977 21.391 1 96.19 466 ILE B N 1
ATOM 7418 C CA . ILE B 1 466 ? -19.625 11.75 22.469 1 96.19 466 ILE B CA 1
ATOM 7419 C C . ILE B 1 466 ? -19.453 11.016 23.797 1 96.19 466 ILE B C 1
ATOM 7421 O O . ILE B 1 466 ? -19.125 11.633 24.812 1 96.19 466 ILE B O 1
ATOM 7425 N N . GLN B 1 467 ? -19.562 9.734 23.75 1 94.69 467 GLN B N 1
ATOM 7426 C CA . GLN B 1 467 ? -19.422 8.93 24.969 1 94.69 467 GLN B CA 1
ATOM 7427 C C . GLN B 1 467 ? -18.016 9.055 25.562 1 94.69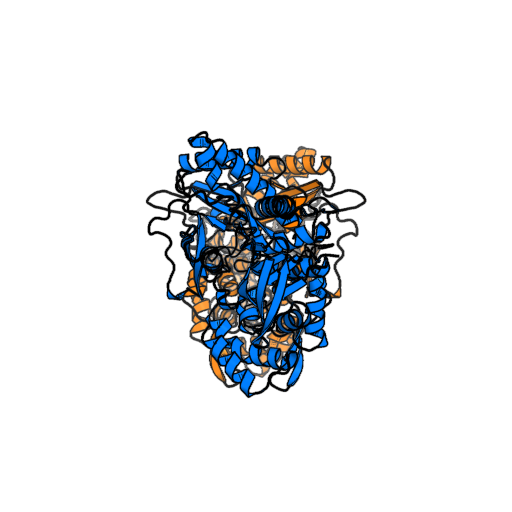 467 GLN B C 1
ATOM 7429 O O . GLN B 1 467 ? -17.859 9.25 26.766 1 94.69 467 GLN B O 1
ATOM 7434 N N . ILE B 1 468 ? -17.047 8.984 24.766 1 94.81 468 ILE B N 1
ATOM 7435 C CA . ILE B 1 468 ? -15.664 8.992 25.219 1 94.81 468 ILE B CA 1
ATOM 7436 C C . ILE B 1 468 ? -15.289 10.383 25.719 1 94.81 468 ILE B C 1
ATOM 7438 O O . ILE B 1 468 ? -14.703 10.531 26.797 1 94.81 468 ILE B O 1
ATOM 7442 N N . LEU B 1 469 ? -15.602 11.391 24.969 1 95.5 469 LEU B N 1
ATOM 7443 C CA . LEU B 1 469 ? -15.234 12.75 25.375 1 95.5 469 LEU B CA 1
ATOM 7444 C C . LEU B 1 469 ? -16.031 13.18 26.594 1 95.5 469 LEU B C 1
ATOM 7446 O O . LEU B 1 469 ? -15.531 13.953 27.422 1 95.5 469 LEU B O 1
ATOM 7450 N N . ALA B 1 470 ? -17.281 12.695 26.719 1 96.06 470 ALA B N 1
ATOM 7451 C CA . ALA B 1 470 ? -18.078 13 27.906 1 96.06 470 ALA B CA 1
ATOM 7452 C C . ALA B 1 470 ? -17.422 12.445 29.172 1 96.06 470 ALA B C 1
ATOM 7454 O O . ALA B 1 470 ? -17.453 13.086 30.219 1 96.06 470 ALA B O 1
ATOM 7455 N N . ALA B 1 471 ? -16.891 11.297 29.016 1 94.94 471 ALA B N 1
ATOM 7456 C CA . ALA B 1 471 ? -16.203 10.695 30.156 1 94.94 471 ALA B CA 1
ATOM 7457 C C . ALA B 1 471 ? -14.945 11.469 30.516 1 94.94 471 ALA B C 1
ATOM 7459 O O . ALA B 1 471 ? -14.609 11.625 31.688 1 94.94 471 ALA B O 1
ATOM 7460 N N . GLU B 1 472 ? -14.195 11.961 29.516 1 95.31 472 GLU B N 1
ATOM 7461 C CA . GLU B 1 472 ? -12.945 12.672 29.734 1 95.31 472 GLU B CA 1
ATOM 7462 C C . GLU B 1 472 ? -13.195 14.07 30.312 1 95.31 472 GLU B C 1
ATOM 7464 O O . GLU B 1 472 ? -12.43 14.547 31.141 1 95.31 472 GLU B O 1
ATOM 7469 N N . HIS B 1 473 ? -14.219 14.719 29.828 1 94 473 HIS B N 1
ATOM 7470 C CA . HIS B 1 473 ? -14.477 16.094 30.203 1 94 473 HIS B CA 1
ATOM 7471 C C . HIS B 1 473 ? -15.586 16.188 31.25 1 94 473 HIS B C 1
ATOM 7473 O O . HIS B 1 473 ? -15.984 17.281 31.656 1 94 473 HIS B O 1
ATOM 7479 N N . ASN B 1 474 ? -16.172 15.055 31.641 1 93.88 474 ASN B N 1
ATOM 7480 C CA . ASN B 1 474 ? -17.234 14.992 32.656 1 93.88 474 ASN B CA 1
ATOM 7481 C C . ASN B 1 474 ? -18.453 15.82 32.219 1 93.88 474 ASN B C 1
ATOM 7483 O O . ASN B 1 474 ? -18.922 16.672 32.969 1 93.88 474 ASN B O 1
ATOM 7487 N N . TRP B 1 475 ? -18.938 15.539 31.078 1 93.06 475 TRP B N 1
ATOM 7488 C CA . TRP B 1 475 ? -20.125 16.219 30.578 1 93.06 475 TRP B CA 1
ATOM 7489 C C . TRP B 1 475 ? -21.391 15.656 31.203 1 93.06 475 TRP B C 1
ATOM 7491 O O . TRP B 1 475 ? -21.5 14.445 31.422 1 93.06 475 TRP B O 1
ATOM 7501 N N . SER B 1 476 ? -22.297 16.547 31.469 1 93.75 476 SER B N 1
ATOM 7502 C CA . SER B 1 476 ? -23.625 16.125 31.906 1 93.75 476 SER B CA 1
ATOM 7503 C C . SER B 1 476 ? -24.422 15.516 30.75 1 93.75 476 SER B C 1
ATOM 7505 O O . SER B 1 476 ? -24.031 15.656 29.578 1 93.75 476 SER B O 1
ATOM 7507 N N . LYS B 1 477 ? -25.484 14.812 31.062 1 94.75 477 LYS B N 1
ATOM 7508 C CA . LYS B 1 477 ? -26.328 14.203 30.031 1 94.75 477 LYS B CA 1
ATOM 7509 C C . LYS B 1 477 ? -26.906 15.266 29.094 1 94.75 477 LYS B C 1
ATOM 7511 O O . LYS B 1 477 ? -27.016 15.039 27.891 1 94.75 477 LYS B O 1
ATOM 7516 N N . SER B 1 478 ? -27.266 16.312 29.734 1 93.88 478 SER B N 1
ATOM 7517 C CA . SER B 1 478 ? -27.812 17.406 28.938 1 93.88 478 SER B CA 1
ATOM 7518 C C . SER B 1 478 ? -26.766 17.969 27.984 1 93.88 478 SER B C 1
ATOM 7520 O O . SER B 1 478 ? -27.062 18.25 26.812 1 93.88 478 SER B O 1
ATOM 7522 N N . ARG B 1 479 ? -25.609 18.109 28.453 1 92.12 479 ARG B N 1
ATOM 7523 C CA . ARG B 1 479 ? -24.516 18.609 27.625 1 92.12 479 ARG B CA 1
ATOM 7524 C C . ARG B 1 479 ? -24.172 17.641 26.516 1 92.12 479 ARG B C 1
ATOM 7526 O O . ARG B 1 479 ? -23.844 18.047 25.391 1 92.12 479 ARG B O 1
ATOM 7533 N N . GLN B 1 480 ? -24.25 16.406 26.766 1 94.81 480 GLN B N 1
ATOM 7534 C CA . GLN B 1 480 ? -23.984 15.375 25.766 1 94.81 480 GLN B CA 1
ATOM 7535 C C . GLN B 1 480 ? -24.969 15.477 24.609 1 94.81 480 GLN B C 1
ATOM 7537 O O . GLN B 1 480 ? -24.578 15.359 23.453 1 94.81 480 GLN B O 1
ATOM 7542 N N . LYS B 1 481 ? -26.141 15.672 24.953 1 94.56 481 LYS B N 1
ATOM 7543 C CA . LYS B 1 481 ? -27.188 15.781 23.922 1 94.56 481 LYS B CA 1
ATOM 7544 C C . LYS B 1 481 ? -26.953 17.016 23.047 1 94.56 481 LYS B C 1
ATOM 7546 O O . LYS B 1 481 ? -27.156 16.953 21.828 1 94.56 481 LYS B O 1
ATOM 7551 N N . GLN B 1 482 ? -26.625 18.062 23.703 1 92 482 GLN B N 1
ATOM 7552 C CA . GLN B 1 482 ? -26.359 19.297 22.969 1 92 482 GLN B CA 1
ATOM 7553 C C . GLN B 1 482 ? -25.172 19.109 22.031 1 92 482 GLN B C 1
ATOM 7555 O O . GLN B 1 482 ? -25.219 19.547 20.875 1 92 482 GLN B O 1
ATOM 7560 N N . LYS B 1 483 ? -24.141 18.531 22.547 1 90.69 483 LYS B N 1
ATOM 7561 C CA . LYS B 1 483 ? -22.938 18.312 21.75 1 90.69 483 LYS B CA 1
ATOM 7562 C C . LYS B 1 483 ? -23.203 17.344 20.594 1 90.69 483 LYS B C 1
ATOM 7564 O O . LYS B 1 483 ? -22.641 17.5 19.516 1 90.69 483 LYS B O 1
ATOM 7569 N N . TYR B 1 484 ? -24.031 16.375 20.859 1 93.62 484 TYR B N 1
ATOM 7570 C CA . TYR B 1 484 ? -24.391 15.422 19.812 1 93.62 484 TYR B CA 1
ATOM 7571 C C . TYR B 1 484 ? -25.125 16.125 18.672 1 93.62 484 TYR B C 1
ATOM 7573 O O . TYR B 1 484 ? -24.844 15.875 17.5 1 93.62 484 TYR B O 1
ATOM 7581 N N . LYS B 1 485 ? -26 16.984 19.047 1 92.88 485 LYS B N 1
ATOM 7582 C CA . LYS B 1 485 ? -26.766 17.719 18.031 1 92.88 485 LYS B CA 1
ATOM 7583 C C . LYS B 1 485 ? -25.844 18.625 17.219 1 92.88 485 LYS B C 1
ATOM 7585 O O . LYS B 1 485 ? -26.016 18.75 16 1 92.88 485 LYS B O 1
ATOM 7590 N N . ARG B 1 486 ? -25 19.25 17.891 1 88.94 486 ARG B N 1
ATOM 7591 C CA . ARG B 1 486 ? -24.047 20.125 17.203 1 88.94 486 ARG B CA 1
ATOM 7592 C C . ARG B 1 486 ? -23.188 19.312 16.234 1 88.94 486 ARG B C 1
ATOM 7594 O O . ARG B 1 486 ? -22.891 19.781 15.133 1 88.94 486 ARG B O 1
ATOM 7601 N N . LEU B 1 487 ? -22.766 18.219 16.672 1 90.19 487 LEU B N 1
ATOM 7602 C CA . LEU B 1 487 ? -21.938 17.344 15.859 1 90.19 487 LEU B CA 1
ATOM 7603 C C . LEU B 1 487 ? -22.703 16.844 14.641 1 90.19 487 LEU B C 1
ATOM 7605 O O . LEU B 1 487 ? -22.156 16.812 13.531 1 90.19 487 LEU B O 1
ATOM 7609 N N . GLN B 1 488 ? -23.844 16.469 14.828 1 92.06 488 GLN B N 1
ATOM 7610 C CA . GLN B 1 488 ? -24.703 16.016 13.727 1 92.06 488 GLN B CA 1
ATOM 7611 C C . GLN B 1 488 ? -24.906 17.141 12.703 1 92.06 488 GLN B C 1
ATOM 7613 O O . GLN B 1 488 ? -24.859 16.891 11.5 1 92.06 488 GLN B O 1
ATOM 7618 N N . ASN B 1 489 ? -25.125 18.297 13.188 1 89.06 489 ASN B N 1
ATOM 7619 C CA . ASN B 1 489 ? -25.328 19.438 12.297 1 89.06 489 ASN B CA 1
ATOM 7620 C C . ASN B 1 489 ? -24.062 19.734 11.484 1 89.06 489 ASN B C 1
ATOM 7622 O O . ASN B 1 489 ? -24.156 20.078 10.305 1 89.06 489 ASN B O 1
ATOM 7626 N N . PHE B 1 490 ? -23.141 19.688 12.172 1 85.19 490 PHE B N 1
ATOM 7627 C CA . PHE B 1 490 ? -21.891 19.938 11.461 1 85.19 490 PHE B CA 1
ATOM 7628 C C . PHE B 1 490 ? -21.719 18.953 10.312 1 85.19 490 PHE B C 1
ATOM 7630 O O . PHE B 1 490 ? -21.312 19.328 9.211 1 85.19 490 PHE B O 1
#

Sequence (980 aa):
MALTTLIHIPLVFRPLSYLSTIFNLNKVKTYLVLYNQDIQRSRKGISFITTGVQYLDKAVFNLDYGQLKLVFCALKERKQVIENAPHLCTALPCMTPCFDWFEAVYFWMGLKLYDLVAGSRLLHLSRYYSAQESVELFPTLARKGKDRTLKGTVVYYDGQMNDSRVNVGLACTAALAGAAVLNHAAVISFLKDEGSNRIIGAHIQDNLTGKGFDTYARVIVNAAGPFCDSVRKMADNDAKPMICPSSGVHIVLPDYYSPEGMGLIIPKTKDGLVVRHVDVLSAWSGIHPLATLRAFPGIMLYAKITLVLSQLLVESGLHVEVSMAEDVVDTAIKSGKLSPTNKCLTYNLRLIGGDGYDPASFTVLAQQYVCMKQSYSGKVVPGVMDTATAKHLSHAYGTLAERVAAIAQNEHLGKQLAHGYPFLEAEMVYCARHEYCESAVEFIARRSQLAFLDTDAAGRALSRIIQILAAEHNWSKSRQKQKYKRLQNFMALTTLIHIPLVFRPLSYLSTIFNLNKVKTYLVLYNQDIQRSRKGISFITTGVQYLDKAVFNLDYGQLKLVFCALKERKQVIENAPHLCTALPCMTPCFDWFEAVYFWMGLKLYDLVAGSRLLHLSRYYSAQESVELFPTLARKGKDRTLKGTVVYYDGQMNDSRVNVGLACTAALAGAAVLNHAAVISFLKDEGSNRIIGAHIQDNLTGKGFDTYARVIVNAAGPFCDSVRKMADNDAKPMICPSSGVHIVLPDYYSPEGMGLIIPKTKDGLVVRHVDVLSAWSGIHPLATLRAFPGIMLYAKITLVLSQLLVESGLHVEVSMAEDVVDTAIKSGKLSPTNKCLTYNLRLIGGDGYDPASFTVLAQQYVCMKQSYSGKVVPGVMDTATAKHLSHAYGTLAERVAAIAQNEHLGKQLAHGYPFLEAEMVYCARHEYCESAVEFIARRSQLAFLDTDAAGRALSRIIQILAAEHNWSKSRQKQKYKRLQNF

Solvent-accessible surface area (backbone atoms only — not comparable to full-atom values): 50954 Å² total; per-residue (Å²): 130,84,64,42,24,27,49,31,44,27,47,35,44,63,44,42,26,49,32,42,36,33,38,22,57,12,73,35,50,25,29,36,30,26,34,53,62,82,61,57,45,51,54,84,43,93,32,62,36,50,56,32,64,77,35,45,57,53,16,66,75,60,67,31,66,71,37,44,52,48,26,52,48,16,33,50,46,41,46,41,50,31,66,17,26,52,40,43,25,43,81,34,42,34,34,31,78,19,54,40,71,69,52,41,52,49,53,46,51,52,43,51,49,48,44,58,71,39,50,92,50,46,84,55,81,57,45,80,38,47,38,71,55,38,36,70,66,31,42,74,53,71,58,65,52,98,92,29,49,44,58,20,26,38,32,39,59,34,38,33,35,45,55,48,47,50,31,51,27,27,47,53,37,15,39,74,60,65,23,47,70,38,74,43,18,37,78,76,42,64,36,56,38,89,86,76,66,34,47,42,28,34,35,33,34,32,68,84,80,66,50,70,50,79,47,54,19,61,35,37,44,39,35,22,38,69,46,34,49,62,56,43,30,62,75,33,80,80,56,74,81,48,63,46,71,41,82,45,78,46,74,29,63,60,68,72,73,50,48,86,81,51,44,79,49,69,88,76,69,62,95,66,81,80,72,61,74,86,50,55,38,22,75,50,65,25,60,42,45,30,40,63,56,79,86,50,87,62,80,41,47,67,36,80,46,75,47,72,52,62,45,35,32,35,52,44,50,72,61,50,34,66,63,48,27,51,50,50,49,52,50,44,32,63,76,44,69,54,80,63,82,42,70,79,55,59,77,77,40,59,30,64,27,26,69,85,51,52,86,41,49,24,45,54,44,34,73,73,39,43,19,17,24,62,44,95,86,65,49,75,42,84,35,79,36,46,56,66,35,20,43,48,38,28,35,66,34,21,57,48,24,60,61,36,44,46,40,8,39,75,66,43,26,29,40,56,56,33,91,95,46,66,49,40,46,19,50,55,54,43,33,42,74,72,59,76,46,86,47,69,54,50,38,39,50,45,63,73,30,40,43,60,54,27,40,67,53,35,60,72,26,46,68,57,50,51,53,54,50,28,66,75,69,64,52,50,72,69,52,48,53,52,51,50,51,52,47,68,68,100,132,83,61,39,25,26,50,31,45,28,46,35,45,65,43,41,27,50,32,42,37,34,38,22,57,13,72,35,50,26,28,35,29,26,34,52,64,84,56,59,45,47,56,77,42,92,33,63,38,50,56,33,64,76,36,46,56,52,14,65,76,62,67,32,64,70,39,44,50,47,27,52,47,16,33,52,45,41,46,39,51,31,67,17,27,52,39,43,25,45,80,34,43,34,34,32,78,19,53,39,70,68,53,42,53,50,53,45,50,52,44,50,47,48,45,59,72,38,49,90,49,47,84,56,80,56,45,79,36,46,37,70,56,38,36,73,66,29,42,72,54,68,56,64,52,99,93,28,49,45,58,20,27,40,33,39,57,35,37,33,35,43,52,46,49,49,31,51,27,27,47,52,36,16,39,74,60,64,21,47,70,39,73,43,19,37,81,76,43,65,36,59,39,88,87,76,66,34,47,41,28,33,35,34,34,33,68,85,81,67,49,68,50,80,44,55,18,60,35,36,44,39,36,20,39,70,46,34,49,61,56,42,30,63,76,34,79,82,57,75,81,48,63,46,71,40,81,45,80,46,74,30,64,58,70,70,72,48,50,87,80,52,43,80,50,69,88,78,70,59,96,66,81,81,74,61,75,87,52,55,38,20,73,51,64,25,62,43,44,29,39,62,55,79,86,50,89,63,78,40,48,67,37,82,44,77,46,75,51,64,45,33,33,35,52,43,49,70,60,50,34,64,64,49,27,51,51,51,49,53,50,44,33,62,74,45,67,54,82,62,82,44,68,78,54,59,77,76,39,59,30,65,27,25,68,85,52,51,86,41,49,25,45,55,44,33,71,75,38,44,18,16,24,62,44,96,86,65,49,75,42,84,33,78,35,46,57,66,35,21,44,47,38,28,35,65,35,21,58,49,25,59,60,36,44,48,39,8,39,75,65,43,26,29,40,58,54,32,91,96,47,65,49,41,45,18,50,55,55,44,34,42,74,73,60,75,46,85,45,70,54,52,39,39,51,46,62,72,30,40,44,61,54,25,39,66,52,36,61,71,27,47,67,57,50,51,53,53,51,30,66,75,69,63,52,50,72,69,52,48,53,53,51,49,50,53,46,69,68,99

InterPro domains:
  IPR000447 FAD-dependent glycerol-3-phosphate dehydrogenase [PTHR11985] (41-275)
  IPR006076 FAD dependent oxidoreductase [PF01266] (49-257)
  IPR031656 Alpha-glycerophosphate oxidase, C-terminal [PF16901] (344-479)
  IPR036188 FAD/NAD(P)-binding domain superfamily [G3DSA:3.50.50.60] (119-257)
  IPR036188 FAD/NAD(P)-binding domain superfamily [SSF51905] (55-260)
  IPR038299 Alpha-glycerophosphate oxidase, C-terminal domain superfamily [G3DSA:1.10.8.870] (374-490)

Secondary structure (DSSP, 8-state):
-----EEE--SSHHHHHHHHHHHHHTT--EEEE---S-TT-S----EEE---HHHHHHHHHTT-HHHHHHHHHHHHHHHHHHHH-TTTEEEEEEEEEESSHHHHHHHHHHHHHHHHHHGGG-SS--EEEEHHHHHHH-TTS-SEETTEE--EEEEEEEEEE-HHHHHHHHHHHHHHTT-EEESSEEEEEEEE-TTT--EEEEEEEETTT--EEEEE-S-EEE--GGGHHHHHHHH-TTPPP-EEEEEEEEEE--GGGS-TT-EE--SS--TT----GGG--EEEEEEEEEE--TTSSS--S-----EEETTEEE---SS-HHHHHHHHHHHHHHHHT---SS---GGGPPPTTTTT--TTHHHHHHHH-EEEEE-TTS-EEEEE--HHHHHHHHHHHGGGHHHHHHHHHHTT--SBSSTTS--BHHHHHHHHHHS----HHIIIIIIS-HHHH-HHHHHHHHHHHHHHHHHHHT--HHHHHHHHHHHHH-/-----EEE--SSHHHHHHHHHHHHHTT--EEEE---S-TT-S--S-EEE---HHHHHHHHHTT-HHHHHHHHHHHHHHHHHHHH-TTTEEEEEEEEEESSHHHHHHHHHHHHHHHHHHGGG--S--EEEEHHHHHHH-TTS-SEETTEE--EEEEEEEEEE-HHHHHHHHHHHHHHTT-EEESSEEEEEEEE-TTT--EEEEEEEETTT--EEEEE-S-EEE--GGGHHHHHHHH-TTPPP-EEEEEEEEEE--GGGS-TT-EE--SS--S-----GGG--EEEEEEEEEE--TTSSS-BS-----EEETTEEE---SS-HHHHHHHHHHHHHHHHT---SS---GGGPPPTTTTT--TTHHHHHHHH-EEEEE-TTS-EEEEE--HHHHHHHHHHHGGGHHHHHHHHHHTT--SBSSTTS--BHHHHHHHHHHS----HHIIIIIIS-HHHH-HHHHHHHHHHHHHHHHHHHT--HHHHHHHHHHHHH-

Organism: Camellia sinensis var. sinensis (NCBI:txid542762)

Nearest PDB structures (foldseek):
  2rgh-assembly1_A-2  TM=7.818E-01  e=8.994E-28  Streptococcus sp.
  2rgo-assembly1_A  TM=7.650E-01  e=1.728E-27  Streptococcus sp.
  2rgo-assembly1_B-2  TM=7.347E-01  e=6.888E-25  Streptococcus sp.
  3da1-assembly1_A  TM=7.404E-01  e=1.906E-23  unclassified
  2igm-assembly2_F  TM=6.577E-01  e=4.805E-03  Trametes ochracea

pLDDT: mean 78.5, std 17.88, range [17.98, 98.62]

Foldseek 3Di:
DPQQEAEAAELQQQLVLLLLQQCLLLVRAYEYEYAPDCNVFNPQDLDWQFQLLVLLVVCVVVVDPVSLVVNQLSLLLLLLVCLQEVLFKDKFKEKEWDQDPVVLVVVLVSQQVSQVSSVPSADDRKDKAALVRVCVQWVLDDQDDPRTGTGTIIIGITMTGRSLLSSLLSQLSSVVSPYHYHYNKDFDAFDADPPPRFGFWTWMARRVVRDIDIDGHLAYEHESAQCSVVVVCRSPVPDDDFWDKDKDKDWAFDCSNGPPRYHYDYPDDDPPDDDDPVRTFFMGMHIHTFTPPVVDPDSPLCPLPQDCDSRYGYGYHPNNSNVSSLVNSVVSCVSSVNRGPDHRPSSNHHGQLRVPFDQCVLVVLQPPAWQWAQDPVRDIDTHGCDSQLSSVLCSSRHPCSVVLRCCRHVVRFSDALFPPDNHTSSQLLCCVVSRVDQALQCCCCRRRNVCRNGVVRQVVSLLVSLVSNCVNVVDDPVRSVVRSVVSVVD/DPQQEAEAAALQQFLVLLLLQQCLLLVRAYEYEYAPDCNVFNPQDLDWQFQLLVLLVVCVVVVDPVSLVVNQLSLLLLLLVCLQEVLFKDKFKEKEWDQDPVVVVVVLVSQQVSQVSSVPSADDRKDKAALVRVCVQWVLDDQDDPRTGTGTIIIGITMTGRRLLSSLLSQLSSVVSPYHYHYNKDFDAFDADPPPRFGFWTWMARRVVRDIDIDGHLAYEHESAQCSVVVVCRSPVPDDDFWDKDKDKDWAFDCSNGPPRYHYDYPDDDPPDDDDPVRTFFMGMHIHTFTPDVVDPDSPLAPLPQDQDSRYGYGYHPNNSNVSSLVNSVVSCVSSVNRGPDHRPSSNHHGQLRVPFDQCVLVVLQPPAWQWAQDPVRDIDTHGPDSQLSSVLCSSRHNCSVVLRCCRHVVRFSDALFPPDNHTSSQLLCCVVSRVDQALQCCCCRRRNVCRNGVVRQVVSLLVSLVSNCVNVVDDPVRSVVRSVVSVVD

Radius of gyration: 33.55 Å; Cα contacts (8 Å, |Δi|>4): 1952; chains: 2; bounding box: 64×118×70 Å